Protein 2ZYH (pdb70)

CATH classification: 3.40.50.1820 (+2 more: 2.60.40.2190, 2.60.40.2200)

InterPro domains:
  IPR000073 Alpha/beta hydrolase fold-1 [PF12697] (25-183)
  IPR029058 Alpha/Beta hydrolase fold [G3DSA:3.40.50.1820] (21-237)
  IPR029058 Alpha/Beta hydrolase fold [SSF53474] (23-172)
  IPR040664 AFL, C-terminal [PF18067] (243-334)
  IPR049036 AF_1763-like, C-terminal domain [PF21768] (337-474)

Radius of gyration: 34.1 Å; Cα contacts (8 Å, |Δi|>4): 2016; chains: 2; bounding box: 101×86×57 Å

Foldseek 3Di:
DPDAAEEEEEAFLDFLVLCQLLLLQVVVQPDDSVSYYYQDAQRLLCCVQPVVCCLPPVLAACLVVQPPVQFDPVVSVVSNVDDNVVVLVVSLVVVVVVLVVSCVVPVDQAYAYEYAARRLVSVQCSCQVDPVRVRRYAEYEYEAYGFDEERPPPHAYEYEHEALVLAPVVDDGPDGHHPPYHYDYDHLAHRLLCSRDLVNSQVVCCSRPVDGGPDSDSDFDDDFKAKEKEWEAEGNRGAWFWWKKFKFFADQQAHGPDPGGPDIDTDTTMDIDMDTAQTWMWIWIDTPPDQAIETEGEGGHRYYGNRYYHYDADPPRRVVCVCVVLLPDPLLQWFAKAKEFESGFQAAADDPSNQFHKFKAKQHDTLRHCQFRPSHQRAGMEIEEAVPSPPDFPQPPFPPVCVSPHNYGYGRDGHTQDRWMKIKMADGVGDIDIGIHHRHGSNRYYYYYYYYHDDD/DQDAAEEEEEAFLDFLVLCQLLLLQVVVQPDDSVSYYYQDAQRVLCCLQPVVVCQVVVQADVLVVCVPVQFDDVRVVVSNVDDSVVVLVVSLVVVVVVQVVRCVVVVDQAYAYEYAAVRLVNVQCSCVPDPVSVRRHAEYEYEAYDFPEEGPPPHAYEYEHEALPLDPDPDDPDPGDHHPYHYHYHHQAHRLLCSRDLVNSQVVCCSRNVDGGPDSDSDFDDDFKAKEKEWEAAGNRGAWFWWKKFKFFADQQAHGPDPGGPDIDTDTTMDIDMDTAQTWMWIWIDTPPDQAIEIEGEGGHRYHGNRYYDYDADPPRRVVVVCPVLLPDPLLQWFAKEKEFESGFQAAADHPSNQFHKFKAKQHDTLRHCVFRPSVQRAGIEIEEAVVSPPDFPQVDFPPPCPSPHNYGYGHDGHTQQRWMKIKMADSVGDIDIGIHHGDGSNRYYYYYYYYHDDD

Structure (mmCIF, N/CA/C/O backbone):
data_2ZYH
#
_entry.id   2ZYH
#
_cell.length_a   91.196
_cell.length_b   107.873
_cell.length_c   118.896
_cell.angle_alpha   90.00
_cell.angle_beta   90.00
_cell.angle_gamma   90.00
#
_symmetry.space_group_name_H-M   'P 21 21 21'
#
loop_
_entity.id
_entity.type
_entity.pdbx_description
1 polymer 'Lipase, putative'
2 non-polymer HEXADECANE
3 non-polymer 'CALCIUM ION'
4 water water
#
loop_
_atom_site.group_PDB
_atom_site.id
_atom_site.type_symbol
_atom_site.label_atom_id
_atom_site.label_alt_id
_atom_site.label_comp_id
_atom_site.label_asym_id
_atom_site.label_entity_id
_atom_site.label_seq_id
_atom_site.pdbx_PDB_ins_code
_atom_site.Cartn_x
_atom_site.Cartn_y
_atom_site.Cartn_z
_atom_site.occupancy
_atom_site.B_iso_or_equiv
_atom_site.auth_seq_id
_atom_site.auth_comp_id
_atom_site.auth_asym_id
_atom_site.auth_atom_id
_atom_site.pdbx_PDB_model_num
ATOM 1 N N . GLU A 1 20 ? 76.642 61.195 69.379 1.00 57.22 20 GLU A N 1
ATOM 2 C CA . GLU A 1 20 ? 76.293 62.652 69.487 1.00 57.24 20 GLU A CA 1
ATOM 3 C C . GLU A 1 20 ? 75.311 62.866 70.631 1.00 55.32 20 GLU A C 1
ATOM 4 O O . GLU A 1 20 ? 75.627 62.618 71.805 1.00 56.28 20 GLU A O 1
ATOM 10 N N . ASP A 1 21 ? 74.126 63.351 70.287 1.00 51.45 21 ASP A N 1
ATOM 11 C CA . ASP A 1 21 ? 73.093 63.533 71.287 1.00 47.96 21 ASP A CA 1
ATOM 12 C C . ASP A 1 21 ? 72.007 62.486 70.953 1.00 43.67 21 ASP A C 1
ATOM 13 O O . ASP A 1 21 ? 70.809 62.811 70.889 1.00 43.94 21 ASP A O 1
ATOM 18 N N . PHE A 1 22 ? 72.457 61.242 70.720 1.00 37.44 22 PHE A N 1
ATOM 19 C CA . PHE A 1 22 ? 71.587 60.091 70.398 1.00 32.02 22 PHE A CA 1
ATOM 20 C C . PHE A 1 22 ? 71.684 59.022 71.521 1.00 31.05 22 PHE A C 1
ATOM 21 O O . PHE A 1 22 ? 72.661 59.011 72.292 1.00 33.02 22 PHE A O 1
ATOM 29 N N . ARG A 1 23 ? 70.655 58.169 71.630 1.00 26.66 23 ARG A N 1
ATOM 30 C CA . ARG A 1 23 ? 70.575 57.044 72.588 1.00 25.46 23 ARG A CA 1
ATOM 31 C C . ARG A 1 23 ? 70.766 55.753 71.731 1.00 23.04 23 ARG A C 1
ATOM 32 O O . ARG A 1 23 ? 70.387 55.739 70.566 1.00 21.23 23 ARG A O 1
ATOM 40 N N . PRO A 1 24 ? 71.263 54.663 72.333 1.00 20.03 24 PRO A N 1
ATOM 41 C CA . PRO A 1 24 ? 71.467 53.391 71.623 1.00 19.62 24 PRO A CA 1
ATOM 42 C C . PRO A 1 24 ? 70.128 52.766 71.218 1.00 19.13 24 PRO A C 1
ATOM 43 O O . PRO A 1 24 ? 69.080 53.023 71.846 1.00 20.02 24 PRO A O 1
ATOM 47 N N . VAL A 1 25 ? 70.137 51.942 70.167 1.00 17.23 25 VAL A N 1
ATOM 48 C CA . VAL A 1 25 ? 68.888 51.260 69.771 1.00 18.04 25 VAL A CA 1
ATOM 49 C C . VAL A 1 25 ? 69.203 49.752 69.736 1.00 18.24 25 VAL A C 1
ATOM 50 O O . VAL A 1 25 ? 70.284 49.366 69.270 1.00 18.57 25 VAL A O 1
ATOM 54 N N . VAL A 1 26 ? 68.284 48.907 70.217 1.00 18.32 26 VAL A N 1
ATOM 55 C CA . VAL A 1 26 ? 68.470 47.442 70.206 1.00 16.70 26 VAL A CA 1
ATOM 56 C C . VAL A 1 26 ? 67.302 46.754 69.448 1.00 16.90 26 VAL A C 1
ATOM 57 O O . VAL A 1 26 ? 66.099 46.987 69.775 1.00 16.90 26 VAL A O 1
ATOM 61 N N . PHE A 1 27 ? 67.644 45.941 68.436 1.00 14.66 27 PHE A N 1
ATOM 62 C CA . PHE A 1 27 ? 66.643 45.220 67.589 1.00 13.95 27 PHE A CA 1
ATOM 63 C C . PHE A 1 27 ? 66.542 43.711 67.934 1.00 16.44 27 PHE A C 1
ATOM 64 O O . PHE A 1 27 ? 67.577 43.043 68.083 1.00 17.09 27 PHE A O 1
ATOM 72 N N . VAL A 1 28 ? 65.308 43.187 67.972 1.00 16.20 28 VAL A N 1
ATOM 73 C CA . VAL A 1 28 ? 65.011 41.773 68.261 1.00 17.10 28 VAL A CA 1
ATOM 74 C C . VAL A 1 28 ? 64.197 41.213 67.082 1.00 15.82 28 VAL A C 1
ATOM 75 O O . VAL A 1 28 ? 63.113 41.682 66.822 1.00 14.14 28 VAL A O 1
ATOM 79 N N . HIS A 1 29 ? 64.750 40.210 66.398 1.00 17.24 29 HIS A N 1
ATOM 80 C CA . HIS A 1 29 ? 64.149 39.550 65.238 1.00 16.42 29 HIS A CA 1
ATOM 81 C C . HIS A 1 29 ? 62.987 38.554 65.513 1.00 17.30 29 HIS A C 1
ATOM 82 O O . HIS A 1 29 ? 62.682 38.251 66.677 1.00 15.18 29 HIS A O 1
ATOM 89 N N . GLY A 1 30 ? 62.362 38.040 64.437 1.00 15.52 30 GLY A N 1
ATOM 90 C CA . GLY A 1 30 ? 61.257 37.087 64.579 1.00 14.30 30 GLY A CA 1
ATOM 91 C C . GLY A 1 30 ? 61.613 35.623 64.262 1.00 15.15 30 GLY A C 1
ATOM 92 O O . GLY A 1 30 ? 62.783 35.269 64.191 1.00 13.20 30 GLY A O 1
ATOM 93 N N . LEU A 1 31 ? 60.604 34.790 64.053 1.00 17.89 31 LEU A N 1
ATOM 94 C CA . LEU A 1 31 ? 60.837 33.353 63.790 1.00 19.11 31 LEU A CA 1
ATOM 95 C C . LEU A 1 31 ? 61.645 33.162 62.506 1.00 19.86 31 LEU A C 1
ATOM 96 O O . LEU A 1 31 ? 61.383 33.805 61.477 1.00 20.65 31 LEU A O 1
ATOM 101 N N . ALA A 1 32 ? 62.692 32.331 62.594 1.00 19.38 32 ALA A N 1
ATOM 102 C CA . ALA A 1 32 ? 63.622 32.057 61.483 1.00 19.64 32 ALA A CA 1
ATOM 103 C C . ALA A 1 32 ? 64.421 33.305 61.007 1.00 19.53 32 ALA A C 1
ATOM 104 O O . ALA A 1 32 ? 64.957 33.308 59.889 1.00 19.26 32 ALA A O 1
ATOM 106 N N . GLY A 1 33 ? 64.485 34.343 61.848 1.00 16.75 33 GLY A N 1
ATOM 107 C CA . GLY A 1 33 ? 65.207 35.577 61.512 1.00 16.11 33 GLY A CA 1
ATOM 108 C C . GLY A 1 33 ? 66.583 35.712 62.163 1.00 16.14 33 GLY A C 1
ATOM 109 O O . GLY A 1 33 ? 67.040 34.757 62.852 1.00 16.44 33 GLY A O 1
ATOM 110 N N . SER A 1 34 ? 67.252 36.869 61.966 1.00 13.18 34 SER A N 1
ATOM 111 C CA . SER A 1 34 ? 68.601 37.147 62.550 1.00 14.77 34 SER A CA 1
ATOM 112 C C . SER A 1 34 ? 68.891 38.675 62.430 1.00 15.30 34 SER A C 1
ATOM 113 O O . SER A 1 34 ? 68.009 39.451 62.008 1.00 14.49 34 SER A O 1
ATOM 116 N N . ALA A 1 35 ? 70.102 39.108 62.823 1.00 15.05 35 ALA A N 1
ATOM 117 C CA . ALA A 1 35 ? 70.475 40.531 62.732 1.00 15.35 35 ALA A CA 1
ATOM 118 C C . ALA A 1 35 ? 70.447 41.034 61.295 1.00 15.93 35 ALA A C 1
ATOM 119 O O . ALA A 1 35 ? 70.466 42.251 61.062 1.00 16.57 35 ALA A O 1
ATOM 121 N N . GLY A 1 36 ? 70.402 40.103 60.340 1.00 16.90 36 GLY A N 1
ATOM 122 C CA . GLY A 1 36 ? 70.379 40.495 58.928 1.00 16.47 36 GLY A CA 1
ATOM 123 C C . GLY A 1 36 ? 69.190 41.386 58.531 1.00 16.35 36 GLY A C 1
ATOM 124 O O . GLY A 1 36 ? 69.304 42.148 57.568 1.00 15.74 36 GLY A O 1
ATOM 125 N N . GLN A 1 37 ? 68.064 41.280 59.230 1.00 15.79 37 GLN A N 1
ATOM 126 C CA . GLN A 1 37 ? 66.902 42.133 58.895 1.00 16.93 37 GLN A CA 1
ATOM 127 C C . GLN A 1 37 ? 67.047 43.586 59.405 1.00 16.95 37 GLN A C 1
ATOM 128 O O . GLN A 1 37 ? 66.147 44.436 59.152 1.00 16.41 37 GLN A O 1
ATOM 134 N N . PHE A 1 38 ? 68.146 43.889 60.116 1.00 15.56 38 PHE A N 1
ATOM 135 C CA . PHE A 1 38 ? 68.378 45.298 60.588 1.00 16.23 38 PHE A CA 1
ATOM 136 C C . PHE A 1 38 ? 69.713 45.814 60.018 1.00 17.19 38 PHE A C 1
ATOM 137 O O . PHE A 1 38 ? 70.156 46.945 60.336 1.00 17.02 38 PHE A O 1
ATOM 145 N N . GLU A 1 39 ? 70.329 45.031 59.122 1.00 17.30 39 GLU A N 1
ATOM 146 C CA . GLU A 1 39 ? 71.608 45.445 58.537 1.00 17.83 39 GLU A CA 1
ATOM 147 C C . GLU A 1 39 ? 71.482 46.779 57.756 1.00 15.67 39 GLU A C 1
ATOM 148 O O . GLU A 1 39 ? 72.244 47.736 58.037 1.00 16.46 39 GLU A O 1
ATOM 154 N N . SER A 1 40 ? 70.521 46.873 56.830 1.00 14.80 40 SER A N 1
ATOM 155 C CA . SER A 1 40 ? 70.328 48.128 56.078 1.00 14.72 40 SER A CA 1
ATOM 156 C C . SER A 1 40 ? 69.878 49.276 57.026 1.00 14.67 40 SER A C 1
ATOM 157 O O . SER A 1 40 ? 70.311 50.424 56.848 1.00 15.20 40 SER A O 1
ATOM 160 N N . GLN A 1 41 ? 69.008 48.992 58.013 1.00 12.18 41 GLN A N 1
ATOM 161 C CA . GLN A 1 41 ? 68.590 50.090 58.935 1.00 12.93 41 GLN A CA 1
ATOM 162 C C . GLN A 1 41 ? 69.817 50.607 59.744 1.00 14.48 41 GLN A C 1
ATOM 163 O O . GLN A 1 41 ? 69.973 51.837 59.972 1.00 15.29 41 GLN A O 1
ATOM 169 N N . GLY A 1 42 ? 70.707 49.705 60.171 1.00 13.98 42 GLY A N 1
ATOM 170 C CA . GLY A 1 42 ? 71.887 50.178 60.895 1.00 15.67 42 GLY A CA 1
ATOM 171 C C . GLY A 1 42 ? 72.730 51.129 60.057 1.00 15.87 42 GLY A C 1
ATOM 172 O O . GLY A 1 42 ? 73.218 52.151 60.586 1.00 15.24 42 GLY A O 1
ATOM 173 N N . MET A 1 43 ? 72.940 50.813 58.777 1.00 15.62 43 MET A N 1
ATOM 174 C CA . MET A 1 43 ? 73.694 51.712 57.906 1.00 16.80 43 MET A CA 1
ATOM 175 C C . MET A 1 43 ? 72.988 53.081 57.706 1.00 17.31 43 MET A C 1
ATOM 176 O O . MET A 1 43 ? 73.669 54.119 57.562 1.00 17.65 43 MET A O 1
ATOM 181 N N . ARG A 1 44 ? 71.640 53.100 57.710 1.00 15.44 44 ARG A N 1
ATOM 182 C CA . ARG A 1 44 ? 70.889 54.369 57.593 1.00 15.74 44 ARG A CA 1
ATOM 183 C C . ARG A 1 44 ? 71.027 55.230 58.876 1.00 15.87 44 ARG A C 1
ATOM 184 O O . ARG A 1 44 ? 71.185 56.462 58.789 1.00 16.65 44 ARG A O 1
ATOM 192 N N . PHE A 1 45 ? 70.949 54.607 60.049 1.00 16.12 45 PHE A N 1
ATOM 193 C CA . PHE A 1 45 ? 71.132 55.364 61.304 1.00 15.84 45 PHE A CA 1
ATOM 194 C C . PHE A 1 45 ? 72.519 56.024 61.334 1.00 16.14 45 PHE A C 1
ATOM 195 O O . PHE A 1 45 ? 72.636 57.223 61.680 1.00 16.53 45 PHE A O 1
ATOM 203 N N . ALA A 1 46 ? 73.566 55.263 60.990 1.00 13.81 46 ALA A N 1
ATOM 204 C CA . ALA A 1 46 ? 74.932 55.808 60.949 1.00 15.31 46 ALA A CA 1
ATOM 205 C C . ALA A 1 46 ? 75.080 56.950 59.911 1.00 18.42 46 ALA A C 1
ATOM 206 O O . ALA A 1 46 ? 75.830 57.915 60.143 1.00 17.82 46 ALA A O 1
ATOM 208 N N . ALA A 1 47 ? 74.438 56.818 58.738 1.00 17.53 47 ALA A N 1
ATOM 209 C CA . ALA A 1 47 ? 74.500 57.886 57.720 1.00 18.28 47 ALA A CA 1
ATOM 210 C C . ALA A 1 47 ? 73.852 59.198 58.217 1.00 19.59 47 ALA A C 1
ATOM 211 O O . ALA A 1 47 ? 74.087 60.272 57.626 1.00 20.09 47 ALA A O 1
ATOM 213 N N . ASN A 1 48 ? 73.028 59.115 59.263 1.00 18.24 48 ASN A N 1
ATOM 214 C CA . ASN A 1 48 ? 72.387 60.296 59.847 1.00 19.55 48 ASN A CA 1
ATOM 215 C C . ASN A 1 48 ? 73.025 60.733 61.180 1.00 20.75 48 ASN A C 1
ATOM 216 O O . ASN A 1 48 ? 72.389 61.432 61.963 1.00 22.63 48 ASN A O 1
ATOM 221 N N . GLY A 1 49 ? 74.243 60.283 61.467 1.00 22.22 49 GLY A N 1
ATOM 222 C CA . GLY A 1 49 ? 74.917 60.765 62.679 1.00 22.23 49 GLY A CA 1
ATOM 223 C C . GLY A 1 49 ? 75.130 59.861 63.875 1.00 21.42 49 GLY A C 1
ATOM 224 O O . GLY A 1 49 ? 75.901 60.195 64.775 1.00 19.99 49 GLY A O 1
ATOM 225 N N . TYR A 1 50 ? 74.467 58.713 63.904 1.00 19.43 50 TYR A N 1
ATOM 226 C CA . TYR A 1 50 ? 74.663 57.800 65.032 1.00 18.97 50 TYR A CA 1
ATOM 227 C C . TYR A 1 50 ? 76.040 57.116 64.931 1.00 20.85 50 TYR A C 1
ATOM 228 O O . TYR A 1 50 ? 76.498 56.813 63.801 1.00 20.43 50 TYR A O 1
ATOM 237 N N . PRO A 1 51 ? 76.734 56.914 66.083 1.00 20.27 51 PRO A N 1
ATOM 238 C CA . PRO A 1 51 ? 78.025 56.196 66.050 1.00 21.83 51 PRO A CA 1
ATOM 239 C C . PRO A 1 51 ? 77.526 54.762 65.675 1.00 23.34 51 PRO A C 1
ATOM 240 O O . PRO A 1 51 ? 76.588 54.262 66.318 1.00 23.73 51 PRO A O 1
ATOM 244 N N . ALA A 1 52 ? 78.112 54.088 64.685 1.00 23.61 52 ALA A N 1
ATOM 245 C CA . ALA A 1 52 ? 77.606 52.742 64.308 1.00 22.29 52 ALA A CA 1
ATOM 246 C C . ALA A 1 52 ? 77.485 51.750 65.451 1.00 23.30 52 ALA A C 1
ATOM 247 O O . ALA A 1 52 ? 76.574 50.906 65.462 1.00 22.47 52 ALA A O 1
ATOM 249 N N . GLU A 1 53 ? 78.408 51.813 66.406 1.00 23.29 53 GLU A N 1
ATOM 250 C CA . GLU A 1 53 ? 78.368 50.894 67.525 1.00 25.87 53 GLU A CA 1
ATOM 251 C C . GLU A 1 53 ? 77.153 51.117 68.477 1.00 24.53 53 GLU A C 1
ATOM 252 O O . GLU A 1 53 ? 76.935 50.303 69.404 1.00 24.20 53 GLU A O 1
ATOM 258 N N . TYR A 1 54 ? 76.370 52.197 68.266 1.00 22.37 54 TYR A N 1
ATOM 259 C CA . TYR A 1 54 ? 75.164 52.465 69.097 1.00 21.93 54 TYR A CA 1
ATOM 260 C C . TYR A 1 54 ? 73.956 51.616 68.626 1.00 20.77 54 TYR A C 1
ATOM 261 O O . TYR A 1 54 ? 72.924 51.566 69.288 1.00 21.35 54 TYR A O 1
ATOM 270 N N . VAL A 1 55 ? 74.075 50.954 67.482 1.00 21.69 55 VAL A N 1
ATOM 271 C CA . VAL A 1 55 ? 72.973 50.127 66.980 1.00 17.74 55 VAL A CA 1
ATOM 272 C C . VAL A 1 55 ? 73.360 48.671 67.268 1.00 18.49 55 VAL A C 1
ATOM 273 O O . VAL A 1 55 ? 74.302 48.137 66.662 1.00 16.14 55 VAL A O 1
ATOM 277 N N . LYS A 1 56 ? 72.617 48.047 68.184 1.00 16.80 56 LYS A N 1
ATOM 278 C CA . LYS A 1 56 ? 72.873 46.665 68.644 1.00 19.77 56 LYS A CA 1
ATOM 279 C C . LYS A 1 56 ? 71.747 45.701 68.237 1.00 19.54 56 LYS A C 1
ATOM 280 O O . LYS A 1 56 ? 70.619 46.130 67.991 1.00 17.30 56 LYS A O 1
ATOM 286 N N . THR A 1 57 ? 72.055 44.401 68.195 1.00 20.40 57 THR A N 1
ATOM 287 C CA . THR A 1 57 ? 71.050 43.389 67.901 1.00 20.77 57 THR A CA 1
ATOM 288 C C . THR A 1 57 ? 71.112 42.298 68.972 1.00 21.51 57 THR A C 1
ATOM 289 O O . THR A 1 57 ? 72.177 42.059 69.571 1.00 23.26 57 THR A O 1
ATOM 293 N N . PHE A 1 58 ? 69.987 41.640 69.221 1.00 18.55 58 PHE A N 1
ATOM 294 C CA . PHE A 1 58 ? 69.917 40.547 70.214 1.00 19.72 58 PHE A CA 1
ATOM 295 C C . PHE A 1 58 ? 69.398 39.341 69.461 1.00 19.91 58 PHE A C 1
ATOM 296 O O . PHE A 1 58 ? 68.298 39.385 68.925 1.00 19.73 58 PHE A O 1
ATOM 304 N N . GLU A 1 59 ? 70.194 38.269 69.411 1.00 19.15 59 GLU A N 1
ATOM 305 C CA . GLU A 1 59 ? 69.802 37.063 68.688 1.00 17.81 59 GLU A CA 1
ATOM 306 C C . GLU A 1 59 ? 69.524 35.887 69.661 1.00 18.26 59 GLU A C 1
ATOM 307 O O . GLU A 1 59 ? 70.159 35.788 70.715 1.00 17.34 59 GLU A O 1
ATOM 313 N N . TYR A 1 60 ? 68.589 35.023 69.281 1.00 16.99 60 TYR A N 1
ATOM 314 C CA . TYR A 1 60 ? 68.150 33.897 70.122 1.00 17.65 60 TYR A CA 1
ATOM 315 C C . TYR A 1 60 ? 67.600 32.698 69.283 1.00 19.04 60 TYR A C 1
ATOM 316 O O . TYR A 1 60 ? 67.317 32.833 68.080 1.00 17.92 60 TYR A O 1
ATOM 325 N N . ASP A 1 61 ? 67.463 31.519 69.911 1.00 18.46 61 ASP A N 1
ATOM 326 C CA . ASP A 1 61 ? 66.961 30.306 69.218 1.00 18.44 61 ASP A CA 1
ATOM 327 C C . ASP A 1 61 ? 65.416 30.396 69.124 1.00 20.01 61 ASP A C 1
ATOM 328 O O . ASP A 1 61 ? 64.705 30.252 70.149 1.00 17.28 61 ASP A O 1
ATOM 333 N N . THR A 1 62 ? 64.901 30.614 67.901 1.00 17.96 62 THR A N 1
ATOM 334 C CA . THR A 1 62 ? 63.476 30.792 67.662 1.00 18.35 62 THR A CA 1
ATOM 335 C C . THR A 1 62 ? 62.633 29.525 67.642 1.00 19.78 62 THR A C 1
ATOM 336 O O . THR A 1 62 ? 61.423 29.588 67.847 1.00 17.52 62 THR A O 1
ATOM 340 N N . ILE A 1 63 ? 63.279 28.392 67.388 1.00 20.07 63 ILE A N 1
ATOM 341 C CA . ILE A 1 63 ? 62.589 27.089 67.398 1.00 20.63 63 ILE A CA 1
ATOM 342 C C . ILE A 1 63 ? 62.177 26.769 68.844 1.00 18.96 63 ILE A C 1
ATOM 343 O O . ILE A 1 63 ? 61.007 26.508 69.082 1.00 20.05 63 ILE A O 1
ATOM 348 N N . SER A 1 64 ? 63.121 26.763 69.793 1.00 20.87 64 SER A N 1
ATOM 349 C CA . SER A 1 64 ? 62.769 26.519 71.211 1.00 21.10 64 SER A CA 1
ATOM 350 C C . SER A 1 64 ? 61.828 27.611 71.775 1.00 22.17 64 SER A C 1
ATOM 351 O O . SER A 1 64 ? 60.875 27.296 72.528 1.00 21.66 64 SER A O 1
ATOM 354 N N . TRP A 1 65 ? 62.069 28.881 71.430 1.00 20.18 65 TRP A N 1
ATOM 355 C CA . TRP A 1 65 ? 61.195 29.959 71.956 1.00 19.17 65 TRP A CA 1
ATOM 356 C C . TRP A 1 65 ? 59.750 29.768 71.487 1.00 20.24 65 TRP A C 1
ATOM 357 O O . TRP A 1 65 ? 58.816 29.836 72.310 1.00 19.82 65 TRP A O 1
ATOM 368 N N . ALA A 1 66 ? 59.543 29.513 70.187 1.00 19.73 66 ALA A N 1
ATOM 369 C CA . ALA A 1 66 ? 58.178 29.322 69.694 1.00 20.92 66 ALA A CA 1
ATOM 370 C C . ALA A 1 66 ? 57.459 28.130 70.339 1.00 22.82 66 ALA A C 1
ATOM 371 O O . ALA A 1 66 ? 56.292 28.251 70.751 1.00 22.82 66 ALA A O 1
ATOM 373 N N . LEU A 1 67 ? 58.142 26.983 70.401 1.00 22.77 67 LEU A N 1
ATOM 374 C CA . LEU A 1 67 ? 57.533 25.753 70.950 1.00 25.20 67 LEU A CA 1
ATOM 375 C C . LEU A 1 67 ? 57.295 25.718 72.466 1.00 26.76 67 LEU A C 1
ATOM 376 O O . LEU A 1 67 ? 56.311 25.142 72.953 1.00 28.59 67 LEU A O 1
ATOM 381 N N . VAL A 1 68 ? 58.201 26.325 73.203 1.00 25.78 68 VAL A N 1
ATOM 382 C CA . VAL A 1 68 ? 58.130 26.341 74.657 1.00 26.12 68 VAL A CA 1
ATOM 383 C C . VAL A 1 68 ? 57.387 27.540 75.239 1.00 27.52 68 VAL A C 1
ATOM 384 O O . VAL A 1 68 ? 56.576 27.401 76.184 1.00 26.68 68 VAL A O 1
ATOM 388 N N . VAL A 1 69 ? 57.634 28.722 74.679 1.00 26.03 69 VAL A N 1
ATOM 389 C CA . VAL A 1 69 ? 57.006 29.931 75.210 1.00 26.35 69 VAL A CA 1
ATOM 390 C C . VAL A 1 69 ? 55.774 30.409 74.415 1.00 27.75 69 VAL A C 1
ATOM 391 O O . VAL A 1 69 ? 54.744 30.770 75.025 1.00 31.00 69 VAL A O 1
ATOM 395 N N . GLU A 1 70 ? 55.836 30.396 73.085 1.00 27.14 70 GLU A N 1
ATOM 396 C CA . GLU A 1 70 ? 54.704 30.909 72.281 1.00 29.51 70 GLU A CA 1
ATOM 397 C C . GLU A 1 70 ? 53.851 29.819 71.634 1.00 32.55 70 GLU A C 1
ATOM 398 O O . GLU A 1 70 ? 53.458 29.953 70.461 1.00 31.94 70 GLU A O 1
ATOM 404 N N . THR A 1 71 ? 53.555 28.755 72.385 1.00 32.81 71 THR A N 1
ATOM 405 C CA . THR A 1 71 ? 52.775 27.655 71.824 1.00 35.62 71 THR A CA 1
ATOM 406 C C . THR A 1 71 ? 51.406 28.155 71.316 1.00 38.31 71 THR A C 1
ATOM 407 O O . THR A 1 71 ? 50.861 27.641 70.334 1.00 38.64 71 THR A O 1
ATOM 411 N N . ASP A 1 72 ? 50.884 29.177 71.990 1.00 40.35 72 ASP A N 1
ATOM 412 C CA . ASP A 1 72 ? 49.599 29.801 71.666 1.00 44.02 72 ASP A CA 1
ATOM 413 C C . ASP A 1 72 ? 49.551 30.365 70.246 1.00 43.74 72 ASP A C 1
ATOM 414 O O . ASP A 1 72 ? 48.667 30.033 69.457 1.00 43.60 72 ASP A O 1
ATOM 419 N N . MET A 1 73 ? 50.496 31.249 69.958 1.00 43.77 73 MET A N 1
ATOM 420 C CA . MET A 1 73 ? 50.626 31.894 68.661 1.00 45.24 73 MET A CA 1
ATOM 421 C C . MET A 1 73 ? 50.843 30.868 67.541 1.00 45.99 73 MET A C 1
ATOM 422 O O . MET A 1 73 ? 50.302 30.997 66.433 1.00 45.36 73 MET A O 1
ATOM 427 N N . LEU A 1 74 ? 51.650 29.858 67.855 1.00 47.12 74 LEU A N 1
ATOM 428 C CA . LEU A 1 74 ? 52.030 28.811 66.924 1.00 48.28 74 LEU A CA 1
ATOM 429 C C . LEU A 1 74 ? 50.876 27.950 66.402 1.00 49.46 74 LEU A C 1
ATOM 430 O O . LEU A 1 74 ? 50.852 27.597 65.218 1.00 49.27 74 LEU A O 1
ATOM 435 N N . PHE A 1 75 ? 49.928 27.611 67.274 1.00 50.30 75 PHE A N 1
ATOM 436 C CA . PHE A 1 75 ? 48.786 26.787 66.876 1.00 52.45 75 PHE A CA 1
ATOM 437 C C . PHE A 1 75 ? 47.444 27.494 67.055 1.00 55.73 75 PHE A C 1
ATOM 438 O O . PHE A 1 75 ? 46.390 26.853 67.137 1.00 55.56 75 PHE A O 1
ATOM 446 N N . SER A 1 76 ? 47.506 28.821 67.108 1.00 59.60 76 SER A N 1
ATOM 447 C CA . SER A 1 76 ? 46.316 29.652 67.207 1.00 62.82 76 SER A CA 1
ATOM 448 C C . SER A 1 76 ? 46.491 30.987 66.453 1.00 64.42 76 SER A C 1
ATOM 449 O O . SER A 1 76 ? 46.255 32.068 66.993 1.00 64.79 76 SER A O 1
ATOM 452 N N . GLY A 1 77 ? 46.921 30.875 65.196 1.00 66.50 77 GLY A N 1
ATOM 453 C CA . GLY A 1 77 ? 47.092 32.009 64.304 1.00 68.27 77 GLY A CA 1
ATOM 454 C C . GLY A 1 77 ? 47.763 33.315 64.692 1.00 70.24 77 GLY A C 1
ATOM 455 O O . GLY A 1 77 ? 48.176 34.051 63.786 1.00 70.79 77 GLY A O 1
ATOM 456 N N . LEU A 1 78 ? 47.865 33.646 65.980 1.00 71.48 78 LEU A N 1
ATOM 457 C CA . LEU A 1 78 ? 48.517 34.913 66.368 1.00 72.98 78 LEU A CA 1
ATOM 458 C C . LEU A 1 78 ? 49.764 35.003 65.480 1.00 74.15 78 LEU A C 1
ATOM 459 O O . LEU A 1 78 ? 50.209 36.088 65.077 1.00 74.12 78 LEU A O 1
ATOM 464 N N . GLY A 1 79 ? 50.292 33.821 65.162 1.00 75.22 79 GLY A N 1
ATOM 465 C CA . GLY A 1 79 ? 51.464 33.711 64.322 1.00 75.89 79 GLY A CA 1
ATOM 466 C C . GLY A 1 79 ? 51.162 33.134 62.953 1.00 76.06 79 GLY A C 1
ATOM 467 O O . GLY A 1 79 ? 50.138 33.439 62.331 1.00 75.48 79 GLY A O 1
ATOM 468 N N . SER A 1 80 ? 52.060 32.272 62.491 1.00 76.43 80 SER A N 1
ATOM 469 C CA . SER A 1 80 ? 51.917 31.687 61.171 1.00 76.60 80 SER A CA 1
ATOM 470 C C . SER A 1 80 ? 51.633 30.193 61.105 1.00 75.98 80 SER A C 1
ATOM 471 O O . SER A 1 80 ? 51.001 29.589 61.989 1.00 75.62 80 SER A O 1
ATOM 474 N N . GLU A 1 81 ? 52.143 29.634 60.013 1.00 75.39 81 GLU A N 1
ATOM 475 C CA . GLU A 1 81 ? 52.004 28.245 59.648 1.00 73.85 81 GLU A CA 1
ATOM 476 C C . GLU A 1 81 ? 53.236 27.395 59.946 1.00 72.62 81 GLU A C 1
ATOM 477 O O . GLU A 1 81 ? 53.454 26.368 59.289 1.00 72.56 81 GLU A O 1
ATOM 483 N N . PHE A 1 82 ? 54.061 27.813 60.904 1.00 70.72 82 PHE A N 1
ATOM 484 C CA . PHE A 1 82 ? 55.202 26.975 61.239 1.00 68.85 82 PHE A CA 1
ATOM 485 C C . PHE A 1 82 ? 54.630 25.801 62.009 1.00 67.84 82 PHE A C 1
ATOM 486 O O . PHE A 1 82 ? 55.079 24.663 61.850 1.00 67.29 82 PHE A O 1
ATOM 494 N N . GLY A 1 83 ? 53.643 26.090 62.855 1.00 67.05 83 GLY A N 1
ATOM 495 C CA . GLY A 1 83 ? 53.015 25.042 63.635 1.00 66.18 83 GLY A CA 1
ATOM 496 C C . GLY A 1 83 ? 52.676 23.852 62.757 1.00 65.62 83 GLY A C 1
ATOM 497 O O . GLY A 1 83 ? 52.927 22.710 63.116 1.00 65.61 83 GLY A O 1
ATOM 498 N N . LEU A 1 84 ? 52.116 24.129 61.588 1.00 65.69 84 LEU A N 1
ATOM 499 C CA . LEU A 1 84 ? 51.724 23.090 60.642 1.00 66.67 84 LEU A CA 1
ATOM 500 C C . LEU A 1 84 ? 52.919 22.251 60.180 1.00 67.81 84 LEU A C 1
ATOM 501 O O . LEU A 1 84 ? 52.783 21.060 59.891 1.00 67.67 84 LEU A O 1
ATOM 506 N N . ASN A 1 85 ? 54.091 22.875 60.130 1.00 69.30 85 ASN A N 1
ATOM 507 C CA . ASN A 1 85 ? 55.290 22.190 59.675 1.00 71.21 85 ASN A CA 1
ATOM 508 C C . ASN A 1 85 ? 56.375 21.993 60.738 1.00 72.21 85 ASN A C 1
ATOM 509 O O . ASN A 1 85 ? 57.556 22.201 60.478 1.00 71.74 85 ASN A O 1
ATOM 514 N N . ILE A 1 86 ? 55.964 21.575 61.933 1.00 74.10 86 ILE A N 1
ATOM 515 C CA . ILE A 1 86 ? 56.897 21.326 63.030 1.00 75.21 86 ILE A CA 1
ATOM 516 C C . ILE A 1 86 ? 57.094 19.831 63.150 1.00 75.77 86 ILE A C 1
ATOM 517 O O . ILE A 1 86 ? 58.225 19.347 63.242 1.00 75.42 86 ILE A O 1
ATOM 522 N N . SER A 1 87 ? 55.975 19.108 63.163 1.00 76.42 87 SER A N 1
ATOM 523 C CA . SER A 1 87 ? 56.004 17.652 63.279 1.00 76.96 87 SER A CA 1
ATOM 524 C C . SER A 1 87 ? 56.590 17.069 62.010 1.00 76.90 87 SER A C 1
ATOM 525 O O . SER A 1 87 ? 57.185 15.984 62.023 1.00 77.29 87 SER A O 1
ATOM 528 N N . GLN A 1 88 ? 56.426 17.803 60.914 1.00 76.52 88 GLN A N 1
ATOM 529 C CA . GLN A 1 88 ? 56.928 17.350 59.627 1.00 76.24 88 GLN A CA 1
ATOM 530 C C . GLN A 1 88 ? 58.434 17.534 59.488 1.00 75.19 88 GLN A C 1
ATOM 531 O O . GLN A 1 88 ? 59.103 16.720 58.855 1.00 75.38 88 GLN A O 1
ATOM 537 N N . ILE A 1 89 ? 58.969 18.590 60.096 1.00 73.59 89 ILE A N 1
ATOM 538 C CA . ILE A 1 89 ? 60.396 18.875 60.001 1.00 72.33 89 ILE A CA 1
ATOM 539 C C . ILE A 1 89 ? 61.270 18.318 61.119 1.00 71.74 89 ILE A C 1
ATOM 540 O O . ILE A 1 89 ? 62.222 17.589 60.860 1.00 71.88 89 ILE A O 1
ATOM 545 N N . ILE A 1 90 ? 60.957 18.673 62.360 1.00 70.83 90 ILE A N 1
ATOM 546 C CA . ILE A 1 90 ? 61.751 18.216 63.489 1.00 69.95 90 ILE A CA 1
ATOM 547 C C . ILE A 1 90 ? 61.469 16.782 63.928 1.00 69.84 90 ILE A C 1
ATOM 548 O O . ILE A 1 90 ? 60.322 16.351 64.061 1.00 69.53 90 ILE A O 1
ATOM 553 N N . ASP A 1 91 ? 62.557 16.056 64.140 1.00 69.77 91 ASP A N 1
ATOM 554 C CA . ASP A 1 91 ? 62.532 14.669 64.565 1.00 69.85 91 ASP A CA 1
ATOM 555 C C . ASP A 1 91 ? 61.723 14.520 65.866 1.00 69.41 91 ASP A C 1
ATOM 556 O O . ASP A 1 91 ? 62.081 15.106 66.890 1.00 69.48 91 ASP A O 1
ATOM 561 N N . PRO A 1 92 ? 60.619 13.736 65.837 1.00 68.49 92 PRO A N 1
ATOM 562 C CA . PRO A 1 92 ? 59.709 13.467 66.969 1.00 67.21 92 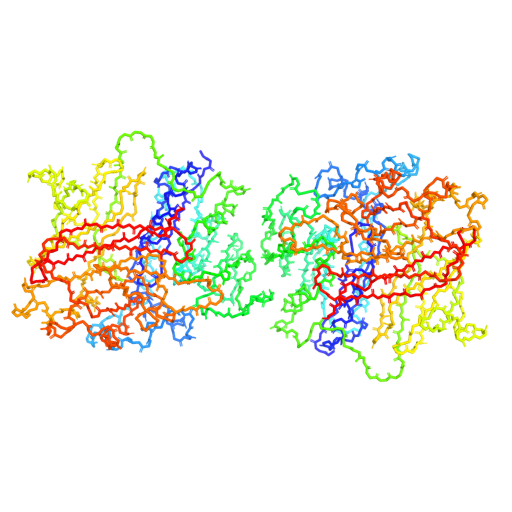PRO A CA 1
ATOM 563 C C . PRO A 1 92 ? 60.342 13.270 68.357 1.00 65.98 92 PRO A C 1
ATOM 564 O O . PRO A 1 92 ? 59.687 13.486 69.379 1.00 65.87 92 PRO A O 1
ATOM 568 N N . GLU A 1 93 ? 61.604 12.854 68.385 1.00 64.55 93 GLU A N 1
ATOM 569 C CA . GLU A 1 93 ? 62.338 12.643 69.632 1.00 62.85 93 GLU A CA 1
ATOM 570 C C . GLU A 1 93 ? 62.958 13.951 70.077 1.00 60.49 93 GLU A C 1
ATOM 571 O O . GLU A 1 93 ? 62.885 14.322 71.251 1.00 59.98 93 GLU A O 1
ATOM 577 N N . THR A 1 94 ? 63.596 14.617 69.119 1.00 57.64 94 THR A N 1
ATOM 578 C CA . THR A 1 94 ? 64.246 15.902 69.334 1.00 54.60 94 THR A CA 1
ATOM 579 C C . THR A 1 94 ? 63.197 16.864 69.863 1.00 51.79 94 THR A C 1
ATOM 580 O O . THR A 1 94 ? 63.456 17.660 70.765 1.00 50.64 94 THR A O 1
ATOM 584 N N . LEU A 1 95 ? 62.003 16.759 69.295 1.00 48.66 95 LEU A N 1
ATOM 585 C CA . LEU A 1 95 ? 60.894 17.594 69.684 1.00 46.19 95 LEU A CA 1
ATOM 586 C C . LEU A 1 95 ? 60.560 17.329 71.152 1.00 44.87 95 LEU A C 1
ATOM 587 O O . LEU A 1 95 ? 60.248 18.252 71.914 1.00 43.16 95 LEU A O 1
ATOM 592 N N . ASP A 1 96 ? 60.646 16.064 71.564 1.00 44.55 96 ASP A N 1
ATOM 593 C CA . ASP A 1 96 ? 60.361 15.744 72.956 1.00 43.95 96 ASP A CA 1
ATOM 594 C C . ASP A 1 96 ? 61.424 16.342 73.879 1.00 41.59 96 ASP A C 1
ATOM 595 O O . ASP A 1 96 ? 61.094 16.828 74.950 1.00 40.78 96 ASP A O 1
ATOM 600 N N . LYS A 1 97 ? 62.689 16.323 73.463 1.00 40.01 97 LYS A N 1
ATOM 601 C CA . LYS A 1 97 ? 63.752 16.919 74.280 1.00 40.30 97 LYS A CA 1
ATOM 602 C C . LYS A 1 97 ? 63.513 18.434 74.437 1.00 38.80 97 LYS A C 1
ATOM 603 O O . LYS A 1 97 ? 63.662 18.993 75.519 1.00 37.99 97 LYS A O 1
ATOM 609 N N . ILE A 1 98 ? 63.155 19.086 73.339 1.00 36.53 98 ILE A N 1
ATOM 610 C CA . ILE A 1 98 ? 62.886 20.520 73.368 1.00 35.72 98 ILE A CA 1
ATOM 611 C C . ILE A 1 98 ? 61.712 20.829 74.299 1.00 35.93 98 ILE A C 1
ATOM 612 O O . ILE A 1 98 ? 61.785 21.740 75.113 1.00 35.08 98 ILE A O 1
ATOM 617 N N . LEU A 1 99 ? 60.629 20.067 74.178 1.00 38.23 99 LEU A N 1
ATOM 618 C CA . LEU A 1 99 ? 59.431 20.290 75.005 1.00 40.67 99 LEU A CA 1
ATOM 619 C C . LEU A 1 99 ? 59.585 19.972 76.492 1.00 41.62 99 LEU A C 1
ATOM 620 O O . LEU A 1 99 ? 58.740 20.367 77.301 1.00 42.82 99 LEU A O 1
ATOM 625 N N . SER A 1 100 ? 60.655 19.268 76.851 1.00 41.49 100 SER A N 1
ATOM 626 C CA . SER A 1 100 ? 60.895 18.913 78.245 1.00 41.53 100 SER A CA 1
ATOM 627 C C . SER A 1 100 ? 61.594 20.046 78.990 1.00 40.88 100 SER A C 1
ATOM 628 O O . SER A 1 100 ? 61.763 19.985 80.207 1.00 40.74 100 SER A O 1
ATOM 631 N N . LYS A 1 101 ? 62.022 21.074 78.262 1.00 38.84 101 LYS A N 1
ATOM 632 C CA . LYS A 1 101 ? 62.695 22.196 78.892 1.00 38.40 101 LYS A CA 1
ATOM 633 C C . LYS A 1 101 ? 61.690 22.933 79.767 1.00 37.07 101 LYS A C 1
ATOM 634 O O . LYS A 1 101 ? 60.509 22.986 79.435 1.00 36.41 101 LYS A O 1
ATOM 640 N N . SER A 1 102 ? 62.154 23.509 80.873 1.00 36.20 102 SER A N 1
ATOM 641 C CA . SER A 1 102 ? 61.271 24.283 81.750 1.00 35.83 102 SER A CA 1
ATOM 642 C C . SER A 1 102 ? 60.969 25.665 81.147 1.00 35.94 102 SER A C 1
ATOM 643 O O . SER A 1 102 ? 61.891 26.382 80.797 1.00 36.18 102 SER A O 1
ATOM 646 N N . ARG A 1 103 ? 59.695 26.042 81.051 1.00 36.42 103 ARG A N 1
ATOM 647 C CA . ARG A 1 103 ? 59.310 27.353 80.505 1.00 37.41 103 ARG A CA 1
ATOM 648 C C . ARG A 1 103 ? 59.786 28.551 81.358 1.00 38.67 103 ARG A C 1
ATOM 649 O O . ARG A 1 103 ? 60.394 29.493 80.815 1.00 37.41 103 ARG A O 1
ATOM 657 N N . GLU A 1 104 ? 59.543 28.534 82.676 1.00 38.74 104 GLU A N 1
ATOM 658 C CA . GLU A 1 104 ? 59.990 29.655 83.531 1.00 39.65 104 GLU A CA 1
ATOM 659 C C . GLU A 1 104 ? 61.501 29.827 83.476 1.00 38.58 104 GLU A C 1
ATOM 660 O O . GLU A 1 104 ? 62.024 30.941 83.569 1.00 37.57 104 GLU A O 1
ATOM 666 N N . ARG A 1 105 ? 62.200 28.708 83.335 1.00 37.65 105 ARG A N 1
ATOM 667 C CA . ARG A 1 105 ? 63.650 28.711 83.257 1.00 36.05 105 ARG A CA 1
ATOM 668 C C . ARG A 1 105 ? 64.149 29.319 81.936 1.00 34.25 105 ARG A C 1
ATOM 669 O O . ARG A 1 105 ? 65.114 30.105 81.920 1.00 32.57 105 ARG A O 1
ATOM 677 N N . LEU A 1 106 ? 63.514 28.940 80.827 1.00 31.44 106 LEU A N 1
ATOM 678 C CA . LEU A 1 106 ? 63.944 29.490 79.537 1.00 30.98 106 LEU A CA 1
ATOM 679 C C . LEU A 1 106 ? 63.672 31.003 79.506 1.00 29.74 106 LEU A C 1
ATOM 680 O O . LEU A 1 106 ? 64.521 31.784 79.061 1.00 29.87 106 LEU A O 1
ATOM 685 N N . ILE A 1 107 ? 62.498 31.420 79.979 1.00 29.50 107 ILE A N 1
ATOM 686 C CA . ILE A 1 107 ? 62.140 32.852 80.015 1.00 29.91 107 ILE A CA 1
ATOM 687 C C . ILE A 1 107 ? 63.164 33.619 80.854 1.00 31.76 107 ILE A C 1
ATOM 688 O O . ILE A 1 107 ? 63.763 34.605 80.388 1.00 31.32 107 ILE A O 1
ATOM 693 N N . ASP A 1 108 ? 63.399 33.163 82.085 1.00 32.57 108 ASP A N 1
ATOM 694 C CA . ASP A 1 108 ? 64.376 33.844 82.943 1.00 33.05 108 ASP A CA 1
ATOM 695 C C . ASP A 1 108 ? 65.799 33.964 82.380 1.00 31.85 108 ASP A C 1
ATOM 696 O O . ASP A 1 108 ? 66.382 35.047 82.407 1.00 31.38 108 ASP A O 1
ATOM 701 N N . GLU A 1 109 ? 66.379 32.863 81.897 1.00 30.50 109 GLU A N 1
ATOM 702 C CA . GLU A 1 109 ? 67.738 32.906 81.357 1.00 30.96 109 GLU A CA 1
ATOM 703 C C . GLU A 1 109 ? 67.887 33.772 80.079 1.00 29.05 109 GLU A C 1
ATOM 704 O O . GLU A 1 109 ? 68.894 34.451 79.889 1.00 28.37 109 GLU A O 1
ATOM 710 N N . THR A 1 110 ? 66.872 33.780 79.234 1.00 26.83 110 THR A N 1
ATOM 711 C CA . THR A 1 110 ? 66.970 34.585 77.998 1.00 25.46 110 THR A CA 1
ATOM 712 C C . THR A 1 110 ? 66.840 36.093 78.290 1.00 25.59 110 THR A C 1
ATOM 713 O O . THR A 1 110 ? 67.608 36.904 77.760 1.00 24.74 110 THR A O 1
ATOM 717 N N . PHE A 1 111 ? 65.900 36.457 79.164 1.00 26.69 111 PHE A N 1
ATOM 718 C CA . PHE A 1 111 ? 65.700 37.853 79.551 1.00 25.74 111 PHE A CA 1
ATOM 719 C C . PHE A 1 111 ? 66.955 38.373 80.288 1.00 27.11 111 PHE A C 1
ATOM 720 O O . PHE A 1 111 ? 67.340 39.535 80.124 1.00 24.03 111 PHE A O 1
ATOM 728 N N . SER A 1 112 ? 67.616 37.525 81.090 1.00 26.09 112 SER A N 1
ATOM 729 C CA . SER A 1 112 ? 68.811 38.009 81.781 1.00 26.37 112 SER A CA 1
ATOM 730 C C . SER A 1 112 ? 69.927 38.292 80.778 1.00 24.59 112 SER A C 1
ATOM 731 O O . SER A 1 112 ? 70.743 39.165 81.010 1.00 24.19 112 SER A O 1
ATOM 734 N N . ARG A 1 113 ? 69.969 37.563 79.656 1.00 25.27 113 ARG A N 1
ATOM 735 C CA . ARG A 1 113 ? 70.975 37.834 78.627 1.00 24.33 113 ARG A CA 1
ATOM 736 C C . ARG A 1 113 ? 70.663 39.200 77.942 1.00 23.57 113 ARG A C 1
ATOM 737 O O . ARG A 1 113 ? 71.579 39.978 77.683 1.00 24.49 113 ARG A O 1
ATOM 745 N N . LEU A 1 114 ? 69.402 39.503 77.648 1.00 22.36 114 LEU A N 1
ATOM 746 C CA . LEU A 1 114 ? 69.087 40.813 77.044 1.00 22.65 114 LEU A CA 1
ATOM 747 C C . LEU A 1 114 ? 69.456 41.930 78.051 1.00 23.57 114 LEU A C 1
ATOM 748 O O . LEU A 1 114 ? 69.919 43.006 77.657 1.00 23.18 114 LEU A O 1
ATOM 753 N N . ASP A 1 115 ? 69.261 41.676 79.350 1.00 24.87 115 ASP A N 1
ATOM 754 C CA . ASP A 1 115 ? 69.635 42.684 80.375 1.00 27.96 115 ASP A CA 1
ATOM 755 C C . ASP A 1 115 ? 71.089 43.116 80.213 1.00 28.07 115 ASP A C 1
ATOM 756 O O . ASP A 1 115 ? 71.428 44.302 80.302 1.00 25.30 115 ASP A O 1
ATOM 761 N N . ARG A 1 116 ? 71.962 42.125 80.010 1.00 29.47 116 ARG A N 1
ATOM 762 C CA . ARG A 1 116 ? 73.396 42.382 79.861 1.00 29.44 116 ARG A CA 1
ATOM 763 C C . ARG A 1 116 ? 73.709 43.165 78.580 1.00 28.62 116 ARG A C 1
ATOM 764 O O . ARG A 1 116 ? 74.632 43.998 78.547 1.00 29.63 116 ARG A O 1
ATOM 772 N N . VAL A 1 117 ? 72.952 42.927 77.517 1.00 27.37 117 VAL A N 1
ATOM 773 C CA . VAL A 1 117 ? 73.202 43.685 76.290 1.00 26.36 117 VAL A CA 1
ATOM 774 C C . VAL A 1 117 ? 72.780 45.152 76.508 1.00 25.98 117 VAL A C 1
ATOM 775 O O . VAL A 1 117 ? 73.472 46.077 76.067 1.00 26.59 117 VAL A O 1
ATOM 779 N N . ILE A 1 118 ? 71.663 45.370 77.198 1.00 25.79 118 ILE A N 1
ATOM 780 C CA . ILE A 1 118 ? 71.199 46.742 77.448 1.00 24.90 118 ILE A CA 1
ATOM 781 C C . ILE A 1 118 ? 72.172 47.476 78.401 1.00 26.95 118 ILE A C 1
ATOM 782 O O . ILE A 1 118 ? 72.626 48.591 78.098 1.00 26.86 118 ILE A O 1
ATOM 787 N N . ASP A 1 119 ? 72.531 46.842 79.519 1.00 27.12 119 ASP A N 1
ATOM 788 C CA . ASP A 1 119 ? 73.476 47.478 80.464 1.00 29.29 119 ASP A CA 1
ATOM 789 C C . ASP A 1 119 ? 74.817 47.844 79.810 1.00 29.63 119 ASP A C 1
ATOM 790 O O . ASP A 1 119 ? 75.398 48.886 80.119 1.00 29.68 119 ASP A O 1
ATOM 795 N N . GLU A 1 120 ? 75.321 47.015 78.895 1.00 29.30 120 GLU A N 1
ATOM 796 C CA . GLU A 1 120 ? 76.594 47.334 78.245 1.00 30.76 120 GLU A CA 1
ATOM 797 C C . GLU A 1 120 ? 76.465 48.537 77.269 1.00 29.52 120 GLU A C 1
ATOM 798 O O . GLU A 1 120 ? 77.413 49.323 77.109 1.00 28.76 120 GLU A O 1
ATOM 804 N N . ALA A 1 121 ? 75.308 48.668 76.607 1.00 27.94 121 ALA A N 1
ATOM 805 C CA . ALA A 1 121 ? 75.043 49.804 75.702 1.00 26.46 121 ALA A CA 1
ATOM 806 C C . ALA A 1 121 ? 74.954 51.093 76.548 1.00 26.53 121 ALA A C 1
ATOM 807 O O . ALA A 1 121 ? 75.477 52.142 76.163 1.00 26.37 121 ALA A O 1
ATOM 809 N N . LEU A 1 122 ? 74.281 51.034 77.694 1.00 27.71 122 LEU A N 1
ATOM 810 C CA . LEU A 1 122 ? 74.202 52.234 78.548 1.00 27.28 122 LEU A CA 1
ATOM 811 C C . LEU A 1 122 ? 75.618 52.651 79.044 1.00 28.70 122 LEU A C 1
ATOM 812 O O . LEU A 1 122 ? 75.985 53.828 78.949 1.00 28.54 122 LEU A O 1
ATOM 817 N N . ALA A 1 123 ? 76.431 51.694 79.512 1.00 30.24 123 ALA A N 1
ATOM 818 C CA . ALA A 1 123 ? 77.778 52.042 80.002 1.00 32.19 123 ALA A CA 1
ATOM 819 C C . ALA A 1 123 ? 78.676 52.614 78.915 1.00 33.48 123 ALA A C 1
ATOM 820 O O . ALA A 1 123 ? 79.461 53.537 79.165 1.00 34.15 123 ALA A O 1
ATOM 822 N N . GLU A 1 124 ? 78.555 52.083 77.701 1.00 33.30 124 GLU A N 1
ATOM 823 C CA . GLU A 1 124 ? 79.361 52.546 76.589 1.00 34.08 124 GLU A CA 1
ATOM 824 C C . GLU A 1 124 ? 78.992 53.945 76.078 1.00 33.38 124 GLU A C 1
ATOM 825 O O . GLU A 1 124 ? 79.866 54.701 75.647 1.00 33.87 124 GLU A O 1
ATOM 831 N N . SER A 1 125 ? 77.712 54.305 76.141 1.00 32.30 125 SER A N 1
ATOM 832 C CA . SER A 1 125 ? 77.229 55.608 75.642 1.00 33.41 125 SER A CA 1
ATOM 833 C C . SER A 1 125 ? 76.997 56.704 76.677 1.00 34.31 125 SER A C 1
ATOM 834 O O . SER A 1 125 ? 76.912 57.894 76.327 1.00 35.02 125 SER A O 1
ATOM 837 N N . GLY A 1 126 ? 76.850 56.304 77.936 1.00 34.24 126 GLY A N 1
ATOM 838 C CA . GLY A 1 126 ? 76.569 57.274 78.974 1.00 34.00 126 GLY A CA 1
ATOM 839 C C . GLY A 1 126 ? 75.073 57.588 79.065 1.00 33.97 126 GLY A C 1
ATOM 840 O O . GLY A 1 126 ? 74.658 58.368 79.922 1.00 33.65 126 GLY A O 1
ATOM 841 N N . ALA A 1 127 ? 74.253 56.999 78.190 1.00 32.41 127 ALA A N 1
ATOM 842 C CA . ALA A 1 127 ? 72.802 57.240 78.232 1.00 31.17 127 ALA A CA 1
ATOM 843 C C . ALA A 1 127 ? 72.137 56.618 79.463 1.00 30.60 127 ALA A C 1
ATOM 844 O O . ALA A 1 127 ? 72.722 55.755 80.112 1.00 30.56 127 ALA A O 1
ATOM 846 N N . ASP A 1 128 ? 70.925 57.061 79.797 1.00 29.97 128 ASP A N 1
ATOM 847 C CA . ASP A 1 128 ? 70.190 56.509 80.935 1.00 29.37 128 ASP A CA 1
ATOM 848 C C . ASP A 1 128 ? 69.112 55.500 80.482 1.00 28.61 128 ASP A C 1
ATOM 849 O O . ASP A 1 128 ? 68.613 54.705 81.288 1.00 27.49 128 ASP A O 1
ATOM 854 N N . LYS A 1 129 ? 68.746 55.546 79.200 1.00 27.14 129 LYS A N 1
ATOM 855 C CA . LYS A 1 129 ? 67.717 54.653 78.636 1.00 25.39 129 LYS A CA 1
ATOM 856 C C . LYS A 1 129 ? 68.054 54.296 77.179 1.00 23.77 129 LYS A C 1
ATOM 857 O O . LYS A 1 129 ? 68.830 54.983 76.536 1.00 24.32 129 LYS A O 1
ATOM 863 N N . VAL A 1 130 ? 67.446 53.222 76.671 1.00 22.38 130 VAL A N 1
ATOM 864 C CA . VAL A 1 130 ? 67.637 52.809 75.278 1.00 21.25 130 VAL A CA 1
ATOM 865 C C . VAL A 1 130 ? 66.303 52.748 74.528 1.00 21.06 130 VAL A C 1
ATOM 866 O O . VAL A 1 130 ? 65.243 52.776 75.150 1.00 21.64 130 VAL A O 1
ATOM 870 N N . ASP A 1 131 ? 66.356 52.654 73.187 1.00 19.20 131 ASP A N 1
ATOM 871 C CA . ASP A 1 131 ? 65.134 52.495 72.365 1.00 19.59 131 ASP A CA 1
ATOM 872 C C . ASP A 1 131 ? 65.103 51.013 71.923 1.00 19.74 131 ASP A C 1
ATOM 873 O O . ASP A 1 131 ? 66.175 50.473 71.546 1.00 19.61 131 ASP A O 1
ATOM 878 N N . LEU A 1 132 ? 63.929 50.348 71.994 1.00 16.94 132 LEU A N 1
ATOM 879 C CA . LEU A 1 132 ? 63.804 48.908 71.593 1.00 15.84 132 LEU A CA 1
ATOM 880 C C . LEU A 1 132 ? 62.901 48.733 70.360 1.00 16.34 132 LEU A C 1
ATOM 881 O O . LEU A 1 132 ? 61.816 49.333 70.293 1.00 16.39 132 LEU A O 1
ATOM 886 N N . VAL A 1 133 ? 63.326 47.892 69.409 1.00 15.30 133 VAL A N 1
ATOM 887 C CA . VAL A 1 133 ? 62.554 47.628 68.187 1.00 12.28 133 VAL A CA 1
ATOM 888 C C . VAL A 1 133 ? 62.394 46.111 67.974 1.00 13.45 133 VAL A C 1
ATOM 889 O O . VAL A 1 133 ? 63.388 45.369 68.039 1.00 15.23 133 VAL A O 1
ATOM 893 N N . GLY A 1 134 ? 61.160 45.646 67.758 1.00 13.44 134 GLY A N 1
ATOM 894 C CA . GLY A 1 134 ? 60.932 44.222 67.481 1.00 14.45 134 GLY A CA 1
ATOM 895 C C . GLY A 1 134 ? 60.199 43.972 66.146 1.00 15.01 134 GLY A C 1
ATOM 896 O O . GLY A 1 134 ? 59.447 44.838 65.677 1.00 15.62 134 GLY A O 1
ATOM 897 N N . HIS A 1 135 ? 60.447 42.824 65.506 1.00 14.59 135 HIS A N 1
ATOM 898 C CA . HIS A 1 135 ? 59.747 42.445 64.235 1.00 15.23 135 HIS A CA 1
ATOM 899 C C . HIS A 1 135 ? 59.079 41.075 64.410 1.00 15.03 135 HIS A C 1
ATOM 900 O O . HIS A 1 135 ? 59.703 40.118 64.933 1.00 14.94 135 HIS A O 1
ATOM 907 N N . ALA A 1 136 ? 57.787 41.017 64.075 1.00 15.95 136 ALA A N 1
ATOM 908 C CA . ALA A 1 136 ? 57.028 39.744 64.105 1.00 17.44 136 ALA A CA 1
ATOM 909 C C . ALA A 1 136 ? 57.058 39.064 65.471 1.00 17.47 136 ALA A C 1
ATOM 910 O O . ALA A 1 136 ? 56.631 39.671 66.446 1.00 18.67 136 ALA A O 1
ATOM 912 N N . MET A 1 137 ? 57.546 37.818 65.565 1.00 16.90 137 MET A N 1
ATOM 913 C CA . MET A 1 137 ? 57.584 37.161 66.895 1.00 17.51 137 MET A CA 1
ATOM 914 C C . MET A 1 137 ? 58.376 37.980 67.887 1.00 17.09 137 MET A C 1
ATOM 915 O O . MET A 1 137 ? 58.111 37.903 69.090 1.00 18.22 137 MET A O 1
ATOM 920 N N . GLY A 1 138 ? 59.354 38.767 67.418 1.00 16.26 138 GLY A N 1
ATOM 921 C CA . GLY A 1 138 ? 60.118 39.623 68.341 1.00 15.79 138 GLY A CA 1
ATOM 922 C C . GLY A 1 138 ? 59.259 40.668 69.086 1.00 17.05 138 GLY A C 1
ATOM 923 O O . GLY A 1 138 ? 59.665 41.155 70.150 1.00 17.58 138 GLY A O 1
ATOM 924 N N . THR A 1 139 ? 58.084 41.030 68.547 1.00 16.56 139 THR A N 1
ATOM 925 C CA . THR A 1 139 ? 57.193 41.968 69.251 1.00 18.21 139 THR A CA 1
ATOM 926 C C . THR A 1 139 ? 56.556 41.267 70.527 1.00 19.75 139 THR A C 1
ATOM 927 O O . THR A 1 139 ? 56.411 41.884 71.601 1.00 19.69 139 THR A O 1
ATOM 931 N N . PHE A 1 140 ? 56.181 39.995 70.386 1.00 19.11 140 PHE A N 1
ATOM 932 C CA . PHE A 1 140 ? 55.623 39.217 71.500 1.00 20.77 140 PHE A CA 1
ATOM 933 C C . PHE A 1 140 ? 56.695 39.126 72.589 1.00 20.94 140 PHE A C 1
ATOM 934 O O . PHE A 1 140 ? 56.410 39.286 73.790 1.00 20.63 140 PHE A O 1
ATOM 942 N N . PHE A 1 141 ? 57.930 38.854 72.165 1.00 21.09 141 PHE A N 1
ATOM 943 C CA . PHE A 1 141 ? 59.094 38.738 73.066 1.00 19.49 141 PHE A CA 1
ATOM 944 C C . PHE A 1 141 ? 59.276 40.026 73.871 1.00 21.68 141 PHE A C 1
ATOM 945 O O . PHE A 1 141 ? 59.375 40.008 75.128 1.00 20.48 141 PHE A O 1
ATOM 953 N N . LEU A 1 142 ? 59.312 41.161 73.171 1.00 19.94 142 LEU A N 1
ATOM 954 C CA . LEU A 1 142 ? 59.534 42.432 73.869 1.00 20.07 142 LEU A CA 1
ATOM 955 C C . LEU A 1 142 ? 58.389 42.935 74.774 1.00 19.89 142 LEU A C 1
ATOM 956 O O . LEU A 1 142 ? 58.660 43.578 75.802 1.00 20.35 142 LEU A O 1
ATOM 961 N N . VAL A 1 143 ? 57.129 42.682 74.417 1.00 21.05 143 VAL A N 1
ATOM 962 C CA . VAL A 1 143 ? 56.027 43.134 75.290 1.00 21.93 143 VAL A CA 1
ATOM 963 C C . VAL A 1 143 ? 56.128 42.334 76.623 1.00 23.59 143 VAL A C 1
ATOM 964 O O . VAL A 1 143 ? 55.944 42.886 77.705 1.00 25.21 143 VAL A O 1
ATOM 968 N N . ARG A 1 144 ? 56.437 41.046 76.555 1.00 23.08 144 ARG A N 1
ATOM 969 C CA . ARG A 1 144 ? 56.588 40.260 77.798 1.00 24.40 144 ARG A CA 1
ATOM 970 C C . ARG A 1 144 ? 57.830 40.750 78.598 1.00 24.91 144 ARG A C 1
ATOM 971 O O . ARG A 1 144 ? 57.798 40.868 79.847 1.00 25.06 144 ARG A O 1
ATOM 979 N N . TYR A 1 145 ? 58.933 41.041 77.900 1.00 23.22 145 TYR A N 1
ATOM 980 C CA . TYR A 1 145 ? 60.148 41.521 78.563 1.00 23.14 145 TYR A CA 1
ATOM 981 C C . TYR A 1 145 ? 59.919 42.848 79.326 1.00 25.62 145 TYR A C 1
ATOM 982 O O . TYR A 1 145 ? 60.290 42.948 80.513 1.00 25.63 145 TYR A O 1
ATOM 991 N N . VAL A 1 146 ? 59.318 43.856 78.668 1.00 23.57 146 VAL A N 1
ATOM 992 C CA . VAL A 1 146 ? 59.100 45.162 79.332 1.00 24.71 146 VAL A CA 1
ATOM 993 C C . VAL A 1 146 ? 58.074 45.091 80.495 1.00 25.73 146 VAL A C 1
ATOM 994 O O . VAL A 1 146 ? 58.183 45.844 81.508 1.00 25.70 146 VAL A O 1
ATOM 998 N N . ASN A 1 147 ? 57.124 44.169 80.375 1.00 24.64 147 ASN A N 1
ATOM 999 C CA . ASN A 1 147 ? 56.083 43.948 81.382 1.00 26.83 147 ASN A CA 1
ATOM 1000 C C . ASN A 1 147 ? 56.597 43.090 82.574 1.00 28.55 147 ASN A C 1
ATOM 1001 O O . ASN A 1 147 ? 55.961 43.053 83.628 1.00 28.64 147 ASN A O 1
ATOM 1006 N N . SER A 1 148 ? 57.748 42.437 82.428 1.00 27.14 148 SER A N 1
ATOM 1007 C CA . SER A 1 148 ? 58.239 41.529 83.484 1.00 28.93 148 SER A CA 1
ATOM 1008 C C . SER A 1 148 ? 58.707 42.155 84.822 1.00 30.44 148 SER A C 1
ATOM 1009 O O . SER A 1 148 ? 58.633 41.495 85.867 1.00 31.45 148 SER A O 1
ATOM 1012 N N . SER A 1 149 ? 59.164 43.408 84.802 1.00 31.22 149 SER A N 1
ATOM 1013 C CA . SER A 1 149 ? 59.589 44.104 86.041 1.00 31.89 149 SER A CA 1
ATOM 1014 C C . SER A 1 149 ? 59.728 45.607 85.838 1.00 32.21 149 SER A C 1
ATOM 1015 O O . SER A 1 149 ? 60.008 46.067 84.730 1.00 30.82 149 SER A O 1
ATOM 1018 N N . PRO A 1 150 ? 59.492 46.400 86.902 1.00 32.44 150 PRO A N 1
ATOM 1019 C CA . PRO A 1 150 ? 59.592 47.864 86.867 1.00 31.00 150 PRO A CA 1
ATOM 1020 C C . PRO A 1 150 ? 61.019 48.279 86.530 1.00 30.53 150 PRO A C 1
ATOM 1021 O O . PRO A 1 150 ? 61.255 49.265 85.818 1.00 29.60 150 PRO A O 1
ATOM 1025 N N . GLU A 1 151 ? 61.979 47.534 87.076 1.00 30.56 151 GLU A N 1
ATOM 1026 C CA . GLU A 1 151 ? 63.387 47.801 86.833 1.00 31.66 151 GLU A CA 1
ATOM 1027 C C . GLU A 1 151 ? 63.743 47.752 85.336 1.00 29.19 151 GLU A C 1
ATOM 1028 O O . GLU A 1 151 ? 64.484 48.604 84.832 1.00 26.83 151 GLU A O 1
ATOM 1034 N N . ARG A 1 152 ? 63.226 46.746 84.634 1.00 28.23 152 ARG A N 1
ATOM 1035 C CA . ARG A 1 152 ? 63.536 46.624 83.211 1.00 27.27 152 ARG A CA 1
ATOM 1036 C C . ARG A 1 152 ? 62.856 47.760 82.417 1.00 27.92 152 ARG A C 1
ATOM 1037 O O . ARG A 1 152 ? 63.488 48.378 81.565 1.00 27.35 152 ARG A O 1
ATOM 1045 N N . ALA A 1 153 ? 61.596 48.074 82.728 1.00 26.78 153 ALA A N 1
ATOM 1046 C CA . ALA A 1 153 ? 60.925 49.134 81.959 1.00 26.91 153 ALA A CA 1
ATOM 1047 C C . ALA A 1 153 ? 61.531 50.520 82.185 1.00 27.85 153 ALA A C 1
ATOM 1048 O O . ALA A 1 153 ? 61.521 51.380 81.282 1.00 26.83 153 ALA A O 1
ATOM 1050 N N . ALA A 1 154 ? 62.088 50.752 83.370 1.00 27.74 154 ALA A N 1
ATOM 1051 C CA . ALA A 1 154 ? 62.670 52.054 83.648 1.00 26.46 154 ALA A CA 1
ATOM 1052 C C . ALA A 1 154 ? 63.863 52.392 82.765 1.00 26.87 154 ALA A C 1
ATOM 1053 O O . ALA A 1 154 ? 64.322 53.534 82.728 1.00 26.57 154 ALA A O 1
ATOM 1055 N N . LYS A 1 155 ? 64.377 51.409 82.036 1.00 26.44 155 LYS A N 1
ATOM 1056 C CA . LYS A 1 155 ? 65.531 51.675 81.188 1.00 24.93 155 LYS A CA 1
ATOM 1057 C C . LYS A 1 155 ? 65.139 51.847 79.695 1.00 24.18 155 LYS A C 1
ATOM 1058 O O . LYS A 1 155 ? 66.037 51.942 78.855 1.00 23.40 155 LYS A O 1
ATOM 1064 N N . VAL A 1 156 ? 63.828 51.894 79.403 1.00 23.31 156 VAL A N 1
ATOM 1065 C CA . VAL A 1 156 ? 63.303 52.054 78.021 1.00 23.06 156 VAL A CA 1
ATOM 1066 C C . VAL A 1 156 ? 62.637 53.416 77.749 1.00 23.45 156 VAL A C 1
ATOM 1067 O O . VAL A 1 156 ? 61.690 53.799 78.454 1.00 22.05 156 VAL A O 1
ATOM 1071 N N . ALA A 1 157 ? 63.142 54.134 76.733 1.00 21.14 157 ALA A N 1
ATOM 1072 C CA . ALA A 1 157 ? 62.640 55.452 76.314 1.00 20.89 157 ALA A CA 1
ATOM 1073 C C . ALA A 1 157 ? 61.480 55.360 75.284 1.00 20.52 157 ALA A C 1
ATOM 1074 O O . ALA A 1 157 ? 60.529 56.159 75.339 1.00 21.25 157 ALA A O 1
ATOM 1076 N N . HIS A 1 158 ? 61.575 54.403 74.341 1.00 18.70 158 HIS A N 1
ATOM 1077 C CA . HIS A 1 158 ? 60.556 54.173 73.292 1.00 17.69 158 HIS A CA 1
ATOM 1078 C C . HIS A 1 158 ? 60.538 52.690 72.894 1.00 16.41 158 HIS A C 1
ATOM 1079 O O . HIS A 1 158 ? 61.606 52.042 72.909 1.00 17.04 158 HIS A O 1
ATOM 1086 N N . LEU A 1 159 ? 59.356 52.179 72.535 1.00 15.86 159 LEU A N 1
ATOM 1087 C CA . LEU A 1 159 ? 59.160 50.775 72.066 1.00 15.76 159 LEU A CA 1
ATOM 1088 C C . LEU A 1 159 ? 58.490 50.795 70.679 1.00 15.52 159 LEU A C 1
ATOM 1089 O O . LEU A 1 159 ? 57.440 51.431 70.497 1.00 14.06 159 LEU A O 1
ATOM 1094 N N . ILE A 1 160 ? 59.092 50.118 69.696 1.00 14.93 160 ILE A N 1
ATOM 1095 C CA . ILE A 1 160 ? 58.528 50.116 68.305 1.00 14.49 160 ILE A CA 1
ATOM 1096 C C . ILE A 1 160 ? 58.162 48.654 67.945 1.00 14.57 160 ILE A C 1
ATOM 1097 O O . ILE A 1 160 ? 58.996 47.777 68.039 1.00 13.93 160 ILE A O 1
ATOM 1102 N N . LEU A 1 161 ? 56.916 48.407 67.543 1.00 13.87 161 LEU A N 1
ATOM 1103 C CA . LEU A 1 161 ? 56.455 47.040 67.228 1.00 14.58 161 LEU A CA 1
ATOM 1104 C C . LEU A 1 161 ? 56.124 46.897 65.721 1.00 17.02 161 LEU A C 1
ATOM 1105 O O . LEU A 1 161 ? 55.115 47.415 65.251 1.00 17.90 161 LEU A O 1
ATOM 1110 N N . LEU A 1 162 ? 56.979 46.193 64.982 1.00 16.04 162 LEU A N 1
ATOM 1111 C CA . LEU A 1 162 ? 56.803 46.038 63.524 1.00 15.62 162 LEU A CA 1
ATOM 1112 C C . LEU A 1 162 ? 56.095 44.763 63.012 1.00 17.15 162 LEU A C 1
ATOM 1113 O O . LEU A 1 162 ? 56.633 43.661 63.104 1.00 14.42 162 LEU A O 1
ATOM 1118 N N . ASP A 1 163 ? 54.901 44.942 62.429 1.00 17.79 163 ASP A N 1
ATOM 1119 C CA . ASP A 1 163 ? 54.097 43.869 61.844 1.00 19.34 163 ASP A CA 1
ATOM 1120 C C . ASP A 1 163 ? 54.045 42.577 62.675 1.00 20.14 163 ASP A C 1
ATOM 1121 O O . ASP A 1 163 ? 54.349 41.480 62.167 1.00 21.33 163 ASP A O 1
ATOM 1126 N N . GLY A 1 164 ? 53.636 42.710 63.926 1.00 20.89 164 GLY A N 1
ATOM 1127 C CA . GLY A 1 164 ? 53.551 41.551 64.792 1.00 22.16 164 GLY A CA 1
ATOM 1128 C C . GLY A 1 164 ? 52.243 41.486 65.569 1.00 20.63 164 GLY A C 1
ATOM 1129 O O . GLY A 1 164 ? 51.162 41.437 64.992 1.00 22.22 164 GLY A O 1
ATOM 1130 N N . VAL A 1 165 ? 52.359 41.511 66.882 1.00 21.17 165 VAL A N 1
ATOM 1131 C CA . VAL A 1 165 ? 51.205 41.399 67.788 1.00 21.84 165 VAL A CA 1
ATOM 1132 C C . VAL A 1 165 ? 50.198 42.572 67.688 1.00 21.98 165 VAL A C 1
ATOM 1133 O O . VAL A 1 165 ? 50.571 43.696 67.327 1.00 20.18 165 VAL A O 1
ATOM 1137 N N . TRP A 1 166 ? 48.924 42.281 67.954 1.00 21.54 166 TRP A N 1
ATOM 1138 C CA . TRP A 1 166 ? 47.862 43.302 67.980 1.00 23.47 166 TRP A CA 1
ATOM 1139 C C . TRP A 1 166 ? 46.780 42.858 68.969 1.00 24.03 166 TRP A C 1
ATOM 1140 O O . TRP A 1 166 ? 46.765 41.694 69.390 1.00 22.35 166 TRP A O 1
ATOM 1151 N N . GLY A 1 167 ? 45.883 43.767 69.349 1.00 23.53 167 GLY A N 1
ATOM 1152 C CA . GLY A 1 167 ? 44.825 43.379 70.257 1.00 24.42 167 GLY A CA 1
ATOM 1153 C C . GLY A 1 167 ? 45.237 43.272 71.723 1.00 24.92 167 GLY A C 1
ATOM 1154 O O . GLY A 1 167 ? 44.560 42.578 72.499 1.00 25.01 167 GLY A O 1
ATOM 1155 N N . VAL A 1 168 ? 46.342 43.916 72.091 1.00 24.68 168 VAL A N 1
ATOM 1156 C CA . VAL A 1 168 ? 46.843 43.946 73.477 1.00 25.25 168 VAL A CA 1
ATOM 1157 C C . VAL A 1 168 ? 47.237 45.402 73.872 1.00 25.31 168 VAL A C 1
ATOM 1158 O O . VAL A 1 168 ? 47.390 46.271 72.996 1.00 25.99 168 VAL A O 1
ATOM 1162 N N . ASP A 1 169 ? 47.390 45.670 75.173 1.00 23.79 169 ASP A N 1
ATOM 1163 C CA . ASP A 1 169 ? 47.756 46.999 75.678 1.00 26.64 169 ASP A CA 1
ATOM 1164 C C . ASP A 1 169 ? 49.251 47.273 75.528 1.00 26.31 169 ASP A C 1
ATOM 1165 O O . ASP A 1 169 ? 50.065 46.377 75.760 1.00 24.60 169 ASP A O 1
ATOM 1170 N N . ALA A 1 170 ? 49.613 48.509 75.181 1.00 27.11 170 ALA A N 1
ATOM 1171 C CA . ALA A 1 170 ? 51.034 48.883 75.107 1.00 29.02 170 ALA A CA 1
ATOM 1172 C C . ALA A 1 170 ? 51.493 48.872 76.572 1.00 30.70 170 ALA A C 1
ATOM 1173 O O . ALA A 1 170 ? 50.687 49.164 77.471 1.00 32.36 170 ALA A O 1
ATOM 1175 N N . PRO A 1 171 ? 52.770 48.540 76.843 1.00 31.17 171 PRO A N 1
ATOM 1176 C CA . PRO A 1 171 ? 53.210 48.541 78.249 1.00 32.27 171 PRO A CA 1
ATOM 1177 C C . PRO A 1 171 ? 52.974 49.894 78.920 1.00 33.73 171 PRO A C 1
ATOM 1178 O O . PRO A 1 171 ? 53.143 50.944 78.315 1.00 32.50 171 PRO A O 1
ATOM 1182 N N . GLU A 1 172 ? 52.596 49.843 80.191 1.00 36.55 172 GLU A N 1
ATOM 1183 C CA . GLU A 1 172 ? 52.316 51.017 81.017 1.00 37.79 172 GLU A CA 1
ATOM 1184 C C . GLU A 1 172 ? 53.428 52.063 81.081 1.00 37.47 172 GLU A C 1
ATOM 1185 O O . GLU A 1 172 ? 54.556 51.767 81.495 1.00 37.36 172 GLU A O 1
ATOM 1191 N N . GLY A 1 173 ? 53.111 53.291 80.684 1.00 35.59 173 GLY A N 1
ATOM 1192 C CA . GLY A 1 173 ? 54.092 54.362 80.753 1.00 33.56 173 GLY A CA 1
ATOM 1193 C C . GLY A 1 173 ? 55.239 54.442 79.743 1.00 33.41 173 GLY A C 1
ATOM 1194 O O . GLY A 1 173 ? 56.121 55.288 79.908 1.00 33.55 173 GLY A O 1
ATOM 1195 N N . ILE A 1 174 ? 55.267 53.571 78.727 1.00 30.59 174 ILE A N 1
ATOM 1196 C CA . ILE A 1 174 ? 56.354 53.600 77.732 1.00 27.57 174 ILE A CA 1
ATOM 1197 C C . ILE A 1 174 ? 55.736 53.984 76.370 1.00 23.26 174 ILE A C 1
ATOM 1198 O O . ILE A 1 174 ? 54.827 53.306 75.930 1.00 23.70 174 ILE A O 1
ATOM 1203 N N . PRO A 1 175 ? 56.193 55.087 75.723 1.00 23.29 175 PRO A N 1
ATOM 1204 C CA . PRO A 1 175 ? 55.684 55.553 74.412 1.00 22.18 175 PRO A CA 1
ATOM 1205 C C . PRO A 1 175 ? 55.895 54.415 73.446 1.00 21.80 175 PRO A C 1
ATOM 1206 O O . PRO A 1 175 ? 57.039 53.977 73.307 1.00 21.42 175 PRO A O 1
ATOM 1210 N N . THR A 1 176 ? 54.841 53.978 72.760 1.00 18.49 176 THR A N 1
ATOM 1211 C CA . THR A 1 176 ? 54.939 52.826 71.854 1.00 17.62 176 THR A CA 1
ATOM 1212 C C . THR A 1 176 ? 54.386 53.171 70.451 1.00 17.83 176 THR A C 1
ATOM 1213 O O . THR A 1 176 ? 53.389 53.896 70.332 1.00 17.81 176 THR A O 1
ATOM 1217 N N . LEU A 1 177 ? 55.025 52.643 69.407 1.00 16.22 177 LEU A N 1
ATOM 1218 C CA . LEU A 1 177 ? 54.583 52.859 68.000 1.00 15.83 177 LEU A CA 1
ATOM 1219 C C . LEU A 1 177 ? 54.404 51.467 67.393 1.00 16.30 177 LEU A C 1
ATOM 1220 O O . LEU A 1 177 ? 55.308 50.616 67.541 1.00 16.10 177 LEU A O 1
ATOM 1225 N N . ALA A 1 178 ? 53.253 51.206 66.759 1.00 14.66 178 ALA A N 1
ATOM 1226 C CA . ALA A 1 178 ? 53.013 49.927 66.083 1.00 16.27 178 ALA A CA 1
ATOM 1227 C C . ALA A 1 178 ? 52.806 50.227 64.573 1.00 17.07 178 ALA A C 1
ATOM 1228 O O . ALA A 1 178 ? 52.032 51.132 64.230 1.00 17.13 178 ALA A O 1
ATOM 1230 N N . VAL A 1 179 ? 53.495 49.490 63.684 1.00 16.53 179 VAL A N 1
ATOM 1231 C CA . VAL A 1 179 ? 53.423 49.701 62.227 1.00 16.56 179 VAL A CA 1
ATOM 1232 C C . VAL A 1 179 ? 52.979 48.391 61.532 1.00 18.11 179 VAL A C 1
ATOM 1233 O O . VAL A 1 179 ? 53.669 47.363 61.670 1.00 17.41 179 VAL A O 1
ATOM 1237 N N . PHE A 1 180 ? 51.860 48.421 60.788 1.00 17.20 180 PHE A N 1
ATOM 1238 C CA . PHE A 1 180 ? 51.351 47.205 60.119 1.00 17.31 180 PHE A CA 1
ATOM 1239 C C . PHE A 1 180 ? 51.400 47.302 58.577 1.00 19.80 180 PHE A C 1
ATOM 1240 O O . PHE A 1 180 ? 51.246 48.409 58.010 1.00 18.39 180 PHE A O 1
ATOM 1248 N N . GLY A 1 181 ? 51.602 46.133 57.933 1.00 19.54 181 GLY A N 1
ATOM 1249 C CA . GLY A 1 181 ? 51.697 46.011 56.476 1.00 25.19 181 GLY A CA 1
ATOM 1250 C C . GLY A 1 181 ? 50.491 45.370 55.791 1.00 29.78 181 GLY A C 1
ATOM 1251 O O . GLY A 1 181 ? 49.458 45.169 56.452 1.00 29.74 181 GLY A O 1
ATOM 1252 N N . ASN A 1 182 ? 50.610 45.035 54.497 1.00 31.92 182 ASN A N 1
ATOM 1253 C CA . ASN A 1 182 ? 49.479 44.452 53.771 1.00 37.94 182 ASN A CA 1
ATOM 1254 C C . ASN A 1 182 ? 49.039 43.123 54.343 1.00 41.40 182 ASN A C 1
ATOM 1255 O O . ASN A 1 182 ? 49.821 42.176 54.415 1.00 41.14 182 ASN A O 1
ATOM 1260 N N . PRO A 1 183 ? 47.759 43.034 54.749 1.00 46.64 183 PRO A N 1
ATOM 1261 C CA . PRO A 1 183 ? 47.187 41.811 55.328 1.00 50.51 183 PRO A CA 1
ATOM 1262 C C . PRO A 1 183 ? 47.266 40.575 54.417 1.00 54.18 183 PRO A C 1
ATOM 1263 O O . PRO A 1 183 ? 47.678 39.507 54.878 1.00 55.05 183 PRO A O 1
ATOM 1267 N N . LYS A 1 184 ? 46.894 40.719 53.138 1.00 58.50 184 LYS A N 1
ATOM 1268 C CA . LYS A 1 184 ? 46.960 39.603 52.170 1.00 61.89 184 LYS A CA 1
ATOM 1269 C C . LYS A 1 184 ? 48.336 38.951 52.253 1.00 64.20 184 LYS A C 1
ATOM 1270 O O . LYS A 1 184 ? 48.462 37.734 52.130 1.00 64.50 184 LYS A O 1
ATOM 1276 N N . ALA A 1 185 ? 49.354 39.794 52.446 1.00 66.68 185 ALA A N 1
ATOM 1277 C CA . ALA A 1 185 ? 50.766 39.407 52.546 1.00 68.53 185 ALA A CA 1
ATOM 1278 C C . ALA A 1 185 ? 51.017 37.954 52.855 1.00 70.36 185 ALA A C 1
ATOM 1279 O O . ALA A 1 185 ? 51.795 37.303 52.161 1.00 71.06 185 ALA A O 1
ATOM 1281 N N . LEU A 1 186 ? 50.384 37.450 53.910 1.00 72.26 186 LEU A N 1
ATOM 1282 C CA . LEU A 1 186 ? 50.534 36.048 54.304 1.00 73.93 186 LEU A CA 1
ATOM 1283 C C . LEU A 1 186 ? 49.135 35.536 54.713 1.00 75.46 186 LEU A C 1
ATOM 1284 O O . LEU A 1 186 ? 48.130 36.073 54.223 1.00 76.24 186 LEU A O 1
ATOM 1289 N N . PRO A 1 187 ? 49.030 34.495 55.575 1.00 76.22 187 PRO A N 1
ATOM 1290 C CA . PRO A 1 187 ? 47.664 34.060 55.925 1.00 77.03 187 PRO A CA 1
ATOM 1291 C C . PRO A 1 187 ? 46.806 35.171 56.575 1.00 77.84 187 PRO A C 1
ATOM 1292 O O . PRO A 1 187 ? 46.729 35.266 57.807 1.00 77.62 187 PRO A O 1
ATOM 1296 N N . ALA A 1 188 ? 46.161 35.994 55.742 1.00 78.57 188 ALA A N 1
ATOM 1297 C CA . ALA A 1 188 ? 45.314 37.105 56.206 1.00 79.11 188 ALA A CA 1
ATOM 1298 C C . ALA A 1 188 ? 43.939 36.639 56.692 1.00 79.16 188 ALA A C 1
ATOM 1299 O O . ALA A 1 188 ? 42.997 37.439 56.810 1.00 79.45 188 ALA A O 1
ATOM 1301 N N . LEU A 1 189 ? 43.844 35.343 56.981 1.00 78.81 189 LEU A N 1
ATOM 1302 C CA . LEU A 1 189 ? 42.613 34.701 57.443 1.00 78.03 189 LEU A CA 1
ATOM 1303 C C . LEU A 1 189 ? 42.052 35.377 58.691 1.00 77.60 189 LEU A C 1
ATOM 1304 O O . LEU A 1 189 ? 40.933 35.080 59.119 1.00 76.92 189 LEU A O 1
ATOM 1309 N N . GLY A 1 190 ? 42.842 36.288 59.264 1.00 77.55 190 GLY A N 1
ATOM 1310 C CA . GLY A 1 190 ? 42.428 37.014 60.455 1.00 77.16 190 GLY A CA 1
ATOM 1311 C C . GLY A 1 190 ? 42.013 38.444 60.155 1.00 76.85 190 GLY A C 1
ATOM 1312 O O . GLY A 1 190 ? 41.454 38.722 59.091 1.00 77.13 190 GLY A O 1
ATOM 1313 N N . LEU A 1 191 ? 42.288 39.354 61.087 1.00 76.41 191 LEU A N 1
ATOM 1314 C CA . LEU A 1 191 ? 41.934 40.766 60.926 1.00 75.88 191 LEU A CA 1
ATOM 1315 C C . LEU A 1 191 ? 42.524 41.415 59.660 1.00 75.26 191 LEU A C 1
ATOM 1316 O O . LEU A 1 191 ? 43.737 41.385 59.433 1.00 74.75 191 LEU A O 1
ATOM 1321 N N . PRO A 1 192 ? 41.656 42.018 58.823 1.00 74.59 192 PRO A N 1
ATOM 1322 C CA . PRO A 1 192 ? 42.065 42.678 57.575 1.00 73.86 192 PRO A CA 1
ATOM 1323 C C . PRO A 1 192 ? 42.187 44.209 57.550 1.00 72.80 192 PRO A C 1
ATOM 1324 O O . PRO A 1 192 ? 41.179 44.919 57.440 1.00 72.95 192 PRO A O 1
ATOM 1328 N N . GLU A 1 193 ? 43.420 44.710 57.624 1.00 71.14 193 GLU A N 1
ATOM 1329 C CA . GLU A 1 193 ? 43.684 46.153 57.558 1.00 69.09 193 GLU A CA 1
ATOM 1330 C C . GLU A 1 193 ? 43.316 46.884 58.862 1.00 66.59 193 GLU A C 1
ATOM 1331 O O . GLU A 1 193 ? 43.505 48.101 58.988 1.00 66.52 193 GLU A O 1
ATOM 1337 N N . GLU A 1 194 ? 42.807 46.128 59.833 1.00 62.83 194 GLU A N 1
ATOM 1338 C CA . GLU A 1 194 ? 42.436 46.688 61.122 1.00 58.24 194 GLU A CA 1
ATOM 1339 C C . GLU A 1 194 ? 43.043 45.951 62.321 1.00 53.48 194 GLU A C 1
ATOM 1340 O O . GLU A 1 194 ? 42.391 45.133 63.000 1.00 53.69 194 GLU A O 1
ATOM 1346 N N . LYS A 1 195 ? 44.311 46.244 62.561 1.00 46.02 195 LYS A N 1
ATOM 1347 C CA . LYS A 1 195 ? 45.035 45.701 63.685 1.00 37.83 195 LYS A CA 1
ATOM 1348 C C . LYS A 1 195 ? 45.409 46.946 64.493 1.00 33.36 195 LYS A C 1
ATOM 1349 O O . LYS A 1 195 ? 45.836 47.952 63.924 1.00 30.70 195 LYS A O 1
ATOM 1355 N N . VAL A 1 196 ? 45.235 46.877 65.810 1.00 27.55 196 VAL A N 1
ATOM 1356 C CA . VAL A 1 196 ? 45.503 48.003 66.690 1.00 25.88 196 VAL A CA 1
ATOM 1357 C C . VAL A 1 196 ? 46.137 47.570 68.022 1.00 24.62 196 VAL A C 1
ATOM 1358 O O . VAL A 1 196 ? 45.754 46.529 68.568 1.00 24.47 196 VAL A O 1
ATOM 1362 N N . VAL A 1 197 ? 47.137 48.314 68.511 1.00 22.86 197 VAL A N 1
ATOM 1363 C CA . VAL A 1 197 ? 47.711 48.044 69.832 1.00 21.70 197 VAL A CA 1
ATOM 1364 C C . VAL A 1 197 ? 47.098 49.163 70.691 1.00 22.82 197 VAL A C 1
ATOM 1365 O O . VAL A 1 197 ? 47.160 50.356 70.301 1.00 20.12 197 VAL A O 1
ATOM 1369 N N . TYR A 1 198 ? 46.484 48.811 71.839 1.00 23.14 198 TYR A N 1
ATOM 1370 C CA . TYR A 1 198 ? 45.814 49.841 72.661 1.00 24.84 198 TYR A CA 1
ATOM 1371 C C . TYR A 1 198 ? 46.756 50.826 73.327 1.00 25.89 198 TYR A C 1
ATOM 1372 O O . TYR A 1 198 ? 47.767 50.430 73.903 1.00 25.68 198 TYR A O 1
ATOM 1381 N N . ASN A 1 199 ? 46.425 52.120 73.255 1.00 25.34 199 ASN A N 1
ATOM 1382 C CA . ASN A 1 199 ? 47.253 53.181 73.853 1.00 25.69 199 ASN A CA 1
ATOM 1383 C C . ASN A 1 199 ? 48.570 53.492 73.092 1.00 24.91 199 ASN A C 1
ATOM 1384 O O . ASN A 1 199 ? 49.381 54.295 73.538 1.00 24.54 199 ASN A O 1
ATOM 1389 N N . ALA A 1 200 ? 48.767 52.893 71.928 1.00 22.04 200 ALA A N 1
ATOM 1390 C CA . ALA A 1 200 ? 49.982 53.166 71.140 1.00 20.81 200 ALA A CA 1
ATOM 1391 C C . ALA A 1 200 ? 49.629 54.043 69.943 1.00 19.37 200 ALA A C 1
ATOM 1392 O O . ALA A 1 200 ? 48.454 54.156 69.589 1.00 20.76 200 ALA A O 1
ATOM 1394 N N . THR A 1 201 ? 50.640 54.633 69.297 1.00 17.78 201 THR A N 1
ATOM 1395 C CA . THR A 1 201 ? 50.390 55.372 68.062 1.00 16.31 201 THR A CA 1
ATOM 1396 C C . THR A 1 201 ? 50.355 54.236 67.003 1.00 17.28 201 THR A C 1
ATOM 1397 O O . THR A 1 201 ? 51.314 53.491 66.923 1.00 17.81 201 THR A O 1
ATOM 1401 N N . ASN A 1 202 ? 49.293 54.075 66.199 1.00 16.15 202 ASN A N 1
ATOM 1402 C CA . ASN A 1 202 ? 49.282 52.994 65.178 1.00 15.73 202 ASN A CA 1
ATOM 1403 C C . ASN A 1 202 ? 49.241 53.595 63.765 1.00 17.22 202 ASN A C 1
ATOM 1404 O O . ASN A 1 202 ? 48.409 54.482 63.548 1.00 15.91 202 ASN A O 1
ATOM 1409 N N . VAL A 1 203 ? 50.085 53.098 62.831 1.00 15.62 203 VAL A N 1
ATOM 1410 C CA . VAL A 1 203 ? 50.076 53.575 61.426 1.00 15.77 203 VAL A CA 1
ATOM 1411 C C . VAL A 1 203 ? 50.149 52.391 60.443 1.00 16.24 203 VAL A C 1
ATOM 1412 O O . VAL A 1 203 ? 50.519 51.270 60.829 1.00 15.59 203 VAL A O 1
ATOM 1416 N N . TYR A 1 204 ? 49.823 52.636 59.163 1.00 16.48 204 TYR A N 1
ATOM 1417 C CA . TYR A 1 204 ? 49.733 51.561 58.182 1.00 17.44 204 TYR A CA 1
ATOM 1418 C C . TYR A 1 204 ? 50.429 51.808 56.841 1.00 19.81 204 TYR A C 1
ATOM 1419 O O . TYR A 1 204 ? 50.403 52.936 56.339 1.00 18.54 204 TYR A O 1
ATOM 1428 N N . PHE A 1 205 ? 51.032 50.747 56.276 1.00 19.07 205 PHE A N 1
ATOM 1429 C CA . PHE A 1 205 ? 51.722 50.774 54.961 1.00 21.48 205 PHE A CA 1
ATOM 1430 C C . PHE A 1 205 ? 51.117 49.600 54.157 1.00 22.57 205 PHE A C 1
ATOM 1431 O O . PHE A 1 205 ? 51.691 48.504 54.086 1.00 19.89 205 PHE A O 1
ATOM 1439 N N . ASN A 1 206 ? 49.958 49.837 53.547 1.00 23.04 206 ASN A N 1
ATOM 1440 C CA . ASN A 1 206 ? 49.271 48.765 52.841 1.00 27.60 206 ASN A CA 1
ATOM 1441 C C . ASN A 1 206 ? 49.918 48.258 51.529 1.00 26.54 206 ASN A C 1
ATOM 1442 O O . ASN A 1 206 ? 49.452 47.273 50.944 1.00 28.59 206 ASN A O 1
ATOM 1447 N N . ASN A 1 207 ? 51.001 48.895 51.097 1.00 26.35 207 ASN A N 1
ATOM 1448 C CA . ASN A 1 207 ? 51.711 48.491 49.879 1.00 27.44 207 ASN A CA 1
ATOM 1449 C C . ASN A 1 207 ? 52.948 47.580 50.164 1.00 25.85 207 ASN A C 1
ATOM 1450 O O . ASN A 1 207 ? 53.644 47.197 49.230 1.00 27.14 207 ASN A O 1
ATOM 1455 N N . MET A 1 208 ? 53.192 47.228 51.427 1.00 22.59 208 MET A N 1
ATOM 1456 C CA . MET A 1 208 ? 54.354 46.425 51.839 1.00 21.15 208 MET A CA 1
ATOM 1457 C C . MET A 1 208 ? 54.073 44.998 52.335 1.00 19.92 208 MET A C 1
ATOM 1458 O O . MET A 1 208 ? 53.085 44.745 53.049 1.00 21.80 208 MET A O 1
ATOM 1463 N N . THR A 1 209 ? 54.955 44.062 51.979 1.00 20.17 209 THR A N 1
ATOM 1464 C CA . THR A 1 209 ? 54.836 42.689 52.467 1.00 19.04 209 THR A CA 1
ATOM 1465 C C . THR A 1 209 ? 55.580 42.566 53.835 1.00 20.07 209 THR A C 1
ATOM 1466 O O . THR A 1 209 ? 56.191 43.532 54.297 1.00 18.74 209 THR A O 1
ATOM 1470 N N . HIS A 1 210 ? 55.547 41.379 54.454 1.00 19.90 210 HIS A N 1
ATOM 1471 C CA . HIS A 1 210 ? 56.071 41.152 55.817 1.00 18.27 210 HIS A CA 1
ATOM 1472 C C . HIS A 1 210 ? 57.530 41.531 56.148 1.00 16.90 210 HIS A C 1
ATOM 1473 O O . HIS A 1 210 ? 57.735 42.403 56.999 1.00 17.33 210 HIS A O 1
ATOM 1480 N N . VAL A 1 211 ? 58.521 40.911 55.507 1.00 14.79 211 VAL A N 1
ATOM 1481 C CA . VAL A 1 211 ? 59.926 41.238 55.783 1.00 15.17 211 VAL A CA 1
ATOM 1482 C C . VAL A 1 211 ? 60.295 42.584 55.139 1.00 15.86 211 VAL A C 1
ATOM 1483 O O . VAL A 1 211 ? 61.114 43.359 55.714 1.00 16.31 211 VAL A O 1
ATOM 1487 N N . GLN A 1 212 ? 59.707 42.887 53.963 1.00 15.04 212 GLN A N 1
ATOM 1488 C CA . GLN A 1 212 ? 59.938 44.180 53.288 1.00 14.88 212 GLN A CA 1
ATOM 1489 C C . GLN A 1 212 ? 59.682 45.345 54.284 1.00 15.10 212 GLN A C 1
ATOM 1490 O O . GLN A 1 212 ? 60.442 46.330 54.324 1.00 15.49 212 GLN A O 1
ATOM 1496 N N . LEU A 1 213 ? 58.614 45.244 55.070 1.00 16.36 213 LEU A N 1
ATOM 1497 C CA . LEU A 1 213 ? 58.278 46.334 56.045 1.00 16.46 213 LEU A CA 1
ATOM 1498 C C . LEU A 1 213 ? 59.387 46.551 57.065 1.00 16.66 213 LEU A C 1
ATOM 1499 O O . LEU A 1 213 ? 59.706 47.697 57.460 1.00 16.62 213 LEU A O 1
ATOM 1504 N N . CYS A 1 214 ? 60.027 45.458 57.478 1.00 14.87 214 CYS A N 1
ATOM 1505 C CA . CYS A 1 214 ? 61.140 45.588 58.417 1.00 14.43 214 CYS A CA 1
ATOM 1506 C C . CYS A 1 214 ? 62.394 46.272 57.842 1.00 15.23 214 CYS A C 1
ATOM 1507 O O . CYS A 1 214 ? 63.101 46.980 58.574 1.00 15.94 214 CYS A O 1
ATOM 1510 N N . THR A 1 215 ? 62.668 46.105 56.534 1.00 14.59 215 THR A N 1
ATOM 1511 C CA . THR A 1 215 ? 63.923 46.643 55.946 1.00 13.99 215 THR A CA 1
ATOM 1512 C C . THR A 1 215 ? 63.757 47.913 55.067 1.00 15.11 215 THR A C 1
ATOM 1513 O O . THR A 1 215 ? 64.732 48.440 54.559 1.00 14.74 215 THR A O 1
ATOM 1517 N N . SER A 1 216 ? 62.528 48.394 54.919 1.00 15.00 216 SER A N 1
ATOM 1518 C CA . SER A 1 216 ? 62.243 49.521 54.021 1.00 16.41 216 SER A CA 1
ATOM 1519 C C . SER A 1 216 ? 62.733 50.911 54.431 1.00 16.71 216 SER A C 1
ATOM 1520 O O . SER A 1 216 ? 62.766 51.227 55.611 1.00 15.19 216 SER A O 1
ATOM 1523 N N . PRO A 1 217 ? 63.136 51.757 53.451 1.00 16.56 217 PRO A N 1
ATOM 1524 C CA . PRO A 1 217 ? 63.581 53.117 53.826 1.00 16.89 217 PRO A CA 1
ATOM 1525 C C . PRO A 1 217 ? 62.420 53.990 54.351 1.00 16.13 217 PRO A C 1
ATOM 1526 O O . PRO A 1 217 ? 62.662 54.996 55.045 1.00 15.75 217 PRO A O 1
ATOM 1530 N N . GLU A 1 218 ? 61.177 53.663 53.988 1.00 16.30 218 GLU A N 1
ATOM 1531 C CA . GLU A 1 218 ? 60.033 54.447 54.495 1.00 18.37 218 GLU A CA 1
ATOM 1532 C C . GLU A 1 218 ? 59.809 54.109 55.972 1.00 19.38 218 GLU A C 1
ATOM 1533 O O . GLU A 1 218 ? 59.480 54.985 56.768 1.00 17.47 218 GLU A O 1
ATOM 1539 N N . THR A 1 219 ? 59.949 52.826 56.337 1.00 15.93 219 THR A N 1
ATOM 1540 C CA . THR A 1 219 ? 59.846 52.450 57.763 1.00 15.53 219 THR A CA 1
ATOM 1541 C C . THR A 1 219 ? 60.951 53.145 58.560 1.00 14.86 219 THR A C 1
ATOM 1542 O O . THR A 1 219 ? 60.724 53.590 59.700 1.00 16.00 219 THR A O 1
ATOM 1546 N N . PHE A 1 220 ? 62.155 53.233 57.990 1.00 14.90 220 PHE A N 1
ATOM 1547 C CA . PHE A 1 220 ? 63.253 53.919 58.702 1.00 15.39 220 PHE A CA 1
ATOM 1548 C C . PHE A 1 220 ? 62.861 55.372 59.001 1.00 15.86 220 PHE A C 1
ATOM 1549 O O . PHE A 1 220 ? 63.052 55.836 60.137 1.00 14.58 220 PHE A O 1
ATOM 1557 N N . ALA A 1 221 ? 62.343 56.114 58.008 1.00 13.92 221 ALA A N 1
ATOM 1558 C CA . ALA A 1 221 ? 61.973 57.533 58.289 1.00 16.58 221 ALA A CA 1
ATOM 1559 C C . ALA A 1 221 ? 60.940 57.645 59.451 1.00 17.49 221 ALA A C 1
ATOM 1560 O O . ALA A 1 221 ? 61.045 58.552 60.310 1.00 16.72 221 ALA A O 1
ATOM 1562 N N . VAL A 1 222 ? 59.954 56.745 59.467 1.00 16.16 222 VAL A N 1
ATOM 1563 C CA . VAL A 1 222 ? 58.956 56.761 60.521 1.00 18.39 222 VAL A CA 1
ATOM 1564 C C . VAL A 1 222 ? 59.562 56.468 61.905 1.00 17.19 222 VAL A C 1
ATOM 1565 O O . VAL A 1 222 ? 59.240 57.198 62.880 1.00 18.61 222 VAL A O 1
ATOM 1569 N N . MET A 1 223 ? 60.416 55.431 62.028 1.00 16.09 223 MET A N 1
ATOM 1570 C CA . MET A 1 223 ? 61.054 55.114 63.344 1.00 14.87 223 MET A CA 1
ATOM 1571 C C . MET A 1 223 ? 61.951 56.267 63.828 1.00 16.24 223 MET A C 1
ATOM 1572 O O . MET A 1 223 ? 61.932 56.626 65.017 1.00 16.22 223 MET A O 1
ATOM 1577 N N . PHE A 1 224 ? 62.743 56.841 62.915 1.00 14.43 224 PHE A N 1
ATOM 1578 C CA . PHE A 1 224 ? 63.679 57.929 63.284 1.00 17.00 224 PHE A CA 1
ATOM 1579 C C . PHE A 1 224 ? 62.908 59.162 63.801 1.00 15.85 224 PHE A C 1
ATOM 1580 O O . PHE A 1 224 ? 63.313 59.790 64.788 1.00 15.91 224 PHE A O 1
ATOM 1588 N N . GLU A 1 225 ? 61.825 59.534 63.126 1.00 16.66 225 GLU A N 1
ATOM 1589 C CA . GLU A 1 225 ? 61.058 60.679 63.629 1.00 18.54 225 GLU A CA 1
ATOM 1590 C C . GLU A 1 225 ? 60.369 60.402 65.000 1.00 19.06 225 GLU A C 1
ATOM 1591 O O . GLU A 1 225 ? 60.250 61.326 65.832 1.00 17.36 225 GLU A O 1
ATOM 1597 N N . PHE A 1 226 ? 59.903 59.164 65.220 1.00 16.28 226 PHE A N 1
ATOM 1598 C CA . PHE A 1 226 ? 59.226 58.787 66.481 1.00 16.59 226 PHE A CA 1
ATOM 1599 C C . PHE A 1 226 ? 60.165 58.919 67.668 1.00 17.37 226 PHE A C 1
ATOM 1600 O O . PHE A 1 226 ? 59.753 59.420 68.759 1.00 16.27 226 PHE A O 1
ATOM 1608 N N . ILE A 1 227 ? 61.419 58.498 67.484 1.00 14.83 227 ILE A N 1
ATOM 1609 C CA . ILE A 1 227 ? 62.380 58.545 68.593 1.00 16.38 227 ILE A CA 1
ATOM 1610 C C . ILE A 1 227 ? 63.244 59.796 68.734 1.00 18.15 227 ILE A C 1
ATOM 1611 O O . ILE A 1 227 ? 63.806 60.031 69.831 1.00 19.14 227 ILE A O 1
ATOM 1616 N N . ASN A 1 228 ? 63.358 60.588 67.656 1.00 15.36 228 ASN A N 1
ATOM 1617 C CA . ASN A 1 228 ? 64.196 61.799 67.676 1.00 18.13 228 ASN A CA 1
ATOM 1618 C C . ASN A 1 228 ? 63.448 63.137 67.526 1.00 19.37 228 ASN A C 1
ATOM 1619 O O . ASN A 1 228 ? 64.008 64.176 67.849 1.00 19.44 228 ASN A O 1
ATOM 1624 N N . GLY A 1 229 ? 62.205 63.121 67.032 1.00 19.87 229 GLY A N 1
ATOM 1625 C CA . GLY A 1 229 ? 61.453 64.375 66.885 1.00 19.15 229 GLY A CA 1
ATOM 1626 C C . GLY A 1 229 ? 61.601 65.209 65.605 1.00 19.91 229 GLY A C 1
ATOM 1627 O O . GLY A 1 229 ? 61.042 66.301 65.512 1.00 19.40 229 GLY A O 1
ATOM 1628 N N . TYR A 1 230 ? 62.372 64.719 64.644 1.00 18.76 230 TYR A N 1
ATOM 1629 C CA . TYR A 1 230 ? 62.555 65.401 63.376 1.00 18.31 230 TYR A CA 1
ATOM 1630 C C . TYR A 1 230 ? 62.776 64.387 62.253 1.00 19.88 230 TYR A C 1
ATOM 1631 O O . TYR A 1 230 ? 63.109 63.223 62.503 1.00 18.59 230 TYR A O 1
ATOM 1640 N N . LYS A 1 231 ? 62.550 64.833 61.026 1.00 18.34 231 LYS A N 1
ATOM 1641 C CA . LYS A 1 231 ? 62.739 63.977 59.841 1.00 21.71 231 LYS A CA 1
ATOM 1642 C C . LYS A 1 231 ? 64.223 63.846 59.498 1.00 19.77 231 LYS A C 1
ATOM 1643 O O . LYS A 1 231 ? 64.978 64.835 59.507 1.00 19.93 231 LYS A O 1
ATOM 1649 N N . PRO A 1 232 ? 64.691 62.607 59.220 1.00 19.24 232 PRO A N 1
ATOM 1650 C CA . PRO A 1 232 ? 66.117 62.457 58.883 1.00 18.36 232 PRO A CA 1
ATOM 1651 C C . PRO A 1 232 ? 66.440 63.185 57.561 1.00 18.70 232 PRO A C 1
ATOM 1652 O O . PRO A 1 232 ? 65.580 63.288 56.686 1.00 18.96 232 PRO A O 1
ATOM 1656 N N . ALA A 1 233 ? 67.663 63.705 57.438 1.00 18.42 233 ALA A N 1
ATOM 1657 C CA . ALA A 1 233 ? 68.090 64.404 56.226 1.00 20.93 233 ALA A CA 1
ATOM 1658 C C . ALA A 1 233 ? 68.140 63.450 55.033 1.00 20.58 233 ALA A C 1
ATOM 1659 O O . ALA A 1 233 ? 67.865 63.861 53.898 1.00 19.64 233 ALA A O 1
ATOM 1661 N N . THR A 1 234 ? 68.443 62.171 55.275 1.00 18.54 234 THR A N 1
ATOM 1662 C CA . THR A 1 234 ? 68.493 61.202 54.165 1.00 18.71 234 THR A CA 1
ATOM 1663 C C . THR A 1 234 ? 67.984 59.791 54.589 1.00 18.70 234 THR A C 1
ATOM 1664 O O . THR A 1 234 ? 68.015 59.467 55.805 1.00 17.63 234 THR A O 1
ATOM 1668 N N . THR A 1 235 ? 67.475 58.995 53.624 1.00 17.39 235 THR A N 1
ATOM 1669 C CA . THR A 1 235 ? 67.106 57.587 53.907 1.00 18.96 235 THR A CA 1
ATOM 1670 C C . THR A 1 235 ? 68.023 56.666 53.056 1.00 20.23 235 THR A C 1
ATOM 1671 O O . THR A 1 235 ? 67.901 55.434 53.109 1.00 19.72 235 THR A O 1
ATOM 1675 N N . ASP A 1 236 ? 68.967 57.260 52.302 1.00 20.86 236 ASP A N 1
ATOM 1676 C CA . ASP A 1 236 ? 69.881 56.481 51.421 1.00 24.14 236 ASP A CA 1
ATOM 1677 C C . ASP A 1 236 ? 71.053 55.837 52.176 1.00 25.44 236 ASP A C 1
ATOM 1678 O O . ASP A 1 236 ? 71.406 56.255 53.292 1.00 24.17 236 ASP A O 1
ATOM 1683 N N . ILE A 1 237 ? 71.653 54.802 51.574 1.00 24.17 237 ILE A N 1
ATOM 1684 C CA . ILE A 1 237 ? 72.831 54.206 52.184 1.00 26.44 237 ILE A CA 1
ATOM 1685 C C . ILE A 1 237 ? 74.014 54.966 51.540 1.00 25.75 237 ILE A C 1
ATOM 1686 O O . ILE A 1 237 ? 74.451 54.672 50.430 1.00 27.57 237 ILE A O 1
ATOM 1691 N N . VAL A 1 238 ? 74.440 56.020 52.243 1.00 26.99 238 VAL A N 1
ATOM 1692 C CA . VAL A 1 238 ? 75.484 56.935 51.778 1.00 27.01 238 VAL A CA 1
ATOM 1693 C C . VAL A 1 238 ? 76.917 56.393 51.870 1.00 26.62 238 VAL A C 1
ATOM 1694 O O . VAL A 1 238 ? 77.383 56.123 52.980 1.00 28.31 238 VAL A O 1
ATOM 1698 N N . PRO A 1 239 ? 77.632 56.245 50.729 1.00 26.67 239 PRO A N 1
ATOM 1699 C CA . PRO A 1 239 ? 79.022 55.749 50.761 1.00 28.65 239 PRO A CA 1
ATOM 1700 C C . PRO A 1 239 ? 79.919 56.721 51.568 1.00 28.75 239 PRO A C 1
ATOM 1701 O O . PRO A 1 239 ? 79.819 57.955 51.437 1.00 29.11 239 PRO A O 1
ATOM 1705 N N . GLN A 1 240 ? 80.800 56.190 52.398 1.00 27.55 240 GLN A N 1
ATOM 1706 C CA . GLN A 1 240 ? 81.615 57.083 53.201 1.00 29.45 240 GLN A CA 1
ATOM 1707 C C . GLN A 1 240 ? 82.916 57.472 52.474 1.00 28.00 240 GLN A C 1
ATOM 1708 O O . GLN A 1 240 ? 83.249 56.908 51.443 1.00 28.07 240 GLN A O 1
ATOM 1714 N N . ASP A 1 241 ? 83.643 58.465 52.970 1.00 29.09 241 ASP A N 1
ATOM 1715 C CA . ASP A 1 241 ? 84.900 58.818 52.286 1.00 29.02 241 ASP A CA 1
ATOM 1716 C C . ASP A 1 241 ? 85.981 57.836 52.748 1.00 27.64 241 ASP A C 1
ATOM 1717 O O . ASP A 1 241 ? 85.841 57.173 53.784 1.00 27.17 241 ASP A O 1
ATOM 1722 N N . GLY A 1 242 ? 87.067 57.745 51.998 1.00 26.46 242 GLY A N 1
ATOM 1723 C CA . GLY A 1 242 ? 88.124 56.844 52.441 1.00 25.40 242 GLY A CA 1
ATOM 1724 C C . GLY A 1 242 ? 88.174 55.588 51.598 1.00 24.81 242 GLY A C 1
ATOM 1725 O O . GLY A 1 242 ? 87.158 55.195 51.020 1.00 24.74 242 GLY A O 1
ATOM 1726 N N . ASP A 1 243 ? 89.339 54.947 51.545 1.00 22.05 243 ASP A N 1
ATOM 1727 C CA . ASP A 1 243 ? 89.515 53.756 50.719 1.00 21.88 243 ASP A CA 1
ATOM 1728 C C . ASP A 1 243 ? 89.021 52.445 51.323 1.00 20.87 243 ASP A C 1
ATOM 1729 O O . ASP A 1 243 ? 88.747 51.499 50.577 1.00 18.95 243 ASP A O 1
ATOM 1734 N N . TYR A 1 244 ? 88.971 52.390 52.659 1.00 19.90 244 TYR A N 1
ATOM 1735 C CA . TYR A 1 244 ? 88.608 51.200 53.433 1.00 19.66 244 TYR A CA 1
ATOM 1736 C C . TYR A 1 244 ? 87.293 51.241 54.264 1.00 21.17 244 TYR A C 1
ATOM 1737 O O . TYR A 1 244 ? 86.821 52.323 54.655 1.00 21.35 244 TYR A O 1
ATOM 1746 N N . VAL A 1 245 ? 86.747 50.061 54.549 1.00 18.50 245 VAL A N 1
ATOM 1747 C CA . VAL A 1 245 ? 85.577 49.895 55.406 1.00 18.40 245 VAL A CA 1
ATOM 1748 C C . VAL A 1 245 ? 85.832 48.827 56.466 1.00 19.94 245 VAL A C 1
ATOM 1749 O O . VAL A 1 245 ? 86.557 47.850 56.221 1.00 22.03 245 VAL A O 1
ATOM 1753 N N . LYS A 1 246 ? 85.227 49.010 57.638 1.00 19.31 246 LYS A N 1
ATOM 1754 C CA . LYS A 1 246 ? 85.307 48.029 58.724 1.00 21.43 246 LYS A CA 1
ATOM 1755 C C . LYS A 1 246 ? 84.076 47.098 58.620 1.00 20.99 246 LYS A C 1
ATOM 1756 O O . LYS A 1 246 ? 82.928 47.606 58.550 1.00 21.37 246 LYS A O 1
ATOM 1762 N N . VAL A 1 247 ? 84.298 45.781 58.583 1.00 17.96 247 VAL A N 1
ATOM 1763 C CA . VAL A 1 247 ? 83.194 44.804 58.556 1.00 18.60 247 VAL A CA 1
ATOM 1764 C C . VAL A 1 247 ? 83.203 43.843 59.784 1.00 19.98 247 VAL A C 1
ATOM 1765 O O . VAL A 1 247 ? 84.229 43.203 60.073 1.00 20.36 247 VAL A O 1
ATOM 1769 N N . LYS A 1 248 ? 82.094 43.789 60.538 1.00 19.58 248 LYS A N 1
ATOM 1770 C CA . LYS A 1 248 ? 81.955 42.837 61.651 1.00 19.36 248 LYS A CA 1
ATOM 1771 C C . LYS A 1 248 ? 80.801 41.898 61.241 1.00 18.75 248 LYS A C 1
ATOM 1772 O O . LYS A 1 248 ? 79.729 42.377 60.872 1.00 16.64 248 LYS A O 1
ATOM 1778 N N . GLY A 1 249 ? 81.041 40.583 61.248 1.00 18.21 249 GLY A N 1
ATOM 1779 C CA . GLY A 1 249 ? 80.007 39.633 60.830 1.00 18.61 249 GLY A CA 1
ATOM 1780 C C . GLY A 1 249 ? 80.015 38.363 61.673 1.00 20.69 249 GLY A C 1
ATOM 1781 O O . GLY A 1 249 ? 80.788 38.268 62.627 1.00 20.55 249 GLY A O 1
ATOM 1782 N N . LYS A 1 250 ? 79.137 37.407 61.349 1.00 17.62 250 LYS A N 1
ATOM 1783 C CA . LYS A 1 250 ? 79.066 36.146 62.082 1.00 17.71 250 LYS A CA 1
ATOM 1784 C C . LYS A 1 250 ? 78.537 35.020 61.188 1.00 16.94 250 LYS A C 1
ATOM 1785 O O . LYS A 1 250 ? 77.651 35.267 60.350 1.00 14.05 250 LYS A O 1
ATOM 1791 N N . PHE A 1 251 ? 79.079 33.798 61.374 1.00 18.32 251 PHE A N 1
ATOM 1792 C CA . PHE A 1 251 ? 78.609 32.599 60.672 1.00 17.72 251 PHE A CA 1
ATOM 1793 C C . PHE A 1 251 ? 77.763 31.900 61.768 1.00 19.05 251 PHE A C 1
ATOM 1794 O O . PHE A 1 251 ? 78.272 31.637 62.886 1.00 21.58 251 PHE A O 1
ATOM 1802 N N . LEU A 1 252 ? 76.477 31.643 61.487 1.00 17.93 252 LEU A N 1
ATOM 1803 C CA . LEU A 1 252 ? 75.574 31.083 62.506 1.00 18.22 252 LEU A CA 1
ATOM 1804 C C . LEU A 1 252 ? 74.546 30.157 61.905 1.00 18.96 252 LEU A C 1
ATOM 1805 O O . LEU A 1 252 ? 74.299 30.220 60.705 1.00 18.32 252 LEU A O 1
ATOM 1810 N N . ALA A 1 253 ? 73.968 29.274 62.723 1.00 17.04 253 ALA A N 1
ATOM 1811 C CA . ALA A 1 253 ? 72.951 28.336 62.252 1.00 17.46 253 ALA A CA 1
ATOM 1812 C C . ALA A 1 253 ? 71.595 28.972 61.911 1.00 17.59 253 ALA A C 1
ATOM 1813 O O . ALA A 1 253 ? 71.060 29.761 62.678 1.00 17.00 253 ALA A O 1
ATOM 1815 N N . PHE A 1 254 ? 71.034 28.592 60.775 1.00 18.05 254 PHE A N 1
ATOM 1816 C CA . PHE A 1 254 ? 69.705 29.094 60.377 1.00 19.69 254 PHE A CA 1
ATOM 1817 C C . PHE A 1 254 ? 68.647 28.705 61.409 1.00 20.00 254 PHE A C 1
ATOM 1818 O O . PHE A 1 254 ? 68.573 27.528 61.814 1.00 20.29 254 PHE A O 1
ATOM 1826 N N . ALA A 1 255 ? 67.875 29.713 61.838 1.00 18.13 255 ALA A N 1
ATOM 1827 C CA . ALA A 1 255 ? 66.757 29.587 62.783 1.00 19.42 255 ALA A CA 1
ATOM 1828 C C . ALA A 1 255 ? 67.126 29.403 64.268 1.00 20.62 255 ALA A C 1
ATOM 1829 O O . ALA A 1 255 ? 66.581 30.105 65.153 1.00 20.44 255 ALA A O 1
ATOM 1831 N N . THR A 1 256 ? 68.034 28.473 64.553 1.00 19.72 256 THR A N 1
ATOM 1832 C CA . THR A 1 256 ? 68.442 28.257 65.934 1.00 20.14 256 THR A CA 1
ATOM 1833 C C . THR A 1 256 ? 69.529 29.274 66.372 1.00 19.25 256 THR A C 1
ATOM 1834 O O . THR A 1 256 ? 69.713 29.534 67.574 1.00 18.00 256 THR A O 1
ATOM 1838 N N . ASN A 1 257 ? 70.258 29.827 65.402 1.00 17.30 257 ASN A N 1
ATOM 1839 C CA . ASN A 1 257 ? 71.262 30.905 65.621 1.00 18.96 257 ASN A CA 1
ATOM 1840 C C . ASN A 1 257 ? 72.503 30.677 66.496 1.00 19.39 257 ASN A C 1
ATOM 1841 O O . ASN A 1 257 ? 73.084 31.646 67.016 1.00 18.61 257 ASN A O 1
ATOM 1846 N N . GLY A 1 258 ? 72.917 29.421 66.678 1.00 18.55 258 GLY A N 1
ATOM 1847 C CA . GLY A 1 258 ? 74.144 29.205 67.428 1.00 20.28 258 GLY A CA 1
ATOM 1848 C C . GLY A 1 258 ? 75.404 29.454 66.575 1.00 21.90 258 GLY A C 1
ATOM 1849 O O . GLY A 1 258 ? 75.379 29.313 65.328 1.00 22.63 258 GLY A O 1
ATOM 1850 N N . ASP A 1 259 ? 76.502 29.831 67.230 1.00 21.64 259 ASP A N 1
ATOM 1851 C CA . ASP A 1 259 ? 77.799 30.081 66.573 1.00 22.73 259 ASP A CA 1
ATOM 1852 C C . ASP A 1 259 ? 78.277 28.836 65.751 1.00 22.43 259 ASP A C 1
ATOM 1853 O O . ASP A 1 259 ? 78.158 27.694 66.206 1.00 20.55 259 ASP A O 1
ATOM 1858 N N . VAL A 1 260 ? 78.766 29.061 64.533 1.00 20.13 260 VAL A N 1
ATOM 1859 C CA . VAL A 1 260 ? 79.318 27.967 63.717 1.00 20.64 260 VAL A CA 1
ATOM 1860 C C . VAL A 1 260 ? 80.842 28.107 63.562 1.00 21.45 260 VAL A C 1
ATOM 1861 O O . VAL A 1 260 ? 81.361 29.225 63.359 1.00 23.12 260 VAL A O 1
ATOM 1865 N N . SER A 1 261 ? 81.583 26.988 63.671 1.00 21.95 261 SER A N 1
ATOM 1866 C CA . SER A 1 261 ? 83.059 27.021 63.531 1.00 22.40 261 SER A CA 1
ATOM 1867 C C . SER A 1 261 ? 83.572 26.561 62.135 1.00 21.06 261 SER A C 1
ATOM 1868 O O . SER A 1 261 ? 83.023 25.627 61.563 1.00 20.72 261 SER A O 1
ATOM 1871 N N . GLY A 1 262 ? 84.608 27.227 61.610 1.00 21.92 262 GLY A N 1
ATOM 1872 C CA . GLY A 1 262 ? 85.178 26.856 60.311 1.00 23.05 262 GLY A CA 1
ATOM 1873 C C . GLY A 1 262 ? 86.357 27.701 59.842 1.00 23.35 262 GLY A C 1
ATOM 1874 O O . GLY A 1 262 ? 86.952 28.423 60.649 1.00 23.19 262 GLY A O 1
ATOM 1875 N N . TRP A 1 263 ? 86.670 27.642 58.530 1.00 22.48 263 TRP A N 1
ATOM 1876 C CA . TRP A 1 263 ? 87.786 28.385 57.916 1.00 22.49 263 TRP A CA 1
ATOM 1877 C C . TRP A 1 263 ? 87.288 29.316 56.800 1.00 21.31 263 TRP A C 1
ATOM 1878 O O . TRP A 1 263 ? 86.595 28.829 55.870 1.00 20.13 263 TRP A O 1
ATOM 1889 N N . LEU A 1 264 ? 87.663 30.604 56.877 1.00 19.17 264 LEU A N 1
ATOM 1890 C CA . LEU A 1 264 ? 87.251 31.650 55.908 1.00 19.71 264 LEU A CA 1
ATOM 1891 C C . LEU A 1 264 ? 88.396 32.208 55.030 1.00 18.50 264 LEU A C 1
ATOM 1892 O O . LEU A 1 264 ? 89.436 32.641 55.551 1.00 19.89 264 LEU A O 1
ATOM 1897 N N . SER A 1 265 ? 88.219 32.170 53.703 1.00 17.98 265 SER A N 1
ATOM 1898 C CA . SER A 1 265 ? 89.193 32.703 52.734 1.00 17.20 265 SER A CA 1
ATOM 1899 C C . SER A 1 265 ? 88.465 33.823 51.937 1.00 18.59 265 SER A C 1
ATOM 1900 O O . SER A 1 265 ? 87.412 33.541 51.305 1.00 20.54 265 SER A O 1
ATOM 1903 N N . ILE A 1 266 ? 89.002 35.046 51.915 1.00 16.39 266 ILE A N 1
ATOM 1904 C CA . ILE A 1 266 ? 88.345 36.167 51.175 1.00 17.49 266 ILE A CA 1
ATOM 1905 C C . ILE A 1 266 ? 89.204 36.551 49.959 1.00 18.24 266 ILE A C 1
ATOM 1906 O O . ILE A 1 266 ? 90.421 36.773 50.102 1.00 20.03 266 ILE A O 1
ATOM 1911 N N . TYR A 1 267 ? 88.589 36.576 48.763 1.00 17.74 267 TYR A N 1
ATOM 1912 C CA . TYR A 1 267 ? 89.276 36.933 47.526 1.00 18.15 267 TYR A CA 1
ATOM 1913 C C . TYR A 1 267 ? 88.623 38.079 46.744 1.00 18.95 267 TYR A C 1
ATOM 1914 O O . TYR A 1 267 ? 87.407 38.055 46.532 1.00 18.81 267 TYR A O 1
ATOM 1923 N N . PRO A 1 268 ? 89.406 39.101 46.337 1.00 17.53 268 PRO A N 1
ATOM 1924 C CA . PRO A 1 268 ? 88.804 40.178 45.535 1.00 17.94 268 PRO A CA 1
ATOM 1925 C C . PRO A 1 268 ? 88.551 39.517 44.142 1.00 18.04 268 PRO A C 1
ATOM 1926 O O . PRO A 1 268 ? 89.372 38.695 43.708 1.00 17.48 268 PRO A O 1
ATOM 1930 N N . ILE A 1 269 ? 87.448 39.840 43.446 1.00 18.29 269 ILE A N 1
ATOM 1931 C CA . ILE A 1 269 ? 87.157 39.220 42.125 1.00 17.80 269 ILE A CA 1
ATOM 1932 C C . ILE A 1 269 ? 86.845 40.244 41.006 1.00 18.57 269 ILE A C 1
ATOM 1933 O O . ILE A 1 269 ? 86.443 41.377 41.298 1.00 18.74 269 ILE A O 1
ATOM 1938 N N . ASP A 1 270 ? 87.027 39.860 39.735 1.00 20.61 270 ASP A N 1
ATOM 1939 C CA . ASP A 1 270 ? 86.709 40.768 38.621 1.00 22.48 270 ASP A CA 1
ATOM 1940 C C . ASP A 1 270 ? 85.234 40.700 38.173 1.00 23.30 270 ASP A C 1
ATOM 1941 O O . ASP A 1 270 ? 84.418 40.035 38.812 1.00 20.68 270 ASP A O 1
ATOM 1946 N N . GLU A 1 271 ? 84.883 41.394 37.078 1.00 24.57 271 GLU A N 1
ATOM 1947 C CA . GLU A 1 271 ? 83.480 41.417 36.631 1.00 26.08 271 GLU A CA 1
ATOM 1948 C C . GLU A 1 271 ? 82.875 40.071 36.203 1.00 24.45 271 GLU A C 1
ATOM 1949 O O . GLU A 1 271 ? 81.655 39.981 35.997 1.00 23.76 271 GLU A O 1
ATOM 1955 N N . ASN A 1 272 ? 83.715 39.051 36.012 1.00 23.21 272 ASN A N 1
ATOM 1956 C CA . ASN A 1 272 ? 83.235 37.716 35.633 1.00 22.33 272 ASN A CA 1
ATOM 1957 C C . ASN A 1 272 ? 83.387 36.729 36.801 1.00 21.00 272 ASN A C 1
ATOM 1958 O O . ASN A 1 272 ? 83.178 35.513 36.640 1.00 21.07 272 ASN A O 1
ATOM 1963 N N . GLY A 1 273 ? 83.773 37.247 37.966 1.00 20.32 273 GLY A N 1
ATOM 1964 C CA . GLY A 1 273 ? 83.934 36.368 39.117 1.00 19.38 273 GLY A CA 1
ATOM 1965 C C . GLY A 1 273 ? 85.262 35.653 39.250 1.00 19.09 273 GLY A C 1
ATOM 1966 O O . GLY A 1 273 ? 85.419 34.773 40.124 1.00 18.12 273 GLY A O 1
ATOM 1967 N N . LYS A 1 274 ? 86.239 36.012 38.407 1.00 18.55 274 LYS A N 1
ATOM 1968 C CA . LYS A 1 274 ? 87.552 35.377 38.474 1.00 20.46 274 LYS A CA 1
ATOM 1969 C C . LYS A 1 274 ? 88.406 35.997 39.615 1.00 20.47 274 LYS A C 1
ATOM 1970 O O . LYS A 1 274 ? 88.445 37.227 39.755 1.00 20.01 274 LYS A O 1
ATOM 1976 N N . ARG A 1 275 ? 89.094 35.160 40.407 1.00 20.98 275 ARG A N 1
ATOM 1977 C CA . ARG A 1 275 ? 89.908 35.656 41.543 1.00 20.88 275 ARG A CA 1
ATOM 1978 C C . ARG A 1 275 ? 91.113 36.473 41.035 1.00 22.99 275 ARG A C 1
ATOM 1979 O O . ARG A 1 275 ? 91.877 36.001 40.174 1.00 21.72 275 ARG A O 1
ATOM 1987 N N . LEU A 1 276 ? 91.279 37.687 41.568 1.00 22.78 276 LEU A N 1
ATOM 1988 C CA . LEU A 1 276 ? 92.360 38.597 41.150 1.00 24.11 276 LEU A CA 1
ATOM 1989 C C . LEU A 1 276 ? 93.712 38.353 41.833 1.00 26.58 276 LEU A C 1
ATOM 1990 O O . LEU A 1 276 ? 94.748 38.885 41.376 1.00 25.50 276 LEU A O 1
ATOM 1995 N N . THR A 1 277 ? 93.713 37.573 42.917 1.00 27.15 277 THR A N 1
ATOM 1996 C CA . THR A 1 277 ? 94.958 37.272 43.625 1.00 28.36 277 THR A CA 1
ATOM 1997 C C . THR A 1 277 ? 95.231 35.782 43.761 1.00 29.24 277 THR A C 1
ATOM 1998 O O . THR A 1 277 ? 94.310 34.975 43.807 1.00 29.39 277 THR A O 1
ATOM 2002 N N . ARG A 1 278 ? 96.523 35.440 43.861 1.00 29.61 278 ARG A N 1
ATOM 2003 C CA . ARG A 1 278 ? 96.974 34.072 43.966 1.00 28.99 278 ARG A CA 1
ATOM 2004 C C . ARG A 1 278 ? 96.605 33.454 45.282 1.00 27.65 278 ARG A C 1
ATOM 2005 O O . ARG A 1 278 ? 96.155 32.310 45.309 1.00 27.66 278 ARG A O 1
ATOM 2013 N N . LEU A 1 279 ? 96.809 34.206 46.369 1.00 26.11 279 LEU A N 1
ATOM 2014 C CA . LEU A 1 279 ? 96.471 33.751 47.713 1.00 24.95 279 LEU A CA 1
ATOM 2015 C C . LEU A 1 279 ? 95.307 34.638 48.205 1.00 23.90 279 LEU A C 1
ATOM 2016 O O . LEU A 1 279 ? 95.106 35.726 47.682 1.00 24.52 279 LEU A O 1
ATOM 2021 N N . PRO A 1 280 ? 94.558 34.196 49.229 1.00 22.02 280 PRO A N 1
ATOM 2022 C CA . PRO A 1 280 ? 93.447 35.066 49.700 1.00 22.16 280 PRO A CA 1
ATOM 2023 C C . PRO A 1 280 ? 93.982 36.352 50.353 1.00 22.07 280 PRO A C 1
ATOM 2024 O O . PRO A 1 280 ? 95.102 36.338 50.892 1.00 22.38 280 PRO A O 1
ATOM 2028 N N . VAL A 1 281 ? 93.224 37.452 50.324 1.00 21.58 281 VAL A N 1
ATOM 2029 C CA . VAL A 1 281 ? 93.709 38.671 50.965 1.00 22.95 281 VAL A CA 1
ATOM 2030 C C . VAL A 1 281 ? 93.521 38.579 52.485 1.00 24.13 281 VAL A C 1
ATOM 2031 O O . VAL A 1 281 ? 94.209 39.271 53.241 1.00 24.47 281 VAL A O 1
ATOM 2035 N N . LYS A 1 282 ? 92.596 37.736 52.929 1.00 23.60 282 LYS A N 1
ATOM 2036 C CA . LYS A 1 282 ? 92.395 37.498 54.356 1.00 24.20 282 LYS A CA 1
ATOM 2037 C C . LYS A 1 282 ? 92.102 36.003 54.520 1.00 24.48 282 LYS A C 1
ATOM 2038 O O . LYS A 1 282 ? 91.295 35.450 53.750 1.00 22.60 282 LYS A O 1
ATOM 2044 N N . PHE A 1 283 ? 92.735 35.350 55.507 1.00 23.26 283 PHE A N 1
ATOM 2045 C CA . PHE A 1 283 ? 92.516 33.918 55.800 1.00 23.88 283 PHE A CA 1
ATOM 2046 C C . PHE A 1 283 ? 92.401 33.764 57.311 1.00 25.34 283 PHE A C 1
ATOM 2047 O O . PHE A 1 283 ? 93.313 34.206 58.025 1.00 26.15 283 PHE A O 1
ATOM 2055 N N . MET A 1 284 ? 91.333 33.150 57.820 1.00 24.75 284 MET A N 1
ATOM 2056 C CA . MET A 1 284 ? 91.184 33.018 59.280 1.00 26.46 284 MET A CA 1
ATOM 2057 C C . MET A 1 284 ? 90.319 31.871 59.790 1.00 25.61 284 MET A C 1
ATOM 2058 O O . MET A 1 284 ? 89.427 31.355 59.085 1.00 22.91 284 MET A O 1
ATOM 2063 N N . ARG A 1 285 ? 90.589 31.443 61.027 1.00 25.07 285 ARG A N 1
ATOM 2064 C CA . ARG A 1 285 ? 89.778 30.400 61.650 1.00 25.66 285 ARG A CA 1
ATOM 2065 C C . ARG A 1 285 ? 88.642 31.216 62.323 1.00 27.33 285 ARG A C 1
ATOM 2066 O O . ARG A 1 285 ? 88.903 32.206 63.015 1.00 27.74 285 ARG A O 1
ATOM 2074 N N . VAL A 1 286 ? 87.386 30.858 62.073 1.00 26.56 286 VAL A N 1
ATOM 2075 C CA . VAL A 1 286 ? 86.274 31.590 62.662 1.00 26.61 286 VAL A CA 1
ATOM 2076 C C . VAL A 1 286 ? 85.492 30.716 63.642 1.00 26.68 286 VAL A C 1
ATOM 2077 O O . VAL A 1 286 ? 85.317 29.515 63.435 1.00 24.72 286 VAL A O 1
ATOM 2081 N N . LYS A 1 287 ? 85.062 31.317 64.742 1.00 25.92 287 LYS A N 1
ATOM 2082 C CA . LYS A 1 287 ? 84.209 30.621 65.709 1.00 26.70 287 LYS A CA 1
ATOM 2083 C C . LYS A 1 287 ? 83.087 31.660 65.948 1.00 26.86 287 LYS A C 1
ATOM 2084 O O . LYS A 1 287 ? 83.171 32.486 66.869 1.00 26.35 287 LYS A O 1
ATOM 2090 N N . GLY A 1 288 ? 82.053 31.613 65.114 1.00 23.02 288 GLY A N 1
ATOM 2091 C CA . GLY A 1 288 ? 80.973 32.580 65.241 1.00 24.41 288 GLY A CA 1
ATOM 2092 C C . GLY A 1 288 ? 81.318 33.954 64.654 1.00 24.65 288 GLY A C 1
ATOM 2093 O O . GLY A 1 288 ? 81.334 34.100 63.414 1.00 23.73 288 GLY A O 1
ATOM 2094 N N . ASP A 1 289 ? 81.597 34.943 65.524 1.00 23.18 289 ASP A N 1
ATOM 2095 C CA . ASP A 1 289 ? 81.898 36.330 65.116 1.00 24.04 289 ASP A CA 1
ATOM 2096 C C . ASP A 1 289 ? 83.296 36.520 64.537 1.00 24.30 289 ASP A C 1
ATOM 2097 O O . ASP A 1 289 ? 84.239 35.818 64.940 1.00 26.04 289 ASP A O 1
ATOM 2102 N N . PHE A 1 290 ? 83.442 37.455 63.593 1.00 21.62 290 PHE A N 1
ATOM 2103 C CA . PHE A 1 290 ? 84.756 37.785 63.003 1.00 20.87 290 PHE A CA 1
ATOM 2104 C C . PHE A 1 290 ? 84.774 39.278 62.660 1.00 19.48 290 PHE A C 1
ATOM 2105 O O . PHE A 1 290 ? 83.731 39.893 62.628 1.00 18.99 290 PHE A O 1
ATOM 2113 N N . GLU A 1 291 ? 85.960 39.866 62.463 1.00 19.87 291 GLU A N 1
ATOM 2114 C CA . GLU A 1 291 ? 86.080 41.302 62.114 1.00 19.98 291 GLU A CA 1
ATOM 2115 C C . GLU A 1 291 ? 87.248 41.452 61.128 1.00 21.82 291 GLU A C 1
ATOM 2116 O O . GLU A 1 291 ? 88.313 40.866 61.353 1.00 21.07 291 GLU A O 1
ATOM 2122 N N . VAL A 1 292 ? 87.058 42.225 60.056 1.00 19.48 292 VAL A N 1
ATOM 2123 C CA . VAL A 1 292 ? 88.100 42.415 59.034 1.00 19.72 292 VAL A CA 1
ATOM 2124 C C . VAL A 1 292 ? 88.014 43.818 58.359 1.00 20.95 292 VAL A C 1
ATOM 2125 O O . VAL A 1 292 ? 86.931 44.448 58.339 1.00 19.34 292 VAL A O 1
ATOM 2129 N N . ARG A 1 293 ? 89.152 44.318 57.853 1.00 19.16 293 ARG A N 1
ATOM 2130 C CA . ARG A 1 293 ? 89.183 45.590 57.143 1.00 19.22 293 ARG A CA 1
ATOM 2131 C C . ARG A 1 293 ? 89.231 45.270 55.626 1.00 18.50 293 ARG A C 1
ATOM 2132 O O . ARG A 1 293 ? 90.112 44.525 55.182 1.00 19.92 293 ARG A O 1
ATOM 2140 N N . LEU A 1 294 ? 88.308 45.824 54.838 1.00 16.87 294 LEU A N 1
ATOM 2141 C CA . LEU A 1 294 ? 88.273 45.560 53.376 1.00 16.62 294 LEU A CA 1
ATOM 2142 C C . LEU A 1 294 ? 88.217 46.872 52.548 1.00 15.74 294 LEU A C 1
ATOM 2143 O O . LEU A 1 294 ? 88.146 47.960 53.111 1.00 17.54 294 LEU A O 1
ATOM 2148 N N . ARG A 1 295 ? 88.311 46.768 51.222 1.00 16.80 295 ARG A N 1
ATOM 2149 C CA . ARG A 1 295 ? 88.270 47.943 50.329 1.00 17.92 295 ARG A CA 1
ATOM 2150 C C . ARG A 1 295 ? 86.845 48.354 49.969 1.00 19.33 295 ARG A C 1
ATOM 2151 O O . ARG A 1 295 ? 86.038 47.518 49.579 1.00 18.47 295 ARG A O 1
ATOM 2159 N N . LYS A 1 296 ? 86.552 49.655 50.089 1.00 19.51 296 LYS A N 1
ATOM 2160 C CA . LYS A 1 296 ? 85.227 50.197 49.750 1.00 19.87 296 LYS A CA 1
ATOM 2161 C C . LYS A 1 296 ? 84.984 50.034 48.263 1.00 19.19 296 LYS A C 1
ATOM 2162 O O . LYS A 1 296 ? 85.883 50.306 47.457 1.00 19.23 296 LYS A O 1
ATOM 2168 N N . GLY A 1 297 ? 83.764 49.619 47.898 1.00 18.09 297 GLY A N 1
ATOM 2169 C CA . GLY A 1 297 ? 83.404 49.462 46.493 1.00 17.11 297 GLY A CA 1
ATOM 2170 C C . GLY A 1 297 ? 83.932 48.255 45.733 1.00 18.85 297 GLY A C 1
ATOM 2171 O O . GLY A 1 297 ? 83.604 48.073 44.557 1.00 19.30 297 GLY A O 1
ATOM 2172 N N . GLN A 1 298 ? 84.717 47.406 46.376 1.00 16.65 298 GLN A N 1
ATOM 2173 C CA . GLN A 1 298 ? 85.297 46.233 45.690 1.00 17.02 298 GLN A CA 1
ATOM 2174 C C . GLN A 1 298 ? 84.454 44.944 45.791 1.00 17.22 298 GLN A C 1
ATOM 2175 O O . GLN A 1 298 ? 83.985 44.593 46.873 1.00 15.65 298 GLN A O 1
ATOM 2181 N N . LEU A 1 299 ? 84.269 44.240 44.672 1.00 18.21 299 LEU A N 1
ATOM 2182 C CA . LEU A 1 299 ? 83.536 42.948 44.690 1.00 18.02 299 LEU A CA 1
ATOM 2183 C C . LEU A 1 299 ? 84.416 41.835 45.334 1.00 16.62 299 LEU A C 1
ATOM 2184 O O . LEU A 1 299 ? 85.620 41.701 44.997 1.00 15.20 299 LEU A O 1
ATOM 2189 N N . TYR A 1 300 ? 83.815 41.008 46.190 1.00 15.04 300 TYR A N 1
ATOM 2190 C CA . TYR A 1 300 ? 84.540 39.904 46.874 1.00 15.16 300 TYR A CA 1
ATOM 2191 C C . TYR A 1 300 ? 83.791 38.567 46.883 1.00 15.50 300 TYR A C 1
ATOM 2192 O O . TYR A 1 300 ? 82.570 38.544 46.803 1.00 17.17 300 TYR A O 1
ATOM 2201 N N . GLU A 1 301 ? 84.539 37.461 46.982 1.00 15.74 301 GLU A N 1
ATOM 2202 C CA . GLU A 1 301 ? 83.984 36.109 47.133 1.00 16.30 301 GLU A CA 1
ATOM 2203 C C . GLU A 1 301 ? 84.374 35.698 48.585 1.00 17.43 301 GLU A C 1
ATOM 2204 O O . GLU A 1 301 ? 85.556 35.851 48.958 1.00 18.95 301 GLU A O 1
ATOM 2210 N N . PHE A 1 302 ? 83.416 35.231 49.402 1.00 15.71 302 PHE A N 1
ATOM 2211 C CA . PHE A 1 302 ? 83.715 34.760 50.787 1.00 17.52 302 PHE A CA 1
ATOM 2212 C C . PHE A 1 302 ? 83.627 33.215 50.715 1.00 16.86 302 PHE A C 1
ATOM 2213 O O . PHE A 1 302 ? 82.519 32.695 50.605 1.00 16.81 302 PHE A O 1
ATOM 2221 N N . GLN A 1 303 ? 84.770 32.493 50.717 1.00 16.81 303 GLN A N 1
ATOM 2222 C CA . GLN A 1 303 ? 84.757 31.008 50.658 1.00 17.93 303 GLN A CA 1
ATOM 2223 C C . GLN A 1 303 ? 84.846 30.474 52.104 1.00 18.43 303 GLN A C 1
ATOM 2224 O O . GLN A 1 303 ? 85.699 30.916 52.869 1.00 18.19 303 GLN A O 1
ATOM 2230 N N . PHE A 1 304 ? 83.970 29.547 52.469 1.00 17.91 304 PHE A N 1
ATOM 2231 C CA . PHE A 1 304 ? 83.941 29.003 53.837 1.00 18.81 304 PHE A CA 1
ATOM 2232 C C . PHE A 1 304 ? 83.868 27.470 53.809 1.00 21.15 304 PHE A C 1
ATOM 2233 O O . PHE A 1 304 ? 83.155 26.905 52.975 1.00 18.01 304 PHE A O 1
ATOM 2241 N N . ARG A 1 305 ? 84.592 26.805 54.725 1.00 20.11 305 ARG A N 1
ATOM 2242 C CA . ARG A 1 305 ? 84.532 25.339 54.862 1.00 22.38 305 ARG A CA 1
ATOM 2243 C C . ARG A 1 305 ? 84.099 25.133 56.329 1.00 22.74 305 ARG A C 1
ATOM 2244 O O . ARG A 1 305 ? 84.795 25.609 57.234 1.00 22.83 305 ARG A O 1
ATOM 2252 N N . LYS A 1 306 ? 82.947 24.501 56.574 1.00 21.11 306 LYS A N 1
ATOM 2253 C CA . LYS A 1 306 ? 82.491 24.325 57.966 1.00 24.34 306 LYS A CA 1
ATOM 2254 C C . LYS A 1 306 ? 83.021 23.004 58.544 1.00 25.35 306 LYS A C 1
ATOM 2255 O O . LYS A 1 306 ? 83.142 21.988 57.832 1.00 24.41 306 LYS A O 1
ATOM 2261 N N . ASP A 1 307 ? 83.345 23.026 59.835 1.00 27.86 307 ASP A N 1
ATOM 2262 C CA . ASP A 1 307 ? 83.879 21.833 60.489 1.00 28.72 307 ASP A CA 1
ATOM 2263 C C . ASP A 1 307 ? 83.018 20.582 60.248 1.00 28.90 307 ASP A C 1
ATOM 2264 O O . ASP A 1 307 ? 81.789 20.615 60.312 1.00 27.02 307 ASP A O 1
ATOM 2269 N N . PHE A 1 308 ? 83.677 19.469 59.956 1.00 30.82 308 PHE A N 1
ATOM 2270 C CA . PHE A 1 308 ? 82.979 18.212 59.738 1.00 32.80 308 PHE A CA 1
ATOM 2271 C C . PHE A 1 308 ? 82.155 18.040 58.468 1.00 31.81 308 PHE A C 1
ATOM 2272 O O . PHE A 1 308 ? 81.249 17.200 58.405 1.00 33.07 308 PHE A O 1
ATOM 2280 N N . SER A 1 309 ? 82.458 18.836 57.454 1.00 30.41 309 SER A N 1
ATOM 2281 C CA . SER A 1 309 ? 81.776 18.687 56.162 1.00 28.16 309 SER A CA 1
ATOM 2282 C C . SER A 1 309 ? 82.840 18.978 55.125 1.00 27.85 309 SER A C 1
ATOM 2283 O O . SER A 1 309 ? 83.651 19.866 55.312 1.00 26.16 309 SER A O 1
ATOM 2286 N N . PRO A 1 310 ? 82.855 18.220 54.025 1.00 26.40 310 PRO A N 1
ATOM 2287 C CA . PRO A 1 310 ? 83.863 18.465 53.007 1.00 26.99 310 PRO A CA 1
ATOM 2288 C C . PRO A 1 310 ? 83.393 19.476 51.937 1.00 26.21 310 PRO A C 1
ATOM 2289 O O . PRO A 1 310 ? 84.207 19.887 51.106 1.00 25.44 310 PRO A O 1
ATOM 2293 N N . ILE A 1 311 ? 82.105 19.837 51.952 1.00 24.12 311 ILE A N 1
ATOM 2294 C CA . ILE A 1 311 ? 81.559 20.783 50.951 1.00 23.61 311 ILE A CA 1
ATOM 2295 C C . ILE A 1 311 ? 82.232 22.164 51.034 1.00 22.44 311 ILE A C 1
ATOM 2296 O O . ILE A 1 311 ? 82.546 22.640 52.126 1.00 23.56 311 ILE A O 1
ATOM 2301 N N . ILE A 1 312 ? 82.470 22.805 49.885 1.00 20.63 312 ILE A N 1
ATOM 2302 C CA . ILE A 1 312 ? 83.068 24.146 49.872 1.00 20.14 312 ILE A CA 1
ATOM 2303 C C . ILE A 1 312 ? 81.957 25.153 49.507 1.00 19.52 312 ILE A C 1
ATOM 2304 O O . ILE A 1 312 ? 81.314 25.042 48.431 1.00 17.70 312 ILE A O 1
ATOM 2309 N N . TYR A 1 313 ? 81.728 26.122 50.404 1.00 18.50 313 TYR A N 1
ATOM 2310 C CA . TYR A 1 313 ? 80.682 27.157 50.229 1.00 16.64 313 TYR A CA 1
ATOM 2311 C C . TYR A 1 313 ? 81.234 28.480 49.659 1.00 16.19 313 TYR A C 1
ATOM 2312 O O . TYR A 1 313 ? 82.313 28.932 50.073 1.00 17.84 313 TYR A O 1
ATOM 2321 N N . HIS A 1 314 ? 80.506 29.114 48.721 1.00 14.54 314 HIS A N 1
ATOM 2322 C CA . HIS A 1 314 ? 81.004 30.371 48.117 1.00 15.49 314 HIS A CA 1
ATOM 2323 C C . HIS A 1 314 ? 79.844 31.396 48.256 1.00 13.97 314 HIS A C 1
ATOM 2324 O O . HIS A 1 314 ? 78.783 31.212 47.637 1.00 14.05 314 HIS A O 1
ATOM 2331 N N . TYR A 1 315 ? 80.024 32.432 49.094 1.00 15.18 315 TYR A N 1
ATOM 2332 C CA . TYR A 1 315 ? 78.972 33.458 49.305 1.00 13.04 315 TYR A CA 1
ATOM 2333 C C . TYR A 1 315 ? 79.298 34.736 48.512 1.00 13.84 315 TYR A C 1
ATOM 2334 O O . TYR A 1 315 ? 80.437 35.217 48.581 1.00 13.96 315 TYR A O 1
ATOM 2343 N N . TYR A 1 316 ? 78.312 35.278 47.775 1.00 14.25 316 TYR A N 1
ATOM 2344 C CA . TYR A 1 316 ? 78.480 36.497 46.959 1.00 13.79 316 TYR A CA 1
ATOM 2345 C C . TYR A 1 316 ? 77.432 37.573 47.315 1.00 15.06 316 TYR A C 1
ATOM 2346 O O . TYR A 1 316 ? 76.293 37.231 47.674 1.00 16.60 316 TYR A O 1
ATOM 2355 N N . ARG A 1 317 ? 77.824 38.850 47.287 1.00 15.08 317 ARG A N 1
ATOM 2356 C CA . ARG A 1 317 ? 76.888 39.964 47.510 1.00 16.68 317 ARG A CA 1
ATOM 2357 C C . ARG A 1 317 ? 77.477 41.262 46.884 1.00 16.76 317 ARG A C 1
ATOM 2358 O O . ARG A 1 317 ? 78.611 41.248 46.376 1.00 16.56 317 ARG A O 1
ATOM 2366 N N . ALA A 1 318 ? 76.730 42.373 46.948 1.00 15.40 318 ALA A N 1
ATOM 2367 C CA . ALA A 1 318 ? 77.208 43.639 46.368 1.00 15.40 318 ALA A CA 1
ATOM 2368 C C . ALA A 1 318 ? 78.371 44.165 47.245 1.00 17.01 318 ALA A C 1
ATOM 2369 O O . ALA A 1 318 ? 78.522 43.755 48.416 1.00 17.27 318 ALA A O 1
ATOM 2371 N N . PRO A 1 319 ? 79.194 45.089 46.702 1.00 17.61 319 PRO A N 1
ATOM 2372 C CA . PRO A 1 319 ? 80.317 45.622 47.494 1.00 18.00 319 PRO A CA 1
ATOM 2373 C C . PRO A 1 319 ? 79.830 46.426 48.701 1.00 18.78 319 PRO A C 1
ATOM 2374 O O . PRO A 1 319 ? 78.665 46.900 48.710 1.00 18.92 319 PRO A O 1
ATOM 2378 N N . PHE A 1 320 ? 80.680 46.527 49.730 1.00 19.10 320 PHE A N 1
ATOM 2379 C CA . PHE A 1 320 ? 80.358 47.336 50.935 1.00 18.86 320 PHE A CA 1
ATOM 2380 C C . PHE A 1 320 ? 80.733 48.809 50.589 1.00 20.62 320 PHE A C 1
ATOM 2381 O O . PHE A 1 320 ? 81.836 49.049 50.083 1.00 21.21 320 PHE A O 1
ATOM 2389 N N . VAL A 1 321 ? 79.835 49.775 50.838 1.00 20.45 321 VAL A N 1
ATOM 2390 C CA . VAL A 1 321 ? 80.102 51.205 50.559 1.00 19.78 321 VAL A CA 1
ATOM 2391 C C . VAL A 1 321 ? 80.334 52.016 51.821 1.00 20.73 321 VAL A C 1
ATOM 2392 O O . VAL A 1 321 ? 80.738 53.196 51.740 1.00 20.63 321 VAL A O 1
ATOM 2396 N N . ARG A 1 322 ? 80.055 51.413 52.985 1.00 20.82 322 ARG A N 1
ATOM 2397 C CA . ARG A 1 322 ? 80.323 52.068 54.264 1.00 20.45 322 ARG A CA 1
ATOM 2398 C C . ARG A 1 322 ? 80.518 50.945 55.320 1.00 20.02 322 ARG A C 1
ATOM 2399 O O . ARG A 1 322 ? 80.286 49.764 55.014 1.00 19.95 322 ARG A O 1
ATOM 2407 N N . ASP A 1 323 ? 80.972 51.274 56.530 1.00 18.79 323 ASP A N 1
ATOM 2408 C CA . ASP A 1 323 ? 81.152 50.249 57.567 1.00 17.19 323 ASP A CA 1
ATOM 2409 C C . ASP A 1 323 ? 79.843 49.447 57.765 1.00 18.11 323 ASP A C 1
ATOM 2410 O O . ASP A 1 323 ? 78.748 50.034 57.729 1.00 18.43 323 ASP A O 1
ATOM 2415 N N . ASP A 1 324 ? 79.974 48.150 58.045 1.00 16.15 324 ASP A N 1
ATOM 2416 C CA . ASP A 1 324 ? 78.803 47.238 58.223 1.00 18.21 324 ASP A CA 1
ATOM 2417 C C . ASP A 1 324 ? 79.111 46.340 59.420 1.00 16.90 324 ASP A C 1
ATOM 2418 O O . ASP A 1 324 ? 79.957 45.431 59.346 1.00 18.34 324 ASP A O 1
ATOM 2423 N N . LEU A 1 325 ? 78.441 46.590 60.530 1.00 17.87 325 LEU A N 1
ATOM 2424 C CA . LEU A 1 325 ? 78.722 45.813 61.746 1.00 16.77 325 LEU A CA 1
ATOM 2425 C C . LEU A 1 325 ? 77.687 44.711 62.019 1.00 16.97 325 LEU A C 1
ATOM 2426 O O . LEU A 1 325 ? 77.680 44.133 63.106 1.00 17.11 325 LEU A O 1
ATOM 2431 N N . TRP A 1 326 ? 76.873 44.377 61.013 1.00 14.98 326 TRP A N 1
ATOM 2432 C CA . TRP A 1 326 ? 75.727 43.438 61.176 1.00 15.84 326 TRP A CA 1
ATOM 2433 C C . TRP A 1 326 ? 75.618 42.361 60.077 1.00 17.94 326 TRP A C 1
ATOM 2434 O O . TRP A 1 326 ? 74.515 41.824 59.843 1.00 18.10 326 TRP A O 1
ATOM 2445 N N . ALA A 1 327 ? 76.732 42.013 59.431 1.00 17.58 327 ALA A N 1
ATOM 2446 C CA . ALA A 1 327 ? 76.637 41.030 58.318 1.00 15.84 327 ALA A CA 1
ATOM 2447 C C . ALA A 1 327 ? 76.409 39.613 58.832 1.00 16.78 327 ALA A C 1
ATOM 2448 O O . ALA A 1 327 ? 77.014 39.219 59.848 1.00 15.30 327 ALA A O 1
ATOM 2450 N N . ARG A 1 328 ? 75.550 38.842 58.146 1.00 16.44 328 ARG A N 1
ATOM 2451 C CA . ARG A 1 328 ? 75.279 37.465 58.586 1.00 15.84 328 ARG A CA 1
ATOM 2452 C C . ARG A 1 328 ? 75.401 36.433 57.418 1.00 17.03 328 ARG A C 1
ATOM 2453 O O . ARG A 1 328 ? 74.907 36.663 56.296 1.00 17.11 328 ARG A O 1
ATOM 2461 N N . PHE A 1 329 ? 76.087 35.332 57.700 1.00 16.11 329 PHE A N 1
ATOM 2462 C CA . PHE A 1 329 ? 76.290 34.243 56.725 1.00 16.43 329 PHE A CA 1
ATOM 2463 C C . PHE A 1 329 ? 75.609 32.990 57.334 1.00 16.36 329 PHE A C 1
ATOM 2464 O O . PHE A 1 329 ? 76.119 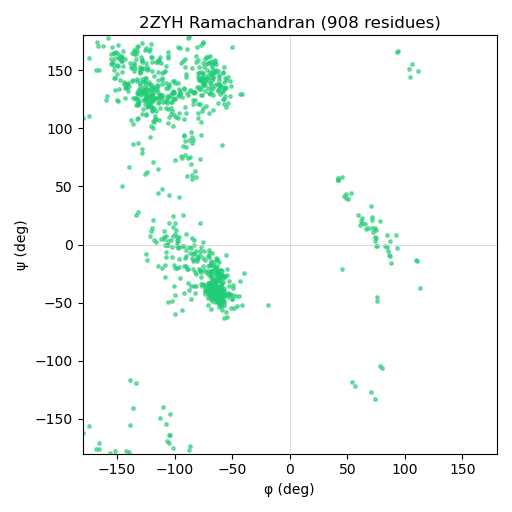32.397 58.295 1.00 15.75 329 PHE A O 1
ATOM 2472 N N . LEU A 1 330 ? 74.448 32.622 56.794 1.00 16.62 330 LEU A N 1
ATOM 2473 C CA . LEU A 1 330 ? 73.653 31.483 57.306 1.00 17.05 330 LEU A CA 1
ATOM 2474 C C . LEU A 1 330 ? 74.237 30.138 56.887 1.00 18.16 330 LEU A C 1
ATOM 2475 O O . LEU A 1 330 ? 74.638 29.963 55.727 1.00 18.23 330 LEU A O 1
ATOM 2480 N N . VAL A 1 331 ? 74.196 29.189 57.838 1.00 19.24 331 VAL A N 1
ATOM 2481 C CA . VAL A 1 331 ? 74.740 27.799 57.692 1.00 19.10 331 VAL A CA 1
ATOM 2482 C C . VAL A 1 331 ? 73.644 26.770 58.135 1.00 19.92 331 VAL A C 1
ATOM 2483 O O . VAL A 1 331 ? 72.930 26.997 59.096 1.00 18.51 331 VAL A O 1
ATOM 2487 N N . SER A 1 332 ? 73.504 25.663 57.406 1.00 19.53 332 SER A N 1
ATOM 2488 C CA . SER A 1 332 ? 72.497 24.642 57.713 1.00 21.00 332 SER A CA 1
ATOM 2489 C C . SER A 1 332 ? 73.011 23.666 58.789 1.00 22.69 332 SER A C 1
ATOM 2490 O O . SER A 1 332 ? 74.063 23.065 58.599 1.00 22.27 332 SER A O 1
ATOM 2493 N N . LYS A 1 333 ? 72.279 23.498 59.893 1.00 23.77 333 LYS A N 1
ATOM 2494 C CA . LYS A 1 333 ? 72.689 22.567 60.985 1.00 26.30 333 LYS A CA 1
ATOM 2495 C C . LYS A 1 333 ? 71.479 21.845 61.614 1.00 27.82 333 LYS A C 1
ATOM 2496 O O . LYS A 1 333 ? 70.341 22.291 61.469 1.00 25.44 333 LYS A O 1
ATOM 2502 N N . PRO A 1 334 ? 71.709 20.694 62.298 1.00 29.52 334 PRO A N 1
ATOM 2503 C CA . PRO A 1 334 ? 70.599 19.981 62.947 1.00 30.66 334 PRO A CA 1
ATOM 2504 C C . PRO A 1 334 ? 70.131 20.975 64.029 1.00 30.69 334 PRO A C 1
ATOM 2505 O O . PRO A 1 334 ? 70.904 21.834 64.429 1.00 30.39 334 PRO A O 1
ATOM 2509 N N . PRO A 1 335 ? 68.886 20.859 64.520 1.00 32.41 335 PRO A N 1
ATOM 2510 C CA . PRO A 1 335 ? 67.880 19.864 64.143 1.00 33.99 335 PRO A CA 1
ATOM 2511 C C . PRO A 1 335 ? 67.114 20.252 62.884 1.00 36.03 335 PRO A C 1
ATOM 2512 O O . PRO A 1 335 ? 66.239 19.511 62.426 1.00 37.15 335 PRO A O 1
ATOM 2516 N N . LEU A 1 336 ? 67.439 21.411 62.318 1.00 36.04 336 LEU A N 1
ATOM 2517 C CA . LEU A 1 336 ? 66.749 21.885 61.113 1.00 37.16 336 LEU A CA 1
ATOM 2518 C C . LEU A 1 336 ? 67.760 22.037 59.983 1.00 37.50 336 LEU A C 1
ATOM 2519 O O . LEU A 1 336 ? 68.127 23.167 59.570 1.00 38.81 336 LEU A O 1
ATOM 2524 N N . ASP A 1 337 ? 68.214 20.882 59.503 1.00 34.73 337 ASP A N 1
ATOM 2525 C CA . ASP A 1 337 ? 69.188 20.794 58.433 1.00 33.41 337 ASP A CA 1
ATOM 2526 C C . ASP A 1 337 ? 68.478 20.830 57.053 1.00 31.45 337 ASP A C 1
ATOM 2527 O O . ASP A 1 337 ? 68.353 19.817 56.370 1.00 29.92 337 ASP A O 1
ATOM 2532 N N . VAL A 1 338 ? 68.023 22.013 56.659 1.00 29.40 338 VAL A N 1
ATOM 2533 C CA . VAL A 1 338 ? 67.325 22.209 55.400 1.00 29.47 338 VAL A CA 1
ATOM 2534 C C . VAL A 1 338 ? 68.143 21.851 54.166 1.00 28.13 338 VAL A C 1
ATOM 2535 O O . VAL A 1 338 ? 67.590 21.478 53.158 1.00 27.14 338 VAL A O 1
ATOM 2539 N N . GLU A 1 339 ? 69.459 21.959 54.247 1.00 28.04 339 GLU A N 1
ATOM 2540 C CA . GLU A 1 339 ? 70.317 21.655 53.115 1.00 30.11 339 GLU A CA 1
ATOM 2541 C C . GLU A 1 339 ? 70.312 20.149 52.734 1.00 30.78 339 GLU A C 1
ATOM 2542 O O . GLU A 1 339 ? 70.556 19.803 51.582 1.00 32.11 339 GLU A O 1
ATOM 2548 N N . LEU A 1 340 ? 70.033 19.242 53.670 1.00 31.04 340 LEU A N 1
ATOM 2549 C CA . LEU A 1 340 ? 70.044 17.830 53.269 1.00 31.87 340 LEU A CA 1
ATOM 2550 C C . LEU A 1 340 ? 68.877 17.464 52.346 1.00 31.78 340 LEU A C 1
ATOM 2551 O O . LEU A 1 340 ? 68.850 16.358 51.789 1.00 29.18 340 LEU A O 1
ATOM 2556 N N . LEU A 1 341 ? 67.906 18.366 52.206 1.00 31.40 341 LEU A N 1
ATOM 2557 C CA . LEU A 1 341 ? 66.781 18.115 51.301 1.00 31.93 341 LEU A CA 1
ATOM 2558 C C . LEU A 1 341 ? 67.313 17.962 49.868 1.00 31.94 341 LEU A C 1
ATOM 2559 O O . LEU A 1 341 ? 66.666 17.348 49.017 1.00 31.29 341 LEU A O 1
ATOM 2564 N N . ILE A 1 342 ? 68.498 18.513 49.620 1.00 31.22 342 ILE A N 1
ATOM 2565 C CA . ILE A 1 342 ? 69.135 18.485 48.308 1.00 32.28 342 ILE A CA 1
ATOM 2566 C C . ILE A 1 342 ? 70.199 17.359 48.126 1.00 32.81 342 ILE A C 1
ATOM 2567 O O . ILE A 1 342 ? 70.792 17.209 47.044 1.00 33.05 342 ILE A O 1
ATOM 2572 N N . LEU A 1 343 ? 70.438 16.564 49.173 1.00 31.31 343 LEU A N 1
ATOM 2573 C CA . LEU A 1 343 ? 71.459 15.510 49.123 1.00 31.49 343 LEU A CA 1
ATOM 2574 C C . LEU A 1 343 ? 71.314 14.427 48.030 1.00 30.14 343 LEU A C 1
ATOM 2575 O O . LEU A 1 343 ? 72.306 13.997 47.437 1.00 29.38 343 LEU A O 1
ATOM 2580 N N . PRO A 1 344 ? 70.081 13.968 47.745 1.00 30.97 344 PRO A N 1
ATOM 2581 C CA . PRO A 1 344 ? 70.001 12.934 46.698 1.00 30.40 344 PRO A CA 1
ATOM 2582 C C . PRO A 1 344 ? 70.645 13.392 45.385 1.00 30.61 344 PRO A C 1
ATOM 2583 O O . PRO A 1 344 ? 71.389 12.644 44.721 1.00 31.21 344 PRO A O 1
ATOM 2587 N N . GLU A 1 345 ? 70.361 14.628 45.005 1.00 29.87 345 GLU A N 1
ATOM 2588 C CA . GLU A 1 345 ? 70.907 15.150 43.752 1.00 30.51 345 GLU A CA 1
ATOM 2589 C C . GLU A 1 345 ? 72.431 15.394 43.844 1.00 30.98 345 GLU A C 1
ATOM 2590 O O . GLU A 1 345 ? 73.151 15.117 42.892 1.00 31.11 345 GLU A O 1
ATOM 2596 N N . ARG A 1 346 ? 72.910 15.877 44.994 1.00 30.92 346 ARG A N 1
ATOM 2597 C CA . ARG A 1 346 ? 74.341 16.127 45.222 1.00 32.31 346 ARG A CA 1
ATOM 2598 C C . ARG A 1 346 ? 75.141 14.818 45.101 1.00 32.96 346 ARG A C 1
ATOM 2599 O O . ARG A 1 346 ? 76.312 14.837 44.694 1.00 33.10 346 ARG A O 1
ATOM 2607 N N . LEU A 1 347 ? 74.509 13.693 45.453 1.00 33.31 347 LEU A N 1
ATOM 2608 C CA . LEU A 1 347 ? 75.166 12.379 45.367 1.00 34.33 347 LEU A CA 1
ATOM 2609 C C . LEU A 1 347 ? 75.086 11.688 43.998 1.00 35.59 347 LEU A C 1
ATOM 2610 O O . LEU A 1 347 ? 75.655 10.614 43.825 1.00 35.35 347 LEU A O 1
ATOM 2615 N N . SER A 1 348 ? 74.399 12.277 43.028 1.00 35.79 348 SER A N 1
ATOM 2616 C CA . SER A 1 348 ? 74.311 11.635 41.723 1.00 39.58 348 SER A CA 1
ATOM 2617 C C . SER A 1 348 ? 75.496 11.937 40.781 1.00 40.74 348 SER A C 1
ATOM 2618 O O . SER A 1 348 ? 76.149 12.984 40.875 1.00 40.26 348 SER A O 1
ATOM 2621 N N . PRO A 1 349 ? 75.808 11.003 39.867 1.00 41.90 349 PRO A N 1
ATOM 2622 C CA . PRO A 1 349 ? 76.920 11.244 38.937 1.00 41.77 349 PRO A CA 1
ATOM 2623 C C . PRO A 1 349 ? 76.688 12.523 38.124 1.00 41.11 349 PRO A C 1
ATOM 2624 O O . PRO A 1 349 ? 77.636 13.189 37.696 1.00 42.35 349 PRO A O 1
ATOM 2628 N N . ALA A 1 350 ? 75.423 12.880 37.924 1.00 39.35 350 ALA A N 1
ATOM 2629 C CA . ALA A 1 350 ? 75.105 14.096 37.188 1.00 38.79 350 ALA A CA 1
ATOM 2630 C C . ALA A 1 350 ? 75.593 15.359 37.932 1.00 37.21 350 ALA A C 1
ATOM 2631 O O . ALA A 1 350 ? 75.843 16.401 37.311 1.00 37.68 350 ALA A O 1
ATOM 2633 N N . ALA A 1 351 ? 75.745 15.269 39.250 1.00 34.40 351 ALA A N 1
ATOM 2634 C CA . ALA A 1 351 ? 76.176 16.445 40.025 1.00 32.47 351 ALA A CA 1
ATOM 2635 C C . ALA A 1 351 ? 77.523 17.016 39.601 1.00 31.13 351 ALA A C 1
ATOM 2636 O O . ALA A 1 351 ? 77.790 18.183 39.862 1.00 30.35 351 ALA A O 1
ATOM 2638 N N . LYS A 1 352 ? 78.385 16.223 38.961 1.00 30.12 352 LYS A N 1
ATOM 2639 C CA . LYS A 1 352 ? 79.661 16.782 38.517 1.00 31.66 352 LYS A CA 1
ATOM 2640 C C . LYS A 1 352 ? 79.413 17.695 37.313 1.00 30.79 352 LYS A C 1
ATOM 2641 O O . LYS A 1 352 ? 80.287 18.459 36.940 1.00 31.05 352 LYS A O 1
ATOM 2647 N N . GLU A 1 353 ? 78.222 17.608 36.724 1.00 30.32 353 GLU A N 1
ATOM 2648 C CA . GLU A 1 353 ? 77.887 18.383 35.514 1.00 30.91 353 GLU A CA 1
ATOM 2649 C C . GLU A 1 353 ? 77.016 19.639 35.638 1.00 28.18 353 GLU A C 1
ATOM 2650 O O . GLU A 1 353 ? 76.906 20.402 34.650 1.00 28.36 353 GLU A O 1
ATOM 2656 N N . THR A 1 354 ? 76.409 19.868 36.812 1.00 24.49 354 THR A N 1
ATOM 2657 C CA . THR A 1 354 ? 75.530 21.020 37.025 1.00 23.37 354 THR A CA 1
ATOM 2658 C C . THR A 1 354 ? 75.852 21.748 38.330 1.00 23.23 354 THR A C 1
ATOM 2659 O O . THR A 1 354 ? 76.593 21.207 39.167 1.00 20.42 354 THR A O 1
ATOM 2663 N N . SER A 1 355 ? 75.305 22.965 38.477 1.00 21.85 355 SER A N 1
ATOM 2664 C CA . SER A 1 355 ? 75.473 23.786 39.691 1.00 20.50 355 SER A CA 1
ATOM 2665 C C . SER A 1 355 ? 74.192 23.821 40.541 1.00 22.47 355 SER A C 1
ATOM 2666 O O . SER A 1 355 ? 73.081 23.508 40.071 1.00 22.36 355 SER A O 1
ATOM 2669 N N . GLY A 1 356 ? 74.355 24.207 41.809 1.00 21.97 356 GLY A N 1
ATOM 2670 C CA . GLY A 1 356 ? 73.219 24.314 42.707 1.00 23.19 356 GLY A CA 1
ATOM 2671 C C . GLY A 1 356 ? 73.343 25.644 43.444 1.00 23.30 356 GLY A C 1
ATOM 2672 O O . GLY A 1 356 ? 74.406 25.918 44.042 1.00 23.68 356 GLY A O 1
ATOM 2673 N N . LEU A 1 357 ? 72.296 26.474 43.404 1.00 23.17 357 LEU A N 1
ATOM 2674 C CA . LEU A 1 357 ? 72.387 27.744 44.116 1.00 22.69 357 LEU A CA 1
ATOM 2675 C C . LEU A 1 357 ? 71.187 28.136 44.982 1.00 21.43 357 LEU A C 1
ATOM 2676 O O . LEU A 1 357 ? 70.098 27.581 44.849 1.00 20.85 357 LEU A O 1
ATOM 2681 N N . LEU A 1 358 ? 71.438 29.051 45.927 1.00 18.20 358 LEU A N 1
ATOM 2682 C CA . LEU A 1 358 ? 70.395 29.588 46.812 1.00 16.29 358 LEU A CA 1
ATOM 2683 C C . LEU A 1 358 ? 70.461 31.103 46.636 1.00 14.84 358 LEU A C 1
ATOM 2684 O O . LEU A 1 358 ? 71.531 31.701 46.796 1.00 14.91 358 LEU A O 1
ATOM 2689 N N . LEU A 1 359 ? 69.334 31.711 46.292 1.00 14.01 359 LEU A N 1
ATOM 2690 C CA . LEU A 1 359 ? 69.218 33.176 46.099 1.00 14.73 359 LEU A CA 1
ATOM 2691 C C . LEU A 1 359 ? 68.429 33.761 47.302 1.00 13.27 359 LEU A C 1
ATOM 2692 O O . LEU A 1 359 ? 67.320 33.301 47.590 1.00 12.84 359 LEU A O 1
ATOM 2697 N N . ILE A 1 360 ? 68.998 34.769 47.984 1.00 13.91 360 ILE A N 1
ATOM 2698 C CA . ILE A 1 360 ? 68.363 35.370 49.181 1.00 13.93 360 ILE A CA 1
ATOM 2699 C C . ILE A 1 360 ? 68.069 36.879 49.048 1.00 15.10 360 ILE A C 1
ATOM 2700 O O . ILE A 1 360 ? 68.906 37.636 48.536 1.00 14.38 360 ILE A O 1
ATOM 2705 N N . ARG A 1 361 ? 66.888 37.323 49.490 1.00 14.75 361 ARG A N 1
ATOM 2706 C CA . ARG A 1 361 ? 66.564 38.761 49.516 1.00 13.06 361 ARG A CA 1
ATOM 2707 C C . ARG A 1 361 ? 65.597 39.012 50.700 1.00 12.36 361 ARG A C 1
ATOM 2708 O O . ARG A 1 361 ? 64.510 38.373 50.794 1.00 14.31 361 ARG A O 1
ATOM 2716 N N . TYR A 1 362 ? 65.976 39.916 51.619 1.00 12.34 362 TYR A N 1
ATOM 2717 C CA . TYR A 1 362 ? 65.117 40.248 52.764 1.00 12.97 362 TYR A CA 1
ATOM 2718 C C . TYR A 1 362 ? 64.035 41.277 52.329 1.00 15.57 362 TYR A C 1
ATOM 2719 O O . TYR A 1 362 ? 63.886 42.400 52.883 1.00 17.03 362 TYR A O 1
ATOM 2728 N N . LYS A 1 363 ? 63.251 40.868 51.327 1.00 14.40 363 LYS A N 1
ATOM 2729 C CA . LYS A 1 363 ? 62.171 41.695 50.739 1.00 14.15 363 LYS A CA 1
ATOM 2730 C C . LYS A 1 363 ? 61.575 40.655 49.795 1.00 14.85 363 LYS A C 1
ATOM 2731 O O . LYS A 1 363 ? 62.234 40.257 48.840 1.00 14.76 363 LYS A O 1
ATOM 2737 N N . GLU A 1 364 ? 60.362 40.198 50.109 1.00 15.86 364 GLU A N 1
ATOM 2738 C CA . GLU A 1 364 ? 59.678 39.128 49.349 1.00 15.30 364 GLU A CA 1
ATOM 2739 C C . GLU A 1 364 ? 59.746 39.206 47.815 1.00 15.81 364 GLU A C 1
ATOM 2740 O O . GLU A 1 364 ? 59.466 40.242 47.245 1.00 14.81 364 GLU A O 1
ATOM 2746 N N . MET A 1 365 ? 60.133 38.104 47.181 1.00 14.47 365 MET A N 1
ATOM 2747 C CA . MET A 1 365 ? 60.223 38.001 45.723 1.00 17.88 365 MET A CA 1
ATOM 2748 C C . MET A 1 365 ? 58.833 37.484 45.289 1.00 19.11 365 MET A C 1
ATOM 2749 O O . MET A 1 365 ? 58.422 36.388 45.676 1.00 20.34 365 MET A O 1
ATOM 2754 N N . ILE A 1 366 ? 58.132 38.279 44.487 1.00 19.60 366 ILE A N 1
ATOM 2755 C CA . ILE A 1 366 ? 56.744 37.984 44.101 1.00 21.85 366 ILE A CA 1
ATOM 2756 C C . ILE A 1 366 ? 56.544 37.850 42.596 1.00 22.83 366 ILE A C 1
ATOM 2757 O O . ILE A 1 366 ? 56.865 38.781 41.839 1.00 21.87 366 ILE A O 1
ATOM 2762 N N . GLY A 1 367 ? 55.995 36.705 42.183 1.00 23.57 367 GLY A N 1
ATOM 2763 C CA . GLY A 1 367 ? 55.780 36.475 40.769 1.00 26.73 367 GLY A CA 1
ATOM 2764 C C . GLY A 1 367 ? 54.304 36.527 40.380 1.00 28.33 367 GLY A C 1
ATOM 2765 O O . GLY A 1 367 ? 53.980 36.358 39.224 1.00 25.59 367 GLY A O 1
ATOM 2766 N N . GLU A 1 368 ? 53.428 36.755 41.353 1.00 28.99 368 GLU A N 1
ATOM 2767 C CA . GLU A 1 368 ? 51.982 36.810 41.134 1.00 32.15 368 GLU A CA 1
ATOM 2768 C C . GLU A 1 368 ? 51.538 38.261 41.236 1.00 34.10 368 GLU A C 1
ATOM 2769 O O . GLU A 1 368 ? 51.795 38.915 42.228 1.00 32.78 368 GLU A O 1
ATOM 2775 N N . TYR A 1 369 ? 50.893 38.784 40.195 1.00 37.34 369 TYR A N 1
ATOM 2776 C CA . TYR A 1 369 ? 50.479 40.194 40.197 1.00 40.76 369 TYR A CA 1
ATOM 2777 C C . TYR A 1 369 ? 49.376 40.566 41.175 1.00 43.27 369 TYR A C 1
ATOM 2778 O O . TYR A 1 369 ? 48.405 39.829 41.335 1.00 42.11 369 TYR A O 1
ATOM 2787 N N . ASP A 1 370 ? 49.531 41.722 41.827 1.00 46.94 370 ASP A N 1
ATOM 2788 C CA . ASP A 1 370 ? 48.512 42.226 42.759 1.00 50.32 370 ASP A CA 1
ATOM 2789 C C . ASP A 1 370 ? 48.533 43.750 42.843 1.00 51.06 370 ASP A C 1
ATOM 2790 O O . ASP A 1 370 ? 49.590 44.354 43.002 1.00 50.49 370 ASP A O 1
ATOM 2795 N N . GLU A 1 371 ? 47.352 44.361 42.749 1.00 52.98 371 GLU A N 1
ATOM 2796 C CA . GLU A 1 371 ? 47.228 45.821 42.786 1.00 54.47 371 GLU A CA 1
ATOM 2797 C C . GLU A 1 371 ? 47.807 46.499 44.046 1.00 53.74 371 GLU A C 1
ATOM 2798 O O . GLU A 1 371 ? 48.750 47.288 43.941 1.00 53.67 371 GLU A O 1
ATOM 2804 N N . GLU A 1 372 ? 47.249 46.200 45.221 1.00 52.52 372 GLU A N 1
ATOM 2805 C CA . GLU A 1 372 ? 47.746 46.786 46.471 1.00 50.82 372 GLU A CA 1
ATOM 2806 C C . GLU A 1 372 ? 49.287 46.819 46.489 1.00 49.54 372 GLU A C 1
ATOM 2807 O O . GLU A 1 372 ? 49.908 47.852 46.761 1.00 48.03 372 GLU A O 1
ATOM 2813 N N . ILE A 1 373 ? 49.894 45.665 46.214 1.00 47.62 373 ILE A N 1
ATOM 2814 C CA . ILE A 1 373 ? 51.352 45.545 46.193 1.00 46.05 373 ILE A CA 1
ATOM 2815 C C . ILE A 1 373 ? 51.863 46.313 44.973 1.00 45.67 373 ILE A C 1
ATOM 2816 O O . ILE A 1 373 ? 52.964 46.873 44.982 1.00 44.99 373 ILE A O 1
ATOM 2821 N N . GLY A 1 374 ? 51.045 46.302 43.920 1.00 44.63 374 GLY A N 1
ATOM 2822 C CA . GLY A 1 374 ? 51.328 47.027 42.692 1.00 43.14 374 GLY A CA 1
ATOM 2823 C C . GLY A 1 374 ? 52.474 46.639 41.766 1.00 41.99 374 GLY A C 1
ATOM 2824 O O . GLY A 1 374 ? 52.803 47.445 40.889 1.00 43.54 374 GLY A O 1
ATOM 2825 N N . GLY A 1 375 ? 53.078 45.455 41.914 1.00 37.94 375 GLY A N 1
ATOM 2826 C CA . GLY A 1 375 ? 54.165 45.093 41.018 1.00 35.53 375 GLY A CA 1
ATOM 2827 C C . GLY A 1 375 ? 54.688 43.669 41.184 1.00 33.03 375 GLY A C 1
ATOM 2828 O O . GLY A 1 375 ? 54.469 43.054 42.225 1.00 32.11 375 GLY A O 1
ATOM 2829 N N . VAL A 1 376 ? 55.379 43.150 40.166 1.00 30.07 376 VAL A N 1
ATOM 2830 C CA . VAL A 1 376 ? 55.946 41.798 40.213 1.00 26.66 376 VAL A CA 1
ATOM 2831 C C . VAL A 1 376 ? 57.484 41.913 40.060 1.00 23.58 376 VAL A C 1
ATOM 2832 O O . VAL A 1 376 ? 57.978 42.844 39.419 1.00 22.76 376 VAL A O 1
ATOM 2836 N N . ASP A 1 377 ? 58.241 41.002 40.668 1.00 21.59 377 ASP A N 1
ATOM 2837 C CA . ASP A 1 377 ? 59.708 40.993 40.510 1.00 20.72 377 ASP A CA 1
ATOM 2838 C C . ASP A 1 377 ? 60.040 40.003 39.352 1.00 20.10 377 ASP A C 1
ATOM 2839 O O . ASP A 1 377 ? 59.249 39.116 39.084 1.00 21.16 377 ASP A O 1
ATOM 2844 N N . GLU A 1 378 ? 61.192 40.157 38.693 1.00 19.27 378 GLU A N 1
ATOM 2845 C CA . GLU A 1 378 ? 61.658 39.191 37.668 1.00 19.46 378 GLU A CA 1
ATOM 2846 C C . GLU A 1 378 ? 63.069 38.792 38.160 1.00 18.82 378 GLU A C 1
ATOM 2847 O O . GLU A 1 378 ? 63.844 39.652 38.596 1.00 17.79 378 GLU A O 1
ATOM 2853 N N . VAL A 1 379 ? 63.384 37.497 38.136 1.00 18.58 379 VAL A N 1
ATOM 2854 C CA . VAL A 1 379 ? 64.713 36.984 38.578 1.00 18.65 379 VAL A CA 1
ATOM 2855 C C . VAL A 1 379 ? 65.218 36.020 37.473 1.00 18.65 379 VAL A C 1
ATOM 2856 O O . VAL A 1 379 ? 64.667 34.935 37.324 1.00 18.86 379 VAL A O 1
ATOM 2860 N N . TYR A 1 380 ? 66.238 36.422 36.709 1.00 18.17 380 TYR A N 1
ATOM 2861 C CA . TYR A 1 380 ? 66.755 35.597 35.598 1.00 19.17 380 TYR A CA 1
ATOM 2862 C C . TYR A 1 380 ? 68.058 34.842 35.924 1.00 19.56 380 TYR A C 1
ATOM 2863 O O . TYR A 1 380 ? 69.002 35.455 36.443 1.00 20.13 380 TYR A O 1
ATOM 2872 N N . VAL A 1 381 ? 68.103 33.528 35.638 1.00 16.41 381 VAL A N 1
ATOM 2873 C CA . VAL A 1 381 ? 69.320 32.723 35.818 1.00 16.48 381 VAL A CA 1
ATOM 2874 C C . VAL A 1 381 ? 69.649 32.176 34.411 1.00 18.79 381 VAL A C 1
ATOM 2875 O O . VAL A 1 381 ? 68.855 31.387 33.855 1.00 17.00 381 VAL A O 1
ATOM 2879 N N . ASN A 1 382 ? 70.794 32.596 33.850 1.00 18.80 382 ASN A N 1
ATOM 2880 C CA . ASN A 1 382 ? 71.194 32.222 32.470 1.00 19.35 382 ASN A CA 1
ATOM 2881 C C . ASN A 1 382 ? 69.996 32.531 31.515 1.00 19.81 382 ASN A C 1
ATOM 2882 O O . ASN A 1 382 ? 69.669 31.756 30.593 1.00 21.01 382 ASN A O 1
ATOM 2887 N N . GLY A 1 383 ? 69.319 33.652 31.781 1.00 20.20 383 GLY A N 1
ATOM 2888 C CA . GLY A 1 383 ? 68.207 34.102 30.935 1.00 19.83 383 GLY A CA 1
ATOM 2889 C C . GLY A 1 383 ? 66.795 33.570 31.177 1.00 19.23 383 GLY A C 1
ATOM 2890 O O . GLY A 1 383 ? 65.816 34.048 30.563 1.00 19.50 383 GLY A O 1
ATOM 2891 N N . VAL A 1 384 ? 66.661 32.619 32.093 1.00 17.68 384 VAL A N 1
ATOM 2892 C CA . VAL A 1 384 ? 65.345 32.026 32.399 1.00 17.68 384 VAL A CA 1
ATOM 2893 C C . VAL A 1 384 ? 64.761 32.654 33.686 1.00 18.11 384 VAL A C 1
ATOM 2894 O O . VAL A 1 384 ? 65.428 32.645 34.733 1.00 17.09 384 VAL A O 1
ATOM 2898 N N . ASN A 1 385 ? 63.538 33.199 33.605 1.00 17.51 385 ASN A N 1
ATOM 2899 C CA . ASN A 1 385 ? 62.903 33.827 34.780 1.00 19.76 385 ASN A CA 1
ATOM 2900 C C . ASN A 1 385 ? 62.383 32.732 35.730 1.00 21.16 385 ASN A C 1
ATOM 2901 O O . ASN A 1 385 ? 61.488 31.957 35.354 1.00 21.27 385 ASN A O 1
ATOM 2906 N N . VAL A 1 386 ? 62.954 32.646 36.939 1.00 19.28 386 VAL A N 1
ATOM 2907 C CA . VAL A 1 386 ? 62.523 31.660 37.938 1.00 21.02 386 VAL A CA 1
ATOM 2908 C C . VAL A 1 386 ? 61.535 32.205 39.004 1.00 23.18 386 VAL A C 1
ATOM 2909 O O . VAL A 1 386 ? 61.145 31.458 39.914 1.00 24.49 386 VAL A O 1
ATOM 2913 N N . CYS A 1 387 ? 61.150 33.480 38.904 1.00 22.75 387 CYS A N 1
ATOM 2914 C CA . CYS A 1 387 ? 60.183 34.094 39.816 1.00 22.97 387 CYS A CA 1
ATOM 2915 C C . CYS A 1 387 ? 58.833 34.093 39.063 1.00 25.10 387 CYS A C 1
ATOM 2916 O O . CYS A 1 387 ? 58.392 35.140 38.565 1.00 25.85 387 CYS A O 1
ATOM 2919 N N . THR A 1 388 ? 58.217 32.913 38.930 1.00 24.35 388 THR A N 1
ATOM 2920 C CA . THR A 1 388 ? 56.931 32.767 38.231 1.00 25.21 388 THR A CA 1
ATOM 2921 C C . THR A 1 388 ? 55.735 32.807 39.216 1.00 27.03 388 THR A C 1
ATOM 2922 O O . THR A 1 388 ? 55.913 32.756 40.433 1.00 24.14 388 THR A O 1
ATOM 2926 N N . GLU A 1 389 ? 54.515 32.912 38.680 1.00 28.36 389 GLU A N 1
ATOM 2927 C CA . GLU A 1 389 ? 53.324 32.940 39.531 1.00 30.91 389 GLU A CA 1
ATOM 2928 C C . GLU A 1 389 ? 53.198 31.641 40.335 1.00 30.82 389 GLU A C 1
ATOM 2929 O O . GLU A 1 389 ? 52.649 31.606 41.425 1.00 31.35 389 GLU A O 1
ATOM 2935 N N . ARG A 1 390 ? 53.720 30.564 39.781 1.00 31.66 390 ARG A N 1
ATOM 2936 C CA . ARG A 1 390 ? 53.655 29.253 40.398 1.00 32.00 390 ARG A CA 1
ATOM 2937 C C . ARG A 1 390 ? 54.740 28.968 41.450 1.00 30.13 390 ARG A C 1
ATOM 2938 O O . ARG A 1 390 ? 54.494 28.272 42.436 1.00 28.70 390 ARG A O 1
ATOM 2946 N N . ILE A 1 391 ? 55.941 29.491 41.208 1.00 26.44 391 ILE A N 1
ATOM 2947 C CA . ILE A 1 391 ? 57.078 29.245 42.087 1.00 25.21 391 ILE A CA 1
ATOM 2948 C C . ILE A 1 391 ? 57.157 30.277 43.216 1.00 23.51 391 ILE A C 1
ATOM 2949 O O . ILE A 1 391 ? 57.560 29.936 44.315 1.00 22.86 391 ILE A O 1
ATOM 2954 N N . CYS A 1 392 ? 56.752 31.516 42.945 1.00 22.73 392 CYS A N 1
ATOM 2955 C CA . CYS A 1 392 ? 56.784 32.569 43.962 1.00 21.87 392 CYS A CA 1
ATOM 2956 C C . CYS A 1 392 ? 55.424 33.282 44.166 1.00 22.92 392 CYS A C 1
ATOM 2957 O O . CYS A 1 392 ? 55.312 34.483 43.942 1.00 22.21 392 CYS A O 1
ATOM 2960 N N . PRO A 1 393 ? 54.363 32.546 44.562 1.00 22.93 393 PRO A N 1
ATOM 2961 C CA . PRO A 1 393 ? 53.072 33.215 44.780 1.00 25.00 393 PRO A CA 1
ATOM 2962 C C . PRO A 1 393 ? 53.136 34.098 46.055 1.00 25.42 393 PRO A C 1
ATOM 2963 O O . PRO A 1 393 ? 53.932 33.823 46.960 1.00 24.13 393 PRO A O 1
ATOM 2967 N N . ILE A 1 394 ? 52.277 35.109 46.141 1.00 25.17 394 ILE A N 1
ATOM 2968 C CA . ILE A 1 394 ? 52.241 36.002 47.303 1.00 25.95 394 ILE A CA 1
ATOM 2969 C C . ILE A 1 394 ? 52.200 35.285 48.679 1.00 27.18 394 ILE A C 1
ATOM 2970 O O . ILE A 1 394 ? 52.913 35.675 49.618 1.00 24.65 394 ILE A O 1
ATOM 2975 N N . GLU A 1 395 ? 51.373 34.240 48.803 1.00 26.67 395 GLU A N 1
ATOM 2976 C CA . GLU A 1 395 ? 51.236 33.535 50.066 1.00 27.54 395 GLU A CA 1
ATOM 2977 C C . GLU A 1 395 ? 52.496 32.836 50.571 1.00 25.86 395 GLU A C 1
ATOM 2978 O O . GLU A 1 395 ? 52.607 32.624 51.755 1.00 24.23 395 GLU A O 1
ATOM 2984 N N . ARG A 1 396 ? 53.434 32.472 49.691 1.00 24.58 396 ARG A N 1
ATOM 2985 C CA . ARG A 1 396 ? 54.669 31.819 50.116 1.00 23.42 396 ARG A CA 1
ATOM 2986 C C . ARG A 1 396 ? 55.737 32.793 50.665 1.00 22.82 396 ARG A C 1
ATOM 2987 O O . ARG A 1 396 ? 56.719 32.359 51.272 1.00 21.18 396 ARG A O 1
ATOM 2995 N N . ALA A 1 397 ? 55.543 34.090 50.459 1.00 20.71 397 ALA A N 1
ATOM 2996 C CA . ALA A 1 397 ? 56.483 35.126 51.013 1.00 21.30 397 ALA A CA 1
ATOM 2997 C C . ALA A 1 397 ? 57.959 34.729 50.880 1.00 20.42 397 ALA A C 1
ATOM 2998 O O . ALA A 1 397 ? 58.752 34.754 51.856 1.00 17.88 397 ALA A O 1
ATOM 3000 N N . VAL A 1 398 ? 58.355 34.432 49.643 1.00 18.80 398 VAL A N 1
ATOM 3001 C CA . VAL A 1 398 ? 59.714 33.932 49.381 1.00 17.77 398 VAL A CA 1
ATOM 3002 C C . VAL A 1 398 ? 60.898 34.892 49.621 1.00 17.52 398 VAL A C 1
ATOM 3003 O O . VAL A 1 398 ? 61.036 35.907 48.916 1.00 16.33 398 VAL A O 1
ATOM 3007 N N . ASN A 1 399 ? 61.754 34.542 50.590 1.00 16.23 399 ASN A N 1
ATOM 3008 C CA . ASN A 1 399 ? 62.982 35.290 50.900 1.00 16.60 399 ASN A CA 1
ATOM 3009 C C . ASN A 1 399 ? 64.193 34.433 50.497 1.00 16.02 399 ASN A C 1
ATOM 3010 O O . ASN A 1 399 ? 65.315 34.967 50.345 1.00 16.31 399 ASN A O 1
ATOM 3015 N N . GLY A 1 400 ? 63.993 33.102 50.368 1.00 16.11 400 GLY A N 1
ATOM 3016 C CA . GLY A 1 400 ? 65.082 32.225 49.955 1.00 16.08 400 GLY A CA 1
ATOM 3017 C C . GLY A 1 400 ? 64.604 31.284 48.837 1.00 17.56 400 GLY A C 1
ATOM 3018 O O . GLY A 1 400 ? 63.678 30.495 49.046 1.00 17.48 400 GLY A O 1
ATOM 3019 N N . LEU A 1 401 ? 65.251 31.339 47.670 1.00 16.52 401 LEU A N 1
ATOM 3020 C CA . LEU A 1 401 ? 64.855 30.533 46.490 1.00 17.40 401 LEU A CA 1
ATOM 3021 C C . LEU A 1 401 ? 65.962 29.540 46.040 1.00 17.73 401 LEU A C 1
ATOM 3022 O O . LEU A 1 401 ? 67.083 29.955 45.635 1.00 15.10 401 LEU A O 1
ATOM 3027 N N . TRP A 1 402 ? 65.659 28.243 46.108 1.00 16.63 402 TRP A N 1
ATOM 3028 C CA . TRP A 1 402 ? 66.652 27.203 45.754 1.00 18.12 402 TRP A CA 1
ATOM 3029 C C . TRP A 1 402 ? 66.537 26.904 44.249 1.00 18.87 402 TRP A C 1
ATOM 3030 O O . TRP A 1 402 ? 65.430 26.692 43.775 1.00 19.22 402 TRP A O 1
ATOM 3041 N N . VAL A 1 403 ? 67.666 26.910 43.527 1.00 18.03 403 VAL A N 1
ATOM 3042 C CA . VAL A 1 403 ? 67.683 26.647 42.051 1.00 18.27 403 VAL A CA 1
ATOM 3043 C C . VAL A 1 403 ? 68.661 25.486 41.758 1.00 18.00 403 VAL A C 1
ATOM 3044 O O . VAL A 1 403 ? 69.864 25.633 41.945 1.00 17.29 403 VAL A O 1
ATOM 3048 N N . PHE A 1 404 ? 68.143 24.323 41.323 1.00 17.08 404 PHE A N 1
ATOM 3049 C CA . PHE A 1 404 ? 68.984 23.164 41.030 1.00 16.52 404 PHE A CA 1
ATOM 3050 C C . PHE A 1 404 ? 68.215 22.149 40.137 1.00 17.28 404 PHE A C 1
ATOM 3051 O O . PHE A 1 404 ? 67.008 22.308 39.928 1.00 16.00 404 PHE A O 1
ATOM 3059 N N . ASP A 1 405 ? 68.907 21.122 39.623 1.00 16.64 405 ASP A N 1
ATOM 3060 C CA . ASP A 1 405 ? 68.206 20.131 38.763 1.00 17.28 405 ASP A CA 1
ATOM 3061 C C . ASP A 1 405 ? 67.486 19.033 39.590 1.00 18.10 405 ASP A C 1
ATOM 3062 O O . ASP A 1 405 ? 68.075 18.018 39.920 1.00 18.74 405 ASP A O 1
ATOM 3067 N N . ARG A 1 406 ? 66.233 19.296 39.940 1.00 20.61 406 ARG A N 1
ATOM 3068 C CA . ARG A 1 406 ? 65.409 18.345 40.693 1.00 21.37 406 ARG A CA 1
ATOM 3069 C C . ARG A 1 406 ? 65.355 17.021 39.910 1.00 22.07 406 ARG A C 1
ATOM 3070 O O . ARG A 1 406 ? 65.049 17.006 38.692 1.00 20.52 406 ARG A O 1
ATOM 3078 N N . GLY A 1 407 ? 65.674 15.932 40.606 1.00 22.13 407 GLY A N 1
ATOM 3079 C CA . GLY A 1 407 ? 65.656 14.606 39.992 1.00 24.30 407 GLY A CA 1
ATOM 3080 C C . GLY A 1 407 ? 66.953 14.208 39.295 1.00 25.30 407 GLY A C 1
ATOM 3081 O O . GLY A 1 407 ? 67.099 13.039 38.887 1.00 25.41 407 GLY A O 1
ATOM 3082 N N . ALA A 1 408 ? 67.882 15.164 39.144 1.00 23.68 408 ALA A N 1
ATOM 3083 C CA . ALA A 1 408 ? 69.164 14.960 38.465 1.00 24.44 408 ALA A CA 1
ATOM 3084 C C . ALA A 1 408 ? 68.966 14.240 37.126 1.00 24.42 408 ALA A C 1
ATOM 3085 O O . ALA A 1 408 ? 69.746 13.326 36.789 1.00 23.90 408 ALA A O 1
ATOM 3087 N N . ASP A 1 409 ? 67.931 14.643 36.390 1.00 23.39 409 ASP A N 1
ATOM 3088 C CA . ASP A 1 409 ? 67.592 14.039 35.078 1.00 23.97 409 ASP A CA 1
ATOM 3089 C C . ASP A 1 409 ? 67.962 14.840 33.815 1.00 24.55 409 ASP A C 1
ATOM 3090 O O . ASP A 1 409 ? 67.655 14.409 32.683 1.00 23.96 409 ASP A O 1
ATOM 3095 N N . GLY A 1 410 ? 68.637 15.985 33.986 1.00 22.98 410 GLY A N 1
ATOM 3096 C CA . GLY A 1 410 ? 69.022 16.784 32.824 1.00 20.88 410 GLY A CA 1
ATOM 3097 C C . GLY A 1 410 ? 67.872 17.527 32.170 1.00 19.81 410 GLY A C 1
ATOM 3098 O O . GLY A 1 410 ? 68.004 18.009 31.030 1.00 22.33 410 GLY A O 1
ATOM 3099 N N . LYS A 1 411 ? 66.739 17.617 32.857 1.00 18.34 411 LYS A N 1
ATOM 3100 C CA . LYS A 1 411 ? 65.588 18.316 32.315 1.00 20.92 411 LYS A CA 1
ATOM 3101 C C . LYS A 1 411 ? 65.106 19.473 33.191 1.00 20.99 411 LYS A C 1
ATOM 3102 O O . LYS A 1 411 ? 64.890 19.293 34.402 1.00 20.84 411 LYS A O 1
ATOM 3108 N N . SER A 1 412 ? 64.911 20.644 32.583 1.00 19.75 412 SER A N 1
ATOM 3109 C CA . SER A 1 412 ? 64.408 21.809 33.319 1.00 20.24 412 SER A CA 1
ATOM 3110 C C . SER A 1 412 ? 62.864 21.874 33.300 1.00 23.74 412 SER A C 1
ATOM 3111 O O . SER A 1 412 ? 62.287 22.588 32.470 1.00 27.33 412 SER A O 1
ATOM 3114 N N . ASP A 1 413 ? 62.195 21.165 34.204 1.00 25.90 413 ASP A N 1
ATOM 3115 C CA . ASP A 1 413 ? 60.722 21.166 34.270 1.00 28.52 413 ASP A CA 1
ATOM 3116 C C . ASP A 1 413 ? 60.221 22.284 35.243 1.00 29.99 413 ASP A C 1
ATOM 3117 O O . ASP A 1 413 ? 59.802 22.009 36.370 1.00 28.00 413 ASP A O 1
ATOM 3122 N N . LEU A 1 414 ? 60.230 23.541 34.793 1.00 29.72 414 LEU A N 1
ATOM 3123 C CA . LEU A 1 414 ? 59.825 24.630 35.662 1.00 31.96 414 LEU A CA 1
ATOM 3124 C C . LEU A 1 414 ? 58.401 24.582 36.114 1.00 33.32 414 LEU A C 1
ATOM 3125 O O . LEU A 1 414 ? 58.113 25.075 37.199 1.00 33.72 414 LEU A O 1
ATOM 3130 N N . ASP A 1 415 ? 57.502 23.986 35.324 1.00 33.48 415 ASP A N 1
ATOM 3131 C CA . ASP A 1 415 ? 56.100 23.930 35.743 1.00 36.21 415 ASP A CA 1
ATOM 3132 C C . ASP A 1 415 ? 55.681 22.849 36.737 1.00 36.12 415 ASP A C 1
ATOM 3133 O O . ASP A 1 415 ? 54.539 22.832 37.166 1.00 36.78 415 ASP A O 1
ATOM 3138 N N . ARG A 1 416 ? 56.585 21.947 37.087 1.00 36.57 416 ARG A N 1
ATOM 3139 C CA . ARG A 1 416 ? 56.292 20.901 38.067 1.00 36.72 416 ARG A CA 1
ATOM 3140 C C . ARG A 1 416 ? 56.927 21.384 39.380 1.00 36.22 416 ARG A C 1
ATOM 3141 O O . ARG A 1 416 ? 58.158 21.433 39.486 1.00 32.49 416 ARG A O 1
ATOM 3149 N N . GLU A 1 417 ? 56.101 21.731 40.373 1.00 36.96 417 GLU A N 1
ATOM 3150 C CA . GLU A 1 417 ? 56.632 22.227 41.651 1.00 37.42 417 GLU A CA 1
ATOM 3151 C C . GLU A 1 417 ? 57.511 21.202 42.373 1.00 35.76 417 GLU A C 1
ATOM 3152 O O . GLU A 1 417 ? 57.283 19.995 42.287 1.00 33.90 417 GLU A O 1
ATOM 3158 N N . VAL A 1 418 ? 58.532 21.704 43.069 1.00 34.45 418 VAL A N 1
ATOM 3159 C CA . VAL A 1 418 ? 59.457 20.877 43.860 1.00 33.16 418 VAL A CA 1
ATOM 3160 C C . VAL A 1 418 ? 58.809 20.730 45.253 1.00 34.61 418 VAL A C 1
ATOM 3161 O O . VAL A 1 418 ? 59.029 21.544 46.162 1.00 33.68 418 VAL A O 1
ATOM 3165 N N . VAL A 1 419 ? 57.995 19.688 45.387 1.00 35.10 419 VAL A N 1
ATOM 3166 C CA . VAL A 1 419 ? 57.216 19.394 46.596 1.00 37.07 419 VAL A CA 1
ATOM 3167 C C . VAL A 1 419 ? 57.906 19.399 47.975 1.00 36.93 419 VAL A C 1
ATOM 3168 O O . VAL A 1 419 ? 57.299 19.827 48.969 1.00 37.23 419 VAL A O 1
ATOM 3172 N N . ARG A 1 420 ? 59.160 18.970 48.041 1.00 36.46 420 ARG A N 1
ATOM 3173 C CA . ARG A 1 420 ? 59.870 18.911 49.327 1.00 37.67 420 ARG A CA 1
ATOM 3174 C C . ARG A 1 420 ? 60.002 20.263 50.049 1.00 38.70 420 ARG A C 1
ATOM 3175 O O . ARG A 1 420 ? 60.114 20.292 51.282 1.00 38.60 420 ARG A O 1
ATOM 3183 N N . TYR A 1 421 ? 59.994 21.374 49.303 1.00 39.77 421 TYR A N 1
ATOM 3184 C CA . TYR A 1 421 ? 60.117 22.706 49.917 1.00 41.90 421 TYR A CA 1
ATOM 3185 C C . TYR A 1 421 ? 58.784 23.368 50.266 1.00 44.29 421 TYR A C 1
ATOM 3186 O O . TYR A 1 421 ? 58.757 24.473 50.822 1.00 45.88 421 TYR A O 1
ATOM 3195 N N . SER A 1 422 ? 57.680 22.695 49.968 1.00 46.44 422 SER A N 1
ATOM 3196 C CA . SER A 1 422 ? 56.370 23.265 50.260 1.00 48.65 422 SER A CA 1
ATOM 3197 C C . SER A 1 422 ? 56.140 23.384 51.762 1.00 49.14 422 SER A C 1
ATOM 3198 O O . SER A 1 422 ? 55.278 24.140 52.201 1.00 50.31 422 SER A O 1
ATOM 3201 N N . ILE A 1 423 ? 56.931 22.648 52.537 1.00 49.53 423 ILE A N 1
ATOM 3202 C CA . ILE A 1 423 ? 56.834 22.634 53.994 1.00 49.54 423 ILE A CA 1
ATOM 3203 C C . ILE A 1 423 ? 57.816 23.584 54.736 1.00 49.10 423 ILE A C 1
ATOM 3204 O O . ILE A 1 423 ? 57.779 23.684 55.977 1.00 49.09 423 ILE A O 1
ATOM 3209 N N . MET A 1 424 ? 58.678 24.280 53.995 1.00 46.97 424 MET A N 1
ATOM 3210 C CA . MET A 1 424 ? 59.649 25.196 54.611 1.00 45.09 424 MET A CA 1
ATOM 3211 C C . MET A 1 424 ? 59.160 26.660 54.642 1.00 42.28 424 MET A C 1
ATOM 3212 O O . MET A 1 424 ? 58.722 27.193 53.637 1.00 43.04 424 MET A O 1
ATOM 3217 N N . PRO A 1 425 ? 59.265 27.342 55.798 1.00 39.96 425 PRO A N 1
ATOM 3218 C CA . PRO A 1 425 ? 58.794 28.740 55.869 1.00 35.68 425 PRO A CA 1
ATOM 3219 C C . PRO A 1 425 ? 59.659 29.721 55.070 1.00 29.71 425 PRO A C 1
ATOM 3220 O O . PRO A 1 425 ? 60.880 29.585 55.079 1.00 30.43 425 PRO A O 1
ATOM 3224 N N . PHE A 1 426 ? 59.025 30.676 54.379 1.00 25.54 426 PHE A N 1
ATOM 3225 C CA . PHE A 1 426 ? 59.732 31.715 53.580 1.00 23.93 426 PHE A CA 1
ATOM 3226 C C . PHE A 1 426 ? 60.619 31.212 52.426 1.00 22.96 426 PHE A C 1
ATOM 3227 O O . PHE A 1 426 ? 61.466 31.973 51.929 1.00 19.64 426 PHE A O 1
ATOM 3235 N N . MET A 1 427 ? 60.441 29.964 51.997 1.00 21.98 427 MET A N 1
ATOM 3236 C CA . MET A 1 427 ? 61.294 29.392 50.930 1.00 20.69 427 MET A CA 1
ATOM 3237 C C . MET A 1 427 ? 60.504 28.762 49.779 1.00 20.73 427 MET A C 1
ATOM 3238 O O . MET A 1 427 ? 59.340 28.384 49.953 1.00 19.85 427 MET A O 1
ATOM 3243 N N . SER A 1 428 ? 61.146 28.633 48.613 1.00 20.08 428 SER A N 1
ATOM 3244 C CA . SER A 1 428 ? 60.526 27.933 47.473 1.00 18.68 428 SER A CA 1
ATOM 3245 C C . SER A 1 428 ? 61.685 27.351 46.652 1.00 18.69 428 SER A C 1
ATOM 3246 O O . SER A 1 428 ? 62.846 27.485 47.046 1.00 16.50 428 SER A O 1
ATOM 3249 N N . ALA A 1 429 ? 61.393 26.692 45.521 1.00 19.11 429 ALA A N 1
ATOM 3250 C CA . ALA A 1 429 ? 62.472 26.143 44.708 1.00 17.08 429 ALA A CA 1
ATOM 3251 C C . ALA A 1 429 ? 62.075 26.033 43.216 1.00 18.10 429 ALA A C 1
ATOM 3252 O O . ALA A 1 429 ? 60.867 25.892 42.894 1.00 16.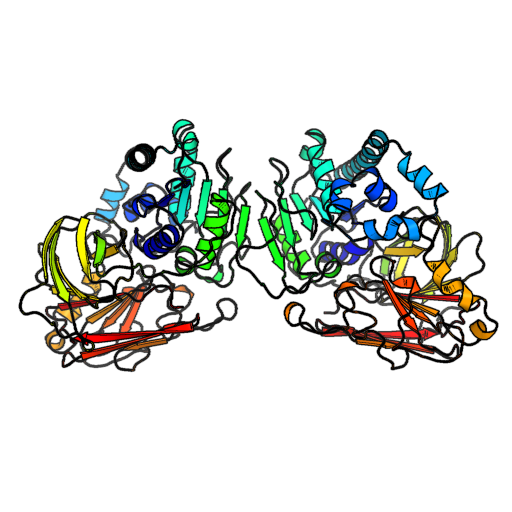70 429 ALA A O 1
ATOM 3254 N N . ALA A 1 430 ? 63.080 26.082 42.339 1.00 17.21 430 ALA A N 1
ATOM 3255 C CA . ALA A 1 430 ? 62.873 25.999 40.868 1.00 18.00 430 ALA A CA 1
ATOM 3256 C C . ALA A 1 430 ? 63.752 24.899 40.221 1.00 18.99 430 ALA A C 1
ATOM 3257 O O . ALA A 1 430 ? 64.968 24.815 40.486 1.00 17.66 430 ALA A O 1
ATOM 3259 N N . ASP A 1 431 ? 63.133 24.047 39.393 1.00 17.86 431 ASP A N 1
ATOM 3260 C CA . ASP A 1 431 ? 63.859 22.953 38.710 1.00 18.57 431 ASP A CA 1
ATOM 3261 C C . ASP A 1 431 ? 64.488 23.500 37.416 1.00 17.89 431 ASP A C 1
ATOM 3262 O O . ASP A 1 431 ? 63.829 23.502 36.368 1.00 18.60 431 ASP A O 1
ATOM 3267 N N . LEU A 1 432 ? 65.736 23.943 37.497 1.00 16.67 432 LEU A N 1
ATOM 3268 C CA . LEU A 1 432 ? 66.489 24.522 36.347 1.00 17.19 432 LEU A CA 1
ATOM 3269 C C . LEU A 1 432 ? 67.898 23.913 36.199 1.00 18.89 432 LEU A C 1
ATOM 3270 O O . LEU A 1 432 ? 68.692 23.887 37.157 1.00 18.74 432 LEU A O 1
ATOM 3275 N N . VAL A 1 433 ? 68.209 23.384 35.006 1.00 15.61 433 VAL A N 1
ATOM 3276 C CA . VAL A 1 433 ? 69.536 22.836 34.736 1.00 14.80 433 VAL A CA 1
ATOM 3277 C C . VAL A 1 433 ? 70.487 24.011 34.474 1.00 15.80 433 VAL A C 1
ATOM 3278 O O . VAL A 1 433 ? 70.251 24.805 33.561 1.00 14.87 433 VAL A O 1
ATOM 3282 N N . VAL A 1 434 ? 71.540 24.124 35.284 1.00 14.87 434 VAL A N 1
ATOM 3283 C CA . VAL A 1 434 ? 72.563 25.179 35.181 1.00 18.04 434 VAL A CA 1
ATOM 3284 C C . VAL A 1 434 ? 73.894 24.449 34.915 1.00 17.10 434 VAL A C 1
ATOM 3285 O O . VAL A 1 434 ? 74.501 23.893 35.849 1.00 18.07 434 VAL A O 1
ATOM 3289 N N . PRO A 1 435 ? 74.365 24.404 33.638 1.00 18.46 435 PRO A N 1
ATOM 3290 C CA . PRO A 1 435 ? 75.625 23.695 33.334 1.00 19.62 435 PRO A CA 1
ATOM 3291 C C . PRO A 1 435 ? 76.860 24.155 34.102 1.00 20.02 435 PRO A C 1
ATOM 3292 O O . PRO A 1 435 ? 77.126 25.353 34.188 1.00 19.52 435 PRO A O 1
ATOM 3296 N N . ALA A 1 436 ? 77.627 23.200 34.630 1.00 18.09 436 ALA A N 1
ATOM 3297 C CA . ALA A 1 436 ? 78.815 23.581 35.392 1.00 20.00 436 ALA A CA 1
ATOM 3298 C C . ALA A 1 436 ? 80.044 23.833 34.522 1.00 21.80 436 ALA A C 1
ATOM 3299 O O . ALA A 1 436 ? 81.070 23.190 34.689 1.00 21.48 436 ALA A O 1
ATOM 3301 N N . GLU A 1 437 ? 79.927 24.798 33.612 1.00 23.29 437 GLU A N 1
ATOM 3302 C CA . GLU A 1 437 ? 81.025 25.176 32.712 1.00 24.72 437 GLU A CA 1
ATOM 3303 C C . GLU A 1 437 ? 80.936 26.685 32.529 1.00 24.06 437 GLU A C 1
ATOM 3304 O O . GLU A 1 437 ? 79.841 27.234 32.383 1.00 23.88 437 GLU A O 1
ATOM 3310 N N . GLY A 1 438 ? 82.092 27.351 32.554 1.00 23.13 438 GLY A N 1
ATOM 3311 C CA . GLY A 1 438 ? 82.114 28.781 32.374 1.00 22.62 438 GLY A CA 1
ATOM 3312 C C . GLY A 1 438 ? 81.543 29.565 33.557 1.00 20.83 438 GLY A C 1
ATOM 3313 O O . GLY A 1 438 ? 81.977 29.371 34.693 1.00 19.74 438 GLY A O 1
ATOM 3314 N N . THR A 1 439 ? 80.586 30.445 33.277 1.00 21.45 439 THR A N 1
ATOM 3315 C CA . THR A 1 439 ? 79.976 31.296 34.310 1.00 20.86 439 THR A CA 1
ATOM 3316 C C . THR A 1 439 ? 78.467 31.166 34.366 1.00 21.77 439 THR A C 1
ATOM 3317 O O . THR A 1 439 ? 77.851 30.531 33.490 1.00 21.11 439 THR A O 1
ATOM 3321 N N . ILE A 1 440 ? 77.879 31.741 35.419 1.00 18.11 440 ILE A N 1
ATOM 3322 C CA . ILE A 1 440 ? 76.432 31.779 35.597 1.00 17.95 440 ILE A CA 1
ATOM 3323 C C . ILE A 1 440 ? 76.083 33.267 35.608 1.00 17.26 440 ILE A C 1
ATOM 3324 O O . ILE A 1 440 ? 76.770 34.042 36.276 1.00 16.54 440 ILE A O 1
ATOM 3329 N N . SER A 1 441 ? 75.039 33.655 34.882 1.00 16.86 441 SER A N 1
ATOM 3330 C CA . SER A 1 441 ? 74.543 35.050 34.839 1.00 21.10 441 SER A CA 1
ATOM 3331 C C . SER A 1 441 ? 73.293 35.146 35.740 1.00 20.00 441 SER A C 1
ATOM 3332 O O . SER A 1 441 ? 72.394 34.304 35.604 1.00 21.09 441 SER A O 1
ATOM 3335 N N . ILE A 1 442 ? 73.215 36.138 36.646 1.00 20.55 442 ILE A N 1
ATOM 3336 C CA . ILE A 1 442 ? 72.039 36.300 37.512 1.00 22.56 442 ILE A CA 1
ATOM 3337 C C . ILE A 1 442 ? 71.579 37.772 37.502 1.00 23.16 442 ILE A C 1
ATOM 3338 O O . ILE A 1 442 ? 72.387 38.679 37.692 1.00 24.42 442 ILE A O 1
ATOM 3343 N N . ALA A 1 443 ? 70.294 38.016 37.257 1.00 23.32 443 ALA A N 1
ATOM 3344 C CA . ALA A 1 443 ? 69.803 39.404 37.195 1.00 24.73 443 ALA A CA 1
ATOM 3345 C C . ALA A 1 443 ? 68.429 39.573 37.832 1.00 25.49 443 ALA A C 1
ATOM 3346 O O . ALA A 1 443 ? 67.548 38.712 37.652 1.00 26.99 443 ALA A O 1
ATOM 3348 N N . VAL A 1 444 ? 68.245 40.659 38.582 1.00 22.33 444 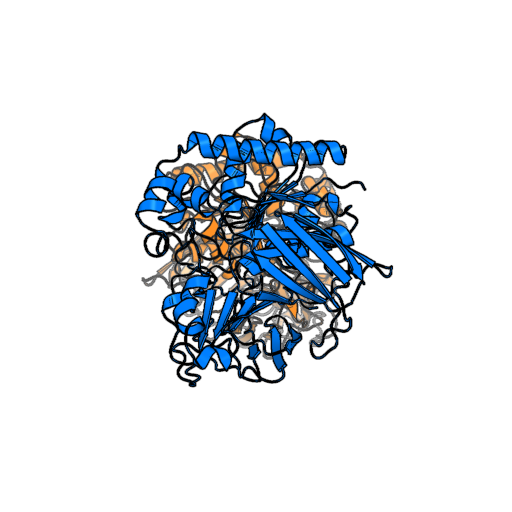VAL A N 1
ATOM 3349 C CA . VAL A 1 444 ? 66.967 40.910 39.189 1.00 21.84 444 VAL A CA 1
ATOM 3350 C C . VAL A 1 444 ? 66.439 42.286 38.752 1.00 22.90 444 VAL A C 1
ATOM 3351 O O . VAL A 1 444 ? 67.227 43.254 38.607 1.00 21.86 444 VAL A O 1
ATOM 3355 N N . LYS A 1 445 ? 65.129 42.329 38.454 1.00 21.57 445 LYS A N 1
ATOM 3356 C CA . LYS A 1 445 ? 64.419 43.582 38.129 1.00 22.68 445 LYS A CA 1
ATOM 3357 C C . LYS A 1 445 ? 63.374 43.714 39.264 1.00 19.77 445 LYS A C 1
ATOM 3358 O O . LYS A 1 445 ? 62.434 42.943 39.316 1.00 20.19 445 LYS A O 1
ATOM 3364 N N . SER A 1 446 ? 63.548 44.683 40.152 1.00 19.59 446 SER A N 1
ATOM 3365 C CA . SER A 1 446 ? 62.667 44.830 41.326 1.00 19.57 446 SER A CA 1
ATOM 3366 C C . SER A 1 446 ? 61.288 45.401 41.075 1.00 21.17 446 SER A C 1
ATOM 3367 O O . SER A 1 446 ? 61.130 46.319 40.234 1.00 20.39 446 SER A O 1
ATOM 3370 N N . ARG A 1 447 ? 60.306 44.894 41.834 1.00 19.47 447 ARG A N 1
ATOM 3371 C CA . ARG A 1 447 ? 58.925 45.379 41.716 1.00 21.81 447 ARG A CA 1
ATOM 3372 C C . ARG A 1 447 ? 58.836 46.830 42.142 1.00 24.18 447 ARG A C 1
ATOM 3373 O O . ARG A 1 447 ? 57.886 47.518 41.771 1.00 24.69 447 ARG A O 1
ATOM 3381 N N . THR A 1 448 ? 59.800 47.313 42.915 1.00 23.72 448 THR A N 1
ATOM 3382 C CA . THR A 1 448 ? 59.736 48.717 43.292 1.00 27.06 448 THR A CA 1
ATOM 3383 C C . THR A 1 448 ? 60.633 49.576 42.392 1.00 28.08 448 THR A C 1
ATOM 3384 O O . THR A 1 448 ? 60.788 50.777 42.631 1.00 28.23 448 THR A O 1
ATOM 3388 N N . GLY A 1 449 ? 61.206 48.961 41.346 1.00 27.69 449 GLY A N 1
ATOM 3389 C CA . GLY A 1 449 ? 62.050 49.704 40.404 1.00 28.71 449 GLY A CA 1
ATOM 3390 C C . GLY A 1 449 ? 63.568 49.530 40.480 1.00 28.05 449 GLY A C 1
ATOM 3391 O O . GLY A 1 449 ? 64.142 49.387 41.561 1.00 28.14 449 GLY A O 1
ATOM 3392 N N . GLY A 1 450 ? 64.255 49.547 39.337 1.00 27.95 450 GLY A N 1
ATOM 3393 C CA . GLY A 1 450 ? 65.715 49.392 39.411 1.00 26.95 450 GLY A CA 1
ATOM 3394 C C . GLY A 1 450 ? 66.144 47.935 39.225 1.00 26.86 450 GLY A C 1
ATOM 3395 O O . GLY A 1 450 ? 65.278 47.032 39.256 1.00 23.95 450 GLY A O 1
ATOM 3396 N N . GLU A 1 451 ? 67.443 47.715 38.995 1.00 25.20 451 GLU A N 1
ATOM 3397 C CA . GLU A 1 451 ? 67.975 46.366 38.759 1.00 25.56 451 GLU A CA 1
ATOM 3398 C C . GLU A 1 451 ? 69.388 46.095 39.296 1.00 23.14 451 GLU A C 1
ATOM 3399 O O . GLU A 1 451 ? 70.196 47.041 39.519 1.00 20.44 451 GLU A O 1
ATOM 3405 N N . GLU A 1 452 ? 69.700 44.809 39.500 1.00 19.34 452 GLU A N 1
ATOM 3406 C CA . GLU A 1 452 ? 71.010 44.391 40.041 1.00 20.08 452 GLU A CA 1
ATOM 3407 C C . GLU A 1 452 ? 71.433 43.091 39.328 1.00 20.06 452 GLU A C 1
ATOM 3408 O O . GLU A 1 452 ? 70.587 42.229 39.105 1.00 20.86 452 GLU A O 1
ATOM 3414 N N . SER A 1 453 ? 72.703 42.965 38.953 1.00 20.60 453 SER A N 1
ATOM 3415 C CA . SER A 1 453 ? 73.175 41.749 38.265 1.00 21.65 453 SER A CA 1
ATOM 3416 C C . SER A 1 453 ? 74.526 41.261 38.759 1.00 21.89 453 SER A C 1
ATOM 3417 O O . SER A 1 453 ? 75.370 42.065 39.216 1.00 19.44 453 SER A O 1
ATOM 3420 N N . PHE A 1 454 ? 74.732 39.940 38.622 1.00 19.04 454 PHE A N 1
ATOM 3421 C CA . PHE A 1 454 ? 75.953 39.237 39.016 1.00 20.66 454 PHE A CA 1
ATOM 3422 C C . PHE A 1 454 ? 76.415 38.236 37.920 1.00 19.60 454 PHE A C 1
ATOM 3423 O O . PHE A 1 454 ? 75.577 37.676 37.223 1.00 20.73 454 PHE A O 1
ATOM 3431 N N . THR A 1 455 ? 77.729 38.022 37.817 1.00 18.03 455 THR A N 1
ATOM 3432 C CA . THR A 1 455 ? 78.315 37.004 36.961 1.00 17.66 455 THR A CA 1
ATOM 3433 C C . THR A 1 455 ? 79.339 36.278 37.870 1.00 17.50 455 THR A C 1
ATOM 3434 O O . THR A 1 455 ? 80.268 36.907 38.366 1.00 17.61 455 THR A O 1
ATOM 3438 N N . ILE A 1 456 ? 79.177 34.962 38.072 1.00 18.30 456 ILE A N 1
ATOM 3439 C CA . ILE A 1 456 ? 80.091 34.200 38.952 1.00 17.86 456 ILE A CA 1
ATOM 3440 C C . ILE A 1 456 ? 80.528 32.855 38.317 1.00 18.28 456 ILE A C 1
ATOM 3441 O O . ILE A 1 456 ? 79.936 32.432 37.313 1.00 17.98 456 ILE A O 1
ATOM 3446 N N . PRO A 1 457 ? 81.556 32.175 38.866 1.00 18.24 457 PRO A N 1
ATOM 3447 C CA . PRO A 1 457 ? 81.943 30.879 38.249 1.00 17.60 457 PRO A CA 1
ATOM 3448 C C . PRO A 1 457 ? 80.850 29.808 38.465 1.00 18.60 457 PRO A C 1
ATOM 3449 O O . PRO A 1 457 ? 80.162 29.790 39.507 1.00 16.90 457 PRO A O 1
ATOM 3453 N N . ALA A 1 458 ? 80.688 28.906 37.485 1.00 18.92 458 ALA A N 1
ATOM 3454 C CA . ALA A 1 458 ? 79.679 27.839 37.578 1.00 19.03 458 ALA A CA 1
ATOM 3455 C C . ALA A 1 458 ? 80.231 26.599 38.333 1.00 19.47 458 ALA A C 1
ATOM 3456 O O . ALA A 1 458 ? 80.441 25.535 37.726 1.00 18.80 458 ALA A O 1
ATOM 3458 N N . TRP A 1 459 ? 80.452 26.741 39.648 1.00 17.38 459 TRP A N 1
ATOM 3459 C CA . TRP A 1 459 ? 81.011 25.673 40.499 1.00 17.73 459 TRP A CA 1
ATOM 3460 C C . TRP A 1 459 ? 80.126 24.390 40.432 1.00 18.22 459 TRP A C 1
ATOM 3461 O O . TRP A 1 459 ? 78.887 24.489 40.444 1.00 17.80 459 TRP A O 1
ATOM 3472 N N . SER A 1 460 ? 80.740 23.204 40.387 1.00 19.47 460 SER A N 1
ATOM 3473 C CA . SER A 1 460 ? 79.931 21.973 40.317 1.00 20.02 460 SER A CA 1
ATOM 3474 C C . SER A 1 460 ? 79.321 21.536 41.661 1.00 19.50 460 SER A C 1
ATOM 3475 O O . SER A 1 460 ? 79.969 21.627 42.702 1.00 20.14 460 SER A O 1
ATOM 3478 N N . ALA A 1 461 ? 78.080 21.035 41.617 1.00 19.28 461 ALA A N 1
ATOM 3479 C CA . ALA A 1 461 ? 77.353 20.661 42.836 1.00 20.81 461 ALA A CA 1
ATOM 3480 C C . ALA A 1 461 ? 77.843 19.462 43.624 1.00 22.13 461 ALA A C 1
ATOM 3481 O O . ALA A 1 461 ? 77.464 19.300 44.782 1.00 21.59 461 ALA A O 1
ATOM 3483 N N . ASP A 1 462 ? 78.656 18.599 43.023 1.00 23.75 462 ASP A N 1
ATOM 3484 C CA . ASP A 1 462 ? 79.138 17.433 43.782 1.00 24.28 462 ASP A CA 1
ATOM 3485 C C . ASP A 1 462 ? 80.068 17.879 44.947 1.00 25.64 462 ASP A C 1
ATOM 3486 O O . ASP A 1 462 ? 80.104 17.237 46.012 1.00 24.62 462 ASP A O 1
ATOM 3491 N N . ARG A 1 463 ? 80.797 18.979 44.766 1.00 23.28 463 ARG A N 1
ATOM 3492 C CA . ARG A 1 463 ? 81.714 19.443 45.813 1.00 22.20 463 ARG A CA 1
ATOM 3493 C C . ARG A 1 463 ? 81.533 20.890 46.300 1.00 20.82 463 ARG A C 1
ATOM 3494 O O . ARG A 1 463 ? 82.211 21.303 47.262 1.00 19.52 463 ARG A O 1
ATOM 3502 N N . HIS A 1 464 ? 80.671 21.653 45.624 1.00 18.96 464 HIS A N 1
ATOM 3503 C CA . HIS A 1 464 ? 80.477 23.099 45.930 1.00 18.01 464 HIS A CA 1
ATOM 3504 C C . HIS A 1 464 ? 79.007 23.534 46.113 1.00 16.63 464 HIS A C 1
ATOM 3505 O O . HIS A 1 464 ? 78.084 22.980 45.481 1.00 17.40 464 HIS A O 1
ATOM 3512 N N . SER A 1 465 ? 78.788 24.558 46.950 1.00 16.64 465 SER A N 1
ATOM 3513 C CA . SER A 1 465 ? 77.461 25.155 47.179 1.00 18.87 465 SER A CA 1
ATOM 3514 C C . SER A 1 465 ? 77.616 26.668 46.953 1.00 17.18 465 SER A C 1
ATOM 3515 O O . SER A 1 465 ? 78.644 27.251 47.353 1.00 17.74 465 SER A O 1
ATOM 3518 N N . ILE A 1 466 ? 76.617 27.293 46.315 1.00 15.69 466 ILE A N 1
ATOM 3519 C CA . ILE A 1 466 ? 76.668 28.722 45.936 1.00 15.40 466 ILE A CA 1
ATOM 3520 C C . ILE A 1 466 ? 75.533 29.507 46.595 1.00 14.27 466 ILE A C 1
ATOM 3521 O O . ILE A 1 466 ? 74.364 29.078 46.513 1.00 13.13 466 ILE A O 1
ATOM 3526 N N . ILE A 1 467 ? 75.855 30.627 47.259 1.00 12.79 467 ILE A N 1
ATOM 3527 C CA . ILE A 1 467 ? 74.820 31.476 47.904 1.00 13.71 467 ILE A CA 1
ATOM 3528 C C . ILE A 1 467 ? 74.983 32.921 47.364 1.00 15.61 467 ILE A C 1
ATOM 3529 O O . ILE A 1 467 ? 76.063 33.470 47.435 1.00 16.47 467 ILE A O 1
ATOM 3534 N N . VAL A 1 468 ? 73.926 33.508 46.794 1.00 14.54 468 VAL A N 1
ATOM 3535 C CA . VAL A 1 468 ? 74.007 34.908 46.277 1.00 15.53 468 VAL A CA 1
ATOM 3536 C C . VAL A 1 468 ? 72.949 35.760 46.998 1.00 15.75 468 VAL A C 1
ATOM 3537 O O . VAL A 1 468 ? 71.748 35.463 46.924 1.00 15.18 468 VAL A O 1
ATOM 3541 N N . GLN A 1 469 ? 73.386 36.827 47.691 1.00 15.40 469 GLN A N 1
ATOM 3542 C CA . GLN A 1 469 ? 72.438 37.690 48.396 1.00 16.18 469 GLN A CA 1
ATOM 3543 C C . GLN A 1 469 ? 72.178 39.008 47.645 1.00 15.97 469 GLN A C 1
ATOM 3544 O O . GLN A 1 469 ? 73.109 39.812 47.428 1.00 15.66 469 GLN A O 1
ATOM 3550 N N . PHE A 1 470 ? 70.927 39.224 47.233 1.00 16.05 470 PHE A N 1
ATOM 3551 C CA . PHE A 1 470 ? 70.547 40.470 46.532 1.00 16.50 470 PHE A CA 1
ATOM 3552 C C . PHE A 1 470 ? 70.345 41.593 47.557 1.00 16.10 470 PHE A C 1
ATOM 3553 O O . PHE A 1 470 ? 69.865 41.357 48.691 1.00 16.76 470 PHE A O 1
ATOM 3561 N N . SER A 1 471 ? 70.649 42.831 47.163 1.00 16.83 471 SER A N 1
ATOM 3562 C CA . SER A 1 471 ? 70.449 43.950 48.082 1.00 18.05 471 SER A CA 1
ATOM 3563 C C . SER A 1 471 ? 68.950 44.147 48.328 1.00 18.57 471 SER A C 1
ATOM 3564 O O . SER A 1 471 ? 68.135 43.966 47.414 1.00 17.55 471 SER A O 1
ATOM 3567 N N . ASP A 1 472 ? 68.572 44.483 49.568 1.00 17.37 472 ASP A N 1
ATOM 3568 C CA . ASP A 1 472 ? 67.156 44.650 49.834 1.00 20.94 472 ASP A CA 1
ATOM 3569 C C . ASP A 1 472 ? 66.520 46.026 49.519 1.00 21.59 472 ASP A C 1
ATOM 3570 O O . ASP A 1 472 ? 65.357 46.263 49.844 1.00 23.46 472 ASP A O 1
ATOM 3575 N N . TYR A 1 473 ? 67.280 46.922 48.914 1.00 21.05 473 TYR A N 1
ATOM 3576 C CA . TYR A 1 473 ? 66.697 48.157 48.402 1.00 24.66 473 TYR A CA 1
ATOM 3577 C C . TYR A 1 473 ? 67.619 48.754 47.353 1.00 25.54 473 TYR A C 1
ATOM 3578 O O . TYR A 1 473 ? 68.789 48.960 47.630 1.00 29.74 473 TYR A O 1
ATOM 3587 N N . ILE A 1 474 ? 67.102 48.993 46.141 1.00 25.66 474 ILE A N 1
ATOM 3588 C CA . ILE A 1 474 ? 67.882 49.614 45.057 1.00 27.37 474 ILE A CA 1
ATOM 3589 C C . ILE A 1 474 ? 67.260 51.020 44.788 1.00 28.96 474 ILE A C 1
ATOM 3590 O O . ILE A 1 474 ? 66.048 51.149 44.575 1.00 29.59 474 ILE A O 1
ATOM 3595 N N . VAL A 1 475 ? 68.077 52.055 44.829 1.00 30.05 475 VAL A N 1
ATOM 3596 C CA . VAL A 1 475 ? 67.582 53.406 44.556 1.00 34.86 475 VAL A CA 1
ATOM 3597 C C . VAL A 1 475 ? 67.643 53.722 43.052 1.00 36.08 475 VAL A C 1
ATOM 3598 O O . VAL A 1 475 ? 66.708 54.448 42.620 1.00 39.36 475 VAL A O 1
ATOM 3602 N N . GLU B 1 20 ? 21.127 44.843 71.985 1.00 43.18 20 GLU B N 1
ATOM 3603 C CA . GLU B 1 20 ? 22.313 45.387 72.703 1.00 42.12 20 GLU B CA 1
ATOM 3604 C C . GLU B 1 20 ? 23.565 45.262 71.829 1.00 39.04 20 GLU B C 1
ATOM 3605 O O . GLU B 1 20 ? 24.678 45.303 72.363 1.00 38.68 20 GLU B O 1
ATOM 3611 N N . ASP B 1 21 ? 23.386 45.095 70.512 1.00 35.88 21 ASP B N 1
ATOM 3612 C CA . ASP B 1 21 ? 24.524 44.969 69.584 1.00 34.21 21 ASP B CA 1
ATOM 3613 C C . ASP B 1 21 ? 25.317 46.280 69.448 1.00 32.73 21 ASP B C 1
ATOM 3614 O O . ASP B 1 21 ? 26.554 46.256 69.337 1.00 32.72 21 ASP B O 1
ATOM 3619 N N . PHE B 1 22 ? 24.611 47.411 69.449 1.00 28.26 22 PHE B N 1
ATOM 3620 C CA . PHE B 1 22 ? 25.259 48.711 69.257 1.00 26.11 22 PHE B CA 1
ATOM 3621 C C . PHE B 1 22 ? 25.067 49.686 70.433 1.00 26.25 22 PHE B C 1
ATOM 3622 O O . PHE B 1 22 ? 24.166 49.508 71.254 1.00 27.91 22 PHE B O 1
ATOM 3630 N N . ARG B 1 23 ? 25.918 50.706 70.517 1.00 23.68 23 ARG B N 1
ATOM 3631 C CA . ARG B 1 23 ? 25.800 51.750 71.550 1.00 23.02 23 ARG B CA 1
ATOM 3632 C C . ARG B 1 23 ? 25.599 53.105 70.780 1.00 22.71 23 ARG B C 1
ATOM 3633 O O . ARG B 1 23 ? 25.902 53.196 69.575 1.00 19.62 23 ARG B O 1
ATOM 3641 N N . PRO B 1 24 ? 25.089 54.143 71.455 1.00 21.62 24 PRO B N 1
ATOM 3642 C CA . PRO B 1 24 ? 24.859 55.445 70.782 1.00 20.64 24 PRO B CA 1
ATOM 3643 C C . PRO B 1 24 ? 26.125 56.163 70.278 1.00 22.37 24 PRO B C 1
ATOM 3644 O O . PRO B 1 24 ? 27.232 55.955 70.817 1.00 19.05 24 PRO B O 1
ATOM 3648 N N . VAL B 1 25 ? 25.932 57.019 69.258 1.00 20.22 25 VAL B N 1
ATOM 3649 C CA . VAL B 1 25 ? 27.030 57.836 68.681 1.00 20.28 25 VAL B CA 1
ATOM 3650 C C . VAL B 1 25 ? 26.578 59.325 68.698 1.00 19.52 25 VAL B C 1
ATOM 3651 O O . VAL B 1 25 ? 25.442 59.599 68.287 1.00 20.15 25 VAL B O 1
ATOM 3655 N N . VAL B 1 26 ? 27.425 60.267 69.173 1.00 17.96 26 VAL B N 1
ATOM 3656 C CA . VAL B 1 26 ? 27.058 61.709 69.194 1.00 17.27 26 VAL B CA 1
ATOM 3657 C C . VAL B 1 26 ? 28.123 62.497 68.368 1.00 17.53 26 VAL B C 1
ATOM 3658 O O . VAL B 1 26 ? 29.329 62.386 68.638 1.00 15.73 26 VAL B O 1
ATOM 3662 N N . PHE B 1 27 ? 27.653 63.291 67.391 1.00 16.03 27 PHE B N 1
ATOM 3663 C CA . PHE B 1 27 ? 28.535 64.061 66.487 1.00 14.84 27 PHE B CA 1
ATOM 3664 C C . PHE B 1 27 ? 28.529 65.548 66.846 1.00 15.26 27 PHE B C 1
ATOM 3665 O O . PHE B 1 27 ? 27.446 66.119 67.100 1.00 16.30 27 PHE B O 1
ATOM 3673 N N . VAL B 1 28 ? 29.719 66.161 66.891 1.00 14.20 28 VAL B N 1
ATOM 3674 C CA . VAL B 1 28 ? 29.881 67.616 67.155 1.00 14.06 28 VAL B CA 1
ATOM 3675 C C . VAL B 1 28 ? 30.586 68.265 65.908 1.00 14.07 28 VAL B C 1
ATOM 3676 O O . VAL B 1 28 ? 31.748 67.956 65.572 1.00 13.25 28 VAL B O 1
ATOM 3680 N N . HIS B 1 29 ? 29.877 69.199 65.267 1.00 13.49 29 HIS B N 1
ATOM 3681 C CA . HIS B 1 29 ? 30.332 69.915 64.060 1.00 13.93 29 HIS B CA 1
ATOM 3682 C C . HIS B 1 29 ? 31.372 70.979 64.288 1.00 13.63 29 HIS B C 1
ATOM 3683 O O . HIS B 1 29 ? 31.685 71.344 65.440 1.00 13.05 29 HIS B O 1
ATOM 3690 N N . GLY B 1 30 ? 31.889 71.540 63.176 1.00 13.82 30 GLY B N 1
ATOM 3691 C CA . GLY B 1 30 ? 32.893 72.614 63.289 1.00 14.20 30 GLY B CA 1
ATOM 3692 C C . GLY B 1 30 ? 32.359 74.034 63.004 1.00 14.34 30 GLY B C 1
ATOM 3693 O O . GLY B 1 30 ? 31.151 74.244 62.963 1.00 13.87 30 GLY B O 1
ATOM 3694 N N . LEU B 1 31 ? 33.246 75.008 62.757 1.00 15.00 31 LEU B N 1
ATOM 3695 C CA . LEU B 1 31 ? 32.829 76.415 62.528 1.00 16.12 31 LEU B CA 1
ATOM 3696 C C . LEU B 1 31 ? 31.936 76.527 61.278 1.00 15.19 31 LEU B C 1
ATOM 3697 O O . LEU B 1 31 ? 32.244 75.933 60.243 1.00 17.11 31 LEU B O 1
ATOM 3702 N N . ALA B 1 32 ? 30.812 77.250 61.386 1.00 15.95 32 ALA B N 1
ATOM 3703 C CA . ALA B 1 32 ? 29.846 77.401 60.262 1.00 17.04 32 ALA B CA 1
ATOM 3704 C C . ALA B 1 32 ? 29.136 76.096 59.857 1.00 17.54 32 ALA B C 1
ATOM 3705 O O . ALA B 1 32 ? 28.501 76.024 58.795 1.00 17.41 32 ALA B O 1
ATOM 3707 N N . GLY B 1 33 ? 29.224 75.052 60.687 1.00 14.43 33 GLY B N 1
ATOM 3708 C CA . GLY B 1 33 ? 28.588 73.794 60.340 1.00 12.28 33 GLY B CA 1
ATOM 3709 C C . GLY B 1 33 ? 27.303 73.510 61.130 1.00 14.23 33 GLY B C 1
ATOM 3710 O O . GLY B 1 33 ? 26.853 74.372 61.886 1.00 12.04 33 GLY B O 1
ATOM 3711 N N . SER B 1 34 ? 26.769 72.289 60.999 1.00 15.55 34 SER B N 1
ATOM 3712 C CA . SER B 1 34 ? 25.534 71.856 61.695 1.00 15.63 34 SER B CA 1
ATOM 3713 C C . SER B 1 34 ? 25.426 70.322 61.588 1.00 15.53 34 SER B C 1
ATOM 3714 O O . SER B 1 34 ? 26.355 69.639 61.083 1.00 15.36 34 SER B O 1
ATOM 3717 N N . ALA B 1 35 ? 24.269 69.798 61.998 1.00 14.08 35 ALA B N 1
ATOM 3718 C CA . ALA B 1 35 ? 23.972 68.358 61.911 1.00 14.07 35 ALA B CA 1
ATOM 3719 C C . ALA B 1 35 ? 24.007 67.880 60.462 1.00 15.94 35 ALA B C 1
ATOM 3720 O O . ALA B 1 35 ? 24.178 66.675 60.194 1.00 17.00 35 ALA B O 1
ATOM 3722 N N . GLY B 1 36 ? 23.835 68.797 59.513 1.00 14.79 36 GLY B N 1
ATOM 3723 C CA . GLY B 1 36 ? 23.853 68.354 58.129 1.00 15.61 36 GLY B CA 1
ATOM 3724 C C . GLY B 1 36 ? 25.115 67.594 57.693 1.00 15.90 36 GLY B C 1
ATOM 3725 O O . GLY B 1 36 ? 25.045 66.790 56.741 1.00 16.43 36 GLY B O 1
ATOM 3726 N N . GLN B 1 37 ? 26.265 67.844 58.329 1.00 13.09 37 GLN B N 1
ATOM 3727 C CA . GLN B 1 37 ? 27.488 67.119 57.927 1.00 13.86 37 GLN B CA 1
ATOM 3728 C C . GLN B 1 37 ? 27.512 65.652 58.396 1.00 15.61 37 GLN B C 1
ATOM 3729 O O . GLN B 1 37 ? 28.446 64.885 58.029 1.00 15.25 37 GLN B O 1
ATOM 3735 N N . PHE B 1 38 ? 26.512 65.228 59.189 1.00 16.26 38 PHE B N 1
ATOM 3736 C CA . PHE B 1 38 ? 26.464 63.796 59.607 1.00 16.64 38 PHE B CA 1
ATOM 3737 C C . PHE B 1 38 ? 25.148 63.138 59.140 1.00 18.44 38 PHE B C 1
ATOM 3738 O O . PHE B 1 38 ? 24.831 61.999 59.541 1.00 17.98 38 PHE B O 1
ATOM 3746 N N . GLU B 1 39 ? 24.396 63.815 58.265 1.00 17.31 39 GLU B N 1
ATOM 3747 C CA . GLU B 1 39 ? 23.108 63.271 57.814 1.00 18.50 39 GLU B CA 1
ATOM 3748 C C . GLU B 1 39 ? 23.298 61.996 56.978 1.00 18.29 39 GLU B C 1
ATOM 3749 O O . GLU B 1 39 ? 22.613 60.966 57.214 1.00 17.90 39 GLU B O 1
ATOM 3755 N N . SER B 1 40 ? 24.233 62.014 56.034 1.00 16.11 40 SER B N 1
ATOM 3756 C CA . SER B 1 40 ? 24.472 60.793 55.252 1.00 17.48 40 SER B CA 1
ATOM 3757 C C . SER B 1 40 ? 25.084 59.672 56.130 1.00 16.10 40 SER B C 1
ATOM 3758 O O . SER B 1 40 ? 24.734 58.486 56.001 1.00 16.20 40 SER B O 1
ATOM 3761 N N . GLN B 1 41 ? 26.006 60.014 57.019 1.00 15.61 41 GLN B N 1
ATOM 3762 C CA . GLN B 1 41 ? 26.589 58.942 57.884 1.00 15.24 41 GLN B CA 1
ATOM 3763 C C . GLN B 1 41 ? 25.490 58.298 58.773 1.00 17.83 41 GLN B C 1
ATOM 3764 O O . GLN B 1 41 ? 25.487 57.061 58.963 1.00 17.37 41 GLN B O 1
ATOM 3770 N N . GLY B 1 42 ? 24.585 59.110 59.332 1.00 15.70 42 GLY B N 1
ATOM 3771 C CA . GLY B 1 42 ? 23.506 58.551 60.157 1.00 17.44 42 GLY B CA 1
ATOM 3772 C C . GLY B 1 42 ? 22.680 57.521 59.372 1.00 18.88 42 GLY B C 1
ATOM 3773 O O . GLY B 1 42 ? 22.319 56.434 59.899 1.00 20.01 42 GLY B O 1
ATOM 3774 N N . MET B 1 43 ? 22.363 57.840 58.118 1.00 17.31 43 MET B N 1
ATOM 3775 C CA . MET B 1 43 ? 21.616 56.883 57.277 1.00 20.00 43 MET B CA 1
ATOM 3776 C C . MET B 1 43 ? 22.439 55.602 56.986 1.00 19.98 43 MET B C 1
ATOM 3777 O O . MET B 1 43 ? 21.862 54.486 56.907 1.00 19.17 43 MET B O 1
ATOM 3782 N N . ARG B 1 44 ? 23.760 55.741 56.836 1.00 17.60 44 ARG B N 1
ATOM 3783 C CA . ARG B 1 44 ? 24.632 54.563 56.631 1.00 17.70 44 ARG B CA 1
ATOM 3784 C C . ARG B 1 44 ? 24.667 53.675 57.910 1.00 16.35 44 ARG B C 1
ATOM 3785 O O . ARG B 1 44 ? 24.602 52.432 57.816 1.00 17.12 44 ARG B O 1
ATOM 3793 N N . PHE B 1 45 ? 24.777 54.279 59.094 1.00 16.28 45 PHE B N 1
ATOM 3794 C CA . PHE B 1 45 ? 24.730 53.471 60.329 1.00 17.07 45 PHE B CA 1
ATOM 3795 C C . PHE B 1 45 ? 23.389 52.691 60.402 1.00 18.14 45 PHE B C 1
ATOM 3796 O O . PHE B 1 45 ? 23.367 51.498 60.792 1.00 18.29 45 PHE B O 1
ATOM 3804 N N . ALA B 1 46 ? 22.276 53.365 60.079 1.00 17.88 46 ALA B N 1
ATOM 3805 C CA . ALA B 1 46 ? 20.946 52.715 60.124 1.00 19.38 46 ALA B CA 1
ATOM 3806 C C . ALA B 1 46 ? 20.840 51.574 59.105 1.00 20.83 46 ALA B C 1
ATOM 3807 O O . ALA B 1 46 ? 20.233 50.531 59.402 1.00 21.75 46 ALA B O 1
ATOM 3809 N N . ALA B 1 47 ? 21.405 51.756 57.911 1.00 19.99 47 ALA B N 1
ATOM 3810 C CA . ALA B 1 47 ? 21.397 50.705 56.897 1.00 20.59 47 ALA B CA 1
ATOM 3811 C C . ALA B 1 47 ? 22.139 49.441 57.379 1.00 22.47 47 ALA B C 1
ATOM 3812 O O . ALA B 1 47 ? 21.889 48.306 56.866 1.00 22.34 47 ALA B O 1
ATOM 3814 N N . ASN B 1 48 ? 23.070 49.623 58.314 1.00 21.23 48 ASN B N 1
ATOM 3815 C CA . ASN B 1 48 ? 23.845 48.484 58.864 1.00 22.31 48 ASN B CA 1
ATOM 3816 C C . ASN B 1 48 ? 23.356 47.967 60.208 1.00 22.33 48 ASN B C 1
ATOM 3817 O O . ASN B 1 48 ? 24.101 47.280 60.916 1.00 23.76 48 ASN B O 1
ATOM 3822 N N . GLY B 1 49 ? 22.121 48.291 60.575 1.00 22.79 49 GLY B N 1
ATOM 3823 C CA . GLY B 1 49 ? 21.555 47.735 61.805 1.00 23.02 49 GLY B CA 1
ATOM 3824 C C . GLY B 1 49 ? 21.302 48.616 63.020 1.00 23.40 49 GLY B C 1
ATOM 3825 O O . GLY B 1 49 ? 20.618 48.214 63.958 1.00 21.19 49 GLY B O 1
ATOM 3826 N N . TYR B 1 50 ? 21.871 49.815 63.038 1.00 22.03 50 TYR B N 1
ATOM 3827 C CA . TYR B 1 50 ? 21.645 50.708 64.164 1.00 20.52 50 TYR B CA 1
ATOM 3828 C C . TYR B 1 50 ? 20.220 51.248 64.149 1.00 22.42 50 TYR B C 1
ATOM 3829 O O . TYR B 1 50 ? 19.662 51.501 63.078 1.00 21.41 50 TYR B O 1
ATOM 3838 N N . PRO B 1 51 ? 19.584 51.380 65.330 1.00 23.99 51 PRO B N 1
ATOM 3839 C CA . PRO B 1 51 ? 18.225 51.954 65.372 1.00 24.61 51 PRO B CA 1
ATOM 3840 C C . PRO B 1 51 ? 18.539 53.450 65.025 1.00 24.49 51 PRO B C 1
ATOM 3841 O O . PRO B 1 51 ? 19.430 54.039 65.635 1.00 23.79 51 PRO B O 1
ATOM 3845 N N . ALA B 1 52 ? 17.841 54.063 64.074 1.00 24.89 52 ALA B N 1
ATOM 3846 C CA . ALA B 1 52 ? 18.193 55.449 63.713 1.00 24.80 52 ALA B CA 1
ATOM 3847 C C . ALA B 1 52 ? 18.267 56.433 64.889 1.00 26.30 52 ALA B C 1
ATOM 3848 O O . ALA B 1 52 ? 19.072 57.374 64.862 1.00 26.95 52 ALA B O 1
ATOM 3850 N N . GLU B 1 53 ? 17.459 56.233 65.927 1.00 25.24 53 GLU B N 1
ATOM 3851 C CA . GLU B 1 53 ? 17.511 57.128 67.067 1.00 26.83 53 GLU B CA 1
ATOM 3852 C C . GLU B 1 53 ? 18.798 57.025 67.956 1.00 25.27 53 GLU B C 1
ATOM 3853 O O . GLU B 1 53 ? 18.975 57.829 68.858 1.00 22.99 53 GLU B O 1
ATOM 3859 N N . TYR B 1 54 ? 19.676 56.051 67.715 1.00 24.80 54 TYR B N 1
ATOM 3860 C CA . TYR B 1 54 ? 20.923 55.966 68.495 1.00 25.43 54 TYR B CA 1
ATOM 3861 C C . TYR B 1 54 ? 21.997 56.969 67.973 1.00 24.26 54 TYR B C 1
ATOM 3862 O O . TYR B 1 54 ? 23.039 57.167 68.631 1.00 22.98 54 TYR B O 1
ATOM 3871 N N . VAL B 1 55 ? 21.751 57.561 66.795 1.00 21.50 55 VAL B N 1
ATOM 3872 C CA . VAL B 1 55 ? 22.684 58.547 66.202 1.00 20.83 55 VAL B CA 1
ATOM 3873 C C . VAL B 1 55 ? 22.180 59.965 66.553 1.00 19.23 55 VAL B C 1
ATOM 3874 O O . VAL B 1 55 ? 21.125 60.417 66.031 1.00 18.76 55 VAL B O 1
ATOM 3878 N N . LYS B 1 56 ? 22.900 60.650 67.439 1.00 17.18 56 LYS B N 1
ATOM 3879 C CA . LYS B 1 56 ? 22.538 62.008 67.932 1.00 19.44 56 LYS B CA 1
ATOM 3880 C C . LYS B 1 56 ? 23.507 63.109 67.468 1.00 19.32 56 LYS B C 1
ATOM 3881 O O . LYS B 1 56 ? 24.653 62.822 67.160 1.00 18.68 56 LYS B O 1
ATOM 3887 N N . THR B 1 57 ? 23.056 64.361 67.429 1.00 18.33 57 THR B N 1
ATOM 3888 C CA . THR B 1 57 ? 23.981 65.454 67.052 1.00 19.88 57 THR B CA 1
ATOM 3889 C C . THR B 1 57 ? 23.888 66.537 68.149 1.00 19.44 57 THR B C 1
ATOM 3890 O O . THR B 1 57 ? 22.837 66.659 68.778 1.00 22.13 57 THR B O 1
ATOM 3894 N N . PHE B 1 58 ? 24.953 67.297 68.393 1.00 18.02 58 PHE B N 1
ATOM 3895 C CA . PHE B 1 58 ? 24.985 68.372 69.387 1.00 17.99 58 PHE B CA 1
ATOM 3896 C C . PHE B 1 58 ? 25.324 69.642 68.586 1.00 18.99 58 PHE B C 1
ATOM 3897 O O . PHE B 1 58 ? 26.390 69.706 67.973 1.00 18.31 58 PHE B O 1
ATOM 3905 N N . GLU B 1 59 ? 24.429 70.625 68.583 1.00 16.11 59 GLU B N 1
ATOM 3906 C CA . GLU B 1 59 ? 24.680 71.880 67.840 1.00 16.89 59 GLU B CA 1
ATOM 3907 C C . GLU B 1 59 ? 24.938 73.081 68.782 1.00 17.59 59 GLU B C 1
ATOM 3908 O O . GLU B 1 59 ? 24.368 73.141 69.885 1.00 17.10 59 GLU B O 1
ATOM 3914 N N . TYR B 1 60 ? 25.765 74.039 68.341 1.00 15.86 60 TYR B N 1
ATOM 3915 C CA . TYR B 1 60 ? 26.132 75.191 69.179 1.00 15.27 60 TYR B CA 1
ATOM 3916 C C . TYR B 1 60 ? 26.490 76.428 68.339 1.00 16.47 60 TYR B C 1
ATOM 3917 O O . TYR B 1 60 ? 26.656 76.313 67.125 1.00 15.57 60 TYR B O 1
ATOM 3926 N N . ASP B 1 61 ? 26.527 77.609 68.979 1.00 15.38 61 ASP B N 1
ATOM 3927 C CA . ASP B 1 61 ? 26.876 78.889 68.299 1.00 15.59 61 ASP B CA 1
ATOM 3928 C C . ASP B 1 61 ? 28.421 78.934 68.098 1.00 16.17 61 ASP B C 1
ATOM 3929 O O . ASP B 1 61 ? 29.182 79.126 69.041 1.00 15.33 61 ASP B O 1
ATOM 3934 N N . THR B 1 62 ? 28.863 78.715 66.859 1.00 14.11 62 THR B N 1
ATOM 3935 C CA . THR B 1 62 ? 30.281 78.655 66.512 1.00 13.73 62 THR B CA 1
ATOM 3936 C C . THR B 1 62 ? 31.013 79.998 66.473 1.00 14.56 62 THR B C 1
ATOM 3937 O O . THR B 1 62 ? 32.241 80.041 66.642 1.00 15.47 62 THR B O 1
ATOM 3941 N N . ILE B 1 63 ? 30.290 81.107 66.303 1.00 16.13 63 ILE B N 1
ATOM 3942 C CA . ILE B 1 63 ? 30.935 82.425 66.272 1.00 16.90 63 ILE B CA 1
ATOM 3943 C C . ILE B 1 63 ? 31.399 82.727 67.716 1.00 17.11 63 ILE B C 1
ATOM 3944 O O . ILE B 1 63 ? 32.566 83.036 67.946 1.00 16.58 63 ILE B O 1
ATOM 3949 N N . SER B 1 64 ? 30.499 82.612 68.695 1.00 16.91 64 SER B N 1
ATOM 3950 C CA . SER B 1 64 ? 30.931 82.873 70.076 1.00 16.70 64 SER B CA 1
ATOM 3951 C 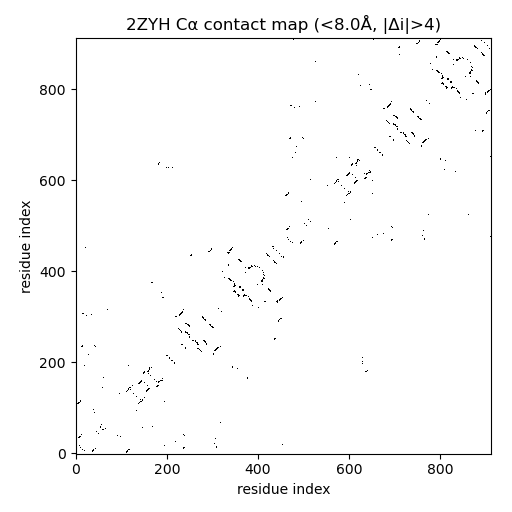C . SER B 1 64 ? 31.937 81.844 70.554 1.00 17.21 64 SER B C 1
ATOM 3952 O O . SER B 1 64 ? 32.875 82.211 71.284 1.00 17.07 64 SER B O 1
ATOM 3955 N N . TRP B 1 65 ? 31.787 80.562 70.159 1.00 15.20 65 TRP B N 1
ATOM 3956 C CA . TRP B 1 65 ? 32.762 79.573 70.646 1.00 15.27 65 TRP B CA 1
ATOM 3957 C C . TRP B 1 65 ? 34.193 79.884 70.144 1.00 16.23 65 TRP B C 1
ATOM 3958 O O . TRP B 1 65 ? 35.173 79.820 70.907 1.00 13.97 65 TRP B O 1
ATOM 3969 N N . ALA B 1 66 ? 34.307 80.237 68.858 1.00 16.46 66 ALA B N 1
ATOM 3970 C CA . ALA B 1 66 ? 35.624 80.548 68.281 1.00 16.89 66 ALA B CA 1
ATOM 3971 C C . ALA B 1 66 ? 36.304 81.779 68.898 1.00 16.61 66 ALA B C 1
ATOM 3972 O O . ALA B 1 66 ? 37.502 81.737 69.221 1.00 18.02 66 ALA B O 1
ATOM 3974 N N . LEU B 1 67 ? 35.553 82.870 69.059 1.00 16.65 67 LEU B N 1
ATOM 3975 C CA . LEU B 1 67 ? 36.091 84.143 69.557 1.00 18.15 67 LEU B CA 1
ATOM 3976 C C . LEU B 1 67 ? 36.329 84.221 71.067 1.00 19.98 67 LEU B C 1
ATOM 3977 O O . LEU B 1 67 ? 37.233 84.976 71.503 1.00 21.39 67 LEU B O 1
ATOM 3982 N N . VAL B 1 68 ? 35.554 83.450 71.852 1.00 18.78 68 VAL B N 1
ATOM 3983 C CA . VAL B 1 68 ? 35.635 83.479 73.319 1.00 19.33 68 VAL B CA 1
ATOM 3984 C C . VAL B 1 68 ? 36.439 82.305 73.932 1.00 19.50 68 VAL B C 1
ATOM 3985 O O . VAL B 1 68 ? 37.169 82.496 74.912 1.00 19.25 68 VAL B O 1
ATOM 3989 N N . VAL B 1 69 ? 36.335 81.124 73.325 1.00 16.94 69 VAL B N 1
ATOM 3990 C CA . VAL B 1 69 ? 37.007 79.953 73.838 1.00 16.72 69 VAL B CA 1
ATOM 3991 C C . VAL B 1 69 ? 38.230 79.501 73.044 1.00 19.69 69 VAL B C 1
ATOM 3992 O O . VAL B 1 69 ? 39.308 79.269 73.641 1.00 20.20 69 VAL B O 1
ATOM 3996 N N . GLU B 1 70 ? 38.107 79.370 71.717 1.00 17.06 70 GLU B N 1
ATOM 3997 C CA . GLU B 1 70 ? 39.245 78.845 70.948 1.00 18.77 70 GLU B CA 1
ATOM 3998 C C . GLU B 1 70 ? 40.203 79.861 70.282 1.00 18.73 70 GLU B C 1
ATOM 3999 O O . GLU B 1 70 ? 40.651 79.654 69.140 1.00 17.60 70 GLU B O 1
ATOM 4005 N N . THR B 1 71 ? 40.533 80.949 70.987 1.00 18.76 71 THR B N 1
ATOM 4006 C CA . THR B 1 71 ? 41.471 81.926 70.432 1.00 20.57 71 THR B CA 1
ATOM 4007 C C . THR B 1 71 ? 42.896 81.364 70.095 1.00 20.70 71 THR B C 1
ATOM 4008 O O . THR B 1 71 ? 43.477 81.778 69.083 1.00 19.66 71 THR B O 1
ATOM 4012 N N . ASP B 1 72 ? 43.444 80.435 70.900 1.00 18.95 72 ASP B N 1
ATOM 4013 C CA . ASP B 1 72 ? 44.787 79.861 70.602 1.00 21.31 72 ASP B CA 1
ATOM 4014 C C . ASP B 1 72 ? 44.784 79.244 69.202 1.00 21.28 72 ASP B C 1
ATOM 4015 O O . ASP B 1 72 ? 45.680 79.491 68.364 1.00 19.77 72 ASP B O 1
ATOM 4020 N N . MET B 1 73 ? 43.759 78.440 68.941 1.00 19.65 73 MET B N 1
ATOM 4021 C CA . MET B 1 73 ? 43.631 77.784 67.634 1.00 19.99 73 MET B CA 1
ATOM 4022 C C . MET B 1 73 ? 43.391 78.788 66.515 1.00 21.41 73 MET B C 1
ATOM 4023 O O . MET B 1 73 ? 44.014 78.724 65.444 1.00 21.64 73 MET B O 1
ATOM 4028 N N . LEU B 1 74 ? 42.478 79.718 66.744 1.00 20.58 74 LEU B N 1
ATOM 4029 C CA . LEU B 1 74 ? 42.146 80.658 65.688 1.00 20.82 74 LEU B CA 1
ATOM 4030 C C . LEU B 1 74 ? 43.340 81.540 65.280 1.00 20.34 74 LEU B C 1
ATOM 4031 O O . LEU B 1 74 ? 43.657 81.681 64.082 1.00 21.17 74 LEU B O 1
ATOM 4036 N N . PHE B 1 75 ? 44.018 82.113 66.258 1.00 18.31 75 PHE B N 1
ATOM 4037 C CA . PHE B 1 75 ? 45.097 83.037 65.915 1.00 21.59 75 PHE B CA 1
ATOM 4038 C C . PHE B 1 75 ? 46.501 82.480 65.731 1.00 23.34 75 PHE B C 1
ATOM 4039 O O . PHE B 1 75 ? 47.468 83.233 65.608 1.00 25.98 75 PHE B O 1
ATOM 4047 N N . SER B 1 76 ? 46.629 81.156 65.711 1.00 23.32 76 SER B N 1
ATOM 4048 C CA . SER B 1 76 ? 47.923 80.557 65.443 1.00 24.23 76 SER B CA 1
ATOM 4049 C C . SER B 1 76 ? 47.789 79.872 64.065 1.00 23.81 76 SER B C 1
ATOM 4050 O O . SER B 1 76 ? 48.711 79.221 63.566 1.00 24.62 76 SER B O 1
ATOM 4053 N N . GLY B 1 77 ? 46.632 80.069 63.438 1.00 22.01 77 GLY B N 1
ATOM 4054 C CA . GLY B 1 77 ? 46.386 79.521 62.109 1.00 24.38 77 GLY B CA 1
ATOM 4055 C C . GLY B 1 77 ? 46.217 78.001 62.061 1.00 27.71 77 GLY B C 1
ATOM 4056 O O . GLY B 1 77 ? 46.601 77.356 61.070 1.00 25.52 77 GLY B O 1
ATOM 4057 N N . LEU B 1 78 ? 45.643 77.415 63.120 1.00 27.89 78 LEU B N 1
ATOM 4058 C CA . LEU B 1 78 ? 45.430 75.970 63.151 1.00 29.80 78 LEU B CA 1
ATOM 4059 C C . LEU B 1 78 ? 44.010 75.560 62.791 1.00 31.24 78 LEU B C 1
ATOM 4060 O O . LEU B 1 78 ? 43.659 74.390 62.959 1.00 32.89 78 LEU B O 1
ATOM 4065 N N . GLY B 1 79 ? 43.198 76.510 62.318 1.00 31.73 79 GLY B N 1
ATOM 4066 C CA . GLY B 1 79 ? 41.826 76.208 61.933 1.00 33.76 79 GLY B CA 1
ATOM 4067 C C . GLY B 1 79 ? 41.466 76.872 60.626 1.00 34.36 79 GLY B C 1
ATOM 4068 O O . GLY B 1 79 ? 42.281 76.918 59.705 1.00 35.48 79 GLY B O 1
ATOM 4069 N N . SER B 1 80 ? 40.241 77.376 60.533 1.00 34.54 80 SER B N 1
ATOM 4070 C CA . SER B 1 80 ? 39.780 78.103 59.342 1.00 35.05 80 SER B CA 1
ATOM 4071 C C . SER B 1 80 ? 40.392 79.522 59.387 1.00 35.30 80 SER B C 1
ATOM 4072 O O . SER B 1 80 ? 40.965 79.920 60.402 1.00 35.17 80 SER B O 1
ATOM 4075 N N . GLU B 1 81 ? 40.237 80.281 58.304 1.00 35.12 81 GLU B N 1
ATOM 4076 C CA . GLU B 1 81 ? 40.771 81.646 58.239 1.00 35.64 81 GLU B CA 1
ATOM 4077 C C . GLU B 1 81 ? 39.742 82.690 58.685 1.00 33.59 81 GLU B C 1
ATOM 4078 O O . GLU B 1 81 ? 39.833 83.850 58.284 1.00 33.72 81 GLU B O 1
ATOM 4084 N N . PHE B 1 82 ? 38.778 82.283 59.519 1.00 31.18 82 PHE B N 1
ATOM 4085 C CA . PHE B 1 82 ? 37.729 83.185 59.982 1.00 27.92 82 PHE B CA 1
ATOM 4086 C C . PHE B 1 82 ? 38.333 84.393 60.707 1.00 26.30 82 PHE B C 1
ATOM 4087 O O . PHE B 1 82 ? 37.809 85.529 60.639 1.00 25.36 82 PHE B O 1
ATOM 4095 N N . GLY B 1 83 ? 39.453 84.157 61.376 1.00 23.49 83 GLY B N 1
ATOM 4096 C CA . GLY B 1 83 ? 40.078 85.216 62.130 1.00 23.42 83 GLY B CA 1
ATOM 4097 C C . GLY B 1 83 ? 40.573 86.354 61.279 1.00 21.74 83 GLY B C 1
ATOM 4098 O O . GLY B 1 83 ? 40.673 87.484 61.766 1.00 24.39 83 GLY B O 1
ATOM 4099 N N . LEU B 1 84 ? 40.864 86.080 60.011 1.00 21.57 84 LEU B N 1
ATOM 4100 C CA . LEU B 1 84 ? 41.392 87.135 59.115 1.00 22.32 84 LEU B CA 1
ATOM 4101 C C . LEU B 1 84 ? 40.359 88.198 58.734 1.00 25.13 84 LEU B C 1
ATOM 4102 O O . LEU B 1 84 ? 40.722 89.323 58.390 1.00 25.20 84 LEU B O 1
ATOM 4107 N N . ASN B 1 85 ? 39.078 87.852 58.821 1.00 24.61 85 ASN B N 1
ATOM 4108 C CA . ASN B 1 85 ? 38.023 88.777 58.394 1.00 27.90 85 ASN B CA 1
ATOM 4109 C C . ASN B 1 85 ? 37.006 89.206 59.455 1.00 26.42 85 ASN B C 1
ATOM 4110 O O . ASN B 1 85 ? 35.969 89.763 59.107 1.00 26.53 85 ASN B O 1
ATOM 4115 N N . ILE B 1 86 ? 37.310 88.963 60.728 1.00 26.29 86 ILE B N 1
ATOM 4116 C CA . ILE B 1 86 ? 36.407 89.303 61.843 1.00 27.66 86 ILE B CA 1
ATOM 4117 C C . ILE B 1 86 ? 35.791 90.707 61.773 1.00 28.82 86 ILE B C 1
ATOM 4118 O O . ILE B 1 86 ? 34.568 90.861 61.858 1.00 28.60 86 ILE B O 1
ATOM 4123 N N . SER B 1 87 ? 36.623 91.732 61.617 1.00 28.10 87 SER B N 1
ATOM 4124 C CA . SER B 1 87 ? 36.086 93.093 61.613 1.00 31.45 87 SER B CA 1
ATOM 4125 C C . SER B 1 87 ? 35.190 93.505 60.428 1.00 31.76 87 SER B C 1
ATOM 4126 O O . SER B 1 87 ? 34.386 94.437 60.562 1.00 32.91 87 SER B O 1
ATOM 4129 N N . GLN B 1 88 ? 35.313 92.827 59.290 1.00 29.99 88 GLN B N 1
ATOM 4130 C CA . GLN B 1 88 ? 34.484 93.129 58.121 1.00 32.23 88 GLN B CA 1
ATOM 4131 C C . GLN B 1 88 ? 33.173 92.311 58.120 1.00 32.08 88 GLN B C 1
ATOM 4132 O O . GLN B 1 88 ? 32.231 92.677 57.436 1.00 32.85 88 GLN B O 1
ATOM 4138 N N . ILE B 1 89 ? 33.124 91.228 58.896 1.00 29.93 89 ILE B N 1
ATOM 4139 C CA . ILE B 1 89 ? 31.954 90.321 58.973 1.00 32.20 89 ILE B CA 1
ATOM 4140 C C . ILE B 1 89 ? 30.975 90.598 60.128 1.00 31.52 89 ILE B C 1
ATOM 4141 O O . ILE B 1 89 ? 29.790 90.296 60.016 1.00 31.08 89 ILE B O 1
ATOM 4146 N N . ILE B 1 90 ? 31.491 91.144 61.229 1.00 30.11 90 ILE B N 1
ATOM 4147 C CA . ILE B 1 90 ? 30.719 91.437 62.437 1.00 30.82 90 ILE B CA 1
ATOM 4148 C C . ILE B 1 90 ? 30.755 92.952 62.752 1.00 31.53 90 ILE B C 1
ATOM 4149 O O . ILE B 1 90 ? 31.832 93.545 62.787 1.00 32.56 90 ILE B O 1
ATOM 4154 N N . ASP B 1 91 ? 29.593 93.573 62.967 1.00 30.89 91 ASP B N 1
ATOM 4155 C CA . ASP B 1 91 ? 29.559 95.017 63.264 1.00 30.17 91 ASP B CA 1
ATOM 4156 C C . ASP B 1 91 ? 30.207 95.297 64.601 1.00 28.23 91 ASP B C 1
ATOM 4157 O O . ASP B 1 91 ? 30.159 94.470 65.517 1.00 26.22 91 ASP B O 1
ATOM 4162 N N . PRO B 1 92 ? 30.809 96.486 64.748 1.00 26.43 92 PRO B N 1
ATOM 4163 C CA . PRO B 1 92 ? 31.491 96.874 65.983 1.00 25.83 92 PRO B CA 1
ATOM 4164 C C . PRO B 1 92 ? 30.822 96.690 67.335 1.00 24.68 92 PRO B C 1
ATOM 4165 O O . PRO B 1 92 ? 31.402 96.050 68.224 1.00 24.68 92 PRO B O 1
ATOM 4169 N N . GLU B 1 93 ? 29.624 97.234 67.526 1.00 22.73 93 GLU B N 1
ATOM 4170 C CA . GLU B 1 93 ? 28.961 97.074 68.822 1.00 24.70 93 GLU B CA 1
ATOM 4171 C C . GLU B 1 93 ? 28.611 95.587 69.099 1.00 23.68 93 GLU B C 1
ATOM 4172 O O . GLU B 1 93 ? 28.637 95.123 70.245 1.00 24.98 93 GLU B O 1
ATOM 4178 N N . THR B 1 94 ? 28.286 94.826 68.060 1.00 23.15 94 THR B N 1
ATOM 4179 C CA . THR B 1 94 ? 27.986 93.409 68.253 1.00 23.87 94 THR B CA 1
ATOM 4180 C C . THR B 1 94 ? 29.238 92.613 68.691 1.00 24.07 94 THR B C 1
ATOM 4181 O O . THR B 1 94 ? 29.165 91.725 69.579 1.00 23.32 94 THR B O 1
ATOM 4185 N N . LEU B 1 95 ? 30.391 92.935 68.094 1.00 22.74 95 LEU B N 1
ATOM 4186 C CA . LEU B 1 95 ? 31.627 92.227 68.427 1.00 23.88 95 LEU B CA 1
ATOM 4187 C C . LEU B 1 95 ? 31.984 92.519 69.904 1.00 24.90 95 LEU B C 1
ATOM 4188 O O . LEU B 1 95 ? 32.344 91.600 70.647 1.00 24.78 95 LEU B O 1
ATOM 4193 N N . ASP B 1 96 ? 31.843 93.778 70.342 1.00 25.94 96 ASP B N 1
ATOM 4194 C CA . ASP B 1 96 ? 32.153 94.120 71.742 1.00 28.16 96 ASP B CA 1
ATOM 4195 C C . ASP B 1 96 ? 31.280 93.294 72.682 1.00 27.61 96 ASP B C 1
ATOM 4196 O O . ASP B 1 96 ? 31.747 92.783 73.714 1.00 27.45 96 ASP B O 1
ATOM 4201 N N . LYS B 1 97 ? 29.991 93.176 72.360 1.00 27.30 97 LYS B N 1
ATOM 4202 C CA . LYS B 1 97 ? 29.097 92.374 73.195 1.00 26.99 97 LYS B CA 1
ATOM 4203 C C . LYS B 1 97 ? 29.519 90.889 73.299 1.00 25.88 97 LYS B C 1
ATOM 4204 O O . LYS B 1 97 ? 29.507 90.300 74.381 1.00 23.67 97 LYS B O 1
ATOM 4210 N N . ILE B 1 98 ? 29.892 90.289 72.173 1.00 24.27 98 ILE B N 1
ATOM 4211 C CA . ILE B 1 98 ? 30.345 88.888 72.163 1.00 24.08 98 ILE B CA 1
ATOM 4212 C C . ILE B 1 98 ? 31.629 88.736 73.020 1.00 25.68 98 ILE B C 1
ATOM 4213 O O . ILE B 1 98 ? 31.715 87.869 73.913 1.00 25.86 98 ILE B O 1
ATOM 4218 N N . LEU B 1 99 ? 32.617 89.593 72.776 1.00 24.82 99 LEU B N 1
ATOM 4219 C CA . LEU B 1 99 ? 33.873 89.499 73.542 1.00 28.76 99 LEU B CA 1
ATOM 4220 C C . LEU B 1 99 ? 33.732 89.801 75.037 1.00 30.24 99 LEU B C 1
ATOM 4221 O O . LEU B 1 99 ? 34.622 89.470 75.828 1.00 32.84 99 LEU B O 1
ATOM 4226 N N . SER B 1 100 ? 32.619 90.393 75.449 1.00 30.69 100 SER B N 1
ATOM 4227 C CA . SER B 1 100 ? 32.435 90.692 76.865 1.00 31.50 100 SER B CA 1
ATOM 4228 C C . SER B 1 100 ? 31.824 89.527 77.655 1.00 31.99 100 SER B C 1
ATOM 4229 O O . SER B 1 100 ? 31.733 89.594 78.895 1.00 32.03 100 SER B O 1
ATOM 4232 N N . LYS B 1 101 ? 31.394 88.470 76.956 1.00 30.29 101 LYS B N 1
ATOM 4233 C CA . LYS B 1 101 ? 30.811 87.296 77.637 1.00 31.16 101 LYS B CA 1
ATOM 4234 C C . LYS B 1 101 ? 31.837 86.619 78.558 1.00 29.73 101 LYS B C 1
ATOM 4235 O O . LYS B 1 101 ? 33.037 86.656 78.290 1.00 30.06 101 LYS B O 1
ATOM 4241 N N . SER B 1 102 ? 31.360 86.017 79.645 1.00 28.73 102 SER B N 1
ATOM 4242 C CA . SER B 1 102 ? 32.230 85.303 80.572 1.00 29.00 102 SER B CA 1
ATOM 4243 C C . SER B 1 102 ? 32.698 83.980 79.959 1.00 27.95 102 SER B C 1
ATOM 4244 O O . SER B 1 102 ? 31.869 83.119 79.655 1.00 28.51 102 SER B O 1
ATOM 4247 N N . ARG B 1 103 ? 34.003 83.803 79.787 1.00 28.36 103 ARG B N 1
ATOM 4248 C CA . ARG B 1 103 ? 34.524 82.567 79.197 1.00 27.42 103 ARG B CA 1
ATOM 4249 C C . ARG B 1 103 ? 34.212 81.334 80.058 1.00 28.24 103 ARG B C 1
ATOM 4250 O O . ARG B 1 103 ? 33.735 80.289 79.563 1.00 26.42 103 ARG B O 1
ATOM 4258 N N . GLU B 1 104 ? 34.474 81.451 81.359 1.00 29.15 104 GLU B N 1
ATOM 4259 C CA . GLU B 1 104 ? 34.228 80.337 82.274 1.00 30.70 104 GLU B CA 1
ATOM 4260 C C . GLU B 1 104 ? 32.772 79.878 82.270 1.00 29.35 104 GLU B C 1
ATOM 4261 O O . GLU B 1 104 ? 32.497 78.686 82.271 1.00 29.43 104 GLU B O 1
ATOM 4267 N N . ARG B 1 105 ? 31.851 80.836 82.282 1.00 28.85 105 ARG B N 1
ATOM 4268 C CA . ARG B 1 105 ? 30.417 80.585 82.247 1.00 30.25 105 ARG B CA 1
ATOM 4269 C C . ARG B 1 105 ? 29.995 79.921 80.910 1.00 28.60 105 ARG B C 1
ATOM 4270 O O . ARG B 1 105 ? 29.192 78.976 80.903 1.00 27.93 105 ARG B O 1
ATOM 4278 N N . LEU B 1 106 ? 30.520 80.418 79.786 1.00 25.76 106 LEU B N 1
ATOM 4279 C CA . LEU B 1 106 ? 30.157 79.832 78.466 1.00 24.28 106 LEU B CA 1
ATOM 4280 C C . LEU B 1 106 ? 30.571 78.346 78.380 1.00 23.34 106 LEU B C 1
ATOM 4281 O O . LEU B 1 106 ? 29.789 77.501 77.928 1.00 23.62 106 LEU B O 1
ATOM 4286 N N . ILE B 1 107 ? 31.794 78.038 78.814 1.00 22.39 107 ILE B N 1
ATOM 4287 C CA . ILE B 1 107 ? 32.299 76.662 78.846 1.00 24.43 107 ILE B CA 1
ATOM 4288 C C . ILE B 1 107 ? 31.440 75.785 79.789 1.00 25.93 107 ILE B C 1
ATOM 4289 O O . ILE B 1 107 ? 31.043 74.652 79.428 1.00 22.89 107 ILE B O 1
ATOM 4294 N N . ASP B 1 108 ? 31.156 76.297 80.992 1.00 26.79 108 ASP B N 1
ATOM 4295 C CA . ASP B 1 108 ? 30.372 75.516 81.942 1.00 29.34 108 ASP B CA 1
ATOM 4296 C C . ASP B 1 108 ? 28.957 75.193 81.445 1.00 27.16 108 ASP B C 1
ATOM 4297 O O . ASP B 1 108 ? 28.545 74.044 81.493 1.00 27.83 108 ASP B O 1
ATOM 4302 N N . GLU B 1 109 ? 28.217 76.184 80.960 1.00 26.48 109 GLU B N 1
ATOM 4303 C CA . GLU B 1 109 ? 26.857 75.953 80.467 1.00 27.47 109 GLU B CA 1
ATOM 4304 C C . GLU B 1 109 ? 26.780 75.089 79.198 1.00 25.87 109 GLU B C 1
ATOM 4305 O O . GLU B 1 109 ? 25.855 74.266 79.039 1.00 25.18 109 GLU B O 1
ATOM 4311 N N . THR B 1 110 ? 27.736 75.270 78.288 1.00 24.23 110 THR B N 1
ATOM 4312 C CA . THR B 1 110 ? 27.720 74.480 77.050 1.00 22.29 110 THR B CA 1
ATOM 4313 C C . THR B 1 110 ? 28.072 73.008 77.325 1.00 21.33 110 THR B C 1
ATOM 4314 O O . THR B 1 110 ? 27.398 72.100 76.815 1.00 21.96 110 THR B O 1
ATOM 4318 N N . PHE B 1 111 ? 29.118 72.756 78.105 1.00 21.62 111 PHE B N 1
ATOM 4319 C CA . PHE B 1 111 ? 29.439 71.348 78.472 1.00 21.44 111 PHE B CA 1
ATOM 4320 C C . PHE B 1 111 ? 28.308 70.695 79.327 1.00 22.48 111 PHE B C 1
ATOM 4321 O O . PHE B 1 111 ? 28.104 69.478 79.234 1.00 21.63 111 PHE B O 1
ATOM 4329 N N . SER B 1 112 ? 27.585 71.463 80.165 1.00 22.34 112 SER B N 1
ATOM 4330 C CA . SER B 1 112 ? 26.477 70.841 80.935 1.00 23.93 112 SER B CA 1
ATOM 4331 C C . SER B 1 112 ? 25.356 70.389 79.994 1.00 25.34 112 SER B C 1
ATOM 4332 O O . SER B 1 112 ? 24.712 69.372 80.246 1.00 24.93 112 SER B O 1
ATOM 4335 N N . ARG B 1 113 ? 25.114 71.139 78.906 1.00 23.17 113 ARG B N 1
ATOM 4336 C CA . ARG B 1 113 ? 24.082 70.741 77.935 1.00 22.69 113 ARG B CA 1
ATOM 4337 C C . ARG B 1 113 ? 24.501 69.423 77.232 1.00 23.74 113 ARG B C 1
ATOM 4338 O O . ARG B 1 113 ? 23.659 68.539 77.022 1.00 23.22 113 ARG B O 1
ATOM 4346 N N . LEU B 1 114 ? 25.786 69.272 76.865 1.00 22.76 114 LEU B N 1
ATOM 4347 C CA . LEU B 1 114 ? 26.234 68.014 76.236 1.00 22.06 114 LEU B CA 1
ATOM 4348 C C . LEU B 1 114 ? 26.079 66.850 77.249 1.00 23.01 114 LEU B C 1
ATOM 4349 O O . LEU B 1 114 ? 25.739 65.736 76.850 1.00 23.87 114 LEU B O 1
ATOM 4354 N N . ASP B 1 115 ? 26.335 67.122 78.531 1.00 24.11 115 ASP B N 1
ATOM 4355 C CA . ASP B 1 115 ? 26.163 66.129 79.615 1.00 25.80 115 ASP B CA 1
ATOM 4356 C C . ASP B 1 115 ? 24.750 65.560 79.562 1.00 27.09 115 ASP B C 1
ATOM 4357 O O . ASP B 1 115 ? 24.551 64.351 79.729 1.00 29.34 115 ASP B O 1
ATOM 4362 N N . ARG B 1 116 ? 23.765 66.428 79.329 1.00 26.56 116 ARG B N 1
ATOM 4363 C CA . ARG B 1 116 ? 22.353 65.994 79.302 1.00 26.69 116 ARG B CA 1
ATOM 4364 C C . ARG B 1 116 ? 21.991 65.209 78.055 1.00 27.15 116 ARG B C 1
ATOM 4365 O O . ARG B 1 116 ? 21.156 64.287 78.102 1.00 28.44 116 ARG B O 1
ATOM 4373 N N . VAL B 1 117 ? 22.585 65.571 76.928 1.00 25.26 117 VAL B N 1
ATOM 4374 C CA . VAL B 1 117 ? 22.346 64.839 75.692 1.00 25.81 117 VAL B CA 1
ATOM 4375 C C . VAL B 1 117 ? 22.911 63.418 75.839 1.00 25.01 117 VAL B C 1
ATOM 4376 O O . VAL B 1 117 ? 22.293 62.439 75.392 1.00 25.17 117 VAL B O 1
ATOM 4380 N N . ILE B 1 118 ? 24.084 63.299 76.454 1.00 25.28 118 ILE B N 1
ATOM 4381 C CA . ILE B 1 118 ? 24.698 61.985 76.648 1.00 24.29 118 ILE B CA 1
ATOM 4382 C C . ILE B 1 118 ? 23.894 61.121 77.646 1.00 27.16 118 ILE B C 1
ATOM 4383 O O . ILE B 1 118 ? 23.610 59.952 77.374 1.00 23.81 118 ILE B O 1
ATOM 4388 N N . ASP B 1 119 ? 23.476 61.709 78.766 1.00 28.27 119 ASP B N 1
ATOM 4389 C CA . ASP B 1 119 ? 22.703 60.932 79.761 1.00 30.29 119 ASP B CA 1
ATOM 4390 C C . ASP B 1 119 ? 21.375 60.400 79.210 1.00 31.19 119 ASP B C 1
ATOM 4391 O O . ASP B 1 119 ? 20.945 59.292 79.544 1.00 31.14 119 ASP B O 1
ATOM 4396 N N . GLU B 1 120 ? 20.720 61.197 78.367 1.00 32.38 120 GLU B N 1
ATOM 4397 C CA . GLU B 1 120 ? 19.458 60.814 77.751 1.00 33.32 120 GLU B CA 1
ATOM 4398 C C . GLU B 1 120 ? 19.676 59.625 76.803 1.00 33.01 120 GLU B C 1
ATOM 4399 O O . GLU B 1 120 ? 18.874 58.668 76.782 1.00 30.86 120 GLU B O 1
ATOM 4405 N N . ALA B 1 121 ? 20.747 59.684 76.002 1.00 29.34 121 ALA B N 1
ATOM 4406 C CA . ALA B 1 121 ? 21.041 58.584 75.075 1.00 28.68 121 ALA B CA 1
ATOM 4407 C C . ALA B 1 121 ? 21.363 57.283 75.848 1.00 27.32 121 ALA B C 1
ATOM 4408 O O . ALA B 1 121 ? 20.966 56.178 75.428 1.00 28.89 121 ALA B O 1
ATOM 4410 N N . LEU B 1 122 ? 22.060 57.408 76.972 1.00 27.22 122 LEU B N 1
ATOM 4411 C CA . LEU B 1 122 ? 22.395 56.215 77.782 1.00 28.87 122 LEU B CA 1
ATOM 4412 C C . LEU B 1 122 ? 21.130 55.602 78.379 1.00 29.84 122 LEU B C 1
ATOM 4413 O O . LEU B 1 122 ? 21.012 54.381 78.438 1.00 31.25 122 LEU B O 1
ATOM 4418 N N . ALA B 1 123 ? 20.173 56.436 78.785 1.00 31.03 123 ALA B N 1
ATOM 4419 C CA . ALA B 1 123 ? 18.919 55.922 79.370 1.00 33.19 123 ALA B CA 1
ATOM 4420 C C . ALA B 1 123 ? 18.004 55.299 78.310 1.00 34.91 123 ALA B C 1
ATOM 4421 O O . ALA B 1 123 ? 17.337 54.282 78.550 1.00 35.33 123 ALA B O 1
ATOM 4423 N N . GLU B 1 124 ? 17.982 55.888 77.124 1.00 35.25 124 GLU B N 1
ATOM 4424 C CA . GLU B 1 124 ? 17.151 55.390 76.040 1.00 36.43 124 GLU B CA 1
ATOM 4425 C C . GLU B 1 124 ? 17.626 54.047 75.454 1.00 36.56 124 GLU B C 1
ATOM 4426 O O . GLU B 1 124 ? 16.810 53.205 75.034 1.00 36.21 124 GLU B O 1
ATOM 4432 N N . SER B 1 125 ? 18.943 53.840 75.440 1.00 33.81 125 SER B N 1
ATOM 4433 C CA . SER B 1 125 ? 19.536 52.634 74.880 1.00 32.21 125 SER B CA 1
ATOM 4434 C C . SER B 1 125 ? 19.888 51.546 75.899 1.00 31.82 125 SER B C 1
ATOM 4435 O O . SER B 1 125 ? 20.068 50.385 75.525 1.00 32.77 125 SER B O 1
ATOM 4438 N N . GLY B 1 126 ? 20.022 51.915 77.164 1.00 30.71 126 GLY B N 1
ATOM 4439 C CA . GLY B 1 126 ? 20.436 50.945 78.159 1.00 31.57 126 GLY B CA 1
ATOM 4440 C C . GLY B 1 126 ? 21.955 50.752 78.210 1.00 32.33 126 GLY B C 1
ATOM 4441 O O . GLY B 1 126 ? 22.448 49.981 79.037 1.00 30.86 126 GLY B O 1
ATOM 4442 N N . ALA B 1 127 ? 22.711 51.445 77.342 1.00 31.61 127 ALA B N 1
ATOM 4443 C CA . ALA B 1 127 ? 24.182 51.326 77.302 1.00 32.46 127 ALA B CA 1
ATOM 4444 C C . ALA B 1 127 ? 24.931 51.972 78.461 1.00 32.49 127 ALA B C 1
ATOM 4445 O O . ALA B 1 127 ? 24.412 52.844 79.147 1.00 33.69 127 ALA B O 1
ATOM 4447 N N . ASP B 1 128 ? 26.179 51.564 78.670 1.00 32.65 128 ASP B N 1
ATOM 4448 C CA . ASP B 1 128 ? 26.964 52.151 79.749 1.00 32.46 128 ASP B CA 1
ATOM 4449 C C . ASP B 1 128 ? 27.880 53.286 79.292 1.00 30.20 128 ASP B C 1
ATOM 4450 O O . ASP B 1 128 ? 28.313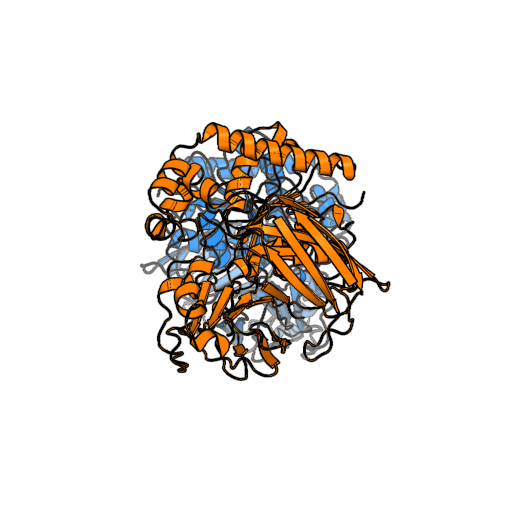 54.113 80.108 1.00 28.79 128 ASP B O 1
ATOM 4455 N N . LYS B 1 129 ? 28.153 53.336 77.987 1.00 28.11 129 LYS B N 1
ATOM 4456 C CA . LYS B 1 129 ? 29.028 54.379 77.426 1.00 25.19 129 LYS B CA 1
ATOM 4457 C C . LYS B 1 129 ? 28.538 54.766 76.036 1.00 23.34 129 LYS B C 1
ATOM 4458 O O . LYS B 1 129 ? 27.697 54.072 75.480 1.00 21.53 129 LYS B O 1
ATOM 4464 N N . VAL B 1 130 ? 29.058 55.886 75.502 1.00 22.06 130 VAL B N 1
ATOM 4465 C CA . VAL B 1 130 ? 28.734 56.327 74.121 1.00 20.41 130 VAL B CA 1
ATOM 4466 C C . VAL B 1 130 ? 30.047 56.544 73.321 1.00 18.72 130 VAL B C 1
ATOM 4467 O O . VAL B 1 130 ? 31.164 56.550 73.888 1.00 18.37 130 VAL B O 1
ATOM 4471 N N . ASP B 1 131 ? 29.904 56.686 72.000 1.00 18.30 131 ASP B N 1
ATOM 4472 C CA . ASP B 1 131 ? 31.043 56.971 71.104 1.00 17.12 131 ASP B CA 1
ATOM 4473 C C . ASP B 1 131 ? 30.876 58.459 70.674 1.00 17.38 131 ASP B C 1
ATOM 4474 O O . ASP B 1 131 ? 29.739 58.861 70.362 1.00 17.13 131 ASP B O 1
ATOM 4479 N N . LEU B 1 132 ? 31.961 59.260 70.691 1.00 17.12 132 LEU B N 1
ATOM 4480 C CA . LEU B 1 132 ? 31.887 60.719 70.306 1.00 16.82 132 LEU B CA 1
ATOM 4481 C C . LEU B 1 132 ? 32.729 60.964 69.043 1.00 16.93 132 LEU B C 1
ATOM 4482 O O . LEU B 1 132 ? 33.860 60.426 68.932 1.00 16.69 132 LEU B O 1
ATOM 4487 N N . VAL B 1 133 ? 32.195 61.763 68.108 1.00 16.10 133 VAL B N 1
ATOM 4488 C CA . VAL B 1 133 ? 32.883 62.065 66.818 1.00 14.05 133 VAL B CA 1
ATOM 4489 C C . VAL B 1 133 ? 32.862 63.600 66.614 1.00 15.57 133 VAL B C 1
ATOM 4490 O O . VAL B 1 133 ? 31.793 64.223 66.727 1.00 13.74 133 VAL B O 1
ATOM 4494 N N . GLY B 1 134 ? 34.017 64.196 66.298 1.00 15.19 134 GLY B N 1
ATOM 4495 C CA . GLY B 1 134 ? 34.083 65.648 66.073 1.00 14.88 134 GLY B CA 1
ATOM 4496 C C . GLY B 1 134 ? 34.723 65.945 64.717 1.00 15.64 134 GLY B C 1
ATOM 4497 O O . GLY B 1 134 ? 35.498 65.113 64.225 1.00 14.41 134 GLY B O 1
ATOM 4498 N N . HIS B 1 135 ? 34.370 67.086 64.102 1.00 13.52 135 HIS B N 1
ATOM 4499 C CA . HIS B 1 135 ? 34.943 67.502 62.787 1.00 14.40 135 HIS B CA 1
ATOM 4500 C C . HIS B 1 135 ? 35.456 68.925 62.949 1.00 14.20 135 HIS B C 1
ATOM 4501 O O . HIS B 1 135 ? 34.768 69.802 63.476 1.00 15.57 135 HIS B O 1
ATOM 4508 N N . ALA B 1 136 ? 36.696 69.129 62.519 1.00 13.92 136 ALA B N 1
ATOM 4509 C CA . ALA B 1 136 ? 37.332 70.441 62.519 1.00 15.29 136 ALA B CA 1
ATOM 4510 C C . ALA B 1 136 ? 37.315 71.139 63.893 1.00 15.77 136 ALA B C 1
ATOM 4511 O O . ALA B 1 136 ? 37.873 70.563 64.822 1.00 15.14 136 ALA B O 1
ATOM 4513 N N . MET B 1 137 ? 36.680 72.310 64.075 1.00 14.01 137 MET B N 1
ATOM 4514 C CA . MET B 1 137 ? 36.726 72.917 65.420 1.00 13.61 137 MET B CA 1
ATOM 4515 C C . MET B 1 137 ? 36.076 72.024 66.484 1.00 14.98 137 MET B C 1
ATOM 4516 O O . MET B 1 137 ? 36.406 72.123 67.681 1.00 15.60 137 MET B O 1
ATOM 4521 N N . GLY B 1 138 ? 35.146 71.176 66.038 1.00 15.30 138 GLY B N 1
ATOM 4522 C CA . GLY B 1 138 ? 34.484 70.196 66.920 1.00 15.50 138 GLY B CA 1
ATOM 4523 C C . GLY B 1 138 ? 35.495 69.248 67.565 1.00 14.65 138 GLY B C 1
ATOM 4524 O O . GLY B 1 138 ? 35.214 68.708 68.663 1.00 15.48 138 GLY B O 1
ATOM 4525 N N . THR B 1 139 ? 36.654 69.012 66.933 1.00 14.74 139 THR B N 1
ATOM 4526 C CA . THR B 1 139 ? 37.666 68.147 67.578 1.00 14.95 139 THR B CA 1
ATOM 4527 C C . THR B 1 139 ? 38.304 68.868 68.806 1.00 16.36 139 THR B C 1
ATOM 4528 O O . THR B 1 139 ? 38.608 68.223 69.838 1.00 16.74 139 THR B O 1
ATOM 4532 N N . PHE B 1 140 ? 38.530 70.182 68.693 1.00 14.78 140 PHE B N 1
ATOM 4533 C CA . PHE B 1 140 ? 39.101 70.973 69.786 1.00 17.07 140 PHE B CA 1
ATOM 4534 C C . PHE B 1 140 ? 38.081 71.008 70.929 1.00 18.87 140 PHE B C 1
ATOM 4535 O O . PHE B 1 140 ? 38.454 70.934 72.122 1.00 18.48 140 PHE B O 1
ATOM 4543 N N . PHE B 1 141 ? 36.802 71.143 70.560 1.00 17.79 141 PHE B N 1
ATOM 4544 C CA . PHE B 1 141 ? 35.692 71.154 71.528 1.00 19.35 141 PHE B CA 1
ATOM 4545 C C . PHE B 1 141 ? 35.693 69.821 72.318 1.00 18.80 141 PHE B C 1
ATOM 4546 O O . PHE B 1 141 ? 35.657 69.825 73.561 1.00 19.25 141 PHE B O 1
ATOM 4554 N N . LEU B 1 142 ? 35.765 68.690 71.610 1.00 18.25 142 LEU B N 1
ATOM 4555 C CA . LEU B 1 142 ? 35.697 67.364 72.282 1.00 19.59 142 LEU B CA 1
ATOM 4556 C C . LEU B 1 142 ? 36.930 67.016 73.155 1.00 21.28 142 LEU B C 1
ATOM 4557 O O . LEU B 1 142 ? 36.781 66.415 74.227 1.00 21.08 142 LEU B O 1
ATOM 4562 N N . VAL B 1 143 ? 38.139 67.391 72.730 1.00 21.46 143 VAL B N 1
ATOM 4563 C CA . VAL B 1 143 ? 39.319 67.084 73.572 1.00 21.82 143 VAL B CA 1
ATOM 4564 C C . VAL B 1 143 ? 39.199 67.858 74.876 1.00 22.70 143 VAL B C 1
ATOM 4565 O O . VAL B 1 143 ? 39.466 67.314 75.966 1.00 22.50 143 VAL B O 1
ATOM 4569 N N . ARG B 1 144 ? 38.760 69.107 74.786 1.00 22.81 144 ARG B N 1
ATOM 4570 C CA . ARG B 1 144 ? 38.573 69.939 75.992 1.00 24.46 144 ARG B CA 1
ATOM 4571 C C . ARG B 1 144 ? 37.477 69.329 76.905 1.00 26.24 144 ARG B C 1
ATOM 4572 O O . ARG B 1 144 ? 37.646 69.250 78.144 1.00 26.38 144 ARG B O 1
ATOM 4580 N N . TYR B 1 145 ? 36.367 68.879 76.308 1.00 24.43 145 TYR B N 1
ATOM 4581 C CA . TYR B 1 145 ? 35.270 68.258 77.094 1.00 25.06 145 TYR B CA 1
ATOM 4582 C C . TYR B 1 145 ? 35.729 66.977 77.834 1.00 25.09 145 TYR B C 1
ATOM 4583 O O . TYR B 1 145 ? 35.570 66.878 79.054 1.00 25.17 145 TYR B O 1
ATOM 4592 N N . VAL B 1 146 ? 36.306 66.016 77.111 1.00 23.98 146 VAL B N 1
ATOM 4593 C CA . VAL B 1 146 ? 36.765 64.753 77.726 1.00 26.23 146 VAL B CA 1
ATOM 4594 C C . VAL B 1 146 ? 37.813 64.953 78.830 1.00 28.06 146 VAL B C 1
ATOM 4595 O O . VAL B 1 146 ? 37.786 64.258 79.868 1.00 27.75 146 VAL B O 1
ATOM 4599 N N . ASN B 1 147 ? 38.732 65.892 78.615 1.00 27.52 147 ASN B N 1
ATOM 4600 C CA . ASN B 1 147 ? 39.756 66.199 79.599 1.00 30.43 147 ASN B CA 1
ATOM 4601 C C . ASN B 1 147 ? 39.233 67.083 80.763 1.00 30.78 147 ASN B C 1
ATOM 4602 O O . ASN B 1 147 ? 39.980 67.341 81.710 1.00 29.84 147 ASN B O 1
ATOM 4607 N N . SER B 1 148 ? 37.991 67.569 80.718 1.00 30.27 148 SER B N 1
ATOM 4608 C CA . SER B 1 148 ? 37.539 68.437 81.819 1.00 30.49 148 SER B CA 1
ATOM 4609 C C . SER B 1 148 ? 37.264 67.754 83.166 1.00 31.18 148 SER B C 1
ATOM 4610 O O . SER B 1 148 ? 37.297 68.428 84.201 1.00 32.89 148 SER B O 1
ATOM 4613 N N . SER B 1 149 ? 36.980 66.453 83.160 1.00 32.78 149 SER B N 1
ATOM 4614 C CA . SER B 1 149 ? 36.749 65.706 84.405 1.00 32.83 149 SER B CA 1
ATOM 4615 C C . SER B 1 149 ? 36.728 64.199 84.191 1.00 34.09 149 SER B C 1
ATOM 4616 O O . SER B 1 149 ? 36.372 63.709 83.114 1.00 33.70 149 SER B O 1
ATOM 4619 N N . PRO B 1 150 ? 37.135 63.427 85.222 1.00 35.68 150 PRO B N 1
ATOM 4620 C CA . PRO B 1 150 ? 37.158 61.958 85.160 1.00 35.28 150 PRO B CA 1
ATOM 4621 C C . PRO B 1 150 ? 35.760 61.382 84.901 1.00 34.34 150 PRO B C 1
ATOM 4622 O O . PRO B 1 150 ? 35.607 60.362 84.227 1.00 33.50 150 PRO B O 1
ATOM 4626 N N . GLU B 1 151 ? 34.743 62.038 85.457 1.00 34.16 151 GLU B N 1
ATOM 4627 C CA . GLU B 1 151 ? 33.362 61.583 85.323 1.00 33.56 151 GLU B CA 1
ATOM 4628 C C . GLU B 1 151 ? 32.888 61.650 83.865 1.00 31.99 151 GLU B C 1
ATOM 4629 O O . GLU B 1 151 ? 32.178 60.762 83.389 1.00 31.49 151 GLU B O 1
ATOM 4635 N N . ARG B 1 152 ? 33.289 62.704 83.164 1.00 29.58 152 ARG B N 1
ATOM 4636 C CA . ARG B 1 152 ? 32.912 62.861 81.758 1.00 29.08 152 ARG B CA 1
ATOM 4637 C C . ARG B 1 152 ? 33.625 61.773 80.904 1.00 29.17 152 ARG B C 1
ATOM 4638 O O . ARG B 1 152 ? 32.988 61.094 80.117 1.00 28.44 152 ARG B O 1
ATOM 4646 N N . ALA B 1 153 ? 34.926 61.582 81.114 1.00 28.94 153 ALA B N 1
ATOM 4647 C CA . ALA B 1 153 ? 35.685 60.582 80.349 1.00 29.79 153 ALA B CA 1
ATOM 4648 C C . ALA B 1 153 ? 35.244 59.129 80.569 1.00 29.74 153 ALA B C 1
ATOM 4649 O O . ALA B 1 153 ? 35.382 58.283 79.670 1.00 29.40 153 ALA B O 1
ATOM 4651 N N . ALA B 1 154 ? 34.706 58.829 81.755 1.00 29.94 154 ALA B N 1
ATOM 4652 C CA . ALA B 1 154 ? 34.254 57.470 82.054 1.00 27.77 154 ALA B CA 1
ATOM 4653 C C . ALA B 1 154 ? 33.027 57.042 81.241 1.00 27.93 154 ALA B C 1
ATOM 4654 O O . ALA B 1 154 ? 32.702 55.859 81.176 1.00 26.97 154 ALA B O 1
ATOM 4656 N N . LYS B 1 155 ? 32.330 57.995 80.623 1.00 25.38 155 LYS B N 1
ATOM 4657 C CA . LYS B 1 155 ? 31.165 57.624 79.831 1.00 25.77 155 LYS B CA 1
ATOM 4658 C C . LYS B 1 155 ? 31.475 57.477 78.330 1.00 24.28 155 LYS B C 1
ATOM 4659 O O . LYS B 1 155 ? 30.561 57.238 77.556 1.00 27.11 155 LYS B O 1
ATOM 4665 N N . VAL B 1 156 ? 32.758 57.562 77.955 1.00 23.62 156 VAL B N 1
ATOM 4666 C CA . VAL B 1 156 ? 33.210 57.460 76.556 1.00 22.59 156 VAL B CA 1
ATOM 4667 C C . VAL B 1 156 ? 33.953 56.142 76.156 1.00 20.79 156 VAL B C 1
ATOM 4668 O O . VAL B 1 156 ? 35.024 55.852 76.679 1.00 20.63 156 VAL B O 1
ATOM 4672 N N . ALA B 1 157 ? 33.393 55.369 75.216 1.00 20.45 157 ALA B N 1
ATOM 4673 C CA . ALA B 1 157 ? 34.027 54.116 74.718 1.00 19.45 157 ALA B CA 1
ATOM 4674 C C . ALA B 1 157 ? 35.106 54.306 73.631 1.00 21.41 157 ALA B C 1
ATOM 4675 O O . ALA B 1 157 ? 36.139 53.599 73.637 1.00 19.16 157 ALA B O 1
ATOM 4677 N N . HIS B 1 158 ? 34.839 55.213 72.676 1.00 18.83 158 HIS B N 1
ATOM 4678 C CA . HIS B 1 158 ? 35.797 55.555 71.584 1.00 17.73 158 HIS B CA 1
ATOM 4679 C C . HIS B 1 158 ? 35.635 57.055 71.241 1.00 16.48 158 HIS B C 1
ATOM 4680 O O . HIS B 1 158 ? 34.503 57.615 71.359 1.00 16.57 158 HIS B O 1
ATOM 4687 N N . LEU B 1 159 ? 36.730 57.699 70.824 1.00 17.94 159 LEU B N 1
ATOM 4688 C CA . LEU B 1 159 ? 36.734 59.132 70.410 1.00 16.81 159 LEU B CA 1
ATOM 4689 C C . LEU B 1 159 ? 37.317 59.221 68.971 1.00 15.98 159 LEU B C 1
ATOM 4690 O O . LEU B 1 159 ? 38.400 58.703 68.721 1.00 16.03 159 LEU B O 1
ATOM 4695 N N . ILE B 1 160 ? 36.579 59.854 68.040 1.00 15.36 160 ILE B N 1
ATOM 4696 C CA . ILE B 1 160 ? 36.994 59.990 66.617 1.00 13.80 160 ILE B CA 1
ATOM 4697 C C . ILE B 1 160 ? 37.208 61.487 66.287 1.00 14.39 160 ILE B C 1
ATOM 4698 O O . ILE B 1 160 ? 36.288 62.261 66.467 1.00 12.88 160 ILE B O 1
ATOM 4703 N N . LEU B 1 161 ? 38.401 61.850 65.762 1.00 13.88 161 LEU B N 1
ATOM 4704 C CA . LEU B 1 161 ? 38.771 63.249 65.477 1.00 16.15 161 LEU B CA 1
ATOM 4705 C C . LEU B 1 161 ? 38.993 63.390 63.955 1.00 16.39 161 LEU B C 1
ATOM 4706 O O . LEU B 1 161 ? 40.028 62.920 63.438 1.00 16.21 161 LEU B O 1
ATOM 4711 N N . LEU B 1 162 ? 38.059 64.062 63.246 1.00 14.48 162 LEU B N 1
ATOM 4712 C CA . LEU B 1 162 ? 38.122 64.167 61.785 1.00 16.25 162 LEU B CA 1
ATOM 4713 C C . LEU B 1 162 ? 38.644 65.524 61.274 1.00 17.93 162 LEU B C 1
ATOM 4714 O O . LEU B 1 162 ? 38.012 66.589 61.503 1.00 17.42 162 LEU B O 1
ATOM 4719 N N . ASP B 1 163 ? 39.810 65.463 60.625 1.00 17.23 163 ASP B N 1
ATOM 4720 C CA . ASP B 1 163 ? 40.480 66.602 59.993 1.00 19.82 163 ASP B CA 1
ATOM 4721 C C . ASP B 1 163 ? 40.457 67.889 60.809 1.00 20.46 163 ASP B C 1
ATOM 4722 O O . ASP B 1 163 ? 39.990 68.950 60.321 1.00 21.88 163 ASP B O 1
ATOM 4727 N N . GLY B 1 164 ? 40.983 67.791 62.034 1.00 18.24 164 GLY B N 1
ATOM 4728 C CA . GLY B 1 164 ? 41.037 68.920 62.954 1.00 18.90 164 GLY B CA 1
ATOM 4729 C C . GLY B 1 164 ? 42.355 69.015 63.729 1.00 19.68 164 GLY B C 1
ATOM 4730 O O . GLY B 1 164 ? 43.405 69.192 63.135 1.00 16.68 164 GLY B O 1
ATOM 4731 N N . VAL B 1 165 ? 42.300 68.882 65.052 1.00 18.81 165 VAL B N 1
ATOM 4732 C CA . VAL B 1 165 ? 43.497 69.002 65.872 1.00 17.85 165 VAL B CA 1
ATOM 4733 C C . VAL B 1 165 ? 44.621 67.992 65.497 1.00 18.14 165 VAL B C 1
ATOM 4734 O O . VAL B 1 165 ? 44.330 66.883 65.035 1.00 17.64 165 VAL B O 1
ATOM 4738 N N . TRP B 1 166 ? 45.902 68.394 65.674 1.00 17.33 166 TRP B N 1
ATOM 4739 C CA . TRP B 1 166 ? 47.054 67.517 65.376 1.00 18.35 166 TRP B CA 1
ATOM 4740 C C . TRP B 1 166 ? 48.275 67.970 66.218 1.00 20.48 166 TRP B C 1
ATOM 4741 O O . TRP B 1 166 ? 48.279 69.071 66.776 1.00 18.56 166 TRP B O 1
ATOM 4752 N N . GLY B 1 167 ? 49.284 67.100 66.320 1.00 20.51 167 GLY B N 1
ATOM 4753 C CA . GLY B 1 167 ? 50.468 67.430 67.108 1.00 22.54 167 GLY B CA 1
ATOM 4754 C C . GLY B 1 167 ? 50.254 67.438 68.617 1.00 25.36 167 GLY B C 1
ATOM 4755 O O . GLY B 1 167 ? 51.009 68.110 69.337 1.00 26.64 167 GLY B O 1
ATOM 4756 N N . VAL B 1 168 ? 49.245 66.714 69.112 1.00 24.04 168 VAL B N 1
ATOM 4757 C CA . VAL B 1 168 ? 48.926 66.637 70.558 1.00 23.44 168 VAL B CA 1
ATOM 4758 C C . VAL B 1 168 ? 48.743 65.148 70.951 1.00 23.02 168 VAL B C 1
ATOM 4759 O O . VAL B 1 168 ? 48.677 64.279 70.075 1.00 21.63 168 VAL B O 1
ATOM 4763 N N . ASP B 1 169 ? 48.643 64.857 72.256 1.00 23.30 169 ASP B N 1
ATOM 4764 C CA . ASP B 1 169 ? 48.422 63.467 72.720 1.00 22.85 169 ASP B CA 1
ATOM 4765 C C . ASP B 1 169 ? 46.926 63.163 72.828 1.00 23.59 169 ASP B C 1
ATOM 4766 O O . ASP B 1 169 ? 46.140 64.047 73.178 1.00 23.65 169 ASP B O 1
ATOM 4771 N N . ALA B 1 170 ? 46.518 61.921 72.570 1.00 21.60 170 ALA B N 1
ATOM 4772 C CA . ALA B 1 170 ? 45.109 61.583 72.727 1.00 24.08 170 ALA B CA 1
ATOM 4773 C C . ALA B 1 170 ? 44.737 61.602 74.235 1.00 25.18 170 ALA B C 1
ATOM 4774 O O . ALA B 1 170 ? 45.607 61.495 75.098 1.00 26.07 170 ALA B O 1
ATOM 4776 N N . PRO B 1 171 ? 43.447 61.787 74.571 1.00 26.38 171 PRO B N 1
ATOM 4777 C CA . PRO B 1 171 ? 43.066 61.789 75.997 1.00 28.20 171 PRO B CA 1
ATOM 4778 C C . PRO B 1 171 ? 43.445 60.462 76.683 1.00 29.05 171 PRO B C 1
ATOM 4779 O O . PRO B 1 171 ? 43.201 59.381 76.144 1.00 29.59 171 PRO B O 1
ATOM 4783 N N . GLU B 1 172 ? 44.021 60.548 77.883 1.00 32.49 172 GLU B N 1
ATOM 4784 C CA . GLU B 1 172 ? 44.477 59.369 78.650 1.00 34.15 172 GLU B CA 1
ATOM 4785 C C . GLU B 1 172 ? 43.459 58.234 78.853 1.00 34.22 172 GLU B C 1
ATOM 4786 O O . GLU B 1 172 ? 42.348 58.469 79.314 1.00 35.40 172 GLU B O 1
ATOM 4792 N N . GLY B 1 173 ? 43.847 57.002 78.503 1.00 33.96 173 GLY B N 1
ATOM 4793 C CA . GLY B 1 173 ? 42.955 55.856 78.661 1.00 33.78 173 GLY B CA 1
ATOM 4794 C C . GLY B 1 173 ? 41.663 55.782 77.831 1.00 33.22 173 GLY B C 1
ATOM 4795 O O . GLY B 1 173 ? 40.751 55.010 78.187 1.00 33.69 173 GLY B O 1
ATOM 4796 N N . ILE B 1 174 ? 41.557 56.566 76.746 1.00 30.59 174 ILE B N 1
ATOM 4797 C CA . ILE B 1 174 ? 40.364 56.531 75.877 1.00 27.00 174 ILE B CA 1
ATOM 4798 C C . ILE B 1 174 ? 40.783 56.160 74.447 1.00 25.65 174 ILE B C 1
ATOM 4799 O O . ILE B 1 174 ? 41.609 56.861 73.867 1.00 24.30 174 ILE B O 1
ATOM 4804 N N . PRO B 1 175 ? 40.247 55.050 73.883 1.00 21.13 175 PRO B N 1
ATOM 4805 C CA . PRO B 1 175 ? 40.592 54.614 72.522 1.00 21.37 175 PRO B CA 1
ATOM 4806 C C . PRO B 1 175 ? 40.269 55.751 71.531 1.00 20.56 175 PRO B C 1
ATOM 4807 O O . PRO B 1 175 ? 39.097 56.153 71.424 1.00 19.20 175 PRO B O 1
ATOM 4811 N N . THR B 1 176 ? 41.285 56.224 70.806 1.00 19.86 176 THR B N 1
ATOM 4812 C CA . THR B 1 176 ? 41.115 57.347 69.851 1.00 19.60 176 THR B CA 1
ATOM 4813 C C . THR B 1 176 ? 41.592 57.030 68.423 1.00 19.04 176 THR B C 1
ATOM 4814 O O . THR B 1 176 ? 42.618 56.328 68.229 1.00 18.07 176 THR B O 1
ATOM 4818 N N . LEU B 1 177 ? 40.859 57.566 67.434 1.00 16.85 177 LEU B N 1
ATOM 4819 C CA . LEU B 1 177 ? 41.163 57.425 66.003 1.00 16.45 177 LEU B CA 1
ATOM 4820 C C . LEU B 1 177 ? 41.174 58.849 65.395 1.00 18.06 177 LEU B C 1
ATOM 4821 O O . LEU B 1 177 ? 40.258 59.634 65.681 1.00 17.25 177 LEU B O 1
ATOM 4826 N N . ALA B 1 178 ? 42.206 59.186 64.610 1.00 16.50 178 ALA B N 1
ATOM 4827 C CA . ALA B 1 178 ? 42.310 60.498 63.937 1.00 16.14 178 ALA B CA 1
ATOM 4828 C C . ALA B 1 178 ? 42.376 60.178 62.433 1.00 18.06 178 ALA B C 1
ATOM 4829 O O . ALA B 1 178 ? 43.129 59.249 62.012 1.00 16.73 178 ALA B O 1
ATOM 4831 N N . VAL B 1 179 ? 41.608 60.923 61.606 1.00 16.29 179 VAL B N 1
ATOM 4832 C CA . VAL B 1 179 ? 41.582 60.701 60.147 1.00 16.05 179 VAL B CA 1
ATOM 4833 C C . VAL B 1 179 ? 41.856 62.071 59.487 1.00 16.66 179 VAL B C 1
ATOM 4834 O O . VAL B 1 179 ? 41.132 63.032 59.783 1.00 14.77 179 VAL B O 1
ATOM 4838 N N . PHE B 1 180 ? 42.888 62.152 58.623 1.00 16.95 180 PHE B N 1
ATOM 4839 C CA . PHE B 1 180 ? 43.264 63.415 57.955 1.00 15.23 180 PHE B CA 1
ATOM 4840 C C . PHE B 1 180 ? 43.155 63.379 56.431 1.00 18.26 180 PHE B C 1
ATOM 4841 O O . PHE B 1 180 ? 43.456 62.357 55.804 1.00 16.17 180 PHE B O 1
ATOM 4849 N N . GLY B 1 181 ? 42.768 64.512 55.834 1.00 19.30 181 GLY B N 1
ATOM 4850 C CA . GLY B 1 181 ? 42.679 64.586 54.374 1.00 22.12 181 GLY B CA 1
ATOM 4851 C C . GLY B 1 181 ? 43.823 65.434 53.797 1.00 26.11 181 GLY B C 1
ATOM 4852 O O . GLY B 1 181 ? 44.885 65.545 54.415 1.00 25.63 181 GLY B O 1
ATOM 4853 N N . ASN B 1 182 ? 43.620 66.021 52.614 1.00 27.45 182 ASN B N 1
ATOM 4854 C CA . ASN B 1 182 ? 44.634 66.860 51.939 1.00 30.22 182 ASN B CA 1
ATOM 4855 C C . ASN B 1 182 ? 43.958 68.108 51.287 1.00 32.36 182 ASN B C 1
ATOM 4856 O O . ASN B 1 182 ? 43.951 68.256 50.053 1.00 31.17 182 ASN B O 1
ATOM 4861 N N . PRO B 1 183 ? 43.413 69.034 52.114 1.00 34.11 183 PRO B N 1
ATOM 4862 C CA . PRO B 1 183 ? 42.732 70.270 51.652 1.00 36.43 183 PRO B CA 1
ATOM 4863 C C . PRO B 1 183 ? 43.611 71.228 50.808 1.00 39.57 183 PRO B C 1
ATOM 4864 O O . PRO B 1 183 ? 43.104 72.035 50.016 1.00 39.02 183 PRO B O 1
ATOM 4868 N N . LYS B 1 184 ? 44.920 71.158 51.027 1.00 42.42 184 LYS B N 1
ATOM 4869 C CA . LYS B 1 184 ? 45.892 72.002 50.336 1.00 46.47 184 LYS B CA 1
ATOM 4870 C C . LYS B 1 184 ? 46.372 71.400 49.003 1.00 47.66 184 LYS B C 1
ATOM 4871 O O . LYS B 1 184 ? 47.169 72.008 48.280 1.00 47.53 184 LYS B O 1
ATOM 4877 N N . ALA B 1 185 ? 45.892 70.209 48.674 1.00 48.77 185 ALA B N 1
ATOM 4878 C CA . ALA B 1 185 ? 46.301 69.550 47.435 1.00 51.31 185 ALA B CA 1
ATOM 4879 C C . ALA B 1 185 ? 47.831 69.489 47.356 1.00 53.36 185 ALA B C 1
ATOM 4880 O O . ALA B 1 185 ? 48.437 69.779 46.311 1.00 52.67 185 ALA B O 1
ATOM 4882 N N . LEU B 1 186 ? 48.450 69.117 48.473 1.00 55.50 186 LEU B N 1
ATOM 4883 C CA . LEU B 1 186 ? 49.892 68.994 48.480 1.00 59.12 186 LEU B CA 1
ATOM 4884 C C . LEU B 1 186 ? 50.232 67.720 47.742 1.00 61.40 186 LEU B C 1
ATOM 4885 O O . LEU B 1 186 ? 49.525 66.716 47.819 1.00 60.29 186 LEU B O 1
ATOM 4890 N N . PRO B 1 187 ? 51.324 67.764 46.985 1.00 64.69 187 PRO B N 1
ATOM 4891 C CA . PRO B 1 187 ? 51.845 66.666 46.174 1.00 67.16 187 PRO B CA 1
ATOM 4892 C C . PRO B 1 187 ? 52.532 65.588 46.995 1.00 69.19 187 PRO B C 1
ATOM 4893 O O . PRO B 1 187 ? 52.708 64.460 46.536 1.00 69.90 187 PRO B O 1
ATOM 4897 N N . ALA B 1 188 ? 52.909 65.934 48.217 1.00 71.36 188 ALA B N 1
ATOM 4898 C CA . ALA B 1 188 ? 53.602 64.986 49.076 1.00 73.55 188 ALA B CA 1
ATOM 4899 C C . ALA B 1 188 ? 52.704 63.926 49.727 1.00 74.87 188 ALA B C 1
ATOM 4900 O O . ALA B 1 188 ? 52.095 64.174 50.778 1.00 75.16 188 ALA B O 1
ATOM 4902 N N . LEU B 1 189 ? 52.601 62.757 49.094 1.00 75.71 189 LEU B N 1
ATOM 4903 C CA . LEU B 1 189 ? 51.833 61.669 49.686 1.00 76.68 189 LEU B CA 1
ATOM 4904 C C . LEU B 1 189 ? 52.888 60.961 50.537 1.00 76.51 189 LEU B C 1
ATOM 4905 O O . LEU B 1 189 ? 53.193 59.778 50.360 1.00 77.10 189 LEU B O 1
ATOM 4910 N N . GLY B 1 190 ? 53.443 61.741 51.462 1.00 76.04 190 GLY B N 1
ATOM 4911 C CA . GLY B 1 190 ? 54.491 61.277 52.349 1.00 74.93 190 GLY B CA 1
ATOM 4912 C C . GLY B 1 190 ? 54.290 59.976 53.092 1.00 74.07 190 GLY B C 1
ATOM 4913 O O . GLY B 1 190 ? 53.214 59.379 53.104 1.00 74.31 190 GLY B O 1
ATOM 4914 N N . LEU B 1 191 ? 55.378 59.542 53.712 1.00 72.83 191 LEU B N 1
ATOM 4915 C CA . LEU B 1 191 ? 55.426 58.319 54.498 1.00 71.32 191 LEU B CA 1
ATOM 4916 C C . LEU B 1 191 ? 55.286 58.859 55.926 1.00 69.55 191 LEU B C 1
ATOM 4917 O O . LEU B 1 191 ? 54.357 58.483 56.646 1.00 69.63 191 LEU B O 1
ATOM 4922 N N . PRO B 1 192 ? 56.225 59.721 56.367 1.00 67.35 192 PRO B N 1
ATOM 4923 C CA . PRO B 1 192 ? 56.063 60.267 57.721 1.00 65.07 192 PRO B CA 1
ATOM 4924 C C . PRO B 1 192 ? 55.260 61.577 57.461 1.00 62.42 192 PRO B C 1
ATOM 4925 O O . PRO B 1 192 ? 55.794 62.543 56.900 1.00 62.56 192 PRO B O 1
ATOM 4929 N N . GLU B 1 193 ? 53.978 61.589 57.832 1.00 59.02 193 GLU B N 1
ATOM 4930 C CA . GLU B 1 193 ? 53.095 62.739 57.591 1.00 55.29 193 GLU B CA 1
ATOM 4931 C C . GLU B 1 193 ? 53.276 63.948 58.498 1.00 53.68 193 GLU B C 1
ATOM 4932 O O . GLU B 1 193 ? 53.759 63.839 59.637 1.00 53.69 193 GLU B O 1
ATOM 4938 N N . GLU B 1 194 ? 52.862 65.102 57.986 1.00 50.08 194 GLU B N 1
ATOM 4939 C CA . GLU B 1 194 ? 52.954 66.350 58.731 1.00 48.03 194 GLU B CA 1
ATOM 4940 C C . GLU B 1 194 ? 52.016 66.407 59.943 1.00 44.64 194 GLU B C 1
ATOM 4941 O O . GLU B 1 194 ? 52.268 67.186 60.877 1.00 44.88 194 GLU B O 1
ATOM 4947 N N . LYS B 1 195 ? 50.945 65.600 59.930 1.00 38.43 195 LYS B N 1
ATOM 4948 C CA . LYS B 1 195 ? 49.992 65.605 61.039 1.00 31.62 195 LYS B CA 1
ATOM 4949 C C . LYS B 1 195 ? 49.783 64.228 61.696 1.00 27.41 195 LYS B C 1
ATOM 4950 O O . LYS B 1 195 ? 49.536 63.235 61.008 1.00 25.27 195 LYS B O 1
ATOM 4956 N N . VAL B 1 196 ? 49.831 64.196 63.036 1.00 22.80 196 VAL B N 1
ATOM 4957 C CA . VAL B 1 196 ? 49.647 62.962 63.789 1.00 22.46 196 VAL B CA 1
ATOM 4958 C C . VAL B 1 196 ? 49.097 63.269 65.176 1.00 20.47 196 VAL B C 1
ATOM 4959 O O . VAL B 1 196 ? 49.389 64.341 65.736 1.00 20.28 196 VAL B O 1
ATOM 4963 N N . VAL B 1 197 ? 48.319 62.338 65.735 1.00 20.55 197 VAL B N 1
ATOM 4964 C CA . VAL B 1 197 ? 47.807 62.501 67.099 1.00 18.38 197 VAL B CA 1
ATOM 4965 C C . VAL B 1 197 ? 48.474 61.333 67.840 1.00 19.54 197 VAL B C 1
ATOM 4966 O O . VAL B 1 197 ? 48.237 60.155 67.511 1.00 18.85 197 VAL B O 1
ATOM 4970 N N . TYR B 1 198 ? 49.355 61.648 68.788 1.00 19.99 198 TYR B N 1
ATOM 4971 C CA . TYR B 1 198 ? 50.077 60.586 69.520 1.00 20.96 198 TYR B CA 1
ATOM 4972 C C . TYR B 1 198 ? 49.205 59.715 70.423 1.00 21.12 198 TYR B C 1
ATOM 4973 O O . TYR B 1 198 ? 48.247 60.197 71.068 1.00 20.11 198 TYR B O 1
ATOM 4982 N N . ASN B 1 199 ? 49.542 58.422 70.469 1.00 18.12 199 ASN B N 1
ATOM 4983 C CA . ASN B 1 199 ? 48.788 57.437 71.240 1.00 19.57 199 ASN B CA 1
ATOM 4984 C C . ASN B 1 199 ? 47.419 57.108 70.632 1.00 18.84 199 ASN B C 1
ATOM 4985 O O . ASN B 1 199 ? 46.583 56.491 71.310 1.00 20.04 199 ASN B O 1
ATOM 4990 N N . ALA B 1 200 ? 47.194 57.506 69.367 1.00 17.03 200 ALA B N 1
ATOM 4991 C CA . ALA B 1 200 ? 45.961 57.165 68.627 1.00 16.41 200 ALA B CA 1
ATOM 4992 C C . ALA B 1 200 ? 46.295 56.374 67.327 1.00 16.62 200 ALA B C 1
ATOM 4993 O O . ALA B 1 200 ? 47.451 56.297 66.920 1.00 16.27 200 ALA B O 1
ATOM 4995 N N . THR B 1 201 ? 45.258 55.802 66.716 1.00 16.29 201 THR B N 1
ATOM 4996 C CA . THR B 1 201 ? 45.357 55.136 65.413 1.00 17.48 201 THR B CA 1
ATOM 4997 C C . THR B 1 201 ? 45.215 56.320 64.398 1.00 18.61 201 THR B C 1
ATOM 4998 O O . THR B 1 201 ? 44.304 57.129 64.569 1.00 18.41 201 THR B O 1
ATOM 5002 N N . ASN B 1 202 ? 46.094 56.435 63.383 1.00 17.60 202 ASN B N 1
ATOM 5003 C CA . ASN B 1 202 ? 46.027 57.548 62.390 1.00 16.87 202 ASN B CA 1
ATOM 5004 C C . ASN B 1 202 ? 45.831 56.957 60.974 1.00 17.16 202 ASN B C 1
ATOM 5005 O O . ASN B 1 202 ? 46.576 56.044 60.569 1.00 17.31 202 ASN B O 1
ATOM 5010 N N . VAL B 1 203 ? 44.838 57.470 60.239 1.00 17.81 203 VAL B N 1
ATOM 5011 C CA . VAL B 1 203 ? 44.478 57.020 58.873 1.00 17.96 203 VAL B CA 1
ATOM 5012 C C . VAL B 1 203 ? 44.493 58.270 57.968 1.00 19.55 203 VAL B C 1
ATOM 5013 O O . VAL B 1 203 ? 44.052 59.347 58.407 1.00 18.36 203 VAL B O 1
ATOM 5017 N N . TYR B 1 204 ? 44.990 58.124 56.723 1.00 17.20 204 TYR B N 1
ATOM 5018 C CA . TYR B 1 204 ? 45.142 59.267 55.808 1.00 18.19 204 TYR B CA 1
ATOM 5019 C C . TYR B 1 204 ? 44.467 59.023 54.447 1.00 19.60 204 TYR B C 1
ATOM 5020 O O . TYR B 1 204 ? 44.624 57.928 53.884 1.00 19.42 204 TYR B O 1
ATOM 5029 N N . PHE B 1 205 ? 43.697 60.015 53.963 1.00 17.00 205 PHE B N 1
ATOM 5030 C CA . PHE B 1 205 ? 43.022 59.931 52.660 1.00 19.00 205 PHE B CA 1
ATOM 5031 C C . PHE B 1 205 ? 43.578 61.124 51.905 1.00 20.71 205 PHE B C 1
ATOM 5032 O O . PHE B 1 205 ? 43.049 62.237 52.026 1.00 20.78 205 PHE B O 1
ATOM 5040 N N . ASN B 1 206 ? 44.655 60.911 51.139 1.00 20.85 206 ASN B N 1
ATOM 5041 C CA . ASN B 1 206 ? 45.281 62.061 50.461 1.00 25.55 206 ASN B CA 1
ATOM 5042 C C . ASN B 1 206 ? 44.598 62.652 49.229 1.00 24.03 206 ASN B C 1
ATOM 5043 O O . ASN B 1 206 ? 45.109 63.599 48.650 1.00 27.01 206 ASN B O 1
ATOM 5048 N N . ASN B 1 207 ? 43.445 62.119 48.848 1.00 23.39 207 ASN B N 1
ATOM 5049 C CA . ASN B 1 207 ? 42.692 62.675 47.719 1.00 22.60 207 ASN B CA 1
ATOM 5050 C C . ASN B 1 207 ? 41.394 63.385 48.174 1.00 22.74 207 ASN B C 1
ATOM 5051 O O . ASN B 1 207 ? 40.550 63.717 47.330 1.00 22.43 207 ASN B O 1
ATOM 5056 N N . MET B 1 208 ? 41.218 63.620 49.482 1.00 20.15 208 MET B N 1
ATOM 5057 C CA . MET B 1 208 ? 39.978 64.262 49.955 1.00 19.02 208 MET B CA 1
ATOM 5058 C C . MET B 1 208 ? 40.119 65.674 50.501 1.00 18.81 208 MET B C 1
ATOM 5059 O O . MET B 1 208 ? 41.115 65.990 51.163 1.00 18.80 208 MET B O 1
ATOM 5064 N N . THR B 1 209 ? 39.117 66.534 50.229 1.00 18.75 209 THR B N 1
ATOM 5065 C CA . THR B 1 209 ? 39.133 67.918 50.733 1.00 16.95 209 THR B CA 1
ATOM 5066 C C . THR B 1 209 ? 38.469 67.924 52.137 1.00 18.20 209 THR B C 1
ATOM 5067 O O . THR B 1 209 ? 38.005 66.881 52.604 1.00 17.70 209 THR B O 1
ATOM 5071 N N . HIS B 1 210 ? 38.423 69.085 52.794 1.00 17.11 210 HIS B N 1
ATOM 5072 C CA . HIS B 1 210 ? 37.955 69.202 54.202 1.00 17.45 210 HIS B CA 1
ATOM 5073 C C . HIS B 1 210 ? 36.545 68.669 54.595 1.00 17.34 210 HIS B C 1
ATOM 5074 O O . HIS B 1 210 ? 36.454 67.796 55.499 1.00 15.63 210 HIS B O 1
ATOM 5081 N N . VAL B 1 211 ? 35.476 69.167 53.961 1.00 15.67 211 VAL B N 1
ATOM 5082 C CA . VAL B 1 211 ? 34.118 68.664 54.276 1.00 16.19 211 VAL B CA 1
ATOM 5083 C C . VAL B 1 211 ? 33.860 67.276 53.644 1.00 16.02 211 VAL B C 1
ATOM 5084 O O . VAL B 1 211 ? 33.193 66.420 54.246 1.00 15.25 211 VAL B O 1
ATOM 5088 N N . GLN B 1 212 ? 34.406 67.031 52.445 1.00 14.79 212 GLN B N 1
ATOM 5089 C CA . GLN B 1 212 ? 34.286 65.733 51.797 1.00 15.90 212 GLN B CA 1
ATOM 5090 C C . GLN B 1 212 ? 34.722 64.614 52.774 1.00 16.49 212 GLN B C 1
ATOM 5091 O O . GLN B 1 212 ? 34.078 63.558 52.839 1.00 15.86 212 GLN B O 1
ATOM 5097 N N . LEU B 1 213 ? 35.828 64.833 53.499 1.00 13.47 213 LEU B N 1
ATOM 5098 C CA . LEU B 1 213 ? 36.351 63.807 54.426 1.00 15.78 213 LEU B CA 1
ATOM 5099 C C . LEU B 1 213 ? 35.284 63.413 55.462 1.00 16.86 213 LEU B C 1
ATOM 5100 O O . LEU B 1 213 ? 35.095 62.212 55.771 1.00 16.70 213 LEU B O 1
ATOM 5105 N N . CYS B 1 214 ? 34.605 64.422 56.010 1.00 15.95 214 CYS B N 1
ATOM 5106 C CA . CYS B 1 214 ? 33.535 64.200 56.983 1.00 16.47 214 CYS B CA 1
ATOM 5107 C C . CYS B 1 214 ? 32.336 63.396 56.442 1.00 15.69 214 CYS B C 1
ATOM 5108 O O . CYS B 1 214 ? 31.754 62.619 57.184 1.00 17.18 214 CYS B O 1
ATOM 5111 N N . THR B 1 215 ? 31.942 63.582 55.172 1.00 15.72 215 THR B N 1
ATOM 5112 C CA . THR B 1 215 ? 30.729 62.907 54.640 1.00 13.96 215 THR B CA 1
ATOM 5113 C C . THR B 1 215 ? 30.954 61.672 53.739 1.00 15.69 215 THR B C 1
ATOM 5114 O O . THR B 1 215 ? 30.009 61.029 53.281 1.00 15.62 215 THR B O 1
ATOM 5118 N N . SER B 1 216 ? 32.219 61.349 53.483 1.00 14.28 216 SER B N 1
ATOM 5119 C CA . SER B 1 216 ? 32.575 60.229 52.597 1.00 15.74 216 SER B CA 1
ATOM 5120 C C . SER B 1 216 ? 32.234 58.792 53.045 1.00 17.05 216 SER B C 1
ATOM 5121 O O . SER B 1 216 ? 32.327 58.479 54.229 1.00 17.35 216 SER B O 1
ATOM 5124 N N . PRO B 1 217 ? 31.846 57.910 52.091 1.00 17.63 217 PRO B N 1
ATOM 5125 C CA . PRO B 1 217 ? 31.540 56.524 52.475 1.00 18.52 217 PRO B CA 1
ATOM 5126 C C . PRO B 1 217 ? 32.845 55.796 52.905 1.00 20.02 217 PRO B C 1
ATOM 5127 O O . PRO B 1 217 ? 32.771 54.818 53.674 1.00 18.95 217 PRO B O 1
ATOM 5131 N N . GLU B 1 218 ? 34.025 56.235 52.427 1.00 18.90 218 GLU B N 1
ATOM 5132 C CA . GLU B 1 218 ? 35.266 55.539 52.861 1.00 18.76 218 GLU B CA 1
ATOM 5133 C C . GLU B 1 218 ? 35.534 55.870 54.334 1.00 18.99 218 GLU B C 1
ATOM 5134 O O . GLU B 1 218 ? 36.020 55.024 55.097 1.00 18.82 218 GLU B O 1
ATOM 5140 N N . THR B 1 219 ? 35.258 57.110 54.730 1.00 16.24 219 THR B N 1
ATOM 5141 C CA . THR B 1 219 ? 35.430 57.497 56.149 1.00 16.39 219 THR B CA 1
ATOM 5142 C C . THR B 1 219 ? 34.457 56.706 57.007 1.00 17.28 219 THR B C 1
ATOM 5143 O O . THR B 1 219 ? 34.809 56.244 58.115 1.00 18.79 219 THR B O 1
ATOM 5147 N N . PHE B 1 220 ? 33.239 56.519 56.514 1.00 16.49 220 PHE B N 1
ATOM 5148 C CA . PHE B 1 220 ? 32.255 55.736 57.293 1.00 18.44 220 PHE B CA 1
ATOM 5149 C C . PHE B 1 220 ? 32.774 54.313 57.591 1.00 17.27 220 PHE B C 1
ATOM 5150 O O . PHE B 1 220 ? 32.563 53.799 58.677 1.00 18.18 220 PHE B O 1
ATOM 5158 N N . ALA B 1 221 ? 33.374 53.635 56.611 1.00 18.21 221 ALA B N 1
ATOM 5159 C CA . ALA B 1 221 ? 33.817 52.243 56.881 1.00 17.20 221 ALA B CA 1
ATOM 5160 C C . ALA B 1 221 ? 34.897 52.170 57.966 1.00 17.34 221 ALA B C 1
ATOM 5161 O O . ALA B 1 221 ? 34.899 51.247 58.805 1.00 17.87 221 ALA B O 1
ATOM 5163 N N . VAL B 1 222 ? 35.828 53.134 57.951 1.00 17.26 222 VAL B N 1
ATOM 5164 C CA . VAL B 1 222 ? 36.876 53.185 58.966 1.00 17.49 222 VAL B CA 1
ATOM 5165 C C . VAL B 1 222 ? 36.285 53.507 60.344 1.00 18.43 222 VAL B C 1
ATOM 5166 O O . VAL B 1 222 ? 36.693 52.903 61.365 1.00 17.41 222 VAL B O 1
ATOM 5170 N N . MET B 1 223 ? 35.310 54.421 60.419 1.00 16.47 223 MET B N 1
ATOM 5171 C CA . MET B 1 223 ? 34.716 54.719 61.747 1.00 15.74 223 MET B CA 1
ATOM 5172 C C . MET B 1 223 ? 33.907 53.470 62.288 1.00 17.95 223 MET B C 1
ATOM 5173 O O . MET B 1 223 ? 34.006 53.128 63.471 1.00 17.54 223 MET B O 1
ATOM 5178 N N . PHE B 1 224 ? 33.127 52.809 61.427 1.00 18.69 224 PHE B N 1
ATOM 5179 C CA . PHE B 1 224 ? 32.303 51.644 61.853 1.00 18.46 224 PHE B CA 1
ATOM 5180 C C . PHE B 1 224 ? 33.200 50.493 62.378 1.00 20.86 224 PHE B C 1
ATOM 5181 O O . PHE B 1 224 ? 32.921 49.919 63.443 1.00 20.74 224 PHE B O 1
ATOM 5189 N N . GLU B 1 225 ? 34.282 50.211 61.651 1.00 21.50 225 GLU B N 1
ATOM 5190 C CA . GLU B 1 225 ? 35.256 49.160 62.026 1.00 24.57 225 GLU B CA 1
ATOM 5191 C C . GLU B 1 225 ? 35.951 49.483 63.381 1.00 23.53 225 GLU B C 1
ATOM 5192 O O . GLU B 1 225 ? 36.126 48.600 64.249 1.00 23.04 225 GLU B O 1
ATOM 5198 N N . PHE B 1 226 ? 36.319 50.746 63.586 1.00 21.02 226 PHE B N 1
ATOM 5199 C CA . PHE B 1 226 ? 36.982 51.135 64.830 1.00 21.88 226 PHE B CA 1
ATOM 5200 C C . PHE B 1 226 ? 36.098 50.989 66.084 1.00 23.43 226 PHE B C 1
ATOM 5201 O O . PHE B 1 226 ? 36.564 50.503 67.155 1.00 21.61 226 PHE B O 1
ATOM 5209 N N . ILE B 1 227 ? 34.822 51.362 65.966 1.00 22.38 227 ILE B N 1
ATOM 5210 C CA . ILE B 1 227 ? 33.945 51.302 67.135 1.00 23.73 227 ILE B CA 1
ATOM 5211 C C . ILE B 1 227 ? 33.229 49.959 67.365 1.00 24.19 227 ILE B C 1
ATOM 5212 O O . ILE B 1 227 ? 32.810 49.675 68.481 1.00 23.58 227 ILE B O 1
ATOM 5217 N N . ASN B 1 228 ? 33.105 49.146 66.322 1.00 23.79 228 ASN B N 1
ATOM 5218 C CA . ASN B 1 228 ? 32.428 47.841 66.426 1.00 26.18 228 ASN B CA 1
ATOM 5219 C C . ASN B 1 228 ? 33.374 46.617 66.346 1.00 27.75 228 ASN B C 1
ATOM 5220 O O . ASN B 1 228 ? 33.064 45.541 66.890 1.00 28.44 228 ASN B O 1
ATOM 5225 N N . GLY B 1 229 ? 34.502 46.769 65.654 1.00 27.52 229 GLY B N 1
ATOM 5226 C CA . GLY B 1 229 ? 35.457 45.670 65.530 1.00 28.67 229 GLY B CA 1
ATOM 5227 C C . GLY B 1 229 ? 35.326 44.746 64.335 1.00 30.54 229 GLY B C 1
ATOM 5228 O O . GLY B 1 229 ? 35.987 43.700 64.259 1.00 31.66 229 GLY B O 1
ATOM 5229 N N . TYR B 1 230 ? 34.465 45.086 63.400 1.00 28.93 230 TYR B N 1
ATOM 5230 C CA . TYR B 1 230 ? 34.299 44.275 62.191 1.00 29.43 230 TYR B CA 1
ATOM 5231 C C . TYR B 1 230 ? 33.847 45.250 61.128 1.00 30.04 230 TYR B C 1
ATOM 5232 O O . TYR B 1 230 ? 33.368 46.338 61.466 1.00 30.13 230 TYR B O 1
ATOM 5241 N N . LYS B 1 231 ? 34.001 44.884 59.859 1.00 29.56 231 LYS B N 1
ATOM 5242 C CA . LYS B 1 231 ? 33.598 45.761 58.777 1.00 29.97 231 LYS B CA 1
ATOM 5243 C C . LYS B 1 231 ? 32.083 45.768 58.552 1.00 29.03 231 LYS B C 1
ATOM 5244 O O . LYS B 1 231 ? 31.414 44.755 58.785 1.00 29.35 231 LYS B O 1
ATOM 5250 N N . PRO B 1 232 ? 31.525 46.911 58.095 1.00 26.11 232 PRO B N 1
ATOM 5251 C CA . PRO B 1 232 ? 30.078 46.976 57.838 1.00 25.48 232 PRO B CA 1
ATOM 5252 C C . PRO B 1 232 ? 29.777 46.153 56.566 1.00 24.39 232 PRO B C 1
ATOM 5253 O O . PRO B 1 232 ? 30.638 45.992 55.738 1.00 25.23 232 PRO B O 1
ATOM 5257 N N . ALA B 1 233 ? 28.560 45.657 56.407 1.00 25.14 233 ALA B N 1
ATOM 5258 C CA . ALA B 1 233 ? 28.217 44.881 55.220 1.00 26.75 233 ALA B CA 1
ATOM 5259 C C . ALA B 1 233 ? 28.123 45.733 53.928 1.00 27.95 233 ALA B C 1
ATOM 5260 O O . ALA B 1 233 ? 28.341 45.221 52.821 1.00 27.76 233 ALA B O 1
ATOM 5262 N N . THR B 1 234 ? 27.838 47.034 54.068 1.00 27.87 234 THR B N 1
ATOM 5263 C CA . THR B 1 234 ? 27.716 47.937 52.897 1.00 27.35 234 THR B CA 1
ATOM 5264 C C . THR B 1 234 ? 28.005 49.387 53.318 1.00 26.53 234 THR B C 1
ATOM 5265 O O . THR B 1 234 ? 27.929 49.700 54.514 1.00 24.08 234 THR B O 1
ATOM 5269 N N . THR B 1 235 ? 28.346 50.257 52.354 1.00 25.38 235 THR B N 1
ATOM 5270 C CA . THR B 1 235 ? 28.558 51.688 52.678 1.00 25.25 235 THR B CA 1
ATOM 5271 C C . THR B 1 235 ? 27.534 52.532 51.918 1.00 26.64 235 THR B C 1
ATOM 5272 O O . THR B 1 235 ? 27.585 53.770 51.975 1.00 26.91 235 THR B O 1
ATOM 5276 N N . ASP B 1 236 ? 26.618 51.870 51.196 1.00 25.92 236 ASP B N 1
ATOM 5277 C CA . ASP B 1 236 ? 25.577 52.561 50.436 1.00 26.99 236 ASP B CA 1
ATOM 5278 C C . ASP B 1 236 ? 24.396 52.981 51.326 1.00 26.73 236 ASP B C 1
ATOM 5279 O O . ASP B 1 236 ? 24.177 52.422 52.400 1.00 24.10 236 ASP B O 1
ATOM 5284 N N . ILE B 1 237 ? 23.637 53.985 50.885 1.00 26.34 237 ILE B N 1
ATOM 5285 C CA . ILE B 1 237 ? 22.449 54.361 51.636 1.00 26.78 237 ILE B CA 1
ATOM 5286 C C . ILE B 1 237 ? 21.314 53.538 51.009 1.00 28.94 237 ILE B C 1
ATOM 5287 O O . ILE B 1 237 ? 20.725 53.910 49.980 1.00 28.02 237 ILE B O 1
ATOM 5292 N N . VAL B 1 238 ? 21.057 52.386 51.630 1.00 29.86 238 VAL B N 1
ATOM 5293 C CA . VAL B 1 238 ? 20.064 51.428 51.142 1.00 30.67 238 VAL B CA 1
ATOM 5294 C C . VAL B 1 238 ? 18.596 51.797 51.435 1.00 28.26 238 VAL B C 1
ATOM 5295 O O . VAL B 1 238 ? 18.259 52.091 52.563 1.00 30.27 238 VAL B O 1
ATOM 5299 N N . PRO B 1 239 ? 17.724 51.787 50.407 1.00 28.59 239 PRO B N 1
ATOM 5300 C CA . PRO B 1 239 ? 16.284 52.101 50.553 1.00 28.12 239 PRO B CA 1
ATOM 5301 C C . PRO B 1 239 ? 15.593 51.072 51.469 1.00 28.93 239 PRO B C 1
ATOM 5302 O O . PRO B 1 239 ? 15.885 49.867 51.365 1.00 28.53 239 PRO B O 1
ATOM 5306 N N . GLN B 1 240 ? 14.707 51.538 52.356 1.00 27.72 240 GLN B N 1
ATOM 5307 C CA . GLN B 1 240 ? 13.975 50.673 53.277 1.00 27.64 240 GLN B CA 1
ATOM 5308 C C . GLN B 1 240 ? 12.804 50.074 52.509 1.00 27.77 240 GLN B C 1
ATOM 5309 O O . GLN B 1 240 ? 12.524 50.485 51.393 1.00 25.88 240 GLN B O 1
ATOM 5315 N N . ASP B 1 241 ? 12.126 49.097 53.109 1.00 28.42 241 ASP B N 1
ATOM 5316 C CA . ASP B 1 241 ? 10.947 48.484 52.473 1.00 30.38 241 ASP B CA 1
ATOM 5317 C C . ASP B 1 241 ? 9.779 49.342 53.002 1.00 28.95 241 ASP B C 1
ATOM 5318 O O . ASP B 1 241 ? 9.917 49.995 54.041 1.00 29.99 241 ASP B O 1
ATOM 5323 N N . GLY B 1 242 ? 8.636 49.331 52.334 1.00 28.15 242 GLY B N 1
ATOM 5324 C CA . GLY B 1 242 ? 7.523 50.135 52.840 1.00 25.59 242 GLY B CA 1
ATOM 5325 C C . GLY B 1 242 ? 7.360 51.405 52.018 1.00 25.89 242 GLY B C 1
ATOM 5326 O O . GLY B 1 242 ? 8.353 51.932 51.474 1.00 26.30 242 GLY B O 1
ATOM 5327 N N . ASP B 1 243 ? 6.138 51.921 51.922 1.00 23.24 243 ASP B N 1
ATOM 5328 C CA . ASP B 1 243 ? 5.892 53.115 51.103 1.00 22.31 243 ASP B CA 1
ATOM 5329 C C . ASP B 1 243 ? 6.281 54.479 51.708 1.00 21.59 243 ASP B C 1
ATOM 5330 O O . ASP B 1 243 ? 6.439 55.466 50.947 1.00 19.60 243 ASP B O 1
ATOM 5335 N N . TYR B 1 244 ? 6.384 54.528 53.034 1.00 19.16 244 TYR B N 1
ATOM 5336 C CA . TYR B 1 244 ? 6.647 55.779 53.779 1.00 21.31 244 TYR B CA 1
ATOM 5337 C C . TYR B 1 244 ? 7.984 55.921 54.563 1.00 22.17 244 TYR B C 1
ATOM 5338 O O . TYR B 1 244 ? 8.627 54.918 54.905 1.00 22.40 244 TYR B O 1
ATOM 5347 N N . VAL B 1 245 ? 8.395 57.166 54.852 1.00 21.02 245 VAL B N 1
ATOM 5348 C CA . VAL B 1 245 ? 9.611 57.405 55.650 1.00 19.47 245 VAL B CA 1
ATOM 5349 C C . VAL B 1 245 ? 9.320 58.466 56.703 1.00 19.29 245 VAL B C 1
ATOM 5350 O O . VAL B 1 245 ? 8.457 59.308 56.490 1.00 19.12 245 VAL B O 1
ATOM 5354 N N . LYS B 1 246 ? 10.035 58.417 57.840 1.00 17.74 246 LYS B N 1
ATOM 5355 C CA . LYS B 1 246 ? 9.898 59.415 58.895 1.00 18.72 246 LYS B CA 1
ATOM 5356 C C . LYS B 1 246 ? 10.998 60.495 58.723 1.00 19.53 246 LYS B C 1
ATOM 5357 O O . LYS B 1 246 ? 12.191 60.151 58.567 1.00 18.93 246 LYS B O 1
ATOM 5363 N N . VAL B 1 247 ? 10.616 61.776 58.706 1.00 17.80 247 VAL B N 1
ATOM 5364 C CA . VAL B 1 247 ? 11.612 62.862 58.579 1.00 17.40 247 VAL B CA 1
ATOM 5365 C C . VAL B 1 247 ? 11.547 63.806 59.781 1.00 17.81 247 VAL B C 1
ATOM 5366 O O . VAL B 1 247 ? 10.449 64.280 60.129 1.00 18.29 247 VAL B O 1
ATOM 5370 N N . LYS B 1 248 ? 12.684 64.034 60.467 1.00 17.70 248 LYS B N 1
ATOM 5371 C CA . LYS B 1 248 ? 12.745 65.000 61.585 1.00 17.16 248 LYS B CA 1
ATOM 5372 C C . LYS B 1 248 ? 13.744 66.047 61.075 1.00 18.82 248 LYS B C 1
ATOM 5373 O O . LYS B 1 248 ? 14.860 65.679 60.656 1.00 18.49 248 LYS B O 1
ATOM 5379 N N . GLY B 1 249 ? 13.346 67.318 61.083 1.00 17.93 249 GLY B N 1
ATOM 5380 C CA . GLY B 1 249 ? 14.253 68.369 60.586 1.00 17.25 249 GLY B CA 1
ATOM 5381 C C . GLY B 1 249 ? 14.214 69.629 61.428 1.00 17.10 249 GLY B C 1
ATOM 5382 O O . GLY B 1 249 ? 13.517 69.688 62.444 1.00 16.02 249 GLY B O 1
ATOM 5383 N N . LYS B 1 250 ? 14.981 70.653 61.032 1.00 15.85 250 LYS B N 1
ATOM 5384 C CA . LYS B 1 250 ? 14.953 71.912 61.796 1.00 16.10 250 LYS B CA 1
ATOM 5385 C C . LYS B 1 250 ? 15.284 73.097 60.886 1.00 16.00 250 LYS B C 1
ATOM 5386 O O . LYS B 1 250 ? 16.099 72.931 59.982 1.00 14.23 250 LYS B O 1
ATOM 5392 N N . PHE B 1 251 ? 14.623 74.250 61.100 1.00 14.95 251 PHE B N 1
ATOM 5393 C CA . PHE B 1 251 ? 14.969 75.499 60.406 1.00 14.02 251 PHE B CA 1
ATOM 5394 C C . PHE B 1 251 ? 15.817 76.276 61.457 1.00 15.44 251 PHE B C 1
ATOM 5395 O O . PHE B 1 251 ? 15.366 76.511 62.580 1.00 14.34 251 PHE B O 1
ATOM 5403 N N . LEU B 1 252 ? 17.033 76.682 61.104 1.00 15.60 252 LEU B N 1
ATOM 5404 C CA . LEU B 1 252 ? 17.899 77.335 62.092 1.00 15.49 252 LEU B CA 1
ATOM 5405 C C . LEU B 1 252 ? 18.808 78.334 61.396 1.00 15.70 252 LEU B C 1
ATOM 5406 O O . LEU B 1 252 ? 18.961 78.282 60.164 1.00 13.58 252 LEU B O 1
ATOM 5411 N N . ALA B 1 253 ? 19.411 79.244 62.176 1.00 15.00 253 ALA B N 1
ATOM 5412 C CA . ALA B 1 253 ? 20.271 80.305 61.605 1.00 15.44 253 ALA B CA 1
ATOM 5413 C C . ALA B 1 253 ? 21.677 79.824 61.232 1.00 17.04 253 ALA B C 1
ATOM 5414 O O . ALA B 1 253 ? 22.311 79.076 61.996 1.00 16.69 253 ALA B O 1
ATOM 5416 N N . PHE B 1 254 ? 22.155 80.223 60.058 1.00 14.37 254 PHE B N 1
ATOM 5417 C CA . PHE B 1 254 ? 23.515 79.856 59.621 1.00 14.07 254 PHE B CA 1
ATOM 5418 C C . PHE B 1 254 ? 24.572 80.345 60.640 1.00 14.14 254 PHE B C 1
ATOM 5419 O O . PHE B 1 254 ? 24.530 81.509 61.081 1.00 14.91 254 PHE B O 1
ATOM 5427 N N . ALA B 1 255 ? 25.487 79.440 61.005 1.00 13.49 255 ALA B N 1
ATOM 5428 C CA . ALA B 1 255 ? 26.651 79.700 61.885 1.00 15.00 255 ALA B CA 1
ATOM 5429 C C . ALA B 1 255 ? 26.392 79.824 63.383 1.00 15.36 255 ALA B C 1
ATOM 5430 O O . ALA B 1 255 ? 27.132 79.240 64.199 1.00 18.05 255 ALA B O 1
ATOM 5432 N N . THR B 1 256 ? 25.361 80.573 63.752 1.00 14.53 256 THR B N 1
ATOM 5433 C CA . THR B 1 256 ? 25.012 80.730 65.185 1.00 16.03 256 THR B CA 1
ATOM 5434 C C . THR B 1 256 ? 24.031 79.636 65.660 1.00 15.98 256 THR B C 1
ATOM 5435 O O . THR B 1 256 ? 23.889 79.406 66.884 1.00 14.79 256 THR B O 1
ATOM 5439 N N . ASN B 1 257 ? 23.319 79.019 64.702 1.00 14.74 257 ASN B N 1
ATOM 5440 C CA . ASN B 1 257 ? 22.442 77.858 64.936 1.00 13.78 257 ASN B CA 1
ATOM 5441 C C . ASN B 1 257 ? 21.226 77.978 65.877 1.00 14.20 257 ASN B C 1
ATOM 5442 O O . ASN B 1 257 ? 20.712 76.973 66.361 1.00 14.88 257 ASN B O 1
ATOM 5447 N N . GLY B 1 258 ? 20.760 79.198 66.123 1.00 14.83 258 GLY B N 1
ATOM 5448 C CA . GLY B 1 258 ? 19.539 79.330 66.950 1.00 15.71 258 GLY B CA 1
ATOM 5449 C C . GLY B 1 258 ? 18.263 78.927 66.170 1.00 18.08 258 GLY B C 1
ATOM 5450 O O . GLY B 1 258 ? 18.239 79.031 64.922 1.00 15.88 258 GLY B O 1
ATOM 5451 N N . ASP B 1 259 ? 17.214 78.452 66.875 1.00 17.24 259 ASP B N 1
ATOM 5452 C CA . ASP B 1 259 ? 15.921 78.119 66.214 1.00 17.78 259 ASP B CA 1
ATOM 5453 C C . ASP B 1 259 ? 15.310 79.340 65.465 1.00 17.18 259 ASP B C 1
ATOM 5454 O O . ASP B 1 259 ? 15.451 80.501 65.909 1.00 19.04 259 ASP B O 1
ATOM 5459 N N . VAL B 1 260 ? 14.612 79.072 64.355 1.00 16.71 260 VAL B N 1
ATOM 5460 C CA . VAL B 1 260 ? 13.942 80.128 63.566 1.00 14.98 260 VAL B CA 1
ATOM 5461 C C . VAL B 1 260 ? 12.426 79.782 63.500 1.00 15.99 260 VAL B C 1
ATOM 5462 O O . VAL B 1 260 ? 12.076 78.591 63.350 1.00 16.71 260 VAL B O 1
ATOM 5466 N N . SER B 1 261 ? 11.559 80.803 63.612 1.00 15.86 261 SER B N 1
ATOM 5467 C CA . SER B 1 261 ? 10.098 80.627 63.528 1.00 17.14 261 SER B CA 1
ATOM 5468 C C . SER B 1 261 ? 9.537 81.036 62.133 1.00 15.81 261 SER B C 1
ATOM 5469 O O . SER B 1 261 ? 10.004 82.034 61.557 1.00 15.33 261 SER B O 1
ATOM 5472 N N . GLY B 1 262 ? 8.559 80.274 61.617 1.00 16.16 262 GLY B N 1
ATOM 5473 C CA . GLY B 1 262 ? 7.958 80.567 60.308 1.00 14.66 262 GLY B CA 1
ATOM 5474 C C . GLY B 1 262 ? 6.764 79.657 59.985 1.00 14.50 262 GLY B C 1
ATOM 5475 O O . GLY B 1 262 ? 6.172 79.058 60.886 1.00 14.40 262 GLY B O 1
ATOM 5476 N N . TRP B 1 263 ? 6.470 79.490 58.695 1.00 13.35 263 TRP B N 1
ATOM 5477 C CA . TRP B 1 263 ? 5.332 78.699 58.213 1.00 14.18 263 TRP B CA 1
ATOM 5478 C C . TRP B 1 263 ? 5.833 77.790 57.098 1.00 15.63 263 TRP B C 1
ATOM 5479 O O . TRP B 1 263 ? 6.408 78.293 56.114 1.00 13.73 263 TRP B O 1
ATOM 5490 N N . LEU B 1 264 ? 5.613 76.479 57.246 1.00 15.35 264 LEU B N 1
ATOM 5491 C CA . LEU B 1 264 ? 6.081 75.469 56.270 1.00 15.36 264 LEU B CA 1
ATOM 5492 C C . LEU B 1 264 ? 4.943 74.766 55.487 1.00 16.02 264 LEU B C 1
ATOM 5493 O O . LEU B 1 264 ? 3.999 74.246 56.113 1.00 16.89 264 LEU B O 1
ATOM 5498 N N . SER B 1 265 ? 5.052 74.739 54.145 1.00 15.42 265 SER B N 1
ATOM 5499 C CA . SER B 1 265 ? 4.077 74.081 53.255 1.00 15.90 265 SER B CA 1
ATOM 5500 C C . SER B 1 265 ? 4.860 73.107 52.366 1.00 16.45 265 SER B C 1
ATOM 5501 O O . SER B 1 265 ? 5.800 73.537 51.701 1.00 17.88 265 SER B O 1
ATOM 5504 N N . ILE B 1 266 ? 4.471 71.829 52.349 1.00 14.44 266 ILE B N 1
ATOM 5505 C CA . ILE B 1 266 ? 5.175 70.794 51.546 1.00 13.52 266 ILE B CA 1
ATOM 5506 C C . ILE B 1 266 ? 4.262 70.300 50.407 1.00 16.32 266 ILE B C 1
ATOM 5507 O O . ILE B 1 266 ? 3.125 69.863 50.670 1.00 16.22 266 ILE B O 1
ATOM 5512 N N . TYR B 1 267 ? 4.783 70.315 49.171 1.00 15.26 267 TYR B N 1
ATOM 5513 C CA . TYR B 1 267 ? 4.021 69.866 47.985 1.00 17.01 267 TYR B CA 1
ATOM 5514 C C . TYR B 1 267 ? 4.764 68.779 47.148 1.00 17.92 267 TYR B C 1
ATOM 5515 O O . TYR B 1 267 ? 5.960 68.910 46.898 1.00 16.82 267 TYR B O 1
ATOM 5524 N N . PRO B 1 268 ? 4.066 67.713 46.722 1.00 18.09 268 PRO B N 1
ATOM 5525 C CA . PRO B 1 268 ? 4.733 66.699 45.890 1.00 18.20 268 PRO B CA 1
ATOM 5526 C C . PRO B 1 268 ? 4.773 67.369 44.488 1.00 18.77 268 PRO B C 1
ATOM 5527 O O . PRO B 1 268 ? 3.820 68.084 44.113 1.00 18.10 268 PRO B O 1
ATOM 5531 N N . ILE B 1 269 ? 5.856 67.159 43.730 1.00 16.66 269 ILE B N 1
ATOM 5532 C CA . ILE B 1 269 ? 6.014 67.772 42.413 1.00 18.17 269 ILE B CA 1
ATOM 5533 C C . ILE B 1 269 ? 6.367 66.759 41.317 1.00 18.71 269 ILE B C 1
ATOM 5534 O O . ILE B 1 269 ? 6.872 65.663 41.655 1.00 18.36 269 ILE B O 1
ATOM 5539 N N . ASP B 1 270 ? 6.099 67.124 40.045 1.00 20.86 270 ASP B N 1
ATOM 5540 C CA . ASP B 1 270 ? 6.423 66.280 38.862 1.00 22.98 270 ASP B CA 1
ATOM 5541 C C . ASP B 1 270 ? 7.855 66.520 38.333 1.00 23.67 270 ASP B C 1
ATOM 5542 O O . ASP B 1 270 ? 8.630 67.297 38.939 1.00 22.53 270 ASP B O 1
ATOM 5547 N N . GLU B 1 271 ? 8.220 65.858 37.224 1.00 24.66 271 GLU B N 1
ATOM 5548 C CA . GLU B 1 271 ? 9.585 65.959 36.695 1.00 26.21 271 GLU B CA 1
ATOM 5549 C C . GLU B 1 271 ? 10.022 67.328 36.232 1.00 25.71 271 GLU B C 1
ATOM 5550 O O . GLU B 1 271 ? 11.231 67.523 35.981 1.00 24.90 271 GLU B O 1
ATOM 5556 N N . ASN B 1 272 ? 9.068 68.262 36.108 1.00 24.09 272 ASN B N 1
ATOM 5557 C CA . ASN B 1 272 ? 9.365 69.645 35.692 1.00 22.59 272 ASN B CA 1
ATOM 5558 C C . ASN B 1 272 ? 9.199 70.654 36.856 1.00 21.18 272 ASN B C 1
ATOM 5559 O O . ASN B 1 272 ? 9.295 71.883 36.658 1.00 22.39 272 ASN B O 1
ATOM 5564 N N . GLY B 1 273 ? 8.918 70.168 38.060 1.00 19.11 273 GLY B N 1
ATOM 5565 C CA . GLY B 1 273 ? 8.747 71.100 39.172 1.00 19.11 273 GLY B CA 1
ATOM 5566 C C . GLY B 1 273 ? 7.321 71.566 39.470 1.00 17.92 273 GLY B C 1
ATOM 5567 O O . GLY B 1 273 ? 7.092 72.317 40.412 1.00 18.54 273 GLY B O 1
ATOM 5568 N N . LYS B 1 274 ? 6.334 71.142 38.668 1.00 19.78 274 LYS B N 1
ATOM 5569 C CA . LYS B 1 274 ? 4.944 71.571 38.889 1.00 20.49 274 LYS B CA 1
ATOM 5570 C C . LYS B 1 274 ? 4.284 70.863 40.065 1.00 20.17 274 LYS B C 1
ATOM 5571 O O . LYS B 1 274 ? 4.424 69.635 40.200 1.00 20.81 274 LYS B O 1
ATOM 5577 N N . ARG B 1 275 ? 3.537 71.600 40.895 1.00 19.32 275 ARG B N 1
ATOM 5578 C CA . ARG B 1 275 ? 2.864 70.999 42.065 1.00 19.90 275 ARG B CA 1
ATOM 5579 C C . ARG B 1 275 ? 1.745 70.017 41.615 1.00 22.15 275 ARG B C 1
ATOM 5580 O O . ARG B 1 275 ? 0.945 70.353 40.722 1.00 21.68 275 ARG B O 1
ATOM 5588 N N . LEU B 1 276 ? 1.693 68.829 42.231 1.00 21.94 276 LEU B N 1
ATOM 5589 C CA . LEU B 1 276 ? 0.705 67.795 41.882 1.00 24.53 276 LEU B CA 1
ATOM 5590 C C . LEU B 1 276 ? -0.607 67.860 42.697 1.00 27.42 276 LEU B C 1
ATOM 5591 O O . LEU B 1 276 ? -1.582 67.163 42.355 1.00 28.51 276 LEU B O 1
ATOM 5596 N N . THR B 1 277 ? -0.637 68.654 43.768 1.00 27.16 277 THR B N 1
ATOM 5597 C CA . THR B 1 277 ? -1.850 68.812 44.580 1.00 28.26 277 THR B CA 1
ATOM 5598 C C . THR B 1 277 ? -2.252 70.291 44.686 1.00 28.71 277 THR B C 1
ATOM 5599 O O . THR B 1 277 ? -1.401 71.177 44.630 1.00 28.46 277 THR B O 1
ATOM 5603 N N . ARG B 1 278 ? -3.558 70.556 44.829 1.00 30.18 278 ARG B N 1
ATOM 5604 C CA . ARG B 1 278 ? -4.060 71.944 44.954 1.00 29.65 278 ARG B CA 1
ATOM 5605 C C . ARG B 1 278 ? -3.716 72.540 46.324 1.00 26.32 278 ARG B C 1
ATOM 5606 O O . ARG B 1 278 ? -3.344 73.713 46.427 1.00 27.45 278 ARG B O 1
ATOM 5614 N N . LEU B 1 279 ? -3.840 71.718 47.365 1.00 24.52 279 LEU B N 1
ATOM 5615 C CA . LEU B 1 279 ? -3.477 72.125 48.725 1.00 22.82 279 LEU B CA 1
ATOM 5616 C C . LEU B 1 279 ? -2.176 71.381 49.129 1.00 21.07 279 LEU B C 1
ATOM 5617 O O . LEU B 1 279 ? -1.903 70.284 48.670 1.00 22.15 279 LEU B O 1
ATOM 5622 N N . PRO B 1 280 ? -1.334 71.994 49.970 1.00 19.25 280 PRO B N 1
ATOM 5623 C CA . PRO B 1 280 ? -0.122 71.202 50.303 1.00 18.21 280 PRO B CA 1
ATOM 5624 C C . PRO B 1 280 ? -0.464 69.907 51.077 1.00 18.73 280 PRO B C 1
ATOM 5625 O O . PRO B 1 280 ? -1.534 69.838 51.693 1.00 20.30 280 PRO B O 1
ATOM 5629 N N . VAL B 1 281 ? 0.403 68.876 51.048 1.00 18.20 281 VAL B N 1
ATOM 5630 C CA . VAL B 1 281 ? 0.112 67.643 51.833 1.00 17.85 281 VAL B CA 1
ATOM 5631 C C . VAL B 1 281 ? 0.382 67.786 53.329 1.00 19.83 281 VAL B C 1
ATOM 5632 O O . VAL B 1 281 ? -0.195 67.037 54.149 1.00 19.64 281 VAL B O 1
ATOM 5636 N N . LYS B 1 282 ? 1.257 68.730 53.701 1.00 16.97 282 LYS B N 1
ATOM 5637 C CA . LYS B 1 282 ? 1.527 69.040 55.104 1.00 17.14 282 LYS B CA 1
ATOM 5638 C C . LYS B 1 282 ? 1.662 70.580 55.225 1.00 17.12 282 LYS B C 1
ATOM 5639 O O . LYS B 1 282 ? 2.317 71.211 54.380 1.00 15.85 282 LYS B O 1
ATOM 5645 N N . PHE B 1 283 ? 1.057 71.184 56.256 1.00 16.38 283 PHE B N 1
ATOM 5646 C CA . PHE B 1 283 ? 1.149 72.635 56.474 1.00 17.07 283 PHE B CA 1
ATOM 5647 C C . PHE B 1 283 ? 1.218 72.841 58.004 1.00 18.82 283 PHE B C 1
ATOM 5648 O O . PHE B 1 283 ? 0.358 72.318 58.734 1.00 18.22 283 PHE B O 1
ATOM 5656 N N . MET B 1 284 ? 2.232 73.565 58.491 1.00 18.01 284 MET B N 1
ATOM 5657 C CA . MET B 1 284 ? 2.421 73.775 59.929 1.00 19.80 284 MET B CA 1
ATOM 5658 C C . MET B 1 284 ? 3.192 75.044 60.340 1.00 20.40 284 MET B C 1
ATOM 5659 O O . MET B 1 284 ? 3.963 75.636 59.548 1.00 17.41 284 MET B O 1
ATOM 5664 N N . ARG B 1 285 ? 2.931 75.475 61.573 1.00 18.88 285 ARG B N 1
ATOM 5665 C CA . ARG B 1 285 ? 3.626 76.604 62.177 1.00 20.31 285 ARG B CA 1
ATOM 5666 C C . ARG B 1 285 ? 4.894 75.962 62.732 1.00 22.77 285 ARG B C 1
ATOM 5667 O O . ARG B 1 285 ? 4.810 75.036 63.572 1.00 21.95 285 ARG B O 1
ATOM 5675 N N . VAL B 1 286 ? 6.062 76.422 62.279 1.00 21.65 286 VAL B N 1
ATOM 5676 C CA . VAL B 1 286 ? 7.324 75.844 62.764 1.00 22.25 286 VAL B CA 1
ATOM 5677 C C . VAL B 1 286 ? 8.092 76.781 63.712 1.00 21.44 286 VAL B C 1
ATOM 5678 O O . VAL B 1 286 ? 8.109 78.004 63.511 1.00 21.01 286 VAL B O 1
ATOM 5682 N N . LYS B 1 287 ? 8.663 76.210 64.772 1.00 20.42 287 LYS B N 1
ATOM 5683 C CA . LYS B 1 287 ? 9.522 76.971 65.689 1.00 20.98 287 LYS B CA 1
ATOM 5684 C C . LYS B 1 287 ? 10.704 76.039 65.919 1.00 21.96 287 LYS B C 1
ATOM 5685 O O . LYS B 1 287 ? 10.713 75.223 66.868 1.00 20.25 287 LYS B O 1
ATOM 5691 N N . GLY B 1 288 ? 11.682 76.133 65.021 1.00 20.34 288 GLY B N 1
ATOM 5692 C CA . GLY B 1 288 ? 12.847 75.265 65.105 1.00 20.23 288 GLY B CA 1
ATOM 5693 C C . GLY B 1 288 ? 12.600 73.865 64.546 1.00 20.09 288 GLY B C 1
ATOM 5694 O O . GLY B 1 288 ? 12.537 73.685 63.339 1.00 18.33 288 GLY B O 1
ATOM 5695 N N . ASP B 1 289 ? 12.480 72.870 65.429 1.00 20.78 289 ASP B N 1
ATOM 5696 C CA . ASP B 1 289 ? 12.286 71.466 65.062 1.00 22.86 289 ASP B CA 1
ATOM 5697 C C . ASP B 1 289 ? 10.887 71.169 64.517 1.00 22.70 289 ASP B C 1
ATOM 5698 O O . ASP B 1 289 ? 9.919 71.857 64.884 1.00 24.23 289 ASP B O 1
ATOM 5703 N N . PHE B 1 290 ? 10.790 70.168 63.635 1.00 20.09 290 PHE B N 1
ATOM 5704 C CA . PHE B 1 290 ? 9.508 69.702 63.058 1.00 19.17 290 PHE B CA 1
ATOM 5705 C C . PHE B 1 290 ? 9.616 68.217 62.640 1.00 19.10 290 PHE B C 1
ATOM 5706 O O . PHE B 1 290 ? 10.714 67.706 62.418 1.00 16.66 290 PHE B O 1
ATOM 5714 N N . GLU B 1 291 ? 8.481 67.521 62.543 1.00 18.54 291 GLU B N 1
ATOM 5715 C CA . GLU B 1 291 ? 8.495 66.093 62.162 1.00 18.75 291 GLU B CA 1
ATOM 5716 C C . GLU B 1 291 ? 7.307 65.795 61.255 1.00 20.53 291 GLU B C 1
ATOM 5717 O O . GLU B 1 291 ? 6.193 66.274 61.537 1.00 18.62 291 GLU B O 1
ATOM 5723 N N . VAL B 1 292 ? 7.543 65.046 60.169 1.00 17.74 292 VAL B N 1
ATOM 5724 C CA . VAL B 1 292 ? 6.464 64.690 59.237 1.00 19.92 292 VAL B CA 1
ATOM 5725 C C . VAL B 1 292 ? 6.700 63.279 58.628 1.00 20.49 292 VAL B C 1
ATOM 5726 O O . VAL B 1 292 ? 7.850 62.805 58.591 1.00 19.48 292 VAL B O 1
ATOM 5730 N N . ARG B 1 293 ? 5.621 62.639 58.140 1.00 18.57 293 ARG B N 1
ATOM 5731 C CA . ARG B 1 293 ? 5.702 61.342 57.474 1.00 19.27 293 ARG B CA 1
ATOM 5732 C C . ARG B 1 293 ? 5.488 61.637 55.974 1.00 18.46 293 ARG B C 1
ATOM 5733 O O . ARG B 1 293 ? 4.480 62.303 55.592 1.00 17.21 293 ARG B O 1
ATOM 5741 N N . LEU B 1 294 ? 6.394 61.156 55.123 1.00 15.28 294 LEU B N 1
ATOM 5742 C CA . LEU B 1 294 ? 6.335 61.430 53.670 1.00 16.29 294 LEU B CA 1
ATOM 5743 C C . LEU B 1 294 ? 6.520 60.162 52.819 1.00 17.21 294 LEU B C 1
ATOM 5744 O O . LEU B 1 294 ? 6.914 59.103 53.352 1.00 19.56 294 LEU B O 1
ATOM 5749 N N . ARG B 1 295 ? 6.279 60.256 51.505 1.00 18.28 295 ARG B N 1
ATOM 5750 C CA . ARG B 1 295 ? 6.431 59.061 50.641 1.00 19.55 295 ARG B CA 1
ATOM 5751 C C . ARG B 1 295 ? 7.878 58.772 50.168 1.00 20.66 295 ARG B C 1
ATOM 5752 O O . ARG B 1 295 ? 8.548 59.672 49.659 1.00 19.43 295 ARG B O 1
ATOM 5760 N N . LYS B 1 296 ? 8.330 57.521 50.325 1.00 17.74 296 LYS B N 1
ATOM 5761 C CA . LYS B 1 296 ? 9.661 57.112 49.851 1.00 18.86 296 LYS B CA 1
ATOM 5762 C C . LYS B 1 296 ? 9.765 57.279 48.335 1.00 18.92 296 LYS B C 1
ATOM 5763 O O . LYS B 1 296 ? 8.831 56.910 47.598 1.00 19.42 296 LYS B O 1
ATOM 5769 N N . GLY B 1 297 ? 10.893 57.862 47.882 1.00 17.63 297 GLY B N 1
ATOM 5770 C CA . GLY B 1 297 ? 11.167 58.072 46.470 1.00 17.05 297 GLY B CA 1
ATOM 5771 C C . GLY B 1 297 ? 10.409 59.179 45.741 1.00 18.84 297 GLY B C 1
ATOM 5772 O O . GLY B 1 297 ? 10.583 59.335 44.523 1.00 19.16 297 GLY B O 1
ATOM 5773 N N . GLN B 1 298 ? 9.573 59.945 46.443 1.00 16.93 298 GLN B N 1
ATOM 5774 C CA . GLN B 1 298 ? 8.791 61.037 45.821 1.00 17.16 298 GLN B CA 1
ATOM 5775 C C . GLN B 1 298 ? 9.551 62.415 45.892 1.00 17.72 298 GLN B C 1
ATOM 5776 O O . GLN B 1 298 ? 10.099 62.763 46.950 1.00 16.66 298 GLN B O 1
ATOM 5782 N N . LEU B 1 299 ? 9.571 63.159 44.772 1.00 18.98 299 LEU B N 1
ATOM 5783 C CA . LEU B 1 299 ? 10.191 64.495 44.714 1.00 18.43 299 LEU B CA 1
ATOM 5784 C C . LEU B 1 299 ? 9.238 65.478 45.422 1.00 18.54 299 LEU B C 1
ATOM 5785 O O . LEU B 1 299 ? 7.995 65.420 45.218 1.00 16.82 299 LEU B O 1
ATOM 5790 N N . TYR B 1 300 ? 9.811 66.376 46.235 1.00 15.47 300 TYR B N 1
ATOM 5791 C CA . TYR B 1 300 ? 9.020 67.376 46.982 1.00 16.38 300 TYR B CA 1
ATOM 5792 C C . TYR B 1 300 ? 9.646 68.772 46.914 1.00 16.82 300 TYR B C 1
ATOM 5793 O O . TYR B 1 300 ? 10.867 68.912 46.741 1.00 15.40 300 TYR B O 1
ATOM 5802 N N . GLU B 1 301 ? 8.792 69.782 47.110 1.00 16.29 301 GLU B N 1
ATOM 5803 C CA . GLU B 1 301 ? 9.198 71.197 47.218 1.00 16.45 301 GLU B CA 1
ATOM 5804 C C . GLU B 1 301 ? 8.864 71.553 48.694 1.00 15.92 301 GLU B C 1
ATOM 5805 O O . GLU B 1 301 ? 7.726 71.290 49.141 1.00 16.34 301 GLU B O 1
ATOM 5811 N N . PHE B 1 302 ? 9.820 72.119 49.446 1.00 14.52 302 PHE B N 1
ATOM 5812 C CA . PHE B 1 302 ? 9.536 72.571 50.816 1.00 14.67 302 PHE B CA 1
ATOM 5813 C C . PHE B 1 302 ? 9.443 74.115 50.726 1.00 14.60 302 PHE B C 1
ATOM 5814 O O . PHE B 1 302 ? 10.476 74.786 50.537 1.00 14.70 302 PHE B O 1
ATOM 5822 N N . GLN B 1 303 ? 8.248 74.698 50.882 1.00 12.18 303 GLN B N 1
ATOM 5823 C CA . GLN B 1 303 ? 8.085 76.164 50.833 1.00 12.46 303 GLN B CA 1
ATOM 5824 C C . GLN B 1 303 ? 8.089 76.731 52.249 1.00 14.94 303 GLN B C 1
ATOM 5825 O O . GLN B 1 303 ? 7.336 76.226 53.101 1.00 14.94 303 GLN B O 1
ATOM 5831 N N . PHE B 1 304 ? 8.849 77.814 52.483 1.00 14.07 304 PHE B N 1
ATOM 5832 C CA . PHE B 1 304 ? 8.924 78.435 53.825 1.00 14.47 304 PHE B CA 1
ATOM 5833 C C . PHE B 1 304 ? 8.855 79.968 53.824 1.00 12.62 304 PHE B C 1
ATOM 5834 O O . PHE B 1 304 ? 9.428 80.590 52.947 1.00 13.08 304 PHE B O 1
ATOM 5842 N N . ARG B 1 305 ? 8.156 80.586 54.805 1.00 12.03 305 ARG B N 1
ATOM 5843 C CA . ARG B 1 305 ? 8.180 82.049 54.929 1.00 11.70 305 ARG B CA 1
ATOM 5844 C C . ARG B 1 305 ? 8.653 82.286 56.393 1.00 13.43 305 ARG B C 1
ATOM 5845 O O . ARG B 1 305 ? 8.044 81.709 57.300 1.00 14.00 305 ARG B O 1
ATOM 5853 N N . LYS B 1 306 ? 9.692 83.096 56.628 1.00 12.94 306 LYS B N 1
ATOM 5854 C CA . LYS B 1 306 ? 10.143 83.328 58.023 1.00 15.71 306 LYS B CA 1
ATOM 5855 C C . LYS B 1 306 ? 9.427 84.551 58.646 1.00 16.52 306 LYS B C 1
ATOM 5856 O O . LYS B 1 306 ? 9.011 85.460 57.931 1.00 15.70 306 LYS B O 1
ATOM 5862 N N . ASP B 1 307 ? 9.264 84.578 59.974 1.00 17.85 307 ASP B N 1
ATOM 5863 C CA . ASP B 1 307 ? 8.600 85.732 60.615 1.00 17.03 307 ASP B CA 1
ATOM 5864 C C . ASP B 1 307 ? 9.266 87.061 60.269 1.00 19.40 307 ASP B C 1
ATOM 5865 O O . ASP B 1 307 ? 10.509 87.166 60.178 1.00 19.28 307 ASP B O 1
ATOM 5870 N N . PHE B 1 308 ? 8.415 88.068 60.077 1.00 19.00 308 PHE B N 1
ATOM 5871 C CA . PHE B 1 308 ? 8.806 89.442 59.802 1.00 20.39 308 PHE B CA 1
ATOM 5872 C C . PHE B 1 308 ? 9.386 89.786 58.422 1.00 20.23 308 PHE B C 1
ATOM 5873 O O . PHE B 1 308 ? 9.925 90.902 58.230 1.00 18.80 308 PHE B O 1
ATOM 5881 N N . SER B 1 309 ? 9.296 88.848 57.461 1.00 20.31 309 SER B N 1
ATOM 5882 C CA . SER B 1 309 ? 9.742 89.096 56.068 1.00 18.85 309 SER B CA 1
ATOM 5883 C C . SER B 1 309 ? 8.690 88.521 55.093 1.00 18.40 309 SER B C 1
ATOM 5884 O O . SER B 1 309 ? 8.127 87.465 55.377 1.00 17.71 309 SER B O 1
ATOM 5887 N N . PRO B 1 310 ? 8.387 89.223 53.972 1.00 17.81 310 PRO B N 1
ATOM 5888 C CA . PRO B 1 310 ? 7.409 88.770 52.962 1.00 17.68 310 PRO B CA 1
ATOM 5889 C C . PRO B 1 310 ? 8.012 87.803 51.917 1.00 17.22 310 PRO B C 1
ATOM 5890 O O . PRO B 1 310 ? 7.278 87.188 51.152 1.00 16.83 310 PRO B O 1
ATOM 5894 N N . ILE B 1 311 ? 9.335 87.673 51.896 1.00 14.97 311 ILE B N 1
ATOM 5895 C CA . ILE B 1 311 ? 10.016 86.777 50.935 1.00 14.83 311 ILE B CA 1
ATOM 5896 C C . ILE B 1 311 ? 9.601 85.282 51.063 1.00 14.63 311 ILE B C 1
ATOM 5897 O O . ILE B 1 311 ? 9.531 84.730 52.177 1.00 14.03 311 ILE B O 1
ATOM 5902 N N . ILE B 1 312 ? 9.362 84.614 49.929 1.00 12.68 312 ILE B N 1
ATOM 5903 C CA . ILE B 1 312 ? 9.003 83.183 49.935 1.00 14.37 312 ILE B CA 1
ATOM 5904 C C . ILE B 1 312 ? 10.213 82.341 49.517 1.00 15.22 312 ILE B C 1
ATOM 5905 O O . ILE B 1 312 ? 10.764 82.541 48.390 1.00 14.93 312 ILE B O 1
ATOM 5910 N N . TYR B 1 313 ? 10.617 81.396 50.389 1.00 14.40 313 TYR B N 1
ATOM 5911 C CA . TYR B 1 313 ? 11.768 80.499 50.106 1.00 14.30 313 TYR B CA 1
ATOM 5912 C C . TYR B 1 313 ? 11.305 79.122 49.603 1.00 16.36 313 TYR B C 1
ATOM 5913 O O . TYR B 1 313 ? 10.326 78.535 50.118 1.00 14.56 313 TYR B O 1
ATOM 5922 N N . HIS B 1 314 ? 12.014 78.599 48.606 1.00 14.05 314 HIS B N 1
ATOM 5923 C CA . HIS B 1 314 ? 11.663 77.298 48.034 1.00 14.98 314 HIS B CA 1
ATOM 5924 C C . HIS B 1 314 ? 12.929 76.392 48.105 1.00 14.80 314 HIS B C 1
ATOM 5925 O O . HIS B 1 314 ? 13.904 76.649 47.383 1.00 14.97 314 HIS B O 1
ATOM 5932 N N . TYR B 1 315 ? 12.899 75.359 48.948 1.00 13.78 315 TYR B N 1
ATOM 5933 C CA . TYR B 1 315 ? 14.029 74.394 49.120 1.00 12.72 315 TYR B CA 1
ATOM 5934 C C . TYR B 1 315 ? 13.774 73.053 48.332 1.00 13.91 315 TYR B C 1
ATOM 5935 O O . TYR B 1 315 ? 12.697 72.426 48.439 1.00 13.48 315 TYR B O 1
ATOM 5944 N N . TYR B 1 316 ? 14.766 72.613 47.568 1.00 13.03 316 TYR B N 1
ATOM 5945 C CA . TYR B 1 316 ? 14.654 71.389 46.720 1.00 12.93 316 TYR B CA 1
ATOM 5946 C C . TYR B 1 316 ? 15.854 70.478 46.978 1.00 14.98 316 TYR B C 1
ATOM 5947 O O . TYR B 1 316 ? 16.949 70.980 47.257 1.00 15.64 316 TYR B O 1
ATOM 5956 N N . ARG B 1 317 ? 15.658 69.163 46.847 1.00 16.07 317 ARG B N 1
ATOM 5957 C CA . ARG B 1 317 ? 16.743 68.143 47.045 1.00 17.03 317 ARG B CA 1
ATOM 5958 C C . ARG B 1 317 ? 16.235 66.782 46.509 1.00 17.17 317 ARG B C 1
ATOM 5959 O O . ARG B 1 317 ? 15.069 66.662 46.158 1.00 15.08 317 ARG B O 1
ATOM 5967 N N . ALA B 1 318 ? 17.090 65.755 46.478 1.00 17.22 318 ALA B N 1
ATOM 5968 C CA . ALA B 1 318 ? 16.666 64.425 46.004 1.00 17.74 318 ALA B CA 1
ATOM 5969 C C . ALA B 1 318 ? 15.651 63.760 46.955 1.00 16.55 318 ALA B C 1
ATOM 5970 O O . ALA B 1 318 ? 15.569 64.107 48.137 1.00 16.99 318 ALA B O 1
ATOM 5972 N N . PRO B 1 319 ? 14.851 62.799 46.448 1.00 16.42 319 PRO B N 1
ATOM 5973 C CA . PRO B 1 319 ? 13.852 62.090 47.270 1.00 16.81 319 PRO B CA 1
ATOM 5974 C C . PRO B 1 319 ? 14.477 61.403 48.494 1.00 18.51 319 PRO B C 1
ATOM 5975 O O . PRO B 1 319 ? 15.671 61.027 48.467 1.00 17.46 319 PRO B O 1
ATOM 5979 N N . PHE B 1 320 ? 13.695 61.227 49.566 1.00 18.73 320 PHE B N 1
ATOM 5980 C CA . PHE B 1 320 ? 14.199 60.498 50.745 1.00 20.03 320 PHE B CA 1
ATOM 5981 C C . PHE B 1 320 ? 14.034 58.984 50.466 1.00 21.25 320 PHE B C 1
ATOM 5982 O O . PHE B 1 320 ? 12.935 58.564 50.038 1.00 22.12 320 PHE B O 1
ATOM 5990 N N . VAL B 1 321 ? 15.069 58.156 50.673 1.00 19.88 321 VAL B N 1
ATOM 5991 C CA . VAL B 1 321 ? 14.901 56.692 50.441 1.00 20.87 321 VAL B CA 1
ATOM 5992 C C . VAL B 1 321 ? 14.859 55.844 51.727 1.00 21.17 321 VAL B C 1
ATOM 5993 O O . VAL B 1 321 ? 14.561 54.617 51.664 1.00 20.88 321 VAL B O 1
ATOM 5997 N N . ARG B 1 322 ? 15.115 56.502 52.869 1.00 18.96 322 ARG B N 1
ATOM 5998 C CA . ARG B 1 322 ? 15.139 55.926 54.226 1.00 21.93 322 ARG B CA 1
ATOM 5999 C C . ARG B 1 322 ? 14.690 57.017 55.215 1.00 20.62 322 ARG B C 1
ATOM 6000 O O . ARG B 1 322 ? 14.611 58.175 54.839 1.00 21.67 322 ARG B O 1
ATOM 6008 N N . ASP B 1 323 ? 14.484 56.656 56.486 1.00 18.91 323 ASP B N 1
ATOM 6009 C CA . ASP B 1 323 ? 14.137 57.645 57.531 1.00 20.84 323 ASP B CA 1
ATOM 6010 C C . ASP B 1 323 ? 15.334 58.617 57.594 1.00 19.36 323 ASP B C 1
ATOM 6011 O O . ASP B 1 323 ? 16.486 58.171 57.412 1.00 20.44 323 ASP B O 1
ATOM 6016 N N . ASP B 1 324 ? 15.088 59.903 57.835 1.00 17.76 324 ASP B N 1
ATOM 6017 C CA . ASP B 1 324 ? 16.177 60.922 57.914 1.00 18.25 324 ASP B CA 1
ATOM 6018 C C . ASP B 1 324 ? 15.856 61.789 59.119 1.00 16.68 324 ASP B C 1
ATOM 6019 O O . ASP B 1 324 ? 14.955 62.622 59.071 1.00 17.29 324 ASP B O 1
ATOM 6024 N N . LEU B 1 325 ? 16.574 61.585 60.219 1.00 15.24 325 LEU B N 1
ATOM 6025 C CA . LEU B 1 325 ? 16.291 62.317 61.456 1.00 16.60 325 LEU B CA 1
ATOM 6026 C C . LEU B 1 325 ? 17.218 63.536 61.707 1.00 16.90 325 LEU B C 1
ATOM 6027 O O . LEU B 1 325 ? 17.207 64.135 62.807 1.00 16.40 325 LEU B O 1
ATOM 6032 N N . TRP B 1 326 ? 17.970 63.919 60.673 1.00 17.23 326 TRP B N 1
ATOM 6033 C CA . TRP B 1 326 ? 18.994 64.996 60.776 1.00 16.44 326 TRP B CA 1
ATOM 6034 C C . TRP B 1 326 ? 18.922 66.078 59.634 1.00 18.50 326 TRP B C 1
ATOM 6035 O O . TRP B 1 326 ? 19.940 66.732 59.325 1.00 16.86 326 TRP B O 1
ATOM 6046 N N . ALA B 1 327 ? 17.736 66.307 59.059 1.00 17.00 327 ALA B N 1
ATOM 6047 C CA . ALA B 1 327 ? 17.635 67.275 57.942 1.00 16.09 327 ALA B CA 1
ATOM 6048 C C . ALA B 1 327 ? 17.703 68.737 58.445 1.00 16.19 327 ALA B C 1
ATOM 6049 O O . ALA B 1 327 ? 17.118 69.079 59.489 1.00 15.10 327 ALA B O 1
ATOM 6051 N N . ARG B 1 328 ? 18.420 69.588 57.706 1.00 14.72 328 ARG B N 1
ATOM 6052 C CA . ARG B 1 328 ? 18.627 70.989 58.119 1.00 13.32 328 ARG B CA 1
ATOM 6053 C C . ARG B 1 328 ? 18.337 71.953 56.957 1.00 12.89 328 ARG B C 1
ATOM 6054 O O . ARG B 1 328 ? 18.792 71.726 55.821 1.00 14.22 328 ARG B O 1
ATOM 6062 N N . PHE B 1 329 ? 17.565 72.984 57.256 1.00 13.47 329 PHE B N 1
ATOM 6063 C CA . PHE B 1 329 ? 17.177 74.034 56.291 1.00 12.86 329 PHE B CA 1
ATOM 6064 C C . PHE B 1 329 ? 17.742 75.341 56.870 1.00 14.34 329 PHE B C 1
ATOM 6065 O O . PHE B 1 329 ? 17.236 75.871 57.847 1.00 14.26 329 PHE B O 1
ATOM 6073 N N . LEU B 1 330 ? 18.807 75.848 56.262 1.00 14.79 330 LEU B N 1
ATOM 6074 C CA . LEU B 1 330 ? 19.473 77.047 56.738 1.00 14.69 330 LEU B CA 1
ATOM 6075 C C . LEU B 1 330 ? 18.761 78.363 56.364 1.00 15.14 330 LEU B C 1
ATOM 6076 O O . LEU B 1 330 ? 18.249 78.509 55.251 1.00 14.27 330 LEU B O 1
ATOM 6081 N N . VAL B 1 331 ? 18.779 79.318 57.296 1.00 15.34 331 VAL B N 1
ATOM 6082 C CA . VAL B 1 331 ? 18.134 80.646 57.186 1.00 15.00 331 VAL B CA 1
ATOM 6083 C C . VAL B 1 331 ? 19.192 81.695 57.559 1.00 15.50 331 VAL B C 1
ATOM 6084 O O . VAL B 1 331 ? 20.026 81.436 58.439 1.00 17.11 331 VAL B O 1
ATOM 6088 N N . SER B 1 332 ? 19.122 82.883 56.967 1.00 13.36 332 SER B N 1
ATOM 6089 C CA . SER B 1 332 ? 20.090 83.966 57.241 1.00 15.78 332 SER B CA 1
ATOM 6090 C C . SER B 1 332 ? 19.551 84.928 58.314 1.00 17.62 332 SER B C 1
ATOM 6091 O O . SER B 1 332 ? 18.419 85.406 58.171 1.00 15.90 332 SER B O 1
ATOM 6094 N N . LYS B 1 333 ? 20.357 85.210 59.355 1.00 18.61 333 LYS B N 1
ATOM 6095 C CA . LYS B 1 333 ? 19.970 86.143 60.442 1.00 21.54 333 LYS B CA 1
ATOM 6096 C C . LYS B 1 333 ? 21.214 86.914 60.972 1.00 20.97 333 LYS B C 1
ATOM 6097 O O . LYS B 1 333 ? 22.338 86.491 60.772 1.00 19.15 333 LYS B O 1
ATOM 6103 N N . PRO B 1 334 ? 21.005 88.056 61.672 1.00 24.36 334 PRO B N 1
ATOM 6104 C CA . PRO B 1 334 ? 22.150 88.802 62.229 1.00 26.05 334 PRO B CA 1
ATOM 6105 C C . PRO B 1 334 ? 22.641 87.861 63.360 1.00 27.34 334 PRO B C 1
ATOM 6106 O O . PRO B 1 334 ? 21.851 87.088 63.892 1.00 26.93 334 PRO B O 1
ATOM 6110 N N . PRO B 1 335 ? 23.912 87.952 63.766 1.00 28.73 335 PRO B N 1
ATOM 6111 C CA . PRO B 1 335 ? 24.949 88.865 63.276 1.00 28.54 335 PRO B CA 1
ATOM 6112 C C . PRO B 1 335 ? 25.649 88.548 61.949 1.00 29.28 335 PRO B C 1
ATOM 6113 O O . PRO B 1 335 ? 26.412 89.383 61.441 1.00 29.15 335 PRO B O 1
ATOM 6117 N N . LEU B 1 336 ? 25.421 87.362 61.381 1.00 27.44 336 LEU B N 1
ATOM 6118 C CA . LEU B 1 336 ? 26.052 87.010 60.110 1.00 26.76 336 LEU B CA 1
ATOM 6119 C C . LEU B 1 336 ? 24.952 86.867 59.023 1.00 27.21 336 LEU B C 1
ATOM 6120 O O . LEU B 1 336 ? 24.719 85.778 58.493 1.00 26.81 336 LEU B O 1
ATOM 6125 N N . ASP B 1 337 ? 24.284 87.987 58.705 1.00 23.53 337 ASP B N 1
ATOM 6126 C CA . ASP B 1 337 ? 23.190 88.017 57.739 1.00 23.68 337 ASP B CA 1
ATOM 6127 C C . ASP B 1 337 ? 23.751 87.995 56.294 1.00 22.45 337 ASP B C 1
ATOM 6128 O O . ASP B 1 337 ? 23.738 89.003 55.564 1.00 20.54 337 ASP B O 1
ATOM 6133 N N . VAL B 1 338 ? 24.233 86.828 55.877 1.00 19.83 338 VAL B N 1
ATOM 6134 C CA . VAL B 1 338 ? 24.853 86.697 54.553 1.00 21.70 338 VAL B CA 1
ATOM 6135 C C . VAL B 1 338 ? 23.897 87.009 53.408 1.00 21.54 338 VAL B C 1
ATOM 6136 O O . VAL B 1 338 ? 24.335 87.404 52.328 1.00 23.09 338 VAL B O 1
ATOM 6140 N N . GLU B 1 339 ? 22.602 86.838 53.640 1.00 21.34 339 GLU B N 1
ATOM 6141 C CA . GLU B 1 339 ? 21.619 87.120 52.604 1.00 22.94 339 GLU B CA 1
ATOM 6142 C C . GLU B 1 339 ? 21.543 88.595 52.161 1.00 22.98 339 GLU B C 1
ATOM 6143 O O . GLU B 1 339 ? 21.076 88.878 51.051 1.00 21.77 339 GLU B O 1
ATOM 6149 N N . LEU B 1 340 ? 22.015 89.504 53.010 1.00 23.78 340 LEU B N 1
ATOM 6150 C CA . LEU B 1 340 ? 22.044 90.940 52.686 1.00 26.20 340 LEU B CA 1
ATOM 6151 C C . LEU B 1 340 ? 22.888 91.204 51.449 1.00 26.88 340 LEU B C 1
ATOM 6152 O O . LEU B 1 340 ? 22.744 92.257 50.804 1.00 26.88 340 LEU B O 1
ATOM 6157 N N . LEU B 1 341 ? 23.790 90.285 51.120 1.00 25.76 341 LEU B N 1
ATOM 6158 C CA . LEU B 1 341 ? 24.664 90.497 49.966 1.00 26.68 341 LEU B CA 1
ATOM 6159 C C . LEU B 1 341 ? 23.990 90.400 48.592 1.00 28.21 341 LEU B C 1
ATOM 6160 O O . LEU B 1 341 ? 24.606 90.725 47.557 1.00 29.31 341 LEU B O 1
ATOM 6165 N N . ILE B 1 342 ? 22.746 89.942 48.526 1.00 25.74 342 ILE B N 1
ATOM 6166 C CA . ILE B 1 342 ? 22.118 89.931 47.196 1.00 24.82 342 ILE B CA 1
ATOM 6167 C C . ILE B 1 342 ? 21.051 91.036 47.135 1.00 24.49 342 ILE B C 1
ATOM 6168 O O . ILE B 1 342 ? 20.341 91.180 46.125 1.00 22.26 342 ILE B O 1
ATOM 6173 N N . LEU B 1 343 ? 20.990 91.861 48.184 1.00 25.18 343 LEU B N 1
ATOM 6174 C CA . LEU B 1 343 ? 19.932 92.862 48.285 1.00 29.13 343 LEU B CA 1
ATOM 6175 C C . LEU B 1 343 ? 19.910 93.981 47.274 1.00 28.96 343 LEU B C 1
ATOM 6176 O O . LEU B 1 343 ? 18.830 94.305 46.729 1.00 30.04 343 LEU B O 1
ATOM 6181 N N . PRO B 1 344 ? 21.070 94.604 47.000 1.00 28.35 344 PRO B N 1
ATOM 6182 C CA . PRO B 1 344 ? 20.945 95.687 46.005 1.00 27.33 344 PRO B CA 1
ATOM 6183 C C . PRO B 1 344 ? 20.180 95.225 44.736 1.00 26.13 344 PRO B C 1
ATOM 6184 O O . PRO B 1 344 ? 19.231 95.871 44.264 1.00 27.29 344 PRO B O 1
ATOM 6188 N N . GLU B 1 345 ? 20.553 94.067 44.219 1.00 23.61 345 GLU B N 1
ATOM 6189 C CA . GLU B 1 345 ? 19.921 93.551 43.011 1.00 22.78 345 GLU B CA 1
ATOM 6190 C C . GLU B 1 345 ? 18.463 93.104 43.194 1.00 22.92 345 GLU B C 1
ATOM 6191 O O . GLU B 1 345 ? 17.639 93.341 42.309 1.00 20.66 345 GLU B O 1
ATOM 6197 N N . ARG B 1 346 ? 18.136 92.484 44.340 1.00 21.18 346 ARG B N 1
ATOM 6198 C CA . ARG B 1 346 ? 16.768 92.030 44.603 1.00 21.78 346 ARG B CA 1
ATOM 6199 C C . ARG B 1 346 ? 15.766 93.190 44.542 1.00 22.27 346 ARG B C 1
ATOM 6200 O O . ARG B 1 346 ? 14.571 93.004 44.239 1.00 21.14 346 ARG B O 1
ATOM 6208 N N . LEU B 1 347 ? 16.253 94.386 44.856 1.00 22.98 347 LEU B N 1
ATOM 6209 C CA . LEU B 1 347 ? 15.403 95.591 44.897 1.00 26.66 347 LEU B CA 1
ATOM 6210 C C . LEU B 1 347 ? 15.291 96.359 43.594 1.00 28.37 347 LEU B C 1
ATOM 6211 O O . LEU B 1 347 ? 14.506 97.338 43.501 1.00 29.05 347 LEU B O 1
ATOM 6216 N N . SER B 1 348 ? 16.035 95.925 42.576 1.00 28.96 348 SER B N 1
ATOM 6217 C CA . SER B 1 348 ? 16.009 96.618 41.285 1.00 31.25 348 SER B CA 1
ATOM 6218 C C . SER B 1 348 ? 14.756 96.327 40.490 1.00 32.95 348 SER B C 1
ATOM 6219 O O . SER B 1 348 ? 14.217 95.219 40.527 1.00 30.78 348 SER B O 1
ATOM 6222 N N . PRO B 1 349 ? 14.293 97.325 39.713 1.00 34.49 349 PRO B N 1
ATOM 6223 C CA . PRO B 1 349 ? 13.087 97.088 38.919 1.00 35.22 349 PRO B CA 1
ATOM 6224 C C . PRO B 1 349 ? 13.269 95.847 38.056 1.00 33.90 349 PRO B C 1
ATOM 6225 O O . PRO B 1 349 ? 12.297 95.153 37.734 1.00 34.27 349 PRO B O 1
ATOM 6229 N N . ALA B 1 350 ? 14.524 95.542 37.739 1.00 31.79 350 ALA B N 1
ATOM 6230 C CA . ALA B 1 350 ? 14.865 94.382 36.919 1.00 31.34 350 ALA B CA 1
ATOM 6231 C C . ALA B 1 350 ? 14.785 92.988 37.585 1.00 30.32 350 ALA B C 1
ATOM 6232 O O . ALA B 1 350 ? 14.857 91.955 36.903 1.00 30.51 350 ALA B O 1
ATOM 6234 N N . ALA B 1 351 ? 14.641 92.954 38.905 1.00 28.55 351 ALA B N 1
ATOM 6235 C CA . ALA B 1 351 ? 14.574 91.682 39.639 1.00 25.94 351 ALA B CA 1
ATOM 6236 C C . ALA B 1 351 ? 13.304 90.894 39.272 1.00 25.49 351 ALA B C 1
ATOM 6237 O O . ALA B 1 351 ? 13.218 89.695 39.523 1.00 23.86 351 ALA B O 1
ATOM 6239 N N . LYS B 1 352 ? 12.308 91.566 38.701 1.00 23.89 352 LYS B N 1
ATOM 6240 C CA . LYS B 1 352 ? 11.079 90.875 38.297 1.00 25.06 352 LYS B CA 1
ATOM 6241 C C . LYS B 1 352 ? 11.323 89.958 37.083 1.00 24.75 352 LYS B C 1
ATOM 6242 O O . LYS B 1 352 ? 10.518 89.063 36.816 1.00 24.59 352 LYS B O 1
ATOM 6248 N N . GLU B 1 353 ? 12.425 90.197 36.367 1.00 24.06 353 GLU B N 1
ATOM 6249 C CA . GLU B 1 353 ? 12.798 89.464 35.132 1.00 24.56 353 GLU B CA 1
ATOM 6250 C C . GLU B 1 353 ? 13.771 88.276 35.251 1.00 22.45 353 GLU B C 1
ATOM 6251 O O . GLU B 1 353 ? 13.914 87.516 34.268 1.00 21.67 353 GLU B O 1
ATOM 6257 N N . THR B 1 354 ? 14.443 88.109 36.405 1.00 19.68 354 THR B N 1
ATOM 6258 C CA . THR B 1 354 ? 15.442 87.027 36.551 1.00 17.53 354 THR B CA 1
ATOM 6259 C C . THR B 1 354 ? 15.263 86.276 37.877 1.00 19.21 354 THR B C 1
ATOM 6260 O O . THR B 1 354 ? 14.548 86.758 38.758 1.00 17.01 354 THR B O 1
ATOM 6264 N N . SER B 1 355 ? 15.913 85.110 38.002 1.00 17.47 355 SER B N 1
ATOM 6265 C CA . SER B 1 355 ? 15.846 84.291 39.225 1.00 18.06 355 SER B CA 1
ATOM 6266 C C . SER B 1 355 ? 17.160 84.382 40.041 1.00 17.92 355 SER B C 1
ATOM 6267 O O . SER B 1 355 ? 18.204 84.710 39.478 1.00 17.51 355 SER B O 1
ATOM 6270 N N . GLY B 1 356 ? 17.108 84.024 41.337 1.00 17.64 356 GLY B N 1
ATOM 6271 C CA . GLY B 1 356 ? 18.297 84.081 42.202 1.00 17.95 356 GLY B CA 1
ATOM 6272 C C . GLY B 1 356 ? 18.400 82.740 42.938 1.00 18.76 356 GLY B C 1
ATOM 6273 O O . GLY B 1 356 ? 17.449 82.363 43.637 1.00 19.67 356 GLY B O 1
ATOM 6274 N N . LEU B 1 357 ? 19.524 82.032 42.799 1.00 17.01 357 LEU B N 1
ATOM 6275 C CA . LEU B 1 357 ? 19.665 80.709 43.416 1.00 18.21 357 LEU B CA 1
ATOM 6276 C C . LEU B 1 357 ? 20.875 80.530 44.326 1.00 17.07 357 LEU B C 1
ATOM 6277 O O . LEU B 1 357 ? 21.892 81.204 44.156 1.00 18.04 357 LEU B O 1
ATOM 6282 N N . LEU B 1 358 ? 20.756 79.564 45.247 1.00 14.54 358 LEU B N 1
ATOM 6283 C CA . LEU B 1 358 ? 21.871 79.142 46.130 1.00 13.81 358 LEU B CA 1
ATOM 6284 C C . LEU B 1 358 ? 22.012 77.602 45.944 1.00 13.75 358 LEU B C 1
ATOM 6285 O O . LEU B 1 358 ? 21.031 76.837 46.168 1.00 13.72 358 LEU B O 1
ATOM 6290 N N . LEU B 1 359 ? 23.196 77.142 45.504 1.00 12.08 359 LEU B N 1
ATOM 6291 C CA . LEU B 1 359 ? 23.466 75.706 45.295 1.00 12.96 359 LEU B CA 1
ATOM 6292 C C . LEU B 1 359 ? 24.366 75.217 46.452 1.00 13.74 359 LEU B C 1
ATOM 6293 O O . LEU B 1 359 ? 25.456 75.785 46.681 1.00 14.18 359 LEU B O 1
ATOM 6298 N N . ILE B 1 360 ? 23.944 74.144 47.136 1.00 13.32 360 ILE B N 1
ATOM 6299 C CA . ILE B 1 360 ? 24.705 73.626 48.282 1.00 13.02 360 ILE B CA 1
ATOM 6300 C C . ILE B 1 360 ? 25.163 72.154 48.113 1.00 13.37 360 ILE B C 1
ATOM 6301 O O . ILE B 1 360 ? 24.369 71.312 47.655 1.00 14.27 360 ILE B O 1
ATOM 6306 N N . ARG B 1 361 ? 26.415 71.842 48.489 1.00 13.74 361 ARG B N 1
ATOM 6307 C CA . ARG B 1 361 ? 26.842 70.408 48.502 1.00 14.25 361 ARG B CA 1
ATOM 6308 C C . ARG B 1 361 ? 27.891 70.274 49.595 1.00 14.31 361 ARG B C 1
ATOM 6309 O O . ARG B 1 361 ? 28.872 71.050 49.589 1.00 13.91 361 ARG B O 1
ATOM 6317 N N . TYR B 1 362 ? 27.677 69.345 50.562 1.00 13.02 362 TYR B N 1
ATOM 6318 C CA . TYR B 1 362 ? 28.659 69.103 51.661 1.00 14.79 362 TYR B CA 1
ATOM 6319 C C . TYR B 1 362 ? 29.783 68.169 51.187 1.00 14.78 362 TYR B C 1
ATOM 6320 O O . TYR B 1 362 ? 30.009 67.034 51.715 1.00 13.49 362 TYR B O 1
ATOM 6329 N N . LYS B 1 363 ? 30.522 68.690 50.193 1.00 14.70 363 LYS B N 1
ATOM 6330 C CA . LYS B 1 363 ? 31.634 68.006 49.527 1.00 15.52 363 LYS B CA 1
ATOM 6331 C C . LYS B 1 363 ? 32.074 69.084 48.526 1.00 15.54 363 LYS B C 1
ATOM 6332 O O . LYS B 1 363 ? 31.340 69.401 47.603 1.00 15.01 363 LYS B O 1
ATOM 6338 N N . GLU B 1 364 ? 33.238 69.684 48.763 1.00 15.01 364 GLU B N 1
ATOM 6339 C CA . GLU B 1 364 ? 33.725 70.793 47.941 1.00 13.88 364 GLU B CA 1
ATOM 6340 C C . GLU B 1 364 ? 33.544 70.709 46.404 1.00 13.94 364 GLU B C 1
ATOM 6341 O O . GLU B 1 364 ? 33.894 69.679 45.784 1.00 14.65 364 GLU B O 1
ATOM 6347 N N . MET B 1 365 ? 32.990 71.791 45.818 1.00 14.31 365 MET B N 1
ATOM 6348 C CA . MET B 1 365 ? 32.810 71.891 44.351 1.00 16.14 365 MET B CA 1
ATOM 6349 C C . MET B 1 365 ? 34.129 72.557 43.852 1.00 17.98 365 MET B C 1
ATOM 6350 O O . MET B 1 365 ? 34.417 73.715 44.173 1.00 17.54 365 MET B O 1
ATOM 6355 N N . ILE B 1 366 ? 34.928 71.791 43.098 1.00 17.60 366 ILE B N 1
ATOM 6356 C CA . ILE B 1 366 ? 36.265 72.237 42.639 1.00 18.19 366 ILE B CA 1
ATOM 6357 C C . ILE B 1 366 ? 36.369 72.439 41.115 1.00 18.19 366 ILE B C 1
ATOM 6358 O O . ILE B 1 366 ? 36.105 71.492 40.369 1.00 18.33 366 ILE B O 1
ATOM 6363 N N . GLY B 1 367 ? 36.743 73.643 40.678 1.00 19.41 367 GLY B N 1
ATOM 6364 C CA . GLY B 1 367 ? 36.875 73.922 39.243 1.00 21.25 367 GLY B CA 1
ATOM 6365 C C . GLY B 1 367 ? 38.315 74.050 38.710 1.00 23.20 367 GLY B C 1
ATOM 6366 O O . GLY B 1 367 ? 38.550 74.264 37.493 1.00 22.03 367 GLY B O 1
ATOM 6367 N N . GLU B 1 368 ? 39.286 73.898 39.609 1.00 23.24 368 GLU B N 1
ATOM 6368 C CA . GLU B 1 368 ? 40.724 74.018 39.293 1.00 25.21 368 GLU B CA 1
ATOM 6369 C C . GLU B 1 368 ? 41.341 72.614 39.338 1.00 27.73 368 GLU B C 1
ATOM 6370 O O . GLU B 1 368 ? 41.224 71.909 40.350 1.00 26.67 368 GLU B O 1
ATOM 6376 N N . TYR B 1 369 ? 41.975 72.190 38.245 1.00 28.88 369 TYR B N 1
ATOM 6377 C CA . TYR B 1 369 ? 42.563 70.848 38.184 1.00 32.39 369 TYR B CA 1
ATOM 6378 C C . TYR B 1 369 ? 43.843 70.611 38.980 1.00 33.42 369 TYR B C 1
ATOM 6379 O O . TYR B 1 369 ? 44.768 71.404 38.926 1.00 32.66 369 TYR B O 1
ATOM 6388 N N . ASP B 1 370 ? 43.878 69.517 39.741 1.00 36.30 370 ASP B N 1
ATOM 6389 C CA . ASP B 1 370 ? 45.084 69.146 40.489 1.00 38.91 370 ASP B CA 1
ATOM 6390 C C . ASP B 1 370 ? 45.195 67.624 40.622 1.00 40.15 370 ASP B C 1
ATOM 6391 O O . ASP B 1 370 ? 44.234 66.938 40.954 1.00 38.76 370 ASP B O 1
ATOM 6396 N N . GLU B 1 371 ? 46.388 67.106 40.353 1.00 42.68 371 GLU B N 1
ATOM 6397 C CA . GLU B 1 371 ? 46.641 65.670 40.411 1.00 45.23 371 GLU B CA 1
ATOM 6398 C C . GLU B 1 371 ? 46.200 64.978 41.712 1.00 45.05 371 GLU B C 1
ATOM 6399 O O . GLU B 1 371 ? 45.440 63.999 41.677 1.00 44.26 371 GLU B O 1
ATOM 6405 N N . GLU B 1 372 ? 46.669 65.482 42.855 1.00 45.15 372 GLU B N 1
ATOM 6406 C CA . GLU B 1 372 ? 46.321 64.874 44.144 1.00 45.16 372 GLU B CA 1
ATOM 6407 C C . GLU B 1 372 ? 44.831 64.641 44.341 1.00 43.87 372 GLU B C 1
ATOM 6408 O O . GLU B 1 372 ? 44.412 63.554 44.774 1.00 43.35 372 GLU B O 1
ATOM 6414 N N . ILE B 1 373 ? 44.029 65.660 44.035 1.00 41.88 373 ILE B N 1
ATOM 6415 C CA . ILE B 1 373 ? 42.581 65.536 44.181 1.00 40.79 373 ILE B CA 1
ATOM 6416 C C . ILE B 1 373 ? 42.040 64.602 43.102 1.00 39.84 373 ILE B C 1
ATOM 6417 O O . ILE B 1 373 ? 41.152 63.790 43.361 1.00 39.84 373 ILE B O 1
ATOM 6422 N N . GLY B 1 374 ? 42.543 64.725 41.877 1.00 39.21 374 GLY B N 1
ATOM 6423 C CA . GLY B 1 374 ? 42.090 63.795 40.850 1.00 38.49 374 GLY B CA 1
ATOM 6424 C C . GLY B 1 374 ? 41.264 64.264 39.664 1.00 37.33 374 GLY B C 1
ATOM 6425 O O . GLY B 1 374 ? 41.460 63.722 38.575 1.00 39.48 374 GLY B O 1
ATOM 6426 N N . GLY B 1 375 ? 40.342 65.214 39.860 1.00 34.26 375 GLY B N 1
ATOM 6427 C CA . GLY B 1 375 ? 39.532 65.718 38.756 1.00 31.96 375 GLY B CA 1
ATOM 6428 C C . GLY B 1 375 ? 38.742 66.974 39.119 1.00 30.11 375 GLY B C 1
ATOM 6429 O O . GLY B 1 375 ? 38.912 67.501 40.223 1.00 28.01 375 GLY B O 1
ATOM 6430 N N . VAL B 1 376 ? 37.907 67.480 38.204 1.00 27.74 376 VAL B N 1
ATOM 6431 C CA . VAL B 1 376 ? 37.110 68.675 38.524 1.00 25.21 376 VAL B CA 1
ATOM 6432 C C . VAL B 1 376 ? 35.624 68.345 38.426 1.00 23.21 376 VAL B C 1
ATOM 6433 O O . VAL B 1 376 ? 35.244 67.371 37.789 1.00 20.73 376 VAL B O 1
ATOM 6437 N N . ASP B 1 377 ? 34.804 69.130 39.124 1.00 21.08 377 ASP B N 1
ATOM 6438 C CA . ASP B 1 377 ? 33.352 68.970 39.104 1.00 20.42 377 ASP B CA 1
ATOM 6439 C C . ASP B 1 377 ? 32.886 69.928 37.974 1.00 19.92 377 ASP B C 1
ATOM 6440 O O . ASP B 1 377 ? 33.594 70.866 37.621 1.00 20.41 377 ASP B O 1
ATOM 6445 N N . GLU B 1 378 ? 31.705 69.680 37.427 1.00 21.19 378 GLU B N 1
ATOM 6446 C CA . GLU B 1 378 ? 31.081 70.567 36.433 1.00 20.81 378 GLU B CA 1
ATOM 6447 C C . GLU B 1 378 ? 29.656 70.801 36.983 1.00 19.37 378 GLU B C 1
ATOM 6448 O O . GLU B 1 378 ? 28.993 69.846 37.425 1.00 19.12 378 GLU B O 1
ATOM 6454 N N . VAL B 1 379 ? 29.189 72.056 36.997 1.00 18.81 379 VAL B N 1
ATOM 6455 C CA . VAL B 1 379 ? 27.851 72.376 37.499 1.00 18.83 379 VAL B CA 1
ATOM 6456 C C . VAL B 1 379 ? 27.197 73.309 36.450 1.00 18.91 379 VAL B C 1
ATOM 6457 O O . VAL B 1 379 ? 27.602 74.459 36.331 1.00 18.72 379 VAL B O 1
ATOM 6461 N N . TYR B 1 380 ? 26.215 72.803 35.702 1.00 18.96 380 TYR B N 1
ATOM 6462 C CA . TYR B 1 380 ? 25.560 73.554 34.629 1.00 20.55 380 TYR B CA 1
ATOM 6463 C C . TYR B 1 380 ? 24.202 74.144 35.018 1.00 19.84 380 TYR B C 1
ATOM 6464 O O . TYR B 1 380 ? 23.368 73.434 35.555 1.00 22.09 380 TYR B O 1
ATOM 6473 N N . VAL B 1 381 ? 23.995 75.438 34.752 1.00 18.64 381 VAL B N 1
ATOM 6474 C CA . VAL B 1 381 ? 22.714 76.087 35.018 1.00 16.97 381 VAL B CA 1
ATOM 6475 C C . VAL B 1 381 ? 22.264 76.579 33.599 1.00 17.61 381 VAL B C 1
ATOM 6476 O O . VAL B 1 381 ? 22.953 77.408 32.973 1.00 15.89 381 VAL B O 1
ATOM 6480 N N . ASN B 1 382 ? 21.138 76.045 33.130 1.00 18.54 382 ASN B N 1
ATOM 6481 C CA . ASN B 1 382 ? 20.636 76.337 31.784 1.00 20.22 382 ASN B CA 1
ATOM 6482 C C . ASN B 1 382 ? 21.779 76.163 30.735 1.00 19.17 382 ASN B C 1
ATOM 6483 O O . ASN B 1 382 ? 21.922 76.962 29.799 1.00 20.67 382 ASN B O 1
ATOM 6488 N N . GLY B 1 383 ? 22.598 75.132 30.919 1.00 20.62 383 GLY B N 1
ATOM 6489 C CA . GLY B 1 383 ? 23.695 74.843 29.996 1.00 18.94 383 GLY B CA 1
ATOM 6490 C C . GLY B 1 383 ? 25.041 75.538 30.202 1.00 19.15 383 GLY B C 1
ATOM 6491 O O . GLY B 1 383 ? 26.030 75.195 29.519 1.00 20.35 383 GLY B O 1
ATOM 6492 N N . VAL B 1 384 ? 25.118 76.515 31.106 1.00 17.98 384 VAL B N 1
ATOM 6493 C CA . VAL B 1 384 ? 26.388 77.212 31.372 1.00 18.55 384 VAL B CA 1
ATOM 6494 C C . VAL B 1 384 ? 27.126 76.632 32.616 1.00 20.12 384 VAL B C 1
ATOM 6495 O O . VAL B 1 384 ? 26.535 76.536 33.682 1.00 19.99 384 VAL B O 1
ATOM 6499 N N . ASN B 1 385 ? 28.401 76.267 32.484 1.00 18.15 385 ASN B N 1
ATOM 6500 C CA . ASN B 1 385 ? 29.147 75.682 33.632 1.00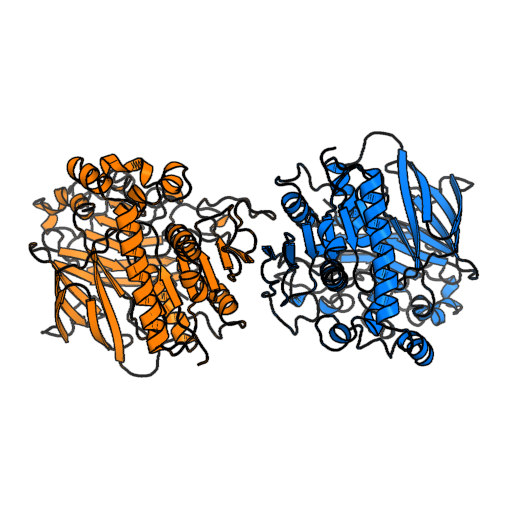 19.12 385 ASN B CA 1
ATOM 6501 C C . ASN B 1 385 ? 29.598 76.825 34.559 1.00 19.07 385 ASN B C 1
ATOM 6502 O O . ASN B 1 385 ? 30.396 77.677 34.141 1.00 20.47 385 ASN B O 1
ATOM 6507 N N . VAL B 1 386 ? 29.046 76.877 35.777 1.00 18.43 386 VAL B N 1
ATOM 6508 C CA . VAL B 1 386 ? 29.440 77.925 36.734 1.00 18.74 386 VAL B CA 1
ATOM 6509 C C . VAL B 1 386 ? 30.566 77.517 37.719 1.00 20.76 386 VAL B C 1
ATOM 6510 O O . VAL B 1 386 ? 30.981 78.344 38.548 1.00 20.82 386 VAL B O 1
ATOM 6514 N N . CYS B 1 387 ? 31.052 76.268 37.632 1.00 20.69 387 CYS B N 1
ATOM 6515 C CA . CYS B 1 387 ? 32.148 75.779 38.488 1.00 22.29 387 CYS B CA 1
ATOM 6516 C C . CYS B 1 387 ? 33.450 75.972 37.699 1.00 23.43 387 CYS B C 1
ATOM 6517 O O . CYS B 1 387 ? 34.001 75.023 37.144 1.00 25.46 387 CYS B O 1
ATOM 6520 N N . THR B 1 388 ? 33.928 77.206 37.630 1.00 24.20 388 THR B N 1
ATOM 6521 C CA . THR B 1 388 ? 35.149 77.505 36.852 1.00 24.16 388 THR B CA 1
ATOM 6522 C C . THR B 1 388 ? 36.415 77.566 37.702 1.00 24.50 388 THR B C 1
ATOM 6523 O O . THR B 1 388 ? 36.335 77.562 38.917 1.00 20.74 388 THR B O 1
ATOM 6527 N N . GLU B 1 389 ? 37.588 77.625 37.058 1.00 25.75 389 GLU B N 1
ATOM 6528 C CA . GLU B 1 389 ? 38.848 77.672 37.819 1.00 27.58 389 GLU B CA 1
ATOM 6529 C C . GLU B 1 389 ? 38.895 78.953 38.659 1.00 28.32 389 GLU B C 1
ATOM 6530 O O . GLU B 1 389 ? 39.435 78.986 39.779 1.00 27.99 389 GLU B O 1
ATOM 6536 N N . ARG B 1 390 ? 38.272 80.003 38.135 1.00 26.20 390 ARG B N 1
ATOM 6537 C CA . ARG B 1 390 ? 38.225 81.302 38.809 1.00 26.51 390 ARG B CA 1
ATOM 6538 C C . ARG B 1 390 ? 37.151 81.445 39.911 1.00 23.80 390 ARG B C 1
ATOM 6539 O O . ARG B 1 390 ? 37.344 82.165 40.896 1.00 22.68 390 ARG B O 1
ATOM 6547 N N . ILE B 1 391 ? 36.001 80.816 39.699 1.00 20.48 391 ILE B N 1
ATOM 6548 C CA . ILE B 1 391 ? 34.870 80.900 40.658 1.00 19.98 391 ILE B CA 1
ATOM 6549 C C . ILE B 1 391 ? 34.991 79.843 41.770 1.00 19.37 391 ILE B C 1
ATOM 6550 O O . ILE B 1 391 ? 34.648 80.121 42.938 1.00 19.90 391 ILE B O 1
ATOM 6555 N N . CYS B 1 392 ? 35.491 78.661 41.427 1.00 18.42 392 CYS B N 1
ATOM 6556 C CA . CYS B 1 392 ? 35.659 77.578 42.437 1.00 17.86 392 CYS B CA 1
ATOM 6557 C C . CYS B 1 392 ? 37.120 77.026 42.547 1.00 18.78 392 CYS B C 1
ATOM 6558 O O . CYS B 1 392 ? 37.371 75.837 42.263 1.00 20.83 392 CYS B O 1
ATOM 6561 N N . PRO B 1 393 ? 38.094 77.881 42.943 1.00 20.07 393 PRO B N 1
ATOM 6562 C CA . PRO B 1 393 ? 39.468 77.385 43.063 1.00 19.89 393 PRO B CA 1
ATOM 6563 C C . PRO B 1 393 ? 39.577 76.506 44.313 1.00 21.63 393 PRO B C 1
ATOM 6564 O O . PRO B 1 393 ? 38.750 76.609 45.231 1.00 20.26 393 PRO B O 1
ATOM 6568 N N . ILE B 1 394 ? 40.592 75.658 44.361 1.00 20.19 394 ILE B N 1
ATOM 6569 C CA . ILE B 1 394 ? 40.776 74.773 45.511 1.00 22.22 394 ILE B CA 1
ATOM 6570 C C . ILE B 1 394 ? 40.816 75.507 46.871 1.00 23.83 394 ILE B C 1
ATOM 6571 O O . ILE B 1 394 ? 40.174 75.062 47.850 1.00 21.59 394 ILE B O 1
ATOM 6576 N N . GLU B 1 395 ? 41.518 76.639 46.926 1.00 23.14 395 GLU B N 1
ATOM 6577 C CA . GLU B 1 395 ? 41.645 77.357 48.204 1.00 27.36 395 GLU B CA 1
ATOM 6578 C C . GLU B 1 395 ? 40.337 77.901 48.797 1.00 25.78 395 GLU B C 1
ATOM 6579 O O . GLU B 1 395 ? 40.287 78.146 49.991 1.00 23.05 395 GLU B O 1
ATOM 6585 N N . ARG B 1 396 ? 39.285 78.075 47.989 1.00 23.25 396 ARG B N 1
ATOM 6586 C CA . ARG B 1 396 ? 38.007 78.596 48.507 1.00 22.90 396 ARG B CA 1
ATOM 6587 C C . ARG B 1 396 ? 37.063 77.563 49.154 1.00 21.12 396 ARG B C 1
ATOM 6588 O O . ARG B 1 396 ? 36.061 77.963 49.781 1.00 18.71 396 ARG B O 1
ATOM 6596 N N . ALA B 1 397 ? 37.357 76.275 48.942 1.00 18.22 397 ALA B N 1
ATOM 6597 C CA . ALA B 1 397 ? 36.604 75.147 49.527 1.00 17.39 397 ALA B CA 1
ATOM 6598 C C . ALA B 1 397 ? 35.086 75.399 49.392 1.00 18.56 397 ALA B C 1
ATOM 6599 O O . ALA B 1 397 ? 34.340 75.411 50.389 1.00 15.82 397 ALA B O 1
ATOM 6601 N N . VAL B 1 398 ? 34.605 75.575 48.152 1.00 13.62 398 VAL B N 1
ATOM 6602 C CA . VAL B 1 398 ? 33.191 75.941 47.998 1.00 14.31 398 VAL B CA 1
ATOM 6603 C C . VAL B 1 398 ? 32.122 74.904 48.322 1.00 14.77 398 VAL B C 1
ATOM 6604 O O . VAL B 1 398 ? 32.041 73.897 47.654 1.00 15.10 398 VAL B O 1
ATOM 6608 N N . ASN B 1 399 ? 31.320 75.132 49.377 1.00 14.58 399 ASN B N 1
ATOM 6609 C CA . ASN B 1 399 ? 30.165 74.260 49.712 1.00 14.80 399 ASN B CA 1
ATOM 6610 C C . ASN B 1 399 ? 28.807 75.023 49.378 1.00 14.73 399 ASN B C 1
ATOM 6611 O O . ASN B 1 399 ? 27.742 74.389 49.271 1.00 14.96 399 ASN B O 1
ATOM 6616 N N . GLY B 1 400 ? 28.841 76.355 49.221 1.00 14.98 400 GLY B N 1
ATOM 6617 C CA . GLY B 1 400 ? 27.606 77.140 48.899 1.00 14.22 400 GLY B CA 1
ATOM 6618 C C . GLY B 1 400 ? 27.954 78.107 47.745 1.00 16.30 400 GLY B C 1
ATOM 6619 O O . GLY B 1 400 ? 28.889 78.949 47.888 1.00 15.48 400 GLY B O 1
ATOM 6620 N N . LEU B 1 401 ? 27.260 77.980 46.608 1.00 14.84 401 LEU B N 1
ATOM 6621 C CA . LEU B 1 401 ? 27.537 78.817 45.411 1.00 13.27 401 LEU B CA 1
ATOM 6622 C C . LEU B 1 401 ? 26.275 79.620 45.049 1.00 14.43 401 LEU B C 1
ATOM 6623 O O . LEU B 1 401 ? 25.238 79.038 44.698 1.00 12.57 401 LEU B O 1
ATOM 6628 N N . TRP B 1 402 ? 26.374 80.951 45.148 1.00 14.58 402 TRP B N 1
ATOM 6629 C CA . TRP B 1 402 ? 25.253 81.874 44.860 1.00 14.62 402 TRP B CA 1
ATOM 6630 C C . TRP B 1 402 ? 25.255 82.171 43.349 1.00 15.78 402 TRP B C 1
ATOM 6631 O O . TRP B 1 402 ? 26.321 82.484 42.782 1.00 17.22 402 TRP B O 1
ATOM 6642 N N . VAL B 1 403 ? 24.092 82.086 42.698 1.00 16.13 403 VAL B N 1
ATOM 6643 C CA . VAL B 1 403 ? 24.010 82.330 41.248 1.00 15.90 403 VAL B CA 1
ATOM 6644 C C . VAL B 1 403 ? 22.907 83.404 40.973 1.00 15.72 403 VAL B C 1
ATOM 6645 O O . VAL B 1 403 ? 21.709 83.154 41.236 1.00 14.47 403 VAL B O 1
ATOM 6649 N N . PHE B 1 404 ? 23.302 84.571 40.435 1.00 15.43 404 PHE B N 1
ATOM 6650 C CA . PHE B 1 404 ? 22.354 85.661 40.194 1.00 14.91 404 PHE B CA 1
ATOM 6651 C C . PHE B 1 404 ? 22.985 86.744 39.279 1.00 15.92 404 PHE B C 1
ATOM 6652 O O . PHE B 1 404 ? 24.189 86.696 39.005 1.00 13.65 404 PHE B O 1
ATOM 6660 N N . ASP B 1 405 ? 22.170 87.704 38.829 1.00 15.32 405 ASP B N 1
ATOM 6661 C CA . ASP B 1 405 ? 22.676 88.775 37.919 1.00 16.18 405 ASP B CA 1
ATOM 6662 C C . ASP B 1 405 ? 23.319 89.935 38.695 1.00 16.01 405 ASP B C 1
ATOM 6663 O O . ASP B 1 405 ? 22.634 90.886 39.055 1.00 17.58 405 ASP B O 1
ATOM 6668 N N . ARG B 1 406 ? 24.614 89.821 38.988 1.00 17.64 406 ARG B N 1
ATOM 6669 C CA . ARG B 1 406 ? 25.394 90.862 39.723 1.00 16.42 406 ARG B CA 1
ATOM 6670 C C . ARG B 1 406 ? 25.281 92.131 38.900 1.00 17.93 406 ARG B C 1
ATOM 6671 O O . ARG B 1 406 ? 25.459 92.084 37.668 1.00 15.77 406 ARG B O 1
ATOM 6679 N N . GLY B 1 407 ? 24.933 93.250 39.557 1.00 18.61 407 GLY B N 1
ATOM 6680 C CA . GLY B 1 407 ? 24.782 94.528 38.838 1.00 20.58 407 GLY B CA 1
ATOM 6681 C C . GLY B 1 407 ? 23.400 94.806 38.251 1.00 21.72 407 GLY B C 1
ATOM 6682 O O . GLY B 1 407 ? 23.088 95.968 37.871 1.00 20.79 407 GLY B O 1
ATOM 6683 N N . ALA B 1 408 ? 22.572 93.749 38.154 1.00 20.02 408 ALA B N 1
ATOM 6684 C CA . ALA B 1 408 ? 21.207 93.805 37.609 1.00 19.89 408 ALA B CA 1
ATOM 6685 C C . ALA B 1 408 ? 21.214 94.532 36.274 1.00 21.16 408 ALA B C 1
ATOM 6686 O O . ALA B 1 408 ? 20.331 95.366 36.000 1.00 19.29 408 ALA B O 1
ATOM 6688 N N . ASP B 1 409 ? 22.209 94.189 35.461 1.00 20.39 409 ASP B N 1
ATOM 6689 C CA . ASP B 1 409 ? 22.405 94.813 34.142 1.00 20.08 409 ASP B CA 1
ATOM 6690 C C . ASP B 1 409 ? 22.044 93.994 32.937 1.00 20.80 409 ASP B C 1
ATOM 6691 O O . ASP B 1 409 ? 22.244 94.465 31.806 1.00 20.21 409 ASP B O 1
ATOM 6696 N N . GLY B 1 410 ? 21.516 92.785 33.144 1.00 18.12 410 GLY B N 1
ATOM 6697 C CA . GLY B 1 410 ? 21.157 91.963 31.993 1.00 19.11 410 GLY B CA 1
ATOM 6698 C C . GLY B 1 410 ? 22.366 91.352 31.291 1.00 19.02 410 GLY B C 1
ATOM 6699 O O . GLY B 1 410 ? 22.231 90.818 30.185 1.00 18.41 410 GLY B O 1
ATOM 6700 N N . LYS B 1 411 ? 23.553 91.403 31.907 1.00 18.72 411 LYS B N 1
ATOM 6701 C CA . LYS B 1 411 ? 24.754 90.788 31.301 1.00 18.21 411 LYS B CA 1
ATOM 6702 C C . LYS B 1 411 ? 25.413 89.689 32.193 1.00 19.32 411 LYS B C 1
ATOM 6703 O O . LYS B 1 411 ? 25.653 89.929 33.361 1.00 16.94 411 LYS B O 1
ATOM 6709 N N . SER B 1 412 ? 25.740 88.534 31.618 1.00 19.23 412 SER B N 1
ATOM 6710 C CA . SER B 1 412 ? 26.395 87.420 32.364 1.00 21.12 412 SER B CA 1
ATOM 6711 C C . SER B 1 412 ? 27.931 87.523 32.227 1.00 24.01 412 SER B C 1
ATOM 6712 O O . SER B 1 412 ? 28.529 86.849 31.378 1.00 24.60 412 SER B O 1
ATOM 6715 N N . ASP B 1 413 ? 28.568 88.316 33.083 1.00 24.07 413 ASP B N 1
ATOM 6716 C CA . ASP B 1 413 ? 30.023 88.492 33.029 1.00 27.23 413 ASP B CA 1
ATOM 6717 C C . ASP B 1 413 ? 30.704 87.503 33.977 1.00 26.94 413 ASP B C 1
ATOM 6718 O O . ASP B 1 413 ? 31.191 87.900 35.030 1.00 26.46 413 ASP B O 1
ATOM 6723 N N . LEU B 1 414 ? 30.744 86.230 33.596 1.00 26.49 414 LEU B N 1
ATOM 6724 C CA . LEU B 1 414 ? 31.318 85.170 34.421 1.00 28.99 414 LEU B CA 1
ATOM 6725 C C . LEU B 1 414 ? 32.783 85.291 34.777 1.00 30.36 414 LEU B C 1
ATOM 6726 O O . LEU B 1 414 ? 33.203 84.751 35.800 1.00 31.91 414 LEU B O 1
ATOM 6731 N N . ASP B 1 415 ? 33.572 85.961 33.942 1.00 29.95 415 ASP B N 1
ATOM 6732 C CA . ASP B 1 415 ? 35.002 86.106 34.235 1.00 31.89 415 ASP B CA 1
ATOM 6733 C C . ASP B 1 415 ? 35.366 87.220 35.184 1.00 32.01 415 ASP B C 1
ATOM 6734 O O . ASP B 1 415 ? 36.532 87.342 35.560 1.00 32.12 415 ASP B O 1
ATOM 6739 N N . ARG B 1 416 ? 34.397 88.051 35.555 1.00 30.52 416 ARG B N 1
ATOM 6740 C CA . ARG B 1 416 ? 34.631 89.130 36.514 1.00 32.43 416 ARG B CA 1
ATOM 6741 C C . ARG B 1 416 ? 34.154 88.665 37.897 1.00 32.77 416 ARG B C 1
ATOM 6742 O O . ARG B 1 416 ? 32.936 88.571 38.118 1.00 30.71 416 ARG B O 1
ATOM 6750 N N . GLU B 1 417 ? 35.087 88.419 38.824 1.00 31.87 417 GLU B N 1
ATOM 6751 C CA . GLU B 1 417 ? 34.745 87.956 40.179 1.00 31.82 417 GLU B CA 1
ATOM 6752 C C . GLU B 1 417 ? 33.696 88.789 40.925 1.00 30.15 417 GLU B C 1
ATOM 6753 O O . GLU B 1 417 ? 33.715 90.001 40.836 1.00 27.56 417 GLU B O 1
ATOM 6759 N N . VAL B 1 418 ? 32.795 88.132 41.669 1.00 28.66 418 VAL B N 1
ATOM 6760 C CA . VAL B 1 418 ? 31.801 88.848 42.474 1.00 28.24 418 VAL B CA 1
ATOM 6761 C C . VAL B 1 418 ? 32.475 89.022 43.857 1.00 28.59 418 VAL B C 1
ATOM 6762 O O . VAL B 1 418 ? 32.322 88.197 44.767 1.00 28.51 418 VAL B O 1
ATOM 6766 N N . VAL B 1 419 ? 33.197 90.121 43.990 1.00 31.77 419 VAL B N 1
ATOM 6767 C CA . VAL B 1 419 ? 33.996 90.480 45.173 1.00 34.12 419 VAL B CA 1
ATOM 6768 C C . VAL B 1 419 ? 33.432 90.299 46.600 1.00 33.54 419 VAL B C 1
ATOM 6769 O O . VAL B 1 419 ? 34.123 89.784 47.506 1.00 34.01 419 VAL B O 1
ATOM 6773 N N . ARG B 1 420 ? 32.181 90.704 46.799 1.00 33.24 420 ARG B N 1
ATOM 6774 C CA . ARG B 1 420 ? 31.542 90.664 48.126 1.00 31.74 420 ARG B CA 1
ATOM 6775 C C . ARG B 1 420 ? 31.534 89.328 48.880 1.00 32.37 420 ARG B C 1
ATOM 6776 O O . ARG B 1 420 ? 31.380 89.316 50.108 1.00 30.90 420 ARG B O 1
ATOM 6784 N N . TYR B 1 421 ? 31.692 88.207 48.174 1.00 33.10 421 TYR B N 1
ATOM 6785 C CA . TYR B 1 421 ? 31.677 86.906 48.843 1.00 34.87 421 TYR B CA 1
ATOM 6786 C C . TYR B 1 421 ? 33.064 86.354 49.162 1.00 36.19 421 TYR B C 1
ATOM 6787 O O . TYR B 1 421 ? 33.175 85.309 49.784 1.00 38.02 421 TYR B O 1
ATOM 6796 N N . SER B 1 422 ? 34.109 87.063 48.759 1.00 38.49 422 SER B N 1
ATOM 6797 C CA . SER B 1 422 ? 35.470 86.582 48.994 1.00 39.74 422 SER B CA 1
ATOM 6798 C C . SER B 1 422 ? 35.789 86.426 50.481 1.00 38.66 422 SER B C 1
ATOM 6799 O O . SER B 1 422 ? 36.608 85.594 50.864 1.00 39.04 422 SER B O 1
ATOM 6802 N N . ILE B 1 423 ? 35.098 87.203 51.301 1.00 37.05 423 ILE B N 1
ATOM 6803 C CA . ILE B 1 423 ? 35.284 87.222 52.741 1.00 35.37 423 ILE B CA 1
ATOM 6804 C C . ILE B 1 423 ? 34.504 86.133 53.509 1.00 32.31 423 ILE B C 1
ATOM 6805 O O . ILE B 1 423 ? 34.878 85.783 54.619 1.00 30.83 423 ILE B O 1
ATOM 6810 N N . MET B 1 424 ? 33.451 85.581 52.917 1.00 30.41 424 MET B N 1
ATOM 6811 C CA . MET B 1 424 ? 32.631 84.575 53.593 1.00 30.89 424 MET B CA 1
ATOM 6812 C C . MET B 1 424 ? 33.202 83.158 53.597 1.00 29.62 424 MET B C 1
ATOM 6813 O O . MET B 1 424 ? 33.826 82.726 52.642 1.00 30.84 424 MET B O 1
ATOM 6818 N N . PRO B 1 425 ? 32.985 82.412 54.690 1.00 28.91 425 PRO B N 1
ATOM 6819 C CA . PRO B 1 425 ? 33.482 81.036 54.806 1.00 25.49 425 PRO B CA 1
ATOM 6820 C C . PRO B 1 425 ? 32.797 80.010 53.894 1.00 22.16 425 PRO B C 1
ATOM 6821 O O . PRO B 1 425 ? 31.578 79.924 53.879 1.00 22.09 425 PRO B O 1
ATOM 6825 N N . PHE B 1 426 ? 33.582 79.229 53.152 1.00 19.26 426 PHE B N 1
ATOM 6826 C CA . PHE B 1 426 ? 33.054 78.153 52.292 1.00 16.89 426 PHE B CA 1
ATOM 6827 C C . PHE B 1 426 ? 32.068 78.567 51.197 1.00 15.93 426 PHE B C 1
ATOM 6828 O O . PHE B 1 426 ? 31.273 77.721 50.734 1.00 14.59 426 PHE B O 1
ATOM 6836 N N . MET B 1 427 ? 32.140 79.823 50.759 1.00 16.36 427 MET B N 1
ATOM 6837 C CA . MET B 1 427 ? 31.223 80.322 49.723 1.00 16.47 427 MET B CA 1
ATOM 6838 C C . MET B 1 427 ? 31.882 81.037 48.532 1.00 17.07 427 MET B C 1
ATOM 6839 O O . MET B 1 427 ? 33.047 81.494 48.608 1.00 15.11 427 MET B O 1
ATOM 6844 N N . SER B 1 428 ? 31.100 81.131 47.439 1.00 14.82 428 SER B N 1
ATOM 6845 C CA . SER B 1 428 ? 31.514 81.901 46.252 1.00 15.28 428 SER B CA 1
ATOM 6846 C C . SER B 1 428 ? 30.241 82.325 45.462 1.00 16.52 428 SER B C 1
ATOM 6847 O O . SER B 1 428 ? 29.101 82.044 45.890 1.00 13.78 428 SER B O 1
ATOM 6850 N N . ALA B 1 429 ? 30.420 83.024 44.329 1.00 16.03 429 ALA B N 1
ATOM 6851 C CA . ALA B 1 429 ? 29.252 83.444 43.547 1.00 14.76 429 ALA B CA 1
ATOM 6852 C C . ALA B 1 429 ? 29.594 83.542 42.035 1.00 14.53 429 ALA B C 1
ATOM 6853 O O . ALA B 1 429 ? 30.774 83.752 41.630 1.00 14.07 429 ALA B O 1
ATOM 6855 N N . ALA B 1 430 ? 28.567 83.387 41.213 1.00 13.82 430 ALA B N 1
ATOM 6856 C CA . ALA B 1 430 ? 28.721 83.493 39.739 1.00 14.42 430 ALA B CA 1
ATOM 6857 C C . ALA B 1 430 ? 27.687 84.496 39.163 1.00 14.15 430 ALA B C 1
ATOM 6858 O O . ALA B 1 430 ? 26.492 84.398 39.455 1.00 14.38 430 ALA B O 1
ATOM 6860 N N . ASP B 1 431 ? 28.140 85.430 38.325 1.00 15.34 431 ASP B N 1
ATOM 6861 C CA . ASP B 1 431 ? 27.238 86.415 37.713 1.00 15.17 431 ASP B CA 1
ATOM 6862 C C . ASP B 1 431 ? 26.635 85.782 36.428 1.00 17.65 431 ASP B C 1
ATOM 6863 O O . ASP B 1 431 ? 27.283 85.820 35.365 1.00 15.75 431 ASP B O 1
ATOM 6868 N N . LEU B 1 432 ? 25.430 85.223 36.543 1.00 16.99 432 LEU B N 1
ATOM 6869 C CA . LEU B 1 432 ? 24.724 84.582 35.398 1.00 16.29 432 LEU B CA 1
ATOM 6870 C C . LEU B 1 432 ? 23.270 85.047 35.309 1.00 16.31 432 LEU B C 1
ATOM 6871 O O . LEU B 1 432 ? 22.546 85.041 36.337 1.00 15.95 432 LEU B O 1
ATOM 6876 N N . VAL B 1 433 ? 22.824 85.473 34.107 1.00 14.16 433 VAL B N 1
ATOM 6877 C CA . VAL B 1 433 ? 21.429 85.896 33.896 1.00 14.57 433 VAL B CA 1
ATOM 6878 C C . VAL B 1 433 ? 20.575 84.595 33.734 1.00 15.04 433 VAL B C 1
ATOM 6879 O O . VAL B 1 433 ? 20.890 83.760 32.884 1.00 14.58 433 VAL B O 1
ATOM 6883 N N . VAL B 1 434 ? 19.573 84.388 34.606 1.00 13.82 434 VAL B N 1
ATOM 6884 C CA . VAL B 1 434 ? 18.692 83.204 34.544 1.00 14.13 434 VAL B CA 1
ATOM 6885 C C . VAL B 1 434 ? 17.270 83.805 34.364 1.00 15.36 434 VAL B C 1
ATOM 6886 O O . VAL B 1 434 ? 16.659 84.294 35.334 1.00 16.26 434 VAL B O 1
ATOM 6890 N N . PRO B 1 435 ? 16.718 83.781 33.113 1.00 16.92 435 PRO B N 1
ATOM 6891 C CA . PRO B 1 435 ? 15.376 84.351 32.858 1.00 16.62 435 PRO B CA 1
ATOM 6892 C C . PRO B 1 435 ? 14.265 83.758 33.747 1.00 17.32 435 PRO B C 1
ATOM 6893 O O . PRO B 1 435 ? 14.184 82.532 33.885 1.00 16.91 435 PRO B O 1
ATOM 6897 N N . ALA B 1 436 ? 13.397 84.612 34.312 1.00 18.44 436 ALA B N 1
ATOM 6898 C CA . ALA B 1 436 ? 12.292 84.125 35.149 1.00 20.70 436 ALA B CA 1
ATOM 6899 C C . ALA B 1 436 ? 11.028 83.714 34.348 1.00 22.82 436 ALA B C 1
ATOM 6900 O O . ALA B 1 436 ? 9.927 84.199 34.597 1.00 24.29 436 ALA B O 1
ATOM 6902 N N . GLU B 1 437 ? 11.197 82.799 33.408 1.00 23.66 437 GLU B N 1
ATOM 6903 C CA . GLU B 1 437 ? 10.063 82.296 32.621 1.00 25.83 437 GLU B CA 1
ATOM 6904 C C . GLU B 1 437 ? 10.295 80.794 32.448 1.00 23.71 437 GLU B C 1
ATOM 6905 O O . GLU B 1 437 ? 11.435 80.338 32.296 1.00 24.67 437 GLU B O 1
ATOM 6911 N N . GLY B 1 438 ? 9.232 80.015 32.570 1.00 23.33 438 GLY B N 1
ATOM 6912 C CA . GLY B 1 438 ? 9.369 78.592 32.368 1.00 21.57 438 GLY B CA 1
ATOM 6913 C C . GLY B 1 438 ? 10.061 77.883 33.515 1.00 22.88 438 GLY B C 1
ATOM 6914 O O . GLY B 1 438 ? 9.715 78.074 34.679 1.00 22.26 438 GLY B O 1
ATOM 6915 N N . THR B 1 439 ? 11.022 77.041 33.184 1.00 22.15 439 THR B N 1
ATOM 6916 C CA . THR B 1 439 ? 11.732 76.276 34.207 1.00 21.53 439 THR B CA 1
ATOM 6917 C C . THR B 1 439 ? 13.243 76.610 34.136 1.00 21.64 439 THR B C 1
ATOM 6918 O O . THR B 1 439 ? 13.681 77.350 33.213 1.00 20.65 439 THR B O 1
ATOM 6922 N N . ILE B 1 440 ? 14.009 76.113 35.116 1.00 17.47 440 ILE B N 1
ATOM 6923 C CA . ILE B 1 440 ? 15.480 76.267 35.185 1.00 16.96 440 ILE B CA 1
ATOM 6924 C C . ILE B 1 440 ? 16.006 74.831 35.263 1.00 18.16 440 ILE B C 1
ATOM 6925 O O . ILE B 1 440 ? 15.455 73.999 36.027 1.00 16.25 440 ILE B O 1
ATOM 6930 N N . SER B 1 441 ? 17.029 74.548 34.458 1.00 16.85 441 SER B N 1
ATOM 6931 C CA . SER B 1 441 ? 17.696 73.255 34.379 1.00 19.52 441 SER B CA 1
ATOM 6932 C C . SER B 1 441 ? 19.013 73.329 35.170 1.00 20.44 441 SER B C 1
ATOM 6933 O O . SER B 1 441 ? 19.804 74.245 34.939 1.00 19.15 441 SER B O 1
ATOM 6936 N N . ILE B 1 442 ? 19.277 72.361 36.051 1.00 20.77 442 ILE B N 1
ATOM 6937 C CA . ILE B 1 442 ? 20.511 72.333 36.864 1.00 22.49 442 ILE B CA 1
ATOM 6938 C C . ILE B 1 442 ? 21.099 70.919 36.834 1.00 23.14 442 ILE B C 1
ATOM 6939 O O . ILE B 1 442 ? 20.403 69.962 37.159 1.00 24.94 442 ILE B O 1
ATOM 6944 N N . ALA B 1 443 ? 22.371 70.778 36.458 1.00 24.03 443 ALA B N 1
ATOM 6945 C CA . ALA B 1 443 ? 22.969 69.443 36.363 1.00 25.87 443 ALA B CA 1
ATOM 6946 C C . ALA B 1 443 ? 24.401 69.380 36.847 1.00 26.80 443 ALA B C 1
ATOM 6947 O O . ALA B 1 443 ? 25.233 70.224 36.469 1.00 28.45 443 ALA B O 1
ATOM 6949 N N . VAL B 1 444 ? 24.704 68.389 37.688 1.00 23.51 444 VAL B N 1
ATOM 6950 C CA . VAL B 1 444 ? 26.061 68.260 38.216 1.00 23.77 444 VAL B CA 1
ATOM 6951 C C . VAL B 1 444 ? 26.698 66.933 37.768 1.00 23.72 444 VAL B C 1
ATOM 6952 O O . VAL B 1 444 ? 26.035 65.890 37.805 1.00 23.45 444 VAL B O 1
ATOM 6956 N N . LYS B 1 445 ? 27.949 67.004 37.309 1.00 22.03 445 LYS B N 1
ATOM 6957 C CA . LYS B 1 445 ? 28.756 65.830 36.911 1.00 22.04 445 LYS B CA 1
ATOM 6958 C C . LYS B 1 445 ? 29.912 65.875 37.944 1.00 20.59 445 LYS B C 1
ATOM 6959 O O . LYS B 1 445 ? 30.796 66.744 37.861 1.00 18.43 445 LYS B O 1
ATOM 6965 N N . SER B 1 446 ? 29.894 64.930 38.894 1.00 19.52 446 SER B N 1
ATOM 6966 C CA . SER B 1 446 ? 30.861 64.869 40.008 1.00 19.35 446 SER B CA 1
ATOM 6967 C C . SER B 1 446 ? 32.290 64.429 39.708 1.00 20.82 446 SER B C 1
ATOM 6968 O O . SER B 1 446 ? 32.510 63.497 38.918 1.00 20.58 446 SER B O 1
ATOM 6971 N N . ARG B 1 447 ? 33.253 65.043 40.395 1.00 20.85 447 ARG B N 1
ATOM 6972 C CA . ARG B 1 447 ? 34.659 64.670 40.197 1.00 21.10 447 ARG B CA 1
ATOM 6973 C C . ARG B 1 447 ? 34.953 63.213 40.567 1.00 24.68 447 ARG B C 1
ATOM 6974 O O . ARG B 1 447 ? 35.945 62.650 40.098 1.00 26.38 447 ARG B O 1
ATOM 6982 N N . THR B 1 448 ? 34.139 62.590 41.416 1.00 24.02 448 THR B N 1
ATOM 6983 C CA . THR B 1 448 ? 34.438 61.203 41.738 1.00 25.19 448 THR B CA 1
ATOM 6984 C C . THR B 1 448 ? 33.576 60.263 40.893 1.00 26.03 448 THR B C 1
ATOM 6985 O O . THR B 1 448 ? 33.651 59.044 41.058 1.00 25.45 448 THR B O 1
ATOM 6989 N N . GLY B 1 449 ? 32.783 60.828 39.973 1.00 25.58 449 GLY B N 1
ATOM 6990 C CA . GLY B 1 449 ? 31.936 60.016 39.102 1.00 27.00 449 GLY B CA 1
ATOM 6991 C C . GLY B 1 449 ? 30.433 60.124 39.339 1.00 27.74 449 GLY B C 1
ATOM 6992 O O . GLY B 1 449 ? 29.989 60.372 40.459 1.00 29.76 449 GLY B O 1
ATOM 6993 N N . GLY B 1 450 ? 29.640 59.952 38.289 1.00 28.08 450 GLY B N 1
ATOM 6994 C CA . GLY B 1 450 ? 28.196 60.018 38.471 1.00 28.56 450 GLY B CA 1
ATOM 6995 C C . GLY B 1 450 ? 27.600 61.402 38.220 1.00 29.14 450 GLY B C 1
ATOM 6996 O O . GLY B 1 450 ? 28.333 62.401 38.131 1.00 28.79 450 GLY B O 1
ATOM 6997 N N . GLU B 1 451 ? 26.275 61.460 38.083 1.00 27.86 451 GLU B N 1
ATOM 6998 C CA . GLU B 1 451 ? 25.624 62.742 37.841 1.00 28.38 451 GLU B CA 1
ATOM 6999 C C . GLU B 1 451 ? 24.243 62.814 38.433 1.00 25.15 451 GLU B C 1
ATOM 7000 O O . GLU B 1 451 ? 23.644 61.788 38.765 1.00 25.50 451 GLU B O 1
ATOM 7006 N N . GLU B 1 452 ? 23.744 64.034 38.607 1.00 22.79 452 GLU B N 1
ATOM 7007 C CA . GLU B 1 452 ? 22.429 64.239 39.220 1.00 21.97 452 GLU B CA 1
ATOM 7008 C C . GLU B 1 452 ? 21.864 65.500 38.538 1.00 21.99 452 GLU B C 1
ATOM 7009 O O . GLU B 1 452 ? 22.622 66.426 38.245 1.00 21.68 452 GLU B O 1
ATOM 7015 N N . SER B 1 453 ? 20.567 65.527 38.253 1.00 21.39 453 SER B N 1
ATOM 7016 C CA . SER B 1 453 ? 19.963 66.721 37.645 1.00 22.23 453 SER B CA 1
ATOM 7017 C C . SER B 1 453 ? 18.594 67.085 38.233 1.00 21.16 453 SER B C 1
ATOM 7018 O O . SER B 1 453 ? 17.922 66.228 38.827 1.00 20.55 453 SER B O 1
ATOM 7021 N N . PHE B 1 454 ? 18.222 68.366 38.101 1.00 17.30 454 PHE B N 1
ATOM 7022 C CA . PHE B 1 454 ? 16.936 68.891 38.554 1.00 18.39 454 PHE B CA 1
ATOM 7023 C C . PHE B 1 454 ? 16.309 69.841 37.513 1.00 17.42 454 PHE B C 1
ATOM 7024 O O . PHE B 1 454 ? 17.032 70.490 36.760 1.00 18.59 454 PHE B O 1
ATOM 7032 N N . THR B 1 455 ? 14.967 69.909 37.515 1.00 17.61 455 THR B N 1
ATOM 7033 C CA . THR B 1 455 ? 14.194 70.870 36.714 1.00 18.89 455 THR B CA 1
ATOM 7034 C C . THR B 1 455 ? 13.167 71.492 37.695 1.00 19.82 455 THR B C 1
ATOM 7035 O O . THR B 1 455 ? 12.334 70.773 38.272 1.00 19.95 455 THR B O 1
ATOM 7039 N N . ILE B 1 456 ? 13.203 72.814 37.849 1.00 17.95 456 ILE B N 1
ATOM 7040 C CA . ILE B 1 456 ? 12.293 73.489 38.773 1.00 17.73 456 ILE B CA 1
ATOM 7041 C C . ILE B 1 456 ? 11.710 74.777 38.154 1.00 17.52 456 ILE B C 1
ATOM 7042 O O . ILE B 1 456 ? 12.221 75.283 37.137 1.00 18.48 456 ILE B O 1
ATOM 7047 N N . PRO B 1 457 ? 10.641 75.325 38.747 1.00 17.77 457 PRO B N 1
ATOM 7048 C CA . PRO B 1 457 ? 10.066 76.572 38.183 1.00 17.56 457 PRO B CA 1
ATOM 7049 C C . PRO B 1 457 ? 11.050 77.759 38.320 1.00 18.71 457 PRO B C 1
ATOM 7050 O O . PRO B 1 457 ? 11.834 77.839 39.301 1.00 17.35 457 PRO B O 1
ATOM 7054 N N . ALA B 1 458 ? 11.013 78.690 37.358 1.00 17.45 458 ALA B N 1
ATOM 7055 C CA . ALA B 1 458 ? 11.903 79.850 37.441 1.00 17.51 458 ALA B CA 1
ATOM 7056 C C . ALA B 1 458 ? 11.257 81.023 38.243 1.00 16.63 458 ALA B C 1
ATOM 7057 O O . ALA B 1 458 ? 10.840 82.051 37.654 1.00 17.02 458 ALA B O 1
ATOM 7059 N N . TRP B 1 459 ? 11.193 80.882 39.568 1.00 14.86 459 TRP B N 1
ATOM 7060 C CA . TRP B 1 459 ? 10.603 81.903 40.445 1.00 15.83 459 TRP B CA 1
ATOM 7061 C C . TRP B 1 459 ? 11.348 83.245 40.335 1.00 15.72 459 TRP B C 1
ATOM 7062 O O . TRP B 1 459 ? 12.593 83.253 40.331 1.00 15.20 459 TRP B O 1
ATOM 7073 N N . SER B 1 460 ? 10.620 84.376 40.274 1.00 15.27 460 SER B N 1
ATOM 7074 C CA . SER B 1 460 ? 11.321 85.678 40.121 1.00 16.29 460 SER B CA 1
ATOM 7075 C C . SER B 1 460 ? 11.986 86.174 41.443 1.00 16.09 460 SER B C 1
ATOM 7076 O O . SER B 1 460 ? 11.427 85.996 42.528 1.00 16.90 460 SER B O 1
ATOM 7079 N N . ALA B 1 461 ? 13.164 86.798 41.317 1.00 16.59 461 ALA B N 1
ATOM 7080 C CA . ALA B 1 461 ? 13.960 87.255 42.461 1.00 17.39 461 ALA B CA 1
ATOM 7081 C C . ALA B 1 461 ? 13.402 88.417 43.273 1.00 18.60 461 ALA B C 1
ATOM 7082 O O . ALA B 1 461 ? 13.839 88.636 44.411 1.00 19.76 461 ALA B O 1
ATOM 7084 N N . ASP B 1 462 ? 12.455 89.175 42.726 1.00 19.24 462 ASP B N 1
ATOM 7085 C CA . ASP B 1 462 ? 11.892 90.269 43.513 1.00 20.24 462 ASP B CA 1
ATOM 7086 C C . ASP B 1 462 ? 11.095 89.747 44.738 1.00 20.83 462 ASP B C 1
ATOM 7087 O O . ASP B 1 462 ? 11.030 90.411 45.796 1.00 20.95 462 ASP B O 1
ATOM 7092 N N . ARG B 1 463 ? 10.500 88.559 44.610 1.00 18.72 463 ARG B N 1
ATOM 7093 C CA . ARG B 1 463 ? 9.672 88.014 45.665 1.00 18.72 463 ARG B CA 1
ATOM 7094 C C . ARG B 1 463 ? 10.036 86.636 46.210 1.00 17.47 463 ARG B C 1
ATOM 7095 O O . ARG B 1 463 ? 9.525 86.252 47.295 1.00 17.23 463 ARG B O 1
ATOM 7103 N N . HIS B 1 464 ? 10.908 85.924 45.493 1.00 15.47 464 HIS B N 1
ATOM 7104 C CA . HIS B 1 464 ? 11.267 84.522 45.818 1.00 15.21 464 HIS B CA 1
ATOM 7105 C C . HIS B 1 464 ? 12.772 84.211 45.885 1.00 14.26 464 HIS B C 1
ATOM 7106 O O . HIS B 1 464 ? 13.553 84.851 45.204 1.00 15.32 464 HIS B O 1
ATOM 7113 N N . SER B 1 465 ? 13.165 83.206 46.683 1.00 13.55 465 SER B N 1
ATOM 7114 C CA . SER B 1 465 ? 14.576 82.779 46.788 1.00 14.88 465 SER B CA 1
ATOM 7115 C C . SER B 1 465 ? 14.555 81.267 46.593 1.00 15.07 465 SER B C 1
ATOM 7116 O O . SER B 1 465 ? 13.686 80.564 47.171 1.00 16.40 465 SER B O 1
ATOM 7119 N N . ILE B 1 466 ? 15.506 80.757 45.810 1.00 12.57 466 ILE B N 1
ATOM 7120 C CA . ILE B 1 466 ? 15.577 79.324 45.512 1.00 12.75 466 ILE B CA 1
ATOM 7121 C C . ILE B 1 466 ? 16.833 78.671 46.101 1.00 11.96 466 ILE B C 1
ATOM 7122 O O . ILE B 1 466 ? 17.947 79.203 45.929 1.00 12.01 466 ILE B O 1
ATOM 7127 N N . ILE B 1 467 ? 16.665 77.535 46.794 1.00 14.05 467 ILE B N 1
ATOM 7128 C CA . ILE B 1 467 ? 17.811 76.789 47.376 1.00 13.17 467 ILE B CA 1
ATOM 7129 C C . ILE B 1 467 ? 17.755 75.325 46.860 1.00 15.17 467 ILE B C 1
ATOM 7130 O O . ILE B 1 467 ? 16.719 74.635 46.992 1.00 15.43 467 ILE B O 1
ATOM 7135 N N . VAL B 1 468 ? 18.854 74.847 46.265 1.00 12.72 468 VAL B N 1
ATOM 7136 C CA . VAL B 1 468 ? 18.939 73.486 45.735 1.00 13.49 468 VAL B CA 1
ATOM 7137 C C . VAL B 1 468 ? 20.121 72.772 46.401 1.00 14.65 468 VAL B C 1
ATOM 7138 O O . VAL B 1 468 ? 21.255 73.251 46.315 1.00 16.34 468 VAL B O 1
ATOM 7142 N N . GLN B 1 469 ? 19.850 71.634 47.056 1.00 14.60 469 GLN B N 1
ATOM 7143 C CA . GLN B 1 469 ? 20.915 70.854 47.719 1.00 14.28 469 GLN B CA 1
ATOM 7144 C C . GLN B 1 469 ? 21.245 69.578 46.916 1.00 15.54 469 GLN B C 1
ATOM 7145 O O . GLN B 1 469 ? 20.370 68.693 46.753 1.00 15.23 469 GLN B O 1
ATOM 7151 N N . PHE B 1 470 ? 22.494 69.494 46.413 1.00 14.04 470 PHE B N 1
ATOM 7152 C CA . PHE B 1 470 ? 22.988 68.315 45.698 1.00 16.66 470 PHE B CA 1
ATOM 7153 C C . PHE B 1 470 ? 23.351 67.251 46.747 1.00 16.90 470 PHE B C 1
ATOM 7154 O O . PHE B 1 470 ? 23.812 67.586 47.866 1.00 16.85 470 PHE B O 1
ATOM 7162 N N . SER B 1 471 ? 23.174 65.969 46.398 1.00 16.11 471 SER B N 1
ATOM 7163 C CA . SER B 1 471 ? 23.528 64.890 47.335 1.00 17.01 471 SER B CA 1
ATOM 7164 C C . SER B 1 471 ? 25.060 64.849 47.506 1.00 16.28 471 SER B C 1
ATOM 7165 O O . SER B 1 471 ? 25.792 65.078 46.536 1.00 14.04 471 SER B O 1
ATOM 7168 N N . ASP B 1 472 ? 25.549 64.534 48.710 1.00 16.26 472 ASP B N 1
ATOM 7169 C CA . ASP B 1 472 ? 27.010 64.505 48.879 1.00 19.28 472 ASP B CA 1
ATOM 7170 C C . ASP B 1 472 ? 27.760 63.207 48.446 1.00 20.24 472 ASP B C 1
ATOM 7171 O O . ASP B 1 472 ? 29.006 63.077 48.600 1.00 20.95 472 ASP B O 1
ATOM 7176 N N . TYR B 1 473 ? 27.024 62.257 47.875 1.00 21.46 473 TYR B N 1
ATOM 7177 C CA . TYR B 1 473 ? 27.682 61.088 47.287 1.00 23.98 473 TYR B CA 1
ATOM 7178 C C . TYR B 1 473 ? 26.744 60.458 46.280 1.00 25.35 473 TYR B C 1
ATOM 7179 O O . TYR B 1 473 ? 25.578 60.205 46.589 1.00 28.79 473 TYR B O 1
ATOM 7188 N N . ILE B 1 474 ? 27.239 60.245 45.063 1.00 25.56 474 ILE B N 1
ATOM 7189 C CA . ILE B 1 474 ? 26.462 59.610 43.998 1.00 24.60 474 ILE B CA 1
ATOM 7190 C C . ILE B 1 474 ? 27.153 58.254 43.755 1.00 26.29 474 ILE B C 1
ATOM 7191 O O . ILE B 1 474 ? 28.317 58.221 43.385 1.00 26.46 474 ILE B O 1
ATOM 7196 N N . VAL B 1 475 ? 26.472 57.145 43.981 1.00 26.62 475 VAL B N 1
ATOM 7197 C CA . VAL B 1 475 ? 27.136 55.865 43.760 1.00 30.91 475 VAL B CA 1
ATOM 7198 C C . VAL B 1 475 ? 27.402 55.590 42.261 1.00 30.20 475 VAL B C 1
ATOM 7199 O O . VAL B 1 475 ? 26.415 55.714 41.493 1.00 32.03 475 VAL B O 1
#

B-factor: mean 28.31, std 13.5, range [8.41, 81.14]

Secondary structure (DSSP, 8-state):
-----EEEE--TT--GGGGHHHHHHHHHTT--GGGEEEE---HHHIIIII-HHHHTSSSS-STGGGTTTTS-HHHHHHHHTS-HHHHHHHHHHHHHHHHHHHHHHH--S-EEEEEETHHHHHHHHHHHS-HHHHTTEEEEEEES---SSBPPTTS-EEEEEE-GGGS--SS--S----BTSEEEEETT--HHHHHH-HHHHHHHHHHHHSS--S--S-PPPSSSEEEEEEEEEETTT--B-EEEEEEEEB-TTS-BSSSS-SEEEEEESEEEEEEETT--EEEEEEETT---EEEEE-PPP-S-EEEEEEEE-BTTB-GGGGGHHHHTSGGGGTB--EEEE-SS----S--TTTT---EEEETTEE---TTTS-GGG--SEEEEE-GGGSS---TTS--GGGTTSTTEEEEE---BSSSEEEEEEE-TTS-EEEEEEE---TTTEEEEEEPPS---/-----EEEE--TT--GGGGHHHHHHHHHTT--GGGEEEE---HHHIIIII-HHHHHTTSS-SGGGGHHHHS-HHHHHHHHTS-HHHHHHHHHHHHHHHHHHHHHHH--S-EEEEEETHHHHHHHHHHHT-HHHHTTEEEEEEES---SSBPPTTS-EEEEE--TT--S---SS-S---BTSEEEE-TT--HHHHHH-HHHHHHHHHHHHSS--S--S-PPPSSSEEEEEEEEEETTT--B-EEEEEEEEB-TTS-BSSSS-SEEEEEESEEEEEEETT--EEEEEEETT--PEEEEEEPPP-S-EEEEEEEE--TTS-GGGGGHHHHTSGGGGGB--EEEE-SS----S--TTT----EEEETTEE---TTTS-GGG--SEEEEE-GGGSS---TTS--GGGTTSTTEEEEE---BSSSEEEEEEE-TTS-EEEEEEE---TTTEEEEEE--S---

Nearest PDB structures (foldseek):
  2zyh-assembly2_B  TM=1.002E+00  e=7.400E-103  Archaeoglobus fulgidus
  2zyi-assembly2_B  TM=9.994E-01  e=2.386E-96  Archaeoglobus fulgidus
  2zyr-assembly2_B  TM=9.697E-01  e=1.669E-92  Archaeoglobus fulgidus
  5cur-assembly1_A  TM=6.936E-01  e=4.229E-09  Bacillus subtilis
  7v6d-assembly2_B  TM=5.421E-01  e=2.635E-05  Lasiodiplodia theobromae

Solvent-accessible surface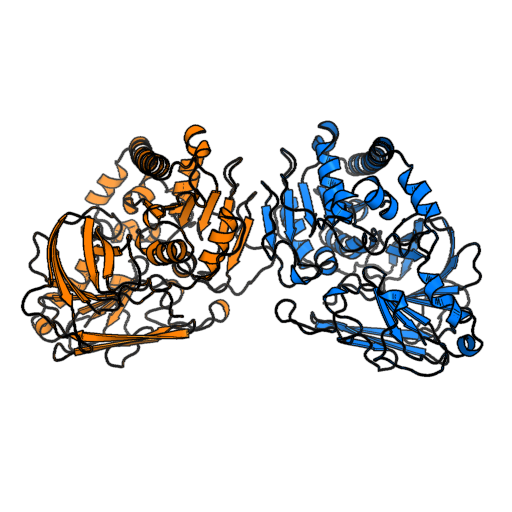 area: 38445 Å² total; per-residue (Å²): 148,143,32,97,1,0,0,1,0,1,4,29,22,10,2,0,2,14,0,15,11,0,0,24,5,0,17,27,24,40,8,37,18,86,32,4,46,30,3,20,7,54,0,7,6,4,0,10,15,7,11,66,106,7,4,127,68,55,90,28,51,89,11,6,136,22,5,76,122,43,3,83,95,132,22,29,93,136,15,92,93,97,55,104,142,166,38,22,91,110,13,3,43,96,0,34,148,40,4,65,118,2,24,90,85,28,65,26,128,84,0,4,0,1,0,8,16,6,0,0,30,0,0,21,85,4,4,95,56,29,111,129,54,18,65,77,2,11,30,0,0,3,0,23,12,10,64,39,56,93,12,8,167,71,23,62,1,4,0,0,6,10,5,24,99,7,33,40,36,165,43,67,59,106,23,40,34,1,104,81,1,4,2,20,44,17,60,70,4,3,26,12,12,0,0,3,11,13,45,0,0,6,16,0,1,48,38,15,43,64,114,83,17,108,33,46,69,54,61,79,43,139,44,101,94,3,93,0,84,3,27,0,0,7,28,2,24,14,39,98,7,39,0,99,0,7,0,23,16,9,44,142,78,1,145,72,106,54,229,138,39,65,71,110,45,90,2,133,0,95,17,97,10,141,4,117,72,47,46,64,18,1,7,25,1,92,26,40,207,31,122,17,45,12,0,17,7,38,30,46,17,47,30,44,2,29,7,0,24,8,47,9,11,70,93,48,11,39,11,19,100,60,17,64,90,21,37,129,25,124,36,3,126,121,20,1,15,5,29,0,12,6,21,6,2,1,3,12,57,149,23,145,78,20,47,10,51,0,56,0,60,0,68,59,61,47,0,3,42,119,150,8,0,33,14,92,62,5,0,14,9,0,25,0,8,9,22,50,29,65,56,122,58,44,39,102,132,91,8,107,78,0,54,54,12,36,55,16,4,6,1,1,9,39,0,58,29,130,64,67,0,57,0,31,2,98,17,28,70,36,43,124,28,87,20,49,2,32,10,55,28,17,31,159,31,13,4,18,0,28,4,44,18,86,48,142,225,125,34,71,1,0,0,1,0,1,4,19,18,10,2,0,2,14,0,12,13,0,0,25,4,1,14,28,25,49,8,65,21,65,40,4,34,29,3,19,9,52,0,4,5,4,0,10,15,3,8,54,130,9,9,127,76,62,79,42,41,129,9,18,134,28,24,93,131,19,6,73,102,132,35,31,98,140,14,97,94,93,44,108,138,157,40,26,83,112,14,2,42,95,0,39,145,41,3,63,126,2,24,88,89,26,65,28,130,93,0,1,0,1,0,7,17,7,0,0,35,0,0,27,86,5,3,95,54,27,108,116,50,25,64,79,6,14,29,0,0,3,0,12,13,11,96,47,61,96,12,8,176,63,11,56,5,1,0,0,5,15,16,38,112,11,89,101,73,118,32,72,28,36,128,70,31,0,96,58,2,7,2,27,56,31,43,74,5,5,38,11,12,0,0,2,9,13,97,0,0,23,31,0,3,30,39,7,36,51,117,126,16,106,40,45,63,49,64,76,43,140,46,99,96,2,80,0,66,3,27,0,0,6,27,1,26,14,40,96,9,31,0,102,0,12,0,23,15,10,45,144,78,1,148,79,107,52,232,138,38,67,72,133,46,98,2,132,0,98,18,92,10,143,4,120,72,47,47,62,16,1,7,41,1,85,23,31,204,21,103,21,41,13,0,18,8,41,33,46,15,48,32,41,2,23,8,0,25,7,49,11,9,73,94,46,11,40,12,19,100,48,17,59,90,20,32,138,24,126,32,5,147,128,22,1,18,5,32,0,16,7,24,7,0,0,0,14,52,135,35,139,39,18,47,16,57,1,48,0,58,0,67,62,59,48,0,4,39,118,135,8,0,28,16,128,62,23,0,14,8,0,29,0,13,11,21,48,30,65,56,125,54,44,36,114,133,75,8,110,75,2,55,53,17,22,52,16,9,5,0,2,9,41,0,60,30,133,63,70,0,59,0,32,2,90,16,30,76,35,41,128,31,86,23,45,2,33,11,57,27,16,35,146,36,16,3,16,0,30,3,41,18,86,40,138

Organism: Archaeoglobus fulgidus (strain ATCC 49558 / DSM 4304 / JCM 9628 / NBRC 100126 / VC-16) (NCBI:txid224325)

Sequence (912 aa):
EDFRPVVFVHGLAGSAGQFESQGMRFAANGYPAEYVKTFEYDTISWALVVETDMLFSGLGSEFGLNISQIIDPETLDKILSKSRERLIDETFSRLDRVIDEALAESGADKVDLVGHAMGTFFLVRYVNSSPERAAKVAHLILLDGVWGVDAPEGIPTLAVFGNPKALPALGLPEEKVVYNATNVYFNNMTHVQLCTSPETFAVMFEFINGYKPATTDIVPQDGDYVKVKGKFLAFATNGDVSGWLSIYPIDENGKRLTRLPVKFMRVKGDFEVRLRKGQLYEFQFRKDFSPIIYHYYRAPFVRDDLWARFLVSKPPLDVELLILPERLSPAAKETSGLLLIRYKEMIGEYDEEIGGVDEVYVNGVNVCTERICPIERAVNGLWVFDRGADGKSDLDREVVRYSIMPFMSAADLVVPAEGTISIAVKSRTGGEESFTIPAWSADRHSIIVQFSDYIVEDFRPVVFVHGLAGSAGQFESQGMRFAANGYPAEYVKTFEYDTISWALVVETDMLFSGLGSEFGLNISQIIDPETLDKILSKSRERLIDETFSRLDRVIDEALAESGADKVDLVGHAMGTFFLVRYVNSSPERAAKVAHLILLDGVWGVDAPEGIPTLAVFGNPKALPALGLPEEKVVYNATNVYFNNMTHVQLCTSPETFAVMFEFINGYKPATTDIVPQDGDYVKVKGKFLAFATNGDVSGWLSIYPIDENGKRLTRLPVKFMRVKGDFEVRLRKGQLYEFQFRKDFSPIIYHYYRAPFVRDDLWARFLVSKPPLDVELLILPERLSPAAKETSGLLLIRYKEMIGEYDEEIGGVDEVYVNGVNVCTERICPIERAVNGLWVFDRGADGKSDLDREVVRYSIMPFMSAADLVVPAEGTISIAVKSRTGGEESFTIPAWSADRHSIIVQFSDYIV